Protein 7EWS (pdb70)

Organism: Paramecium tetraurelia (NCBI:txid5888)

InterPro domains:
  IPR000749 ATP:guanido phosphotransferase [PTHR11547] (10-386)
  IPR014746 Glutamine synthetase/guanido kinase, catalytic domain [SSF55931] (115-382)
  IPR022413 ATP:guanido phosphotransferase, N-terminal [PF02807] (39-103)
  IPR022413 ATP:guanido phosphotransferase, N-terminal [PS51509] (24-107)
  IPR022414 ATP:guanido phosphotransferase, catalytic domain [PF00217] (164-381)
  IPR022414 ATP:guanido phosphotransferase, catalytic domain [PS51510] (135-382)
  IPR036802 ATP:guanido phosphotransferase, N-terminal domain superfamily [G3DSA:1.10.135.10] (21-108)
  IPR036802 ATP:guanido phosphotransferase, N-terminal domain superfamily [SSF48034] (18-109)

Structure (mmCIF, N/CA/C/O backbone):
data_7EWS
#
_entry.id   7EWS
#
_cell.length_a   70.109
_cell.length_b   77.727
_cell.length_c   162.197
_cell.angle_alpha   90.00
_cell.angle_beta   90.00
_cell.angle_gamma   90.00
#
_symmetry.space_group_name_H-M   'P 21 21 21'
#
loop_
_entity.id
_entity.type
_entity.pdbx_description
1 polymer 'arginine kinase'
2 water water
#
loop_
_atom_site.group_PDB
_atom_site.id
_atom_site.type_symbol
_atom_site.label_atom_id
_atom_site.label_alt_id
_atom_site.label_comp_id
_atom_site.label_asym_id
_atom_site.label_entity_id
_atom_site.label_seq_id
_atom_site.pdbx_PDB_ins_code
_atom_site.Cartn_x
_atom_site.Cartn_y
_atom_site.Cartn_z
_atom_site.occupancy
_atom_site.B_iso_or_equiv
_atom_site.auth_seq_id
_atom_site.auth_comp_id
_atom_site.auth_asym_id
_atom_site.auth_atom_id
_atom_site.pdbx_PDB_model_num
ATOM 1 N N A LYS A 1 11 ? 38.877 -10.867 32.588 0.50 35.47 5 LYS A N 1
ATOM 2 N N B LYS A 1 11 ? 38.828 -10.873 32.551 0.50 37.78 5 LYS A N 1
ATOM 3 C CA A LYS A 1 11 ? 38.374 -12.211 32.165 0.50 32.44 5 LYS A CA 1
ATOM 4 C CA B LYS A 1 11 ? 38.332 -12.254 32.270 0.50 34.69 5 LYS A CA 1
ATOM 5 C C A LYS A 1 11 ? 36.834 -12.204 32.110 0.50 31.69 5 LYS A C 1
ATOM 6 C C B LYS A 1 11 ? 36.812 -12.240 32.034 0.50 32.92 5 LYS A C 1
ATOM 7 O O A LYS A 1 11 ? 36.233 -13.245 32.453 0.50 32.76 5 LYS A O 1
ATOM 8 O O B LYS A 1 11 ? 36.198 -13.319 32.165 0.50 34.05 5 LYS A O 1
ATOM 19 N N . ILE A 1 12 ? 36.222 -11.083 31.699 1.00 31.35 6 ILE A N 1
ATOM 20 C CA . ILE A 1 12 ? 34.741 -10.918 31.537 1.00 30.06 6 ILE A CA 1
ATOM 21 C C . ILE A 1 12 ? 34.478 -10.590 30.075 1.00 26.13 6 ILE A C 1
ATOM 22 O O . ILE A 1 12 ? 35.010 -9.551 29.596 1.00 26.07 6 ILE A O 1
ATOM 27 N N . PHE A 1 13 ? 33.664 -11.417 29.411 1.00 22.60 7 PHE A N 1
ATOM 28 C CA . PHE A 1 13 ? 33.370 -11.289 27.962 1.00 18.86 7 PHE A CA 1
ATOM 29 C C . PHE A 1 13 ? 31.926 -10.833 27.812 1.00 15.03 7 PHE A C 1
ATOM 30 O O . PHE A 1 13 ? 31.114 -11.633 27.297 1.00 18.24 7 PHE A O 1
ATOM 38 N N . ALA A 1 14 ? 31.595 -9.624 28.254 1.00 12.83 8 ALA A N 1
ATOM 39 C CA . ALA A 1 14 ? 30.213 -9.106 28.226 1.00 10.75 8 ALA A CA 1
ATOM 40 C C . ALA A 1 14 ? 29.778 -8.786 26.785 1.00 9.60 8 ALA A C 1
ATOM 41 O O . ALA A 1 14 ? 30.524 -8.122 26.018 1.00 8.67 8 ALA A O 1
ATOM 43 N N . LYS A 1 15 ? 28.585 -9.234 26.416 1.00 7.79 9 LYS A N 1
ATOM 44 C CA . LYS A 1 15 ? 28.037 -8.979 25.073 1.00 7.75 9 LYS A CA 1
ATOM 45 C C . LYS A 1 15 ? 28.279 -7.526 24.630 1.00 7.38 9 LYS A C 1
ATOM 46 O O . LYS A 1 15 ? 28.714 -7.335 23.490 1.00 6.43 9 LYS A O 1
ATOM 52 N N . GLN A 1 16 ? 27.971 -6.543 25.482 1.00 8.04 10 GLN A N 1
ATOM 53 C CA . GLN A 1 16 ? 27.949 -5.100 25.098 1.00 8.81 10 GLN A CA 1
ATOM 54 C C . GLN A 1 16 ? 29.339 -4.648 24.622 1.00 8.34 10 GLN A C 1
ATOM 55 O O . GLN A 1 16 ? 29.385 -3.755 23.793 1.00 7.39 10 GLN A O 1
ATOM 61 N N . ASP A 1 17 ? 30.401 -5.279 25.130 1.00 8.56 11 ASP A N 1
ATOM 62 C CA . ASP A 1 17 ? 31.827 -4.987 24.820 1.00 9.48 11 ASP A CA 1
ATOM 63 C C . ASP A 1 17 ? 32.284 -5.835 23.618 1.00 7.55 11 ASP A C 1
ATOM 64 O O . ASP A 1 17 ? 32.832 -5.274 22.654 1.00 6.04 11 ASP A O 1
ATOM 69 N N . VAL A 1 18 ? 32.058 -7.150 23.647 1.00 7.42 12 VAL A N 1
ATOM 70 C CA . VAL A 1 18 ? 32.619 -8.057 22.594 1.00 6.82 12 VAL A CA 1
ATOM 71 C C . VAL A 1 18 ? 31.923 -7.802 21.247 1.00 6.20 12 VAL A C 1
ATOM 72 O O . VAL A 1 18 ? 32.609 -7.921 20.199 1.00 5.52 12 VAL A O 1
ATOM 76 N N . ARG A 1 19 ? 30.654 -7.362 21.232 1.00 5.58 13 ARG A N 1
ATOM 77 C CA . ARG A 1 19 ? 29.944 -7.130 19.937 1.00 5.10 13 ARG A CA 1
ATOM 78 C C . ARG A 1 19 ? 30.697 -6.057 19.143 1.00 4.91 13 ARG A C 1
ATOM 79 O O . ARG A 1 19 ? 30.664 -6.071 17.904 1.00 4.63 13 ARG A O 1
ATOM 87 N N A LYS A 1 20 ? 31.348 -5.122 19.836 0.50 4.38 14 LYS A N 1
ATOM 88 N N B LYS A 1 20 ? 31.341 -5.117 19.839 0.50 4.42 14 LYS A N 1
ATOM 89 C CA A LYS A 1 20 ? 32.021 -3.964 19.186 0.50 4.57 14 LYS A CA 1
ATOM 90 C CA B LYS A 1 20 ? 32.026 -3.963 19.193 0.50 4.64 14 LYS A CA 1
ATOM 91 C C A LYS A 1 20 ? 33.229 -4.424 18.363 0.50 4.88 14 LYS A C 1
ATOM 92 C C B LYS A 1 20 ? 33.219 -4.432 18.355 0.50 4.91 14 LYS A C 1
ATOM 93 O O A LYS A 1 20 ? 33.615 -3.684 17.425 0.50 4.95 14 LYS A O 1
ATOM 94 O O B LYS A 1 20 ? 33.598 -3.694 17.412 0.50 4.98 14 LYS A O 1
ATOM 105 N N . LEU A 1 21 ? 33.815 -5.574 18.698 1.00 6.12 15 LEU A N 1
ATOM 106 C CA . LEU A 1 21 ? 34.911 -6.194 17.908 1.00 6.78 15 LEU A CA 1
ATOM 107 C C . LEU A 1 21 ? 34.478 -6.509 16.465 1.00 7.12 15 LEU A C 1
ATOM 108 O O . LEU A 1 21 ? 35.382 -6.722 15.630 1.00 8.57 15 LEU A O 1
ATOM 113 N N . TYR A 1 22 ? 33.174 -6.567 16.158 1.00 6.72 16 TYR A N 1
ATOM 114 C CA . TYR A 1 22 ? 32.646 -6.969 14.827 1.00 6.47 16 TYR A CA 1
ATOM 115 C C . TYR A 1 22 ? 31.921 -5.803 14.129 1.00 6.69 16 TYR A C 1
ATOM 116 O O . TYR A 1 22 ? 31.263 -6.023 13.089 1.00 7.04 16 TYR A O 1
ATOM 125 N N . LEU A 1 23 ? 32.100 -4.584 14.636 1.00 6.64 17 LEU A N 1
ATOM 126 C CA . LEU A 1 23 ? 31.551 -3.338 14.060 1.00 7.01 17 LEU A CA 1
ATOM 127 C C . LEU A 1 23 ? 32.652 -2.575 13.320 1.00 7.54 17 LEU A C 1
ATOM 128 O O . LEU A 1 23 ? 33.819 -2.638 13.735 1.00 7.82 17 LEU A O 1
ATOM 133 N N . ASP A 1 24 ? 32.262 -1.833 12.293 1.00 8.65 18 ASP A N 1
ATOM 134 C CA . ASP A 1 24 ? 33.153 -0.902 11.564 1.00 9.40 18 ASP A CA 1
ATOM 135 C C . ASP A 1 24 ? 33.132 0.470 12.257 1.00 10.59 18 ASP A C 1
ATOM 136 O O . ASP A 1 24 ? 32.450 0.646 13.302 1.00 9.02 18 ASP A O 1
ATOM 141 N N . GLU A 1 25 ? 33.848 1.430 11.673 1.00 13.30 19 GLU A N 1
ATOM 142 C CA . GLU A 1 25 ? 34.018 2.809 12.219 1.00 15.40 19 GLU A CA 1
ATOM 143 C C . GLU A 1 25 ? 32.662 3.540 12.261 1.00 14.24 19 GLU A C 1
ATOM 144 O O . GLU A 1 25 ? 32.496 4.383 13.142 1.00 14.91 19 GLU A O 1
ATOM 150 N N . GLN A 1 26 ? 31.699 3.215 11.401 1.00 13.35 20 GLN A N 1
ATOM 151 C CA . GLN A 1 26 ? 30.359 3.877 11.389 1.00 12.86 20 GLN A CA 1
ATOM 152 C C . GLN A 1 26 ? 29.375 3.154 12.318 1.00 11.16 20 GLN A C 1
ATOM 153 O O . GLN A 1 26 ? 28.195 3.569 12.358 1.00 11.48 20 GLN A O 1
ATOM 159 N N . GLY A 1 27 ? 29.802 2.107 13.016 1.00 9.62 21 GLY A N 1
ATOM 160 C CA . GLY A 1 27 ? 28.943 1.369 13.960 1.00 8.53 21 GLY A CA 1
ATOM 161 C C . GLY A 1 27 ? 28.100 0.306 13.257 1.00 7.91 21 GLY A C 1
ATOM 162 O O . GLY A 1 27 ? 27.230 -0.270 13.925 1.00 7.39 21 GLY A O 1
ATOM 163 N N . ASN A 1 28 ? 28.343 0.046 11.965 1.00 7.20 22 ASN A N 1
ATOM 164 C CA . ASN A 1 28 ? 27.633 -1.022 11.209 1.00 7.11 22 ASN A CA 1
ATOM 165 C C . ASN A 1 28 ? 28.369 -2.360 11.359 1.00 6.44 22 ASN A C 1
ATOM 166 O O . ASN A 1 28 ? 29.594 -2.364 11.656 1.00 6.27 22 ASN A O 1
ATOM 171 N N . VAL A 1 29 ? 27.639 -3.454 11.142 1.00 6.43 23 VAL A N 1
ATOM 172 C CA . VAL A 1 29 ? 28.199 -4.832 11.249 1.00 6.40 23 VAL A CA 1
ATOM 173 C C . VAL A 1 29 ? 29.257 -5.011 10.144 1.00 6.20 23 VAL A C 1
ATOM 174 O O . VAL A 1 29 ? 28.960 -4.708 8.980 1.00 6.09 23 VAL A O 1
ATOM 178 N N . ASP A 1 30 ? 30.460 -5.415 10.543 1.00 6.15 24 ASP A N 1
ATOM 179 C CA . ASP A 1 30 ? 31.592 -5.746 9.649 1.00 6.38 24 ASP A CA 1
ATOM 180 C C . ASP A 1 30 ? 31.692 -7.261 9.445 1.00 5.96 24 ASP A C 1
ATOM 181 O O . ASP A 1 30 ? 32.317 -7.977 10.273 1.00 5.55 24 ASP A O 1
ATOM 186 N N . PHE A 1 31 ? 31.130 -7.715 8.340 1.00 6.09 25 PHE A N 1
ATOM 187 C CA . PHE A 1 31 ? 31.057 -9.137 7.938 1.00 6.80 25 PHE A CA 1
ATOM 188 C C . PHE A 1 31 ? 32.476 -9.652 7.672 1.00 6.76 25 PHE A C 1
ATOM 189 O O . PHE A 1 31 ? 32.714 -10.810 7.890 1.00 6.33 25 PHE A O 1
ATOM 197 N N . ASN A 1 32 ? 33.417 -8.795 7.294 1.00 8.06 26 ASN A N 1
ATOM 198 C CA . ASN A 1 32 ? 34.840 -9.228 7.160 1.00 8.53 26 ASN A CA 1
ATOM 199 C C . ASN A 1 32 ? 35.373 -9.661 8.528 1.00 7.67 26 ASN A C 1
ATOM 200 O O . ASN A 1 32 ? 35.957 -10.740 8.610 1.00 7.77 26 ASN A O 1
ATOM 205 N N . LYS A 1 33 ? 35.196 -8.850 9.575 1.00 6.92 27 LYS A N 1
ATOM 206 C CA . LYS A 1 33 ? 35.651 -9.214 10.944 1.00 6.65 27 LYS A CA 1
ATOM 207 C C . LYS A 1 33 ? 34.945 -10.495 11.428 1.00 5.98 27 LYS A C 1
ATOM 208 O O . LYS A 1 33 ? 35.605 -11.316 12.101 1.00 5.49 27 LYS A O 1
ATOM 214 N N . ILE A 1 34 ? 33.669 -10.694 11.103 1.00 5.41 28 ILE A N 1
ATOM 215 C CA . ILE A 1 34 ? 32.958 -11.937 11.525 1.00 5.40 28 ILE A CA 1
ATOM 216 C C . ILE A 1 34 ? 33.615 -13.140 10.837 1.00 5.54 28 ILE A C 1
ATOM 217 O O . ILE A 1 34 ? 33.933 -14.131 11.558 1.00 5.33 28 ILE A O 1
ATOM 222 N N . GLN A 1 35 ? 33.849 -13.058 9.511 1.00 5.62 29 GLN A N 1
ATOM 223 C CA . GLN A 1 35 ? 34.451 -14.177 8.737 1.00 6.00 29 GLN A CA 1
ATOM 224 C C . GLN A 1 35 ? 35.881 -14.451 9.240 1.00 6.47 29 GLN A C 1
ATOM 225 O O . GLN A 1 35 ? 36.213 -15.646 9.463 1.00 7.10 29 GLN A O 1
ATOM 231 N N . ALA A 1 36 ? 36.689 -13.412 9.480 1.00 6.71 30 ALA A N 1
ATOM 232 C CA . ALA A 1 36 ? 38.065 -13.550 10.012 1.00 6.72 30 ALA A CA 1
ATOM 233 C C . ALA A 1 36 ? 38.056 -14.346 11.314 1.00 6.72 30 ALA A C 1
ATOM 234 O O . ALA A 1 36 ? 38.954 -15.215 11.519 1.00 6.44 30 ALA A O 1
ATOM 236 N N . ARG A 1 37 ? 37.086 -14.071 12.185 1.00 6.32 31 ARG A N 1
ATOM 237 C CA . ARG A 1 37 ? 37.008 -14.773 13.478 1.00 6.36 31 ARG A CA 1
ATOM 238 C C . ARG A 1 37 ? 36.602 -16.242 13.262 1.00 5.95 31 ARG A C 1
ATOM 239 O O . ARG A 1 37 ? 37.196 -17.103 13.910 1.00 5.23 31 ARG A O 1
ATOM 247 N N . TRP A 1 38 ? 35.584 -16.527 12.441 1.00 5.85 32 TRP A N 1
ATOM 248 C CA . TRP A 1 38 ? 35.184 -17.932 12.156 1.00 5.89 32 TRP A CA 1
ATOM 249 C C . TRP A 1 38 ? 36.400 -18.690 11.580 1.00 6.45 32 TRP A C 1
ATOM 250 O O . TRP A 1 38 ? 36.561 -19.874 11.887 1.00 6.47 32 TRP A O 1
ATOM 261 N N . ASP A 1 39 ? 37.175 -18.044 10.711 1.00 6.77 33 ASP A N 1
ATOM 262 C CA . ASP A 1 39 ? 38.361 -18.656 10.062 1.00 7.50 33 ASP A CA 1
ATOM 263 C C . ASP A 1 39 ? 39.428 -18.955 11.115 1.00 8.21 33 ASP A C 1
ATOM 264 O O . ASP A 1 39 ? 40.031 -20.020 11.013 1.00 7.97 33 ASP A O 1
ATOM 269 N N . GLU A 1 40 ? 39.625 -18.087 12.110 1.00 8.34 34 GLU A N 1
ATOM 270 C CA . GLU A 1 40 ? 40.544 -18.386 13.235 1.00 8.37 34 GLU A CA 1
ATOM 271 C C . GLU A 1 40 ? 40.025 -19.622 13.954 1.00 8.44 34 GLU A C 1
ATOM 272 O O . GLU A 1 40 ? 40.817 -20.499 14.314 1.00 8.65 34 GLU A O 1
ATOM 278 N N . LEU A 1 41 ? 38.710 -19.704 14.168 1.00 8.08 35 LEU A N 1
ATOM 279 C CA . LEU A 1 41 ? 38.106 -20.744 15.037 1.00 8.40 35 LEU A CA 1
ATOM 280 C C . LEU A 1 41 ? 38.145 -22.116 14.360 1.00 9.25 35 LEU A C 1
ATOM 281 O O . LEU A 1 41 ? 38.041 -23.125 15.090 1.00 9.47 35 LEU A O 1
ATOM 286 N N . LYS A 1 42 ? 38.268 -22.156 13.029 1.00 11.45 36 LYS A N 1
ATOM 287 C CA . LYS A 1 42 ? 38.369 -23.431 12.261 1.00 12.92 36 LYS A CA 1
ATOM 288 C C . LYS A 1 42 ? 39.571 -24.265 12.713 1.00 13.77 36 LYS A C 1
ATOM 289 O O . LYS A 1 42 ? 39.442 -25.483 12.689 1.00 14.77 36 LYS A O 1
ATOM 295 N N . ASN A 1 43 ? 40.653 -23.641 13.169 1.00 15.95 37 ASN A N 1
ATOM 296 C CA . ASN A 1 43 ? 41.866 -24.371 13.622 1.00 17.44 37 ASN A CA 1
ATOM 297 C C . ASN A 1 43 ? 41.690 -24.739 15.085 1.00 15.82 37 ASN A C 1
ATOM 298 O O . ASN A 1 43 ? 42.629 -25.333 15.657 1.00 15.70 37 ASN A O 1
ATOM 303 N N . ILE A 1 44 ? 40.539 -24.415 15.674 1.00 12.45 38 ILE A N 1
ATOM 304 C CA . ILE A 1 44 ? 40.332 -24.649 17.127 1.00 12.31 38 ILE A CA 1
ATOM 305 C C . ILE A 1 44 ? 39.129 -25.560 17.334 1.00 12.77 38 ILE A C 1
ATOM 306 O O . ILE A 1 44 ? 39.301 -26.644 17.930 1.00 12.56 38 ILE A O 1
ATOM 311 N N . LYS A 1 45 ? 37.942 -25.120 16.904 1.00 13.07 39 LYS A N 1
ATOM 312 C CA . LYS A 1 45 ? 36.685 -25.880 17.080 1.00 12.31 39 LYS A CA 1
ATOM 313 C C . LYS A 1 45 ? 35.597 -25.247 16.210 1.00 12.37 39 LYS A C 1
ATOM 314 O O . LYS A 1 45 ? 35.416 -24.015 16.280 1.00 12.69 39 LYS A O 1
ATOM 320 N N . VAL A 1 46 ? 34.907 -26.063 15.425 1.00 11.66 40 VAL A N 1
ATOM 321 C CA . VAL A 1 46 ? 33.886 -25.566 14.461 1.00 10.14 40 VAL A CA 1
ATOM 322 C C . VAL A 1 46 ? 32.522 -25.758 15.125 1.00 8.58 40 VAL A C 1
ATOM 323 O O . VAL A 1 46 ? 32.108 -26.904 15.295 1.00 8.12 40 VAL A O 1
ATOM 327 N N . SER A 1 47 ? 31.908 -24.678 15.603 1.00 6.53 41 SER A N 1
ATOM 328 C CA . SER A 1 47 ? 30.544 -24.735 16.169 1.00 5.45 41 SER A CA 1
ATOM 329 C C . SER A 1 47 ? 29.561 -24.895 15.007 1.00 4.80 41 SER A C 1
ATOM 330 O O . SER A 1 47 ? 29.948 -24.620 13.884 1.00 4.51 41 SER A O 1
ATOM 333 N N . LEU A 1 48 ? 28.306 -25.224 15.269 1.00 4.52 42 LEU A N 1
ATOM 334 C CA . LEU A 1 48 ? 27.282 -25.270 14.208 1.00 4.40 42 LEU A CA 1
ATOM 335 C C . LEU A 1 48 ? 27.067 -23.869 13.621 1.00 3.76 42 LEU A C 1
ATOM 336 O O . LEU A 1 48 ? 26.779 -23.806 12.433 1.00 3.40 42 LEU A O 1
ATOM 341 N N . ALA A 1 49 ? 27.176 -22.810 14.429 1.00 3.52 43 ALA A N 1
ATOM 342 C CA . ALA A 1 49 ? 27.080 -21.404 13.974 1.00 3.55 43 ALA A CA 1
ATOM 343 C C . ALA A 1 49 ? 28.077 -21.160 12.840 1.00 3.36 43 ALA A C 1
ATOM 344 O O . ALA A 1 49 ? 27.701 -20.570 11.812 1.00 2.86 43 ALA A O 1
ATOM 346 N N . ASN A 1 50 ? 29.320 -21.570 13.063 1.00 3.60 44 ASN A N 1
ATOM 347 C CA . ASN A 1 50 ? 30.451 -21.456 12.095 1.00 3.84 44 ASN A CA 1
ATOM 348 C C . ASN A 1 50 ? 30.153 -22.326 10.846 1.00 4.12 44 ASN A C 1
ATOM 349 O O . ASN A 1 50 ? 30.205 -21.826 9.715 1.00 3.19 44 ASN A O 1
ATOM 354 N N . LYS A 1 51 ? 29.774 -23.580 11.066 1.00 4.93 45 LYS A N 1
ATOM 355 C CA . LYS A 1 51 ? 29.579 -24.566 9.972 1.00 6.12 45 LYS A CA 1
ATOM 356 C C . LYS A 1 51 ? 28.468 -24.107 9.024 1.00 5.69 45 LYS A C 1
ATOM 357 O O . LYS A 1 51 ? 28.690 -24.179 7.829 1.00 5.56 45 LYS A O 1
ATOM 363 N N . HIS A 1 52 ? 27.371 -23.546 9.538 1.00 5.24 46 HIS A N 1
ATOM 364 C CA . HIS A 1 52 ? 26.219 -23.120 8.709 1.00 5.29 46 HIS A CA 1
ATOM 365 C C . HIS A 1 52 ? 26.366 -21.660 8.251 1.00 5.24 46 HIS A C 1
ATOM 366 O O . HIS A 1 52 ? 25.518 -21.214 7.450 1.00 5.13 46 HIS A O 1
ATOM 373 N N . TYR A 1 53 ? 27.411 -20.951 8.692 1.00 4.94 47 TYR A N 1
ATOM 374 C CA . TYR A 1 53 ? 27.720 -19.577 8.241 1.00 4.91 47 TYR A CA 1
ATOM 375 C C . TYR A 1 53 ? 28.463 -19.627 6.900 1.00 4.93 47 TYR A C 1
ATOM 376 O O . TYR A 1 53 ? 29.644 -19.963 6.869 1.00 5.33 47 TYR A O 1
ATOM 385 N N . THR A 1 54 ? 27.755 -19.297 5.828 1.00 5.05 48 THR A N 1
ATOM 386 C CA . THR A 1 54 ? 28.197 -19.434 4.417 1.00 5.05 48 THR A CA 1
ATOM 387 C C . THR A 1 54 ? 28.101 -18.079 3.734 1.00 5.26 48 THR A C 1
ATOM 388 O O . THR A 1 54 ? 27.395 -17.165 4.255 1.00 4.70 48 THR A O 1
ATOM 392 N N A GLN A 1 55 ? 28.750 -17.953 2.578 0.50 4.79 49 GLN A N 1
ATOM 393 N N B GLN A 1 55 ? 28.728 -17.953 2.566 0.50 4.70 49 GLN A N 1
ATOM 394 C CA A GLN A 1 55 ? 28.687 -16.734 1.737 0.50 4.19 49 GLN A CA 1
ATOM 395 C CA B GLN A 1 55 ? 28.664 -16.696 1.787 0.50 4.01 49 GLN A CA 1
ATOM 396 C C A GLN A 1 55 ? 27.223 -16.393 1.399 0.50 4.59 49 GLN A C 1
ATOM 397 C C B GLN A 1 55 ? 27.203 -16.381 1.423 0.50 4.50 49 GLN A C 1
ATOM 398 O O A GLN A 1 55 ? 26.906 -15.199 1.399 0.50 4.28 49 GLN A O 1
ATOM 399 O O B GLN A 1 55 ? 26.865 -15.194 1.439 0.50 4.21 49 GLN A O 1
ATOM 410 N N . ALA A 1 56 ? 26.364 -17.386 1.140 1.00 4.91 50 ALA A N 1
ATOM 411 C CA . ALA A 1 56 ? 24.934 -17.181 0.798 1.00 4.62 50 ALA A CA 1
ATOM 412 C C . ALA A 1 56 ? 24.193 -16.530 1.990 1.00 4.51 50 ALA A C 1
ATOM 413 O O . ALA A 1 56 ? 23.362 -15.631 1.778 1.00 3.93 50 ALA A O 1
ATOM 415 N N . VAL A 1 57 ? 24.463 -17.027 3.199 1.00 4.21 51 VAL A N 1
ATOM 416 C CA . VAL A 1 57 ? 23.896 -16.504 4.476 1.00 4.40 51 VAL A CA 1
ATOM 417 C C . VAL A 1 57 ? 24.335 -15.044 4.598 1.00 4.21 51 VAL A C 1
ATOM 418 O O . VAL A 1 57 ? 23.487 -14.171 4.824 1.00 3.57 51 VAL A O 1
ATOM 422 N N . VAL A 1 58 ? 25.612 -14.785 4.359 1.00 4.19 52 VAL A N 1
ATOM 423 C CA . VAL A 1 58 ? 26.170 -13.410 4.462 1.00 4.40 52 VAL A CA 1
ATOM 424 C C . VAL A 1 58 ? 25.457 -12.490 3.464 1.00 4.63 52 VAL A C 1
ATOM 425 O O . VAL A 1 58 ? 24.987 -11.405 3.898 1.00 4.63 52 VAL A O 1
ATOM 429 N N . GLU A 1 59 ? 25.295 -12.902 2.209 1.00 4.53 53 GLU A N 1
ATOM 430 C CA . GLU A 1 59 ? 24.691 -12.006 1.189 1.00 4.91 53 GLU A CA 1
ATOM 431 C C . GLU A 1 59 ? 23.221 -11.737 1.569 1.00 4.21 53 GLU A C 1
ATOM 432 O O . GLU A 1 59 ? 22.768 -10.597 1.408 1.00 3.46 53 GLU A O 1
ATOM 438 N N . LYS A 1 60 ? 22.531 -12.737 2.113 1.00 3.70 54 LYS A N 1
ATOM 439 C CA . LYS A 1 60 ? 21.160 -12.557 2.630 1.00 3.61 54 LYS A CA 1
ATOM 440 C C . LYS A 1 60 ? 21.186 -11.509 3.752 1.00 3.46 54 LYS A C 1
ATOM 441 O O . LYS A 1 60 ? 20.424 -10.550 3.667 1.00 3.23 54 LYS A O 1
ATOM 447 N N . VAL A 1 61 ? 22.003 -11.695 4.787 1.00 3.43 55 VAL A N 1
ATOM 448 C CA . VAL A 1 61 ? 21.993 -10.773 5.965 1.00 3.76 55 VAL A CA 1
ATOM 449 C C . VAL A 1 61 ? 22.359 -9.346 5.517 1.00 3.91 55 VAL A C 1
ATOM 450 O O . VAL A 1 61 ? 21.768 -8.356 6.032 1.00 3.18 55 VAL A O 1
ATOM 454 N N . LYS A 1 62 ? 23.269 -9.233 4.567 1.00 4.15 56 LYS A N 1
ATOM 455 C CA . LYS A 1 62 ? 23.665 -7.911 4.033 1.00 4.69 56 LYS A CA 1
ATOM 456 C C . LYS A 1 62 ? 22.460 -7.202 3.407 1.00 4.85 56 LYS A C 1
ATOM 457 O O . LYS A 1 62 ? 22.536 -5.980 3.272 1.00 5.25 56 LYS A O 1
ATOM 463 N N . THR A 1 63 ? 21.417 -7.905 2.990 1.00 5.01 57 THR A N 1
ATOM 464 C CA . THR A 1 63 ? 20.273 -7.242 2.336 1.00 5.65 57 THR A CA 1
ATOM 465 C C . THR A 1 63 ? 19.215 -6.894 3.371 1.00 5.75 57 THR A C 1
ATOM 466 O O . THR A 1 63 ? 18.228 -6.264 2.945 1.00 6.07 57 THR A O 1
ATOM 470 N N . MET A 1 64 ? 19.393 -7.283 4.637 1.00 5.20 58 MET A N 1
ATOM 471 C CA . MET A 1 64 ?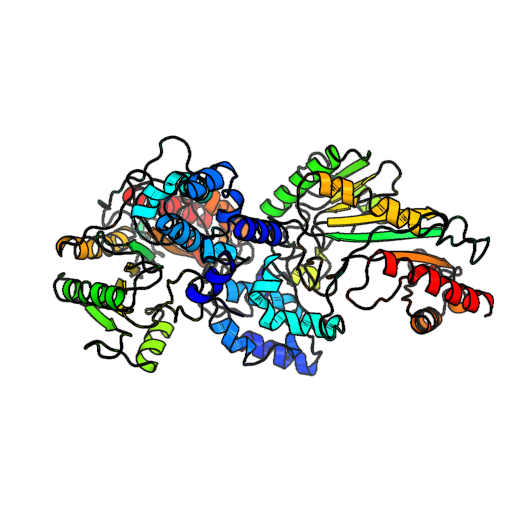 18.361 -7.064 5.681 1.00 5.46 58 MET A CA 1
ATOM 472 C C . MET A 1 64 ? 18.566 -5.674 6.274 1.00 5.37 58 MET A C 1
ATOM 473 O O . MET A 1 64 ? 19.642 -5.088 6.045 1.00 5.15 58 MET A O 1
ATOM 478 N N . SER A 1 65 ? 17.569 -5.182 7.010 1.00 5.13 59 SER A N 1
ATOM 479 C CA . SER A 1 65 ? 17.626 -3.865 7.687 1.00 5.37 59 SER A CA 1
ATOM 480 C C . SER A 1 65 ? 18.884 -3.809 8.566 1.00 5.20 59 SER A C 1
ATOM 481 O O . SER A 1 65 ? 19.331 -4.863 9.037 1.00 4.52 59 SER A O 1
ATOM 484 N N . ALA A 1 66 ? 19.426 -2.618 8.805 1.00 5.07 60 ALA A N 1
ATOM 485 C CA . ALA A 1 66 ? 20.559 -2.420 9.737 1.00 5.30 60 ALA A CA 1
ATOM 486 C C . ALA A 1 66 ? 20.221 -3.084 11.083 1.00 5.38 60 ALA A C 1
ATOM 487 O O . ALA A 1 66 ? 21.128 -3.678 11.711 1.00 4.98 60 ALA A O 1
ATOM 489 N N . GLU A 1 67 ? 18.972 -2.945 11.559 1.00 5.46 61 GLU A N 1
ATOM 490 C CA . GLU A 1 67 ? 18.594 -3.438 12.908 1.00 5.76 61 GLU A CA 1
ATOM 491 C C . GLU A 1 67 ? 18.684 -4.974 12.935 1.00 5.14 61 GLU A C 1
ATOM 492 O O . GLU A 1 67 ? 19.215 -5.515 13.910 1.00 4.89 61 GLU A O 1
ATOM 498 N N . ASP A 1 68 ? 18.191 -5.637 11.896 1.00 4.58 62 ASP A N 1
ATOM 499 C CA . ASP A 1 68 ? 18.282 -7.113 11.737 1.00 4.46 62 ASP A CA 1
ATOM 500 C C . ASP A 1 68 ? 19.753 -7.534 11.615 1.00 4.03 62 ASP A C 1
ATOM 501 O O . ASP A 1 68 ? 20.092 -8.594 12.139 1.00 3.56 62 ASP A O 1
ATOM 506 N N . GLN A 1 69 ? 20.609 -6.745 10.980 1.00 3.45 63 GLN A N 1
ATOM 507 C CA . GLN A 1 69 ? 22.043 -7.116 10.881 1.00 3.63 63 GLN A CA 1
ATOM 508 C C . GLN A 1 69 ? 22.669 -7.127 12.278 1.00 3.16 63 GLN A C 1
ATOM 509 O O . GLN A 1 69 ? 23.406 -8.050 12.585 1.00 2.68 63 GLN A O 1
ATOM 515 N N . GLN A 1 70 ? 22.388 -6.092 13.073 1.00 3.02 64 GLN A N 1
ATOM 516 C CA . GLN A 1 70 ? 22.878 -5.943 14.465 1.00 2.97 64 GLN A CA 1
ATOM 517 C C . GLN A 1 70 ? 22.363 -7.115 15.307 1.00 2.66 64 GLN A C 1
ATOM 518 O O . GLN A 1 70 ? 23.121 -7.666 16.095 1.00 2.06 64 GLN A O 1
ATOM 524 N N . ARG A 1 71 ? 21.092 -7.455 15.133 1.00 2.88 65 ARG A N 1
ATOM 525 C CA . ARG A 1 71 ? 20.446 -8.591 15.833 1.00 3.30 65 ARG A CA 1
ATOM 526 C C . ARG A 1 71 ? 21.164 -9.895 15.437 1.00 3.05 65 ARG A C 1
ATOM 527 O O . ARG A 1 71 ? 21.460 -10.736 16.304 1.00 2.44 65 ARG A O 1
ATOM 535 N N . PHE A 1 72 ? 21.486 -10.040 14.160 1.00 2.84 66 PHE A N 1
ATOM 536 C CA . PHE A 1 72 ? 22.146 -11.262 13.642 1.00 2.93 66 PHE A CA 1
ATOM 537 C C . PHE A 1 72 ? 23.488 -11.432 14.367 1.00 2.68 66 PHE A C 1
ATOM 538 O O . PHE A 1 72 ? 23.804 -12.558 14.831 1.00 2.45 66 PHE A O 1
ATOM 546 N N . LEU A 1 73 ? 24.253 -10.338 14.484 1.00 2.64 67 LEU A N 1
ATOM 547 C CA . LEU A 1 73 ? 25.527 -10.322 15.256 1.00 2.83 67 LEU A CA 1
ATOM 548 C C . LEU A 1 73 ? 25.260 -10.789 16.706 1.00 2.87 67 LEU A C 1
ATOM 549 O O . LEU A 1 73 ? 26.004 -11.677 17.179 1.00 2.52 67 LEU A O 1
ATOM 554 N N . ASP A 1 74 ? 24.195 -10.307 17.356 1.00 2.90 68 ASP A N 1
ATOM 555 C CA . ASP A 1 74 ? 23.856 -10.740 18.732 1.00 3.43 68 ASP A CA 1
ATOM 556 C C . ASP A 1 74 ? 23.492 -12.223 18.762 1.00 3.45 68 ASP A C 1
ATOM 557 O O . ASP A 1 74 ? 23.653 -12.813 19.820 1.00 4.06 68 ASP A O 1
ATOM 562 N N . ILE A 1 75 ? 22.979 -12.788 17.675 1.00 3.25 69 ILE A N 1
ATOM 563 C CA . ILE A 1 75 ? 22.583 -14.224 17.637 1.00 3.53 69 ILE A CA 1
ATOM 564 C C . ILE A 1 75 ? 23.826 -15.119 17.560 1.00 3.19 69 ILE A C 1
ATOM 565 O O . ILE A 1 75 ? 23.780 -16.201 18.125 1.00 2.87 69 ILE A O 1
ATOM 570 N N . VAL A 1 76 ? 24.898 -14.692 16.900 1.00 3.12 70 VAL A N 1
ATOM 571 C CA . VAL A 1 76 ? 26.122 -15.540 16.784 1.00 3.55 70 VAL A CA 1
ATOM 572 C C . VAL A 1 76 ? 27.222 -15.121 17.782 1.00 3.74 70 VAL A C 1
ATOM 573 O O . VAL A 1 76 ? 28.232 -15.821 17.824 1.00 3.82 70 VAL A O 1
ATOM 577 N N . ILE A 1 77 ? 27.048 -14.068 18.586 1.00 4.05 71 ILE A N 1
ATOM 578 C CA . ILE A 1 77 ? 28.174 -13.490 19.390 1.00 4.27 71 ILE A CA 1
ATOM 579 C C . ILE A 1 77 ? 28.765 -14.530 20.361 1.00 4.23 71 ILE A C 1
ATOM 580 O O . ILE A 1 77 ? 29.995 -14.516 20.563 1.00 4.32 71 ILE A O 1
ATOM 585 N N . ALA A 1 78 ? 27.956 -15.430 20.906 1.00 4.53 72 ALA A N 1
ATOM 586 C CA . ALA A 1 78 ? 28.419 -16.474 21.851 1.00 5.29 72 ALA A CA 1
ATOM 587 C C . ALA A 1 78 ? 29.397 -17.392 21.126 1.00 5.61 72 ALA A C 1
ATOM 588 O O . ALA A 1 78 ? 30.476 -17.705 21.692 1.00 6.16 72 ALA A O 1
ATOM 590 N N . GLY A 1 79 ? 29.008 -17.817 19.925 1.00 5.53 73 GLY A N 1
ATOM 591 C CA . GLY A 1 79 ? 29.806 -18.665 19.035 1.00 5.53 73 GLY A CA 1
ATOM 592 C C . GLY A 1 79 ? 31.104 -17.989 18.634 1.00 5.58 73 GLY A C 1
ATOM 593 O O . GLY A 1 79 ? 32.126 -18.706 18.568 1.00 5.32 73 GLY A O 1
ATOM 594 N N . LEU A 1 80 ? 31.080 -16.678 18.371 1.00 5.73 74 LEU A N 1
ATOM 595 C CA . LEU A 1 80 ? 32.298 -15.919 17.975 1.00 6.04 74 LEU A CA 1
ATOM 596 C C . LEU A 1 80 ? 33.238 -15.777 19.177 1.00 6.59 74 LEU A C 1
ATOM 597 O O . LEU A 1 80 ? 34.450 -15.749 18.963 1.00 6.36 74 LEU A O 1
ATOM 602 N N . THR A 1 81 ? 32.701 -15.632 20.375 1.00 6.87 75 THR A N 1
ATOM 603 C CA . THR A 1 81 ? 33.498 -15.292 21.576 1.00 7.38 75 THR A CA 1
ATOM 604 C C . THR A 1 81 ? 34.076 -16.570 22.209 1.00 7.75 75 THR A C 1
ATOM 605 O O . THR A 1 81 ? 35.221 -16.531 22.650 1.00 6.64 75 THR A O 1
ATOM 609 N N . ASN A 1 82 ? 33.299 -17.654 22.283 1.00 8.68 76 ASN A N 1
ATOM 610 C CA . ASN A 1 82 ? 33.624 -18.836 23.127 1.00 9.85 76 ASN A CA 1
ATOM 611 C C . ASN A 1 82 ? 34.191 -19.944 22.227 1.00 12.01 76 ASN A C 1
ATOM 612 O O . ASN A 1 82 ? 33.408 -20.539 21.455 1.00 10.88 76 ASN A O 1
ATOM 617 N N . ASP A 1 83 ? 35.519 -20.164 22.307 1.00 12.71 77 ASP A N 1
ATOM 618 C CA . ASP A 1 83 ? 36.282 -21.204 21.562 1.00 14.74 77 ASP A CA 1
ATOM 619 C C . ASP A 1 83 ? 35.617 -22.584 21.682 1.00 13.65 77 ASP A C 1
ATOM 620 O O . ASP A 1 83 ? 35.723 -23.371 20.738 1.00 14.94 77 ASP A O 1
ATOM 625 N N . ASP A 1 84 ? 35.020 -22.873 22.826 1.00 12.90 78 ASP A N 1
ATOM 626 C CA . ASP A 1 84 ? 34.506 -24.216 23.198 1.00 12.87 78 ASP A CA 1
ATOM 627 C C . ASP A 1 84 ? 33.038 -24.392 22.769 1.00 10.94 78 ASP A C 1
ATOM 628 O O . ASP A 1 84 ? 32.478 -25.437 23.053 1.00 10.38 78 ASP A O 1
ATOM 633 N N . SER A 1 85 ? 32.405 -23.411 22.128 1.00 10.24 79 SER A N 1
ATOM 634 C CA . SER A 1 85 ? 30.988 -23.526 21.679 1.00 9.05 79 SER A CA 1
ATOM 635 C C . SER A 1 85 ? 30.802 -24.739 20.762 1.00 7.80 79 SER A C 1
ATOM 636 O O . SER A 1 85 ? 31.538 -24.849 19.778 1.00 7.32 79 SER A O 1
ATOM 639 N N . GLN A 1 86 ? 29.780 -25.546 21.045 1.00 7.64 80 GLN A N 1
ATOM 640 C CA . GLN A 1 86 ? 29.263 -26.602 20.144 1.00 8.29 80 GLN A CA 1
ATOM 641 C C . GLN A 1 86 ? 28.277 -25.983 19.134 1.00 7.47 80 GLN A C 1
ATOM 642 O O . GLN A 1 86 ? 28.285 -26.394 17.927 1.00 6.23 80 GLN A O 1
ATOM 648 N N . VAL A 1 87 ? 27.426 -25.057 19.598 1.00 6.39 81 VAL A N 1
ATOM 649 C CA . VAL A 1 87 ? 26.331 -24.478 18.761 1.00 6.35 81 VAL A CA 1
ATOM 650 C C . VAL A 1 87 ? 26.610 -22.986 18.577 1.00 5.93 81 VAL A C 1
ATOM 651 O O . VAL A 1 87 ? 26.776 -22.572 17.427 1.00 5.73 81 VAL A O 1
ATOM 655 N N . GLY A 1 88 ? 26.656 -22.230 19.672 1.00 5.25 82 GLY A N 1
ATOM 656 C CA . GLY A 1 88 ? 27.068 -20.815 19.656 1.00 5.46 82 GLY A CA 1
ATOM 657 C C . GLY A 1 88 ? 25.954 -19.879 19.187 1.00 5.03 82 GLY A C 1
ATOM 658 O O . GLY A 1 88 ? 26.276 -18.805 18.666 1.00 4.96 82 GLY A O 1
ATOM 659 N N . ILE A 1 89 ? 24.692 -20.252 19.412 1.00 4.36 83 ILE A N 1
ATOM 660 C CA . ILE A 1 89 ? 23.499 -19.477 18.963 1.00 4.05 83 ILE A CA 1
ATOM 661 C C . ILE A 1 89 ? 22.673 -19.040 20.184 1.00 3.86 83 ILE A C 1
ATOM 662 O O . ILE A 1 89 ? 22.359 -19.875 21.074 1.00 3.28 83 ILE A O 1
ATOM 667 N N A SER A 1 90 ? 22.278 -17.770 20.196 0.50 3.80 84 SER A N 1
ATOM 668 N N B SER A 1 90 ? 22.284 -17.769 20.208 0.50 3.64 84 SER A N 1
ATOM 669 C CA A SER A 1 90 ? 21.348 -17.200 21.204 0.50 4.06 84 SER A CA 1
ATOM 670 C CA B SER A 1 90 ? 21.338 -17.222 21.213 0.50 3.82 84 SER A CA 1
ATOM 671 C C A SER A 1 90 ? 20.309 -16.345 20.479 0.50 4.13 84 SER A C 1
ATOM 672 C C B SER A 1 90 ? 20.311 -16.350 20.490 0.50 3.97 84 SER A C 1
ATOM 673 O O A SER A 1 90 ? 20.675 -15.247 20.002 0.50 4.03 84 SER A O 1
ATOM 674 O O B SER A 1 90 ? 20.688 -15.251 20.019 0.50 3.83 84 SER A O 1
ATOM 679 N N . ALA A 1 91 ? 19.062 -16.814 20.423 1.00 3.92 85 ALA A N 1
ATOM 680 C CA . ALA A 1 91 ? 17.928 -16.020 19.910 1.00 3.93 85 ALA A CA 1
ATOM 681 C C . ALA A 1 91 ? 17.755 -14.801 20.839 1.00 3.41 85 ALA A C 1
ATOM 682 O O . ALA A 1 91 ? 18.070 -14.944 22.024 1.00 3.22 85 ALA A O 1
ATOM 684 N N . THR A 1 92 ? 17.306 -13.653 20.329 1.00 2.91 86 THR A N 1
ATOM 685 C CA . THR A 1 92 ? 17.108 -12.415 21.140 1.00 3.01 86 THR A CA 1
ATOM 686 C C . THR A 1 92 ? 15.620 -12.143 21.404 1.00 2.65 86 THR A C 1
ATOM 687 O O . THR A 1 92 ? 15.301 -11.402 22.360 1.00 2.39 86 THR A O 1
ATOM 691 N N . ARG A 1 93 ? 14.743 -12.703 20.579 1.00 2.50 87 ARG A N 1
ATOM 692 C CA . ARG A 1 93 ? 13.284 -12.502 20.655 1.00 2.49 87 ARG A CA 1
ATOM 693 C C . ARG A 1 93 ? 12.606 -13.771 20.160 1.00 2.24 87 ARG A C 1
ATOM 694 O O . ARG A 1 93 ? 13.177 -14.465 19.316 1.00 1.95 87 ARG A O 1
ATOM 702 N N . PRO A 1 94 ? 11.356 -14.046 20.601 1.00 2.04 88 PRO A N 1
ATOM 703 C CA . PRO A 1 94 ? 10.580 -15.175 20.092 1.00 2.04 88 PRO A CA 1
ATOM 704 C C . PRO A 1 94 ? 10.531 -15.251 18.562 1.00 1.70 88 PRO A C 1
ATOM 705 O O . PRO A 1 94 ? 10.630 -16.332 18.016 1.00 1.48 88 PRO A O 1
ATOM 709 N N . GLU A 1 95 ? 10.423 -14.098 17.914 1.00 1.47 89 GLU A N 1
ATOM 710 C CA . GLU A 1 95 ? 10.217 -14.013 16.457 1.00 1.46 89 GLU A CA 1
ATOM 711 C C . GLU A 1 95 ? 11.530 -14.325 15.720 1.00 1.33 89 GLU A C 1
ATOM 712 O O . GLU A 1 95 ? 11.476 -14.496 14.492 1.00 1.16 89 GLU A O 1
ATOM 718 N N . ASP A 1 96 ? 12.676 -14.313 16.396 1.00 1.34 90 ASP A N 1
ATOM 719 C CA . ASP A 1 96 ? 13.984 -14.502 15.714 1.00 1.58 90 ASP A CA 1
ATOM 720 C C . ASP A 1 96 ? 14.044 -15.849 14.969 1.00 1.65 90 ASP A C 1
ATOM 721 O O . ASP A 1 96 ? 14.765 -15.911 13.949 1.00 1.51 90 ASP A O 1
ATOM 726 N N . TYR A 1 97 ? 13.384 -16.888 15.482 1.00 2.00 91 TYR A N 1
ATOM 727 C CA . TYR A 1 97 ? 13.382 -18.248 14.868 1.00 2.57 91 TYR A CA 1
ATOM 728 C C . TYR A 1 97 ? 12.682 -18.172 13.496 1.00 2.55 91 TYR A C 1
ATOM 729 O O . TYR A 1 97 ? 13.125 -18.870 12.594 0.70 1.86 91 TYR A O 1
ATOM 738 N N . ASP A 1 98 ? 11.764 -17.238 13.292 1.00 2.10 92 ASP A N 1
ATOM 739 C CA . ASP A 1 98 ? 11.168 -16.994 11.951 1.00 2.23 92 ASP A CA 1
ATOM 740 C C . ASP A 1 98 ? 12.022 -15.996 11.155 1.00 1.66 92 ASP A C 1
ATOM 741 O O . ASP A 1 98 ? 12.326 -16.287 9.997 1.00 1.10 92 ASP A O 1
ATOM 746 N N . VAL A 1 99 ? 12.426 -14.876 11.757 1.00 1.07 93 VAL A N 1
ATOM 747 C CA . VAL A 1 99 ? 13.136 -13.803 11.003 1.00 0.92 93 VAL A CA 1
ATOM 748 C C . VAL A 1 99 ? 14.404 -14.411 10.383 1.00 0.99 93 VAL A C 1
ATOM 749 O O . VAL A 1 99 ? 14.754 -14.019 9.248 1.00 0.68 93 VAL A O 1
ATOM 753 N N . PHE A 1 100 ? 15.114 -15.257 11.126 1.00 1.03 94 PHE A N 1
ATOM 754 C CA . PHE A 1 100 ? 16.458 -15.752 10.728 1.00 1.37 94 PHE A CA 1
ATOM 755 C C . PHE A 1 100 ? 16.415 -17.254 10.439 1.00 1.44 94 PHE A C 1
ATOM 756 O O . PHE A 1 100 ? 17.456 -17.932 10.534 1.00 1.17 94 PHE A O 1
ATOM 764 N N . LEU A 1 101 ? 15.237 -17.761 10.095 1.00 1.62 95 LEU A N 1
ATOM 765 C CA . LEU A 1 101 ? 15.013 -19.216 9.914 1.00 1.88 95 LEU A CA 1
ATOM 766 C C . LEU A 1 101 ? 15.965 -19.752 8.830 1.00 1.56 95 LEU A C 1
ATOM 767 O O . LEU A 1 101 ? 16.440 -20.861 8.990 1.00 1.24 95 LEU A O 1
ATOM 772 N N . PHE A 1 102 ? 16.208 -19.006 7.755 1.00 1.51 96 PHE A N 1
ATOM 773 C CA . PHE A 1 102 ? 17.123 -19.457 6.668 1.00 1.62 96 PHE A CA 1
ATOM 774 C C . PHE A 1 102 ? 18.433 -19.992 7.299 1.00 1.40 96 PHE A C 1
ATOM 775 O O . PHE A 1 102 ? 18.892 -21.047 6.913 1.00 1.06 96 PHE A O 1
ATOM 783 N N . TYR A 1 103 ? 18.980 -19.306 8.302 1.00 1.16 97 TYR A N 1
ATOM 784 C CA . TYR A 1 103 ? 20.256 -19.660 8.968 1.00 1.29 97 TYR A CA 1
ATOM 785 C C . TYR A 1 103 ? 20.002 -20.592 10.156 1.00 1.49 97 TYR A C 1
ATOM 786 O O . TYR A 1 103 ? 20.751 -21.585 10.322 1.00 1.17 97 TYR A O 1
ATOM 795 N N . LEU A 1 104 ? 18.986 -20.291 10.984 1.00 1.65 98 LEU A N 1
ATOM 796 C CA . LEU A 1 104 ? 18.759 -21.071 12.224 1.00 2.03 98 LEU A CA 1
ATOM 797 C C . LEU A 1 104 ? 18.231 -22.481 11.917 1.00 2.26 98 LEU A C 1
ATOM 798 O O . LEU A 1 104 ? 18.649 -23.432 12.625 1.00 1.91 98 LEU A O 1
ATOM 803 N N . GLU A 1 105 ? 17.416 -22.658 10.882 1.00 2.69 99 GLU A N 1
ATOM 804 C CA . GLU A 1 105 ? 16.756 -23.982 10.665 1.00 3.21 99 GLU A CA 1
ATOM 805 C C . GLU A 1 105 ? 17.789 -25.104 10.486 1.00 3.33 99 GLU A C 1
ATOM 806 O O . GLU A 1 105 ? 17.718 -26.133 11.158 1.00 2.86 99 GLU A O 1
ATOM 812 N N . PRO A 1 106 ? 18.799 -24.960 9.603 1.00 3.63 100 PRO A N 1
ATOM 813 C CA . PRO A 1 106 ? 19.808 -26.007 9.435 1.00 3.63 100 PRO A CA 1
ATOM 814 C C . PRO A 1 106 ? 20.547 -26.335 10.745 1.00 3.60 100 PRO A C 1
ATOM 815 O O . PRO A 1 106 ? 20.915 -27.499 10.943 1.00 2.92 100 PRO A O 1
ATOM 819 N N . ILE A 1 107 ? 20.762 -25.321 11.599 1.00 2.95 101 ILE A N 1
ATOM 820 C CA . ILE A 1 107 ? 21.456 -25.496 12.901 1.00 2.96 101 ILE A CA 1
ATOM 821 C C . ILE A 1 107 ? 20.555 -26.345 13.806 1.00 2.84 101 ILE A C 1
ATOM 822 O O . ILE A 1 107 ? 21.033 -27.319 14.358 1.00 2.87 101 ILE A O 1
ATOM 827 N N . ILE A 1 108 ? 19.292 -25.970 13.923 1.00 2.98 102 ILE A N 1
ATOM 828 C CA . ILE A 1 108 ? 18.283 -26.672 14.765 1.00 3.27 102 ILE A CA 1
ATOM 829 C C . ILE A 1 108 ? 18.198 -28.129 14.316 1.00 3.45 102 ILE A C 1
ATOM 830 O O . ILE A 1 108 ? 18.275 -29.005 15.174 1.00 2.88 102 ILE A O 1
ATOM 835 N N . ARG A 1 109 ? 18.020 -28.330 13.013 1.00 3.88 103 ARG A N 1
ATOM 836 C CA . ARG A 1 109 ? 17.809 -29.662 12.383 1.00 4.61 103 ARG A CA 1
ATOM 837 C C . ARG A 1 109 ? 19.065 -30.520 12.554 1.00 4.59 103 ARG A C 1
ATOM 838 O O . ARG A 1 109 ? 18.916 -31.722 12.828 1.00 3.94 103 ARG A O 1
ATOM 846 N N . GLU A 1 110 ? 20.254 -29.936 12.432 1.00 4.69 104 GLU A N 1
ATOM 847 C CA . GLU A 1 110 ? 21.493 -30.717 12.626 1.00 5.52 104 GLU A CA 1
ATOM 848 C C . GLU A 1 110 ? 21.634 -31.094 14.106 1.00 5.37 104 GLU A C 1
ATOM 849 O O . GLU A 1 110 ? 21.830 -32.287 14.394 1.00 4.57 104 GLU A O 1
ATOM 855 N N . TYR A 1 111 ? 21.529 -30.131 15.029 1.00 5.24 105 TYR A N 1
ATOM 856 C CA . TYR A 1 111 ? 21.731 -30.401 16.471 1.00 5.40 105 TYR A CA 1
ATOM 857 C C . TYR A 1 111 ? 20.754 -31.492 16.950 1.00 5.48 105 TYR A C 1
ATOM 858 O O . TYR A 1 111 ? 21.174 -32.443 17.642 1.00 5.16 105 TYR A O 1
ATOM 867 N N . HIS A 1 112 ? 19.480 -31.358 16.584 1.00 5.19 106 HIS A N 1
ATOM 868 C CA . HIS A 1 112 ? 18.370 -32.215 17.070 1.00 5.88 106 HIS A CA 1
ATOM 869 C C . HIS A 1 112 ? 18.215 -33.459 16.189 1.00 6.41 106 HIS A C 1
ATOM 870 O O . HIS A 1 112 ? 17.301 -34.250 16.466 1.00 6.56 106 HIS A O 1
ATOM 877 N N . LYS A 1 113 ? 19.050 -33.596 15.158 1.00 7.31 107 LYS A N 1
ATOM 878 C CA . LYS A 1 113 ? 18.994 -34.706 14.167 1.00 7.70 107 LYS A CA 1
ATOM 879 C C . LYS A 1 113 ? 17.549 -34.890 13.696 1.00 7.74 107 LYS A C 1
ATOM 880 O O . LYS A 1 113 ? 17.057 -36.026 13.694 1.00 7.78 107 LYS A O 1
ATOM 886 N N . ILE A 1 114 ? 16.912 -33.822 13.251 1.00 7.79 108 ILE A N 1
ATOM 887 C CA . ILE A 1 114 ? 15.509 -33.835 12.749 1.00 7.97 108 ILE A CA 1
ATOM 888 C C . ILE A 1 114 ? 15.500 -34.267 11.269 1.00 9.27 108 ILE A C 1
ATOM 889 O O . ILE A 1 114 ? 16.332 -33.776 10.475 1.00 9.89 108 ILE A O 1
ATOM 894 N N . GLU A 1 115 ? 14.546 -35.112 10.896 1.00 11.26 109 GLU A N 1
ATOM 895 C CA . GLU A 1 115 ? 14.426 -35.703 9.536 1.00 13.06 109 GLU A CA 1
ATOM 896 C C . GLU A 1 115 ? 12.996 -35.503 9.037 1.00 13.46 109 GLU A C 1
ATOM 897 O O . GLU A 1 115 ? 12.079 -35.529 9.855 1.00 13.58 109 GLU A O 1
ATOM 903 N N . GLY A 1 116 ? 12.825 -35.243 7.747 1.00 12.93 110 GLY A N 1
ATOM 904 C CA . GLY A 1 116 ? 11.512 -35.195 7.085 1.00 13.92 110 GLY A CA 1
ATOM 905 C C . GLY A 1 116 ? 10.591 -34.159 7.698 1.00 15.04 110 GLY A C 1
ATOM 906 O O . GLY A 1 116 ? 11.079 -33.054 8.059 1.00 14.61 110 GLY A O 1
ATOM 907 N N . GLU A 1 117 ? 9.308 -34.503 7.823 1.00 14.91 111 GLU A N 1
ATOM 908 C CA . GLU A 1 117 ? 8.204 -33.574 8.185 1.00 16.53 111 GLU A CA 1
ATOM 909 C C . GLU A 1 117 ? 8.000 -33.538 9.709 1.00 15.13 111 GLU A C 1
ATOM 910 O O . GLU A 1 117 ? 7.002 -32.970 10.139 1.00 14.85 111 GLU A O 1
ATOM 916 N N . THR A 1 118 ? 8.902 -34.104 10.507 1.00 14.59 112 THR A N 1
ATOM 917 C CA . THR A 1 118 ? 8.840 -34.080 11.997 1.00 13.02 112 THR A CA 1
ATOM 918 C C . THR A 1 118 ? 8.542 -32.669 12.524 1.00 12.73 112 THR A C 1
ATOM 919 O O . THR A 1 118 ? 9.210 -31.711 12.116 1.00 12.64 112 THR A O 1
ATOM 923 N N . LYS A 1 119 ? 7.576 -32.552 13.431 1.00 11.45 113 LYS A N 1
ATOM 924 C CA . LYS A 1 119 ? 7.397 -31.336 14.253 1.00 11.85 113 LYS A CA 1
ATOM 925 C C . LYS A 1 119 ? 7.167 -31.741 15.715 1.00 10.10 113 LYS A C 1
ATOM 926 O O . LYS A 1 119 ? 6.941 -32.928 16.011 1.00 10.19 113 LYS A O 1
ATOM 932 N N . GLN A 1 120 ? 7.252 -30.773 16.614 1.00 8.71 114 GLN A N 1
ATOM 933 C CA . GLN A 1 120 ? 7.010 -30.995 18.052 1.00 8.25 114 GLN A CA 1
ATOM 934 C C . GLN A 1 120 ? 5.532 -31.320 18.269 1.00 8.44 114 GLN A C 1
ATOM 935 O O . GLN A 1 120 ? 4.689 -30.564 17.813 1.00 7.84 114 GLN A O 1
ATOM 941 N N . GLU A 1 121 ? 5.236 -32.437 18.925 1.00 8.94 115 GLU A N 1
ATOM 942 C CA . GLU A 1 121 ? 3.882 -32.731 19.445 1.00 9.67 115 GLU A CA 1
ATOM 943 C C . GLU A 1 121 ? 3.938 -32.651 20.968 1.00 8.56 115 GLU A C 1
ATOM 944 O O . GLU A 1 121 ? 5.051 -32.774 21.527 1.00 7.97 115 GLU A O 1
ATOM 950 N N . HIS A 1 122 ? 2.794 -32.459 21.612 1.00 7.08 116 HIS A N 1
ATOM 951 C CA . HIS A 1 122 ? 2.690 -32.341 23.088 1.00 6.70 116 HIS A CA 1
ATOM 952 C C . HIS A 1 122 ? 1.628 -33.305 23.629 1.00 6.32 116 HIS A C 1
ATOM 953 O O . HIS A 1 122 ? 0.606 -33.551 22.955 1.00 5.73 116 HIS A O 1
ATOM 960 N N . ASP A 1 123 ? 1.871 -33.842 24.814 1.00 6.33 117 ASP A N 1
ATOM 961 C CA . ASP A 1 123 ? 0.917 -34.762 25.465 1.00 6.58 117 ASP A CA 1
ATOM 962 C C . ASP A 1 123 ? 1.285 -34.815 26.944 1.00 6.47 117 ASP A C 1
ATOM 963 O O . ASP A 1 123 ? 2.372 -35.308 27.267 1.00 6.14 117 ASP A O 1
ATOM 968 N N . TRP A 1 124 ? 0.430 -34.243 27.782 1.00 6.44 118 TRP A N 1
ATOM 969 C CA . TRP A 1 124 ? 0.589 -34.210 29.254 1.00 6.76 118 TRP A CA 1
ATOM 970 C C . TRP A 1 124 ? -0.385 -35.218 29.885 1.00 7.07 118 TRP A C 1
ATOM 971 O O . TRP A 1 124 ? -0.515 -35.236 31.113 1.00 7.05 118 TRP A O 1
ATOM 982 N N . ASN A 1 125 ? -1.029 -36.067 29.091 1.00 7.39 119 ASN A N 1
ATOM 983 C CA . ASN A 1 125 ? -1.943 -37.104 29.640 1.00 7.46 119 ASN A CA 1
ATOM 984 C C . ASN A 1 125 ? -1.079 -38.272 30.103 1.00 7.26 119 ASN A C 1
ATOM 985 O O . ASN A 1 125 ? -0.964 -39.249 29.368 1.00 8.13 119 ASN A O 1
ATOM 990 N N . ILE A 1 126 ? -0.417 -38.118 31.241 1.00 6.90 120 ILE A N 1
ATOM 991 C CA . ILE A 1 126 ? 0.632 -39.059 31.721 1.00 7.20 120 ILE A CA 1
ATOM 992 C C . ILE A 1 126 ? 0.013 -39.813 32.878 1.00 7.67 120 ILE A C 1
ATOM 993 O O . ILE A 1 126 ? -0.493 -39.192 33.803 1.00 7.73 120 ILE A O 1
ATOM 998 N N . PRO A 1 127 ? -0.033 -41.150 32.817 1.00 8.52 121 PRO A N 1
ATOM 999 C CA . PRO A 1 127 ? -0.720 -41.915 33.863 1.00 9.65 121 PRO A CA 1
ATOM 1000 C C . PRO A 1 127 ? 0.004 -41.836 35.223 1.00 11.19 121 PRO A C 1
ATOM 1001 O O . PRO A 1 127 ? 1.223 -41.656 35.286 1.00 11.37 121 PRO A O 1
ATOM 1005 N N . VAL A 1 128 ? -0.799 -41.873 36.283 1.00 13.04 122 VAL A N 1
ATOM 1006 C CA . VAL A 1 128 ? -0.393 -42.004 37.709 1.00 13.90 122 VAL A CA 1
ATOM 1007 C C . VAL A 1 128 ? -0.670 -43.458 38.077 1.00 14.31 122 VAL A C 1
ATOM 1008 O O . VAL A 1 128 ? -1.638 -44.024 37.506 1.00 12.89 122 VAL A O 1
ATOM 1012 N N . GLY A 1 129 ? 0.211 -44.082 38.861 1.00 13.90 123 GLY A N 1
ATOM 1013 C CA . GLY A 1 129 ? 0.071 -45.489 39.282 1.00 14.24 123 GLY A CA 1
ATOM 1014 C C . GLY A 1 129 ? 0.551 -46.474 38.249 1.00 15.15 123 GLY A C 1
ATOM 1015 O O . GLY A 1 129 ? 0.161 -47.640 38.353 1.00 17.49 123 GLY A O 1
ATOM 1016 N N . GLU A 1 130 ? 1.418 -46.071 37.316 1.00 14.65 124 GLU A N 1
ATOM 1017 C CA . GLU A 1 130 ? 1.916 -46.968 36.254 1.00 14.67 124 GLU A CA 1
ATOM 1018 C C . GLU A 1 130 ? 3.453 -46.995 36.214 1.00 13.25 124 GLU A C 1
ATOM 1019 O O . GLU A 1 130 ? 4.023 -48.089 36.104 1.00 13.81 124 GLU A O 1
ATOM 1025 N N . TYR A 1 131 ? 4.104 -45.835 36.222 1.00 10.25 125 TYR A N 1
ATOM 1026 C CA . TYR A 1 131 ? 5.585 -45.736 36.174 1.00 9.62 125 TYR A CA 1
ATOM 1027 C C . TYR A 1 131 ? 6.110 -45.778 37.604 1.00 9.73 125 TYR A C 1
ATOM 1028 O O . TYR A 1 131 ? 6.764 -44.823 38.067 1.00 10.35 125 TYR A O 1
ATOM 1037 N N . VAL A 1 132 ? 5.792 -46.870 38.297 1.00 9.97 126 VAL A N 1
ATOM 1038 C CA . VAL A 1 132 ? 6.033 -47.012 39.755 1.00 9.21 126 VAL A CA 1
ATOM 1039 C C . VAL A 1 132 ? 7.349 -47.767 39.932 1.00 8.34 126 VAL A C 1
ATOM 1040 O O . VAL A 1 132 ? 7.467 -48.902 39.475 1.00 7.06 126 VAL A O 1
ATOM 1044 N N . LEU A 1 133 ? 8.331 -47.090 40.520 1.00 8.30 127 LEU A N 1
ATOM 1045 C CA . LEU A 1 133 ? 9.727 -47.593 40.618 1.00 9.31 127 LEU A CA 1
ATOM 1046 C C . LEU A 1 133 ? 9.790 -48.859 41.495 1.00 10.18 127 LEU A C 1
ATOM 1047 O O . LEU A 1 133 ? 10.733 -49.618 41.317 1.00 10.00 127 LEU A O 1
ATOM 1052 N N . THR A 1 134 ? 8.836 -49.090 42.402 1.00 12.13 128 THR A N 1
ATOM 1053 C CA . THR A 1 134 ? 8.833 -50.313 43.272 1.00 13.09 128 THR A CA 1
ATOM 1054 C C . THR A 1 134 ? 8.665 -51.612 42.447 1.00 15.74 128 THR A C 1
ATOM 1055 O O . THR A 1 134 ? 9.123 -52.676 42.913 1.00 16.52 128 THR A O 1
ATOM 1059 N N A LYS A 1 135 ? 8.035 -51.538 41.267 0.50 15.35 129 LYS A N 1
ATOM 1060 N N B LYS A 1 135 ? 8.043 -51.522 41.266 0.50 15.83 129 LYS A N 1
ATOM 1061 C CA A LYS A 1 135 ? 7.933 -52.649 40.283 0.50 15.81 129 LYS A CA 1
ATOM 1062 C CA B LYS A 1 135 ? 7.933 -52.624 40.276 0.50 16.61 129 LYS A CA 1
ATOM 1063 C C A LYS A 1 135 ? 9.338 -53.067 39.836 0.50 17.12 129 LYS A C 1
ATOM 1064 C C B LYS A 1 135 ? 9.333 -53.060 39.837 0.50 17.61 129 LYS A C 1
ATOM 1065 O O A LYS A 1 135 ? 9.508 -54.226 39.394 0.50 17.98 129 LYS A O 1
ATOM 1066 O O B LYS A 1 135 ? 9.493 -54.220 39.399 0.50 18.46 129 LYS A O 1
ATOM 1077 N N . ILE A 1 136 ? 10.310 -52.154 39.918 1.00 16.44 130 ILE A N 1
ATOM 1078 C CA . ILE A 1 136 ? 11.715 -52.472 39.528 1.00 16.92 130 ILE A CA 1
ATOM 1079 C C . ILE A 1 136 ? 12.412 -53.069 40.756 1.00 17.65 130 ILE A C 1
ATOM 1080 O O . ILE A 1 136 ? 13.058 -54.124 40.642 1.00 20.45 130 ILE A O 1
ATOM 1085 N N . ASP A 1 137 ? 12.279 -52.417 41.901 1.00 18.27 131 ASP A N 1
ATOM 1086 C CA . ASP A 1 137 ? 12.930 -52.866 43.154 1.00 20.58 131 ASP A CA 1
ATOM 1087 C C . ASP A 1 137 ? 12.145 -52.303 44.329 1.00 21.22 131 ASP A C 1
ATOM 1088 O O . ASP A 1 137 ? 11.787 -51.127 44.318 1.00 20.46 131 ASP A O 1
ATOM 1093 N N . PRO A 1 138 ? 11.913 -53.113 45.388 1.00 21.06 132 PRO A N 1
ATOM 1094 C CA . PRO A 1 138 ? 11.158 -52.667 46.560 1.00 19.59 132 PRO A CA 1
ATOM 1095 C C . PRO A 1 138 ? 11.873 -51.542 47.326 1.00 19.25 132 PRO A C 1
ATOM 1096 O O . PRO A 1 138 ? 11.200 -50.761 47.976 1.00 20.44 132 PRO A O 1
ATOM 1100 N N . ALA A 1 139 ? 13.200 -51.445 47.206 1.00 18.25 133 ALA A N 1
ATOM 1101 C CA . ALA A 1 139 ? 14.014 -50.385 47.843 1.00 19.12 133 ALA A CA 1
ATOM 1102 C C . ALA A 1 139 ? 13.689 -49.012 47.238 1.00 19.00 133 ALA A C 1
ATOM 1103 O O . ALA A 1 139 ? 13.944 -48.010 47.924 1.00 23.08 133 ALA A O 1
ATOM 1105 N N . LEU A 1 140 ? 13.107 -48.944 46.028 1.00 17.79 134 LEU A N 1
ATOM 1106 C CA . LEU A 1 140 ? 12.868 -47.667 45.302 1.00 15.88 134 LEU A CA 1
ATOM 1107 C C . LEU A 1 140 ? 11.542 -47.042 45.739 1.00 16.29 134 LEU A C 1
ATOM 1108 O O . LEU A 1 140 ? 10.823 -46.532 44.865 1.00 14.50 134 LEU A O 1
ATOM 1113 N N . GLU A 1 141 ? 11.315 -46.952 47.048 1.00 16.69 135 GLU A N 1
ATOM 1114 C CA . GLU A 1 141 ? 10.082 -46.403 47.668 1.00 19.51 135 GLU A CA 1
ATOM 1115 C C . GLU A 1 141 ? 10.118 -44.873 47.739 1.00 17.60 135 GLU A C 1
ATOM 1116 O O . GLU A 1 141 ? 9.056 -44.261 47.609 1.00 16.75 135 GLU A O 1
ATOM 1122 N N . LYS A 1 142 ? 11.269 -44.300 48.075 1.00 17.58 136 LYS A N 1
ATOM 1123 C CA . LYS A 1 142 ? 11.463 -42.852 48.284 1.00 18.60 136 LYS A CA 1
ATOM 1124 C C . LYS A 1 142 ? 12.693 -42.424 47.483 1.00 16.15 136 LYS A C 1
ATOM 1125 O O . LYS A 1 142 ? 13.806 -42.464 48.014 1.00 17.90 136 LYS A O 1
ATOM 1131 N N . VAL A 1 143 ? 12.496 -42.117 46.212 1.00 13.13 137 VAL A N 1
ATOM 1132 C CA . VAL A 1 143 ? 13.570 -41.686 45.284 1.00 12.15 137 VAL A CA 1
ATOM 1133 C C . VAL A 1 143 ? 13.275 -40.220 44.932 1.00 10.11 137 VAL A C 1
ATOM 1134 O O . VAL A 1 143 ? 12.069 -39.839 44.845 1.00 8.96 137 VAL A O 1
ATOM 1138 N N . SER A 1 144 ? 14.314 -39.408 44.772 1.00 8.54 138 SER A N 1
ATOM 1139 C CA . SER A 1 144 ? 14.160 -38.018 44.288 1.00 7.87 138 SER A CA 1
ATOM 1140 C C . SER A 1 144 ? 13.837 -38.053 42.791 1.00 7.10 138 SER A C 1
ATOM 1141 O O . SER A 1 144 ? 14.713 -38.407 42.011 1.00 6.50 138 SER A O 1
ATOM 1144 N N . MET A 1 145 ? 12.588 -37.739 42.450 1.00 7.08 139 MET A N 1
ATOM 1145 C CA . MET A 1 145 ? 12.068 -37.651 41.057 1.00 7.09 139 MET A CA 1
ATOM 1146 C C . MET A 1 145 ? 11.952 -36.167 40.676 1.00 7.30 139 MET A C 1
ATOM 1147 O O . MET A 1 145 ? 11.363 -35.371 41.472 1.00 7.06 139 MET A O 1
ATOM 1152 N N . ARG A 1 146 ? 12.547 -35.795 39.543 1.00 7.24 140 ARG A N 1
ATOM 1153 C CA . ARG A 1 146 ? 12.710 -34.376 39.149 1.00 8.30 140 ARG A CA 1
ATOM 1154 C C . ARG A 1 146 ? 12.202 -34.175 37.722 1.00 7.55 140 ARG A C 1
ATOM 1155 O O . ARG A 1 146 ? 12.467 -34.988 36.843 1.00 6.48 140 ARG A O 1
ATOM 1163 N N . ALA A 1 147 ? 11.442 -33.114 37.500 1.00 7.34 141 ALA A N 1
A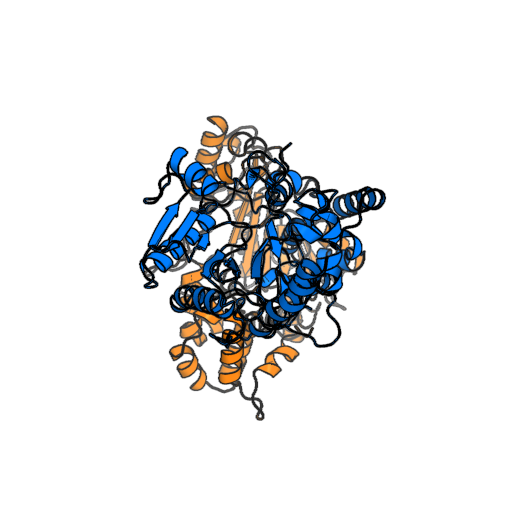TOM 1164 C CA . ALA A 1 147 ? 11.049 -32.730 36.128 1.00 6.84 141 ALA A CA 1
ATOM 1165 C C . ALA A 1 147 ? 11.014 -31.214 36.067 1.00 7.46 141 ALA A C 1
ATOM 1166 O O . ALA A 1 147 ? 10.539 -30.589 37.044 1.00 7.36 141 ALA A O 1
ATOM 1168 N N . ARG A 1 148 ? 11.518 -30.639 34.986 1.00 7.17 142 ARG A N 1
ATOM 1169 C CA . ARG A 1 148 ? 11.372 -29.186 34.766 1.00 7.56 142 ARG A CA 1
ATOM 1170 C C . ARG A 1 148 ? 11.063 -28.891 33.300 1.00 6.35 142 ARG A C 1
ATOM 1171 O O . ARG A 1 148 ? 11.324 -29.759 32.423 1.00 5.13 142 ARG A O 1
ATOM 1179 N N . VAL A 1 149 ? 10.496 -27.712 33.064 1.00 5.11 143 VAL A N 1
ATOM 1180 C CA . VAL A 1 149 ? 10.318 -27.180 31.687 1.00 4.75 143 VAL A CA 1
ATOM 1181 C C . VAL A 1 149 ? 10.856 -25.753 31.680 1.00 3.83 143 VAL A C 1
ATOM 1182 O O . VAL A 1 149 ? 10.624 -25.013 32.650 1.00 3.71 143 VAL A O 1
ATOM 1186 N N . ALA A 1 150 ? 11.519 -25.378 30.606 1.00 3.17 144 ALA A N 1
ATOM 1187 C CA . ALA A 1 150 ? 11.938 -23.990 30.350 1.00 2.69 144 ALA A CA 1
ATOM 1188 C C . ALA A 1 150 ? 10.806 -23.309 29.575 1.00 2.26 144 ALA A C 1
ATOM 1189 O O . ALA A 1 150 ? 10.211 -23.970 28.710 1.00 1.75 144 ALA A O 1
ATOM 1191 N N . ARG A 1 151 ? 10.540 -22.034 29.855 1.00 1.94 145 ARG A N 1
ATOM 1192 C CA . ARG A 1 151 ? 9.474 -21.261 29.154 1.00 1.79 145 ARG A CA 1
ATOM 1193 C C . ARG A 1 151 ? 9.934 -19.815 28.993 1.00 1.54 145 ARG A C 1
ATOM 1194 O O . ARG A 1 151 ? 10.681 -19.320 29.849 1.00 1.27 145 ARG A O 1
ATOM 1202 N N . ASN A 1 152 ? 9.519 -19.209 27.892 1.00 1.45 146 ASN A N 1
ATOM 1203 C CA . ASN A 1 152 ? 9.575 -17.746 27.647 1.00 1.44 146 ASN A CA 1
ATOM 1204 C C . ASN A 1 152 ? 8.144 -17.275 27.337 1.00 1.45 146 ASN A C 1
ATOM 1205 O O . ASN A 1 152 ? 7.289 -18.118 26.935 1.00 1.39 146 ASN A O 1
ATOM 1210 N N . VAL A 1 153 ? 7.901 -15.994 27.581 1.00 1.32 147 VAL A N 1
ATOM 1211 C CA . VAL A 1 153 ? 6.560 -15.373 27.607 1.00 1.58 147 VAL A CA 1
ATOM 1212 C C . VAL A 1 153 ? 6.439 -14.400 26.426 1.00 1.57 147 VAL A C 1
ATOM 1213 O O . VAL A 1 153 ? 7.302 -13.554 26.252 1.00 1.36 147 VAL A O 1
ATOM 1217 N N . VAL A 1 154 ? 5.380 -14.564 25.647 1.00 1.92 148 VAL A N 1
ATOM 1218 C CA . VAL A 1 154 ? 5.024 -13.679 24.503 1.00 2.21 148 VAL A CA 1
ATOM 1219 C C . VAL A 1 154 ? 4.847 -12.258 25.067 1.00 2.76 148 VAL A C 1
ATOM 1220 O O . VAL A 1 154 ? 4.181 -12.116 26.120 1.00 2.70 148 VAL A O 1
ATOM 1224 N N . GLY A 1 155 ? 5.528 -11.286 24.453 1.00 3.44 149 GLY A N 1
ATOM 1225 C CA . GLY A 1 155 ? 5.515 -9.854 24.809 1.00 3.98 149 GLY A CA 1
ATOM 1226 C C . GLY A 1 155 ? 6.848 -9.396 25.376 1.00 4.45 149 GLY A C 1
ATOM 1227 O O . GLY A 1 155 ? 7.012 -8.177 25.600 1.00 4.63 149 GLY A O 1
ATOM 1228 N N . TYR A 1 156 ? 7.782 -10.318 25.613 1.00 4.33 150 TYR A N 1
ATOM 1229 C CA . TYR A 1 156 ? 9.126 -9.987 26.129 1.00 4.27 150 TYR A CA 1
ATOM 1230 C C . TYR A 1 156 ? 10.203 -10.402 25.113 1.00 4.35 150 TYR A C 1
ATOM 1231 O O . TYR A 1 156 ? 10.000 -11.344 24.334 1.00 3.92 150 TYR A O 1
ATOM 1240 N N . ASN A 1 157 ? 11.310 -9.664 25.120 1.00 4.01 151 ASN A N 1
ATOM 1241 C CA . ASN A 1 157 ? 12.612 -10.104 24.573 1.00 4.34 151 ASN A CA 1
ATOM 1242 C C . ASN A 1 157 ? 13.014 -11.360 25.350 1.00 4.17 151 ASN A C 1
ATOM 1243 O O . ASN A 1 157 ? 12.609 -11.494 26.510 1.00 3.46 151 ASN A O 1
ATOM 1248 N N . LEU A 1 158 ? 13.772 -12.247 24.721 1.00 3.95 152 LEU A N 1
ATOM 1249 C CA . LEU A 1 158 ? 14.401 -13.374 25.451 1.00 3.93 152 LEU A CA 1
ATOM 1250 C C . LEU A 1 158 ? 15.471 -12.815 26.380 1.00 4.10 152 LEU A C 1
ATOM 1251 O O . LEU A 1 158 ? 15.907 -11.683 26.194 1.00 3.49 152 LEU A O 1
ATOM 1256 N N . PRO A 1 159 ? 15.851 -13.557 27.443 1.00 4.50 153 PRO A N 1
ATOM 1257 C CA . PRO A 1 159 ? 16.800 -13.064 28.447 1.00 4.87 153 PRO A CA 1
ATOM 1258 C C . PRO A 1 159 ? 18.162 -12.645 27.890 1.00 5.45 153 PRO A C 1
ATOM 1259 O O . PRO A 1 159 ? 18.844 -11.858 28.533 1.00 6.26 153 PRO A O 1
ATOM 1263 N N . SER A 1 160 ? 18.503 -13.102 26.691 1.00 5.15 154 SER A N 1
ATOM 1264 C CA . SER A 1 160 ? 19.729 -12.655 25.990 1.00 5.66 154 SER A CA 1
ATOM 1265 C C . SER A 1 160 ? 19.676 -11.151 25.696 1.00 5.67 154 SER A C 1
ATOM 1266 O O . SER A 1 160 ? 20.730 -10.567 25.513 1.00 5.47 154 SER A O 1
ATOM 1269 N N A SER A 1 161 ? 18.478 -10.565 25.620 0.50 5.81 155 SER A N 1
ATOM 1270 N N B SER A 1 161 ? 18.489 -10.553 25.594 0.50 5.82 155 SER A N 1
ATOM 1271 C CA A SER A 1 161 ? 18.271 -9.185 25.116 0.50 4.65 155 SER A CA 1
ATOM 1272 C CA B SER A 1 161 ? 18.348 -9.144 25.149 0.50 4.65 155 SER A CA 1
ATOM 1273 C C A SER A 1 161 ? 17.274 -8.400 25.974 0.50 4.85 155 SER A C 1
ATOM 1274 C C B SER A 1 161 ? 17.293 -8.398 25.973 0.50 4.84 155 SER A C 1
ATOM 1275 O O A SER A 1 161 ? 16.513 -7.610 25.387 0.50 5.24 155 SER A O 1
ATOM 1276 O O B SER A 1 161 ? 16.520 -7.635 25.365 0.50 5.24 155 SER A O 1
ATOM 1281 N N . MET A 1 162 ? 17.239 -8.605 27.290 1.00 6.67 156 MET A N 1
ATOM 1282 C CA . MET A 1 162 ? 16.304 -7.852 28.169 1.00 6.93 156 MET A CA 1
ATOM 1283 C C . MET A 1 162 ? 17.140 -6.802 28.894 1.00 7.29 156 MET A C 1
ATOM 1284 O O . MET A 1 162 ? 18.139 -7.203 29.467 1.00 7.71 156 MET A O 1
ATOM 1289 N N . ASP A 1 163 ? 16.760 -5.526 28.862 1.00 8.83 157 ASP A N 1
ATOM 1290 C CA . ASP A 1 163 ? 17.460 -4.489 29.677 1.00 9.52 157 ASP A CA 1
ATOM 1291 C C . ASP A 1 163 ? 16.964 -4.562 31.119 1.00 9.51 157 ASP A C 1
ATOM 1292 O O . ASP A 1 163 ? 16.070 -5.378 31.419 1.00 7.64 157 ASP A O 1
ATOM 1297 N N . LYS A 1 164 ? 17.566 -3.760 31.994 1.00 10.96 158 LYS A N 1
ATOM 1298 C CA . LYS A 1 164 ? 17.237 -3.789 33.446 1.00 12.32 158 LYS A CA 1
ATOM 1299 C C . LYS A 1 164 ? 15.730 -3.572 33.661 1.00 10.98 158 LYS A C 1
ATOM 1300 O O . LYS A 1 164 ? 15.113 -4.338 34.441 1.00 10.01 158 LYS A O 1
ATOM 1306 N N . ASP A 1 165 ? 15.149 -2.572 33.005 1.00 10.15 159 ASP A N 1
ATOM 1307 C CA . ASP A 1 165 ? 13.730 -2.209 33.204 1.00 10.14 159 ASP A CA 1
ATOM 1308 C C . ASP A 1 165 ? 12.837 -3.370 32.751 1.00 9.09 159 ASP A C 1
ATOM 1309 O O . ASP A 1 165 ? 11.772 -3.627 33.430 1.00 7.97 159 ASP A O 1
ATOM 1314 N N . GLU A 1 166 ? 13.193 -4.025 31.633 1.00 7.63 160 GLU A N 1
ATOM 1315 C CA . GLU A 1 166 ? 12.341 -5.135 31.116 1.00 7.20 160 GLU A CA 1
ATOM 1316 C C . GLU A 1 166 ? 12.388 -6.315 32.113 1.00 6.39 160 GLU A C 1
ATOM 1317 O O . GLU A 1 166 ? 11.349 -6.915 32.325 1.00 5.65 160 GLU A O 1
ATOM 1323 N N . ARG A 1 167 ? 13.555 -6.593 32.699 1.00 6.20 161 ARG A N 1
ATOM 1324 C CA . ARG A 1 167 ? 13.749 -7.693 33.676 1.00 6.67 161 ARG A CA 1
ATOM 1325 C C . ARG A 1 167 ? 12.905 -7.417 34.929 1.00 6.86 161 ARG A C 1
ATOM 1326 O O . ARG A 1 167 ? 12.224 -8.347 35.425 1.00 7.29 161 ARG A O 1
ATOM 1334 N N . ILE A 1 168 ? 12.913 -6.164 35.402 1.00 7.21 162 ILE A N 1
ATOM 1335 C CA . ILE A 1 168 ? 12.087 -5.723 36.564 1.00 6.68 162 ILE A CA 1
ATOM 1336 C C . ILE A 1 168 ? 10.600 -5.866 36.217 1.00 6.73 162 ILE A C 1
ATOM 1337 O O . ILE A 1 168 ? 9.816 -6.406 37.035 1.00 6.66 162 ILE A O 1
ATOM 1342 N N . LYS A 1 169 ? 10.208 -5.413 35.040 1.00 7.01 163 LYS A N 1
ATOM 1343 C CA . LYS A 1 169 ? 8.804 -5.509 34.586 1.00 7.57 163 LYS A CA 1
ATOM 1344 C C . LYS A 1 169 ? 8.404 -6.985 34.562 1.00 6.66 163 LYS A C 1
ATOM 1345 O O . LYS A 1 169 ? 7.288 -7.316 35.014 1.00 6.50 163 LYS A O 1
ATOM 1351 N N . PHE A 1 170 ? 9.269 -7.845 34.012 1.00 6.08 164 PHE A N 1
ATOM 1352 C CA . PHE A 1 170 ? 8.979 -9.295 33.878 1.00 5.70 164 PHE A CA 1
ATOM 1353 C C . PHE A 1 170 ? 8.864 -9.932 35.263 1.00 5.16 164 PHE A C 1
ATOM 1354 O O . PHE A 1 170 ? 7.934 -10.657 35.492 1.00 4.76 164 PHE A O 1
ATOM 1362 N N . GLU A 1 171 ? 9.810 -9.664 36.164 1.00 5.81 165 GLU A N 1
ATOM 1363 C CA . GLU A 1 171 ? 9.732 -10.176 37.566 1.00 6.08 165 GLU A CA 1
ATOM 1364 C C . GLU A 1 171 ? 8.413 -9.713 38.195 1.00 6.34 165 GLU A C 1
ATOM 1365 O O . GLU A 1 171 ? 7.688 -10.551 38.756 1.00 6.40 165 GLU A O 1
ATOM 1371 N N . ASN A 1 172 ? 8.080 -8.430 38.083 1.00 6.75 166 ASN A N 1
ATOM 1372 C CA . ASN A 1 172 ? 6.843 -7.867 38.694 1.00 7.01 166 ASN A CA 1
ATOM 1373 C C . ASN A 1 172 ? 5.614 -8.608 38.163 1.00 6.79 166 ASN A C 1
ATOM 1374 O O . ASN A 1 172 ? 4.717 -8.914 38.955 1.00 6.25 166 ASN A O 1
ATOM 1379 N N . GLN A 1 173 ? 5.575 -8.943 36.872 1.00 6.63 167 GLN A N 1
ATOM 1380 C CA . GLN A 1 173 ? 4.398 -9.645 36.310 1.00 6.44 167 GLN A CA 1
ATOM 1381 C C . GLN A 1 173 ? 4.342 -11.056 36.907 1.00 6.57 167 GLN A C 1
ATOM 1382 O O . GLN A 1 173 ? 3.243 -11.539 37.169 1.00 6.78 167 GLN A O 1
ATOM 1388 N N . MET A 1 174 ? 5.493 -11.700 37.083 1.00 6.79 168 MET A N 1
ATOM 1389 C CA . MET A 1 174 ? 5.564 -13.114 37.517 1.00 6.74 168 MET A CA 1
ATOM 1390 C C . MET A 1 174 ? 5.251 -13.189 39.025 1.00 7.09 168 MET A C 1
ATOM 1391 O O . MET A 1 174 ? 4.607 -14.145 39.432 1.00 6.31 168 MET A O 1
ATOM 1396 N N . VAL A 1 175 ? 5.700 -12.208 39.819 1.00 7.29 169 VAL A N 1
ATOM 1397 C CA . VAL A 1 175 ? 5.358 -12.140 41.271 1.00 8.34 169 VAL A CA 1
ATOM 1398 C C . VAL A 1 175 ? 3.832 -12.072 41.397 1.00 8.57 169 VAL A C 1
ATOM 1399 O O . VAL A 1 175 ? 3.257 -12.860 42.184 1.00 9.76 169 VAL A O 1
ATOM 1403 N N . THR A 1 176 ? 3.176 -11.257 40.568 1.00 8.00 170 THR A N 1
ATOM 1404 C CA . THR A 1 176 ? 1.692 -11.184 40.542 1.00 8.02 170 THR A CA 1
ATOM 1405 C C . THR A 1 176 ? 1.104 -12.542 40.189 1.00 7.57 170 THR A C 1
ATOM 1406 O O . THR A 1 176 ? 0.098 -12.934 40.779 1.00 7.19 170 THR A O 1
ATOM 1410 N N . VAL A 1 177 ? 1.697 -13.250 39.229 1.00 7.53 171 VAL A N 1
ATOM 1411 C CA . VAL A 1 177 ? 1.194 -14.603 38.864 1.00 7.79 171 VAL A CA 1
ATOM 1412 C C . VAL A 1 177 ? 1.333 -15.520 40.095 1.00 8.03 171 VAL A C 1
ATOM 1413 O O . VAL A 1 177 ? 0.366 -16.191 40.443 1.00 7.86 171 VAL A O 1
ATOM 1417 N N . PHE A 1 178 ? 2.484 -15.563 40.755 1.00 8.18 172 PHE A N 1
ATOM 1418 C CA . PHE A 1 178 ? 2.708 -16.503 41.886 1.00 9.12 172 PHE A CA 1
ATOM 1419 C C . PHE A 1 178 ? 1.774 -16.144 43.056 1.00 11.05 172 PHE A C 1
ATOM 1420 O O . PHE A 1 178 ? 1.246 -17.049 43.690 1.00 11.37 172 PHE A O 1
ATOM 1428 N N . GLU A 1 179 ? 1.610 -14.850 43.334 1.00 12.93 173 GLU A N 1
ATOM 1429 C CA . GLU A 1 179 ? 0.716 -14.311 44.399 1.00 15.98 173 GLU A CA 1
ATOM 1430 C C . GLU A 1 179 ? -0.694 -14.851 44.167 1.00 16.29 173 GLU A C 1
ATOM 1431 O O . GLU A 1 179 ? -1.353 -15.244 45.132 1.00 20.02 173 GLU A O 1
ATOM 1437 N N . ASN A 1 180 ? -1.116 -14.925 42.909 1.00 17.24 174 ASN A N 1
ATOM 1438 C CA . ASN A 1 180 ? -2.538 -15.068 42.527 1.00 18.54 174 ASN A CA 1
ATOM 1439 C C . ASN A 1 180 ? -2.829 -16.429 41.887 1.00 17.94 174 ASN A C 1
ATOM 1440 O O . ASN A 1 180 ? -4.035 -16.691 41.667 1.00 17.86 174 ASN A O 1
ATOM 1445 N N . PHE A 1 181 ? -1.827 -17.280 41.601 1.00 16.31 175 PHE A N 1
ATOM 1446 C CA . PHE A 1 181 ? -2.074 -18.528 40.811 1.00 16.06 175 PHE A CA 1
ATOM 1447 C C . PHE A 1 181 ? -2.566 -19.660 41.726 1.00 15.26 175 PHE A C 1
ATOM 1448 O O . PHE A 1 181 ? -2.747 -20.781 41.201 1.00 16.65 175 PHE A O 1
ATOM 1456 N N . GLY A 1 182 ? -2.8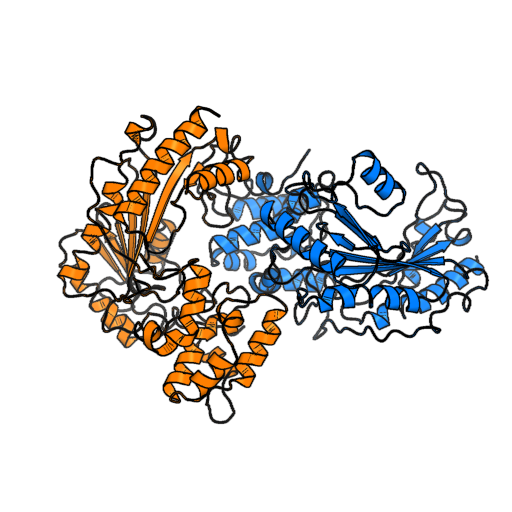06 -19.394 43.016 1.00 15.48 176 GLY A N 1
ATOM 1457 C CA . GLY A 1 182 ? -3.552 -20.313 43.906 1.00 14.65 176 GLY A CA 1
ATOM 1458 C C . GLY A 1 182 ? -2.726 -21.479 44.441 1.00 15.21 176 GLY A C 1
ATOM 1459 O O . GLY A 1 182 ? -3.321 -22.408 44.994 1.00 17.80 176 GLY A O 1
ATOM 1460 N N . ILE A 1 183 ? -1.397 -21.477 44.325 1.00 14.39 177 ILE A N 1
ATOM 1461 C CA . ILE A 1 183 ? -0.559 -22.529 44.985 1.00 13.45 177 ILE A CA 1
ATOM 1462 C C . ILE A 1 183 ? 0.209 -21.814 46.093 1.00 13.10 177 ILE A C 1
ATOM 1463 O O . ILE A 1 183 ? 0.912 -20.846 45.813 1.00 11.35 177 ILE A O 1
ATOM 1468 N N . PRO A 1 184 ? 0.079 -22.234 47.370 1.00 12.58 178 PRO A N 1
ATOM 1469 C CA . PRO A 1 184 ? 0.756 -21.543 48.462 1.00 12.58 178 PRO A CA 1
ATOM 1470 C C . PRO A 1 184 ? 2.280 -21.692 48.348 1.00 11.65 178 PRO A C 1
ATOM 1471 O O . PRO A 1 184 ? 2.775 -22.770 47.998 1.00 12.88 178 PRO A O 1
ATOM 1475 N N . GLY A 1 185 ? 2.989 -20.636 48.701 1.00 11.12 179 GLY A N 1
ATOM 1476 C CA . GLY A 1 185 ? 4.452 -20.609 48.638 1.00 10.95 179 GLY A CA 1
ATOM 1477 C C . GLY A 1 185 ? 4.954 -19.205 48.792 1.00 10.37 179 GLY A C 1
ATOM 1478 O O . GLY A 1 185 ? 4.146 -18.314 49.119 1.00 10.47 179 GLY A O 1
ATOM 1479 N N . ASN A 1 186 ? 6.242 -19.018 48.549 1.00 9.00 180 ASN A N 1
ATOM 1480 C CA . ASN A 1 186 ? 6.932 -17.748 48.831 1.00 9.03 180 ASN A CA 1
ATOM 1481 C C . ASN A 1 186 ? 7.861 -17.424 47.669 1.00 8.02 180 ASN A C 1
ATOM 1482 O O . ASN A 1 186 ? 8.509 -18.366 47.127 1.00 7.27 180 ASN A O 1
ATOM 1487 N N . TYR A 1 187 ? 7.949 -16.126 47.376 1.00 7.78 181 TYR A N 1
ATOM 1488 C CA . TYR A 1 187 ? 8.869 -15.568 46.370 1.00 7.65 181 TYR A CA 1
ATOM 1489 C C . TYR A 1 187 ? 10.045 -14.942 47.098 1.00 8.08 181 TYR A C 1
ATOM 1490 O O . TYR A 1 187 ? 9.820 -14.244 48.123 1.00 8.12 181 TYR A O 1
ATOM 1499 N N . TYR A 1 188 ? 11.250 -15.213 46.585 1.00 8.00 182 TYR A N 1
ATOM 1500 C CA . TYR A 1 188 ? 12.529 -14.645 47.069 1.00 8.08 182 TYR A CA 1
ATOM 1501 C C . TYR A 1 188 ? 13.229 -13.933 45.900 1.00 8.08 182 TYR A C 1
ATOM 1502 O O . TYR A 1 188 ? 13.572 -14.629 44.921 1.00 6.63 182 TYR A O 1
ATOM 1511 N N . SER A 1 189 ? 13.407 -12.604 45.983 1.00 7.43 183 SER A N 1
ATOM 1512 C CA . SER A 1 189 ? 14.009 -11.769 44.911 1.00 7.69 183 SER A CA 1
ATOM 1513 C C . SER A 1 189 ? 15.479 -11.501 45.219 1.00 8.24 183 SER A C 1
ATOM 1514 O O . SER A 1 189 ? 15.831 -11.373 46.415 1.00 7.92 183 SER A O 1
ATOM 1517 N N . LEU A 1 190 ? 16.307 -11.437 44.174 1.00 8.14 184 LEU A N 1
ATOM 1518 C CA . LEU A 1 190 ? 17.709 -10.971 44.256 1.00 8.60 184 LEU A CA 1
ATOM 1519 C C . LEU A 1 190 ? 17.745 -9.498 43.859 1.00 8.05 184 LEU A C 1
ATOM 1520 O O . LEU A 1 190 ? 18.822 -8.931 43.942 1.00 8.45 184 LEU A O 1
ATOM 1525 N N . THR A 1 191 ? 16.604 -8.907 43.480 1.00 8.51 185 THR A N 1
ATOM 1526 C CA . THR A 1 191 ? 16.491 -7.518 42.962 1.00 9.75 185 THR A CA 1
ATOM 1527 C C . THR A 1 191 ? 16.575 -6.516 44.124 1.00 11.45 185 THR A C 1
ATOM 1528 O O . THR A 1 191 ? 15.626 -6.411 44.912 1.00 11.87 185 THR A O 1
ATOM 1532 N N . PRO A 1 192 ? 17.667 -5.710 44.224 1.00 13.12 186 PRO A N 1
ATOM 1533 C CA . PRO A 1 192 ? 17.780 -4.656 45.245 1.00 13.19 186 PRO A CA 1
ATOM 1534 C C . PRO A 1 192 ? 16.563 -3.730 45.235 1.00 13.67 186 PRO A C 1
ATOM 1535 O O . PRO A 1 192 ? 16.223 -3.211 44.163 1.00 15.15 186 PRO A O 1
ATOM 1539 N N . GLY A 1 193 ? 15.897 -3.604 46.383 1.00 14.26 187 GLY A N 1
ATOM 1540 C CA . GLY A 1 193 ? 14.728 -2.729 46.589 1.00 13.42 187 GLY A CA 1
ATOM 1541 C C . GLY A 1 193 ? 13.423 -3.469 46.384 1.00 15.02 187 GLY A C 1
ATOM 1542 O O . GLY A 1 193 ? 12.364 -2.860 46.578 1.00 14.48 187 GLY A O 1
ATOM 1543 N N . HIS A 1 194 ? 13.450 -4.753 46.023 1.00 15.46 188 HIS A N 1
ATOM 1544 C CA . HIS A 1 194 ? 12.190 -5.532 45.865 1.00 14.25 188 HIS A CA 1
ATOM 1545 C C . HIS A 1 194 ? 11.658 -5.857 47.264 1.00 15.14 188 HIS A C 1
ATOM 1546 O O . HIS A 1 194 ? 12.473 -6.082 48.166 1.00 15.00 188 HIS A O 1
ATOM 1553 N N . LYS A 1 195 ? 10.341 -5.949 47.439 1.00 16.44 189 LYS A N 1
ATOM 1554 C CA . LYS A 1 195 ? 9.728 -6.267 48.753 1.00 17.57 189 LYS A CA 1
ATOM 1555 C C . LYS A 1 195 ? 10.220 -7.638 49.235 1.00 16.96 189 LYS A C 1
ATOM 1556 O O . LYS A 1 195 ? 10.306 -7.846 50.473 1.00 15.21 189 LYS A O 1
ATOM 1562 N N . ASN A 1 196 ? 10.515 -8.554 48.303 1.00 14.84 190 ASN A N 1
ATOM 1563 C CA . ASN A 1 196 ? 10.862 -9.966 48.581 1.00 14.36 190 ASN A CA 1
ATOM 1564 C C . ASN A 1 196 ? 12.374 -10.127 48.540 1.00 13.69 190 ASN A C 1
ATOM 1565 O O . ASN A 1 196 ? 12.851 -11.285 48.521 1.00 12.51 190 ASN A O 1
ATOM 1570 N N . PHE A 1 197 ? 13.104 -9.018 48.524 1.00 13.55 191 PHE A N 1
ATOM 1571 C CA . PHE A 1 197 ? 14.577 -9.041 48.488 1.00 15.24 191 PHE A CA 1
ATOM 1572 C C . PHE A 1 197 ? 15.097 -10.003 49.567 1.00 16.71 191 PHE A C 1
ATOM 1573 O O . PHE A 1 197 ? 14.678 -9.961 50.730 1.00 15.15 191 PHE A O 1
ATOM 1581 N N . ILE A 1 198 ? 16.016 -10.854 49.155 1.00 19.34 192 ILE A N 1
ATOM 1582 C CA . ILE A 1 198 ? 16.654 -11.926 49.969 1.00 27.12 192 ILE A CA 1
ATOM 1583 C C . ILE A 1 198 ? 17.958 -11.337 50.521 1.00 31.37 192 ILE A C 1
ATOM 1584 O O . ILE A 1 198 ? 18.623 -10.585 49.777 1.00 37.45 192 ILE A O 1
ATOM 1589 N N . SER A 1 199 ? 18.338 -11.637 51.757 1.00 37.23 193 SER A N 1
ATOM 1590 C CA . SER A 1 199 ? 19.680 -11.268 52.282 1.00 45.38 193 SER A CA 1
ATOM 1591 C C . SER A 1 199 ? 20.749 -12.115 51.573 1.00 54.42 193 SER A C 1
ATOM 1592 O O . SER A 1 199 ? 20.375 -13.181 51.032 1.00 52.94 193 SER A O 1
ATOM 1595 N N . ASP A 1 200 ? 22.015 -11.667 51.579 1.00 61.81 194 ASP A N 1
ATOM 1596 C CA . ASP A 1 200 ? 23.179 -12.413 51.014 1.00 66.23 194 ASP A CA 1
ATOM 1597 C C . ASP A 1 200 ? 23.377 -13.736 51.771 1.00 70.07 194 ASP A C 1
ATOM 1598 O O . ASP A 1 200 ? 23.926 -14.680 51.156 1.00 71.63 194 ASP A O 1
ATOM 1603 N N . GLN A 1 201 ? 22.977 -13.805 53.051 1.00 69.15 195 GLN A N 1
ATOM 1604 C CA . GLN A 1 201 ? 23.026 -15.059 53.858 1.00 69.02 195 GLN A CA 1
ATOM 1605 C C . GLN A 1 201 ? 21.930 -16.025 53.379 1.00 66.16 195 GLN A C 1
ATOM 1606 O O . GLN A 1 201 ? 22.215 -17.247 53.292 1.00 66.12 195 GLN A O 1
ATOM 1612 N N . LYS A 1 202 ? 20.741 -15.503 53.053 1.00 57.55 196 LYS A N 1
ATOM 1613 C CA . LYS A 1 202 ? 19.545 -16.308 52.671 1.00 52.05 196 LYS A CA 1
ATOM 1614 C C . LYS A 1 202 ? 19.764 -16.963 51.298 1.00 48.97 196 LYS A C 1
ATOM 1615 O O . LYS A 1 202 ? 19.372 -18.138 51.165 1.00 42.40 196 LYS A O 1
ATOM 1621 N N . ALA A 1 203 ? 20.345 -16.218 50.337 1.00 48.10 197 ALA A N 1
ATOM 1622 C CA . ALA A 1 203 ? 20.558 -16.603 48.915 1.00 57.63 197 ALA A CA 1
ATOM 1623 C C . ALA A 1 203 ? 21.546 -17.773 48.818 1.00 66.28 197 ALA A C 1
ATOM 1624 O O . ALA A 1 203 ? 21.260 -18.735 48.060 1.00 65.74 197 ALA A O 1
ATOM 1626 N N . ASP A 1 204 ? 22.677 -17.670 49.528 1.00 74.85 198 ASP A N 1
ATOM 1627 C CA . ASP A 1 204 ? 23.696 -18.748 49.637 1.00 71.57 198 ASP A CA 1
ATOM 1628 C C . ASP A 1 204 ? 23.023 -19.941 50.317 1.00 65.06 198 ASP A C 1
ATOM 1629 O O . ASP A 1 204 ? 23.162 -21.070 49.806 1.00 68.32 198 ASP A O 1
ATOM 1634 N N . GLU A 1 205 ? 22.287 -19.673 51.399 1.00 52.83 199 GLU A N 1
ATOM 1635 C CA . GLU A 1 205 ? 21.577 -20.703 52.197 1.00 48.13 199 GLU A CA 1
ATOM 1636 C C . GLU A 1 205 ? 20.630 -21.489 51.269 1.00 47.78 199 GLU A C 1
ATOM 1637 O O . GLU A 1 205 ? 20.738 -22.729 51.242 1.00 45.97 199 GLU A O 1
ATOM 1643 N N . LEU A 1 206 ? 19.766 -20.808 50.502 1.00 45.43 200 LEU A N 1
ATOM 1644 C CA . LEU A 1 206 ? 18.877 -21.454 49.490 1.00 41.18 200 LEU A CA 1
ATOM 1645 C C . LEU A 1 206 ? 19.725 -22.178 48.432 1.00 40.19 200 LEU A C 1
ATOM 1646 O O . LEU A 1 206 ? 19.321 -23.276 47.999 1.00 34.70 200 LEU A O 1
ATOM 1651 N N . ARG A 1 207 ? 20.839 -21.572 48.005 1.00 45.49 201 ARG A N 1
ATOM 1652 C CA . ARG A 1 207 ? 21.768 -22.160 46.997 1.00 45.16 201 ARG A CA 1
ATOM 1653 C C . ARG A 1 207 ? 22.368 -23.447 47.575 1.00 44.75 201 ARG A C 1
ATOM 1654 O O . ARG A 1 207 ? 22.540 -24.406 46.794 1.00 41.77 201 ARG A O 1
ATOM 1662 N N . LYS A 1 208 ? 22.639 -23.486 48.888 1.00 44.22 202 LYS A N 1
ATOM 1663 C CA . LYS A 1 208 ? 23.253 -24.667 49.565 1.00 44.73 202 LYS A CA 1
ATOM 1664 C C . LYS A 1 208 ? 22.192 -25.749 49.805 1.00 44.75 202 LYS A C 1
ATOM 1665 O O . LYS A 1 208 ? 22.540 -26.941 49.703 1.00 48.88 202 LYS A O 1
ATOM 1671 N N . ARG A 1 209 ? 20.935 -25.364 50.021 1.00 43.71 203 ARG A N 1
ATOM 1672 C CA . ARG A 1 209 ? 19.797 -26.318 50.053 1.00 43.62 203 ARG A CA 1
ATOM 1673 C C . ARG A 1 209 ? 19.500 -26.859 48.640 1.00 42.56 203 ARG A C 1
ATOM 1674 O O . ARG A 1 209 ? 18.645 -27.760 48.538 1.00 42.37 203 ARG A O 1
ATOM 1682 N N . HIS A 1 210 ? 20.170 -26.331 47.601 1.00 39.38 204 HIS A N 1
ATOM 1683 C CA . HIS A 1 210 ? 20.088 -26.738 46.168 1.00 39.06 204 HIS A CA 1
ATOM 1684 C C . HIS A 1 210 ? 18.770 -26.261 45.550 1.00 36.04 204 HIS A C 1
ATOM 1685 O O . HIS A 1 210 ? 18.301 -26.911 44.597 1.00 38.60 204 HIS A O 1
ATOM 1692 N N . PHE A 1 211 ? 18.212 -25.152 46.043 1.00 31.78 205 PHE A N 1
ATOM 1693 C CA . PHE A 1 211 ? 17.040 -24.477 45.430 1.00 29.36 205 PHE A CA 1
ATOM 1694 C C . PHE A 1 211 ? 17.484 -23.468 44.365 1.00 30.26 205 PHE A C 1
ATOM 1695 O O . PHE A 1 211 ? 16.954 -23.514 43.216 1.00 25.75 205 PHE A O 1
ATOM 1703 N N . LEU A 1 212 ? 18.368 -22.539 44.752 1.00 29.80 206 LEU A N 1
ATOM 1704 C CA . LEU A 1 212 ? 18.604 -21.273 44.001 1.00 31.31 206 LEU A CA 1
ATOM 1705 C C . LEU A 1 212 ? 19.756 -21.455 43.014 1.00 29.93 206 LEU A C 1
ATOM 1706 O O . LEU A 1 212 ? 20.787 -22.022 43.400 1.00 34.69 206 LEU A O 1
ATOM 1711 N N . PHE A 1 213 ? 19.581 -20.929 41.804 1.00 27.78 207 PHE A N 1
ATOM 1712 C CA . PHE A 1 213 ? 20.587 -20.949 40.718 1.00 27.12 207 PHE A CA 1
ATOM 1713 C C . PHE A 1 213 ? 21.784 -20.111 41.168 1.00 27.86 207 PHE A C 1
ATOM 1714 O O . PHE A 1 213 ? 21.691 -19.337 42.142 1.00 27.84 207 PHE A O 1
ATOM 1722 N N . ILE A 1 214 ? 22.898 -20.261 40.469 1.00 29.52 208 ILE A N 1
ATOM 1723 C CA . ILE A 1 214 ? 24.170 -19.594 40.875 1.00 30.83 208 ILE A CA 1
ATOM 1724 C C . ILE A 1 214 ? 24.267 -18.271 40.112 1.00 28.02 208 ILE A C 1
ATOM 1725 O O . ILE A 1 214 ? 23.491 -18.091 39.130 1.00 23.36 208 ILE A O 1
ATOM 1730 N N . ASP A 1 215 ? 25.115 -17.370 40.619 1.00 25.80 209 ASP A N 1
ATOM 1731 C CA . ASP A 1 215 ? 25.505 -16.084 39.983 1.00 27.19 209 ASP A CA 1
ATOM 1732 C C . ASP A 1 215 ? 25.895 -16.370 38.528 1.00 24.45 209 ASP A C 1
ATOM 1733 O O . ASP A 1 215 ? 26.890 -17.055 38.326 1.00 26.00 209 ASP A O 1
ATOM 1738 N N . MET A 1 216 ? 25.133 -15.858 37.557 1.00 22.63 210 MET A N 1
ATOM 1739 C CA . MET A 1 216 ? 25.310 -16.198 36.116 1.00 22.35 210 MET A CA 1
ATOM 1740 C C . MET A 1 216 ? 26.503 -15.430 35.531 1.00 18.65 210 MET A C 1
ATOM 1741 O O . MET A 1 216 ? 26.972 -15.805 34.454 1.00 20.47 210 MET A O 1
ATOM 1746 N N . THR A 1 217 ? 26.984 -14.392 36.208 1.00 17.83 211 THR A N 1
ATOM 1747 C CA . THR A 1 217 ? 28.078 -13.521 35.700 1.00 17.54 211 THR A CA 1
ATOM 1748 C C . THR A 1 217 ? 29.428 -14.257 35.738 1.00 18.43 211 THR A C 1
ATOM 1749 O O . THR A 1 217 ? 30.427 -13.714 35.217 1.00 22.27 211 THR A O 1
ATOM 1753 N N . SER A 1 218 ? 29.481 -15.447 36.324 1.00 19.89 212 SER A N 1
ATOM 1754 C CA . SER A 1 218 ? 30.705 -16.277 36.395 1.00 21.03 212 SER A CA 1
ATOM 1755 C C . SER A 1 218 ? 30.815 -17.161 35.153 1.00 20.85 212 SER A C 1
ATOM 1756 O O . SER A 1 218 ? 31.811 -17.871 35.047 1.00 22.28 212 SER A O 1
ATOM 1759 N N . ASP A 1 219 ? 29.829 -17.129 34.258 1.00 17.39 213 ASP A N 1
ATOM 1760 C CA . ASP A 1 219 ? 29.816 -17.943 33.019 1.00 16.40 213 ASP A CA 1
ATOM 1761 C C . ASP A 1 219 ? 30.028 -17.010 31.819 1.00 15.08 213 ASP A C 1
ATOM 1762 O O . ASP A 1 219 ? 29.164 -16.127 31.579 1.00 13.84 213 ASP A O 1
ATOM 1767 N N . ASN A 1 220 ? 31.142 -17.194 31.109 1.00 14.42 214 ASN A N 1
ATOM 1768 C CA . ASN A 1 220 ? 31.547 -16.413 29.915 1.00 14.30 214 ASN A CA 1
ATOM 1769 C C . ASN A 1 220 ? 30.513 -16.587 28.811 1.00 12.79 214 ASN A C 1
ATOM 1770 O O . ASN A 1 220 ? 30.336 -15.647 28.057 1.00 11.54 214 ASN A O 1
ATOM 1775 N N . HIS A 1 221 ? 29.914 -17.773 28.683 1.00 12.22 215 HIS A N 1
ATOM 1776 C CA . HIS A 1 221 ? 28.876 -18.026 27.648 1.00 12.18 215 HIS A CA 1
ATOM 1777 C C . HIS A 1 221 ? 27.691 -17.105 27.939 1.00 10.35 215 HIS A C 1
ATOM 1778 O O . HIS A 1 221 ? 27.239 -16.428 27.014 1.00 9.19 215 HIS A O 1
ATOM 1785 N N . LEU A 1 222 ? 27.254 -17.027 29.203 1.00 9.83 216 LEU A N 1
ATOM 1786 C CA . LEU A 1 222 ? 26.059 -16.212 29.571 1.00 9.57 216 LEU A CA 1
ATOM 1787 C C . LEU A 1 222 ? 26.399 -14.723 29.625 1.00 9.13 216 LEU A C 1
ATOM 1788 O O . LEU A 1 222 ? 25.487 -13.866 29.394 1.00 8.67 216 LEU A O 1
ATOM 1793 N N . MET A 1 223 ? 27.668 -14.392 29.886 1.00 9.90 217 MET A N 1
ATOM 1794 C CA . MET A 1 223 ? 28.104 -12.972 29.816 1.00 10.15 217 MET A CA 1
ATOM 1795 C C . MET A 1 223 ? 28.096 -12.558 28.341 1.00 9.25 217 MET A C 1
ATOM 1796 O O . MET A 1 223 ? 27.532 -11.465 28.040 1.00 9.78 217 MET A O 1
ATOM 1801 N N . SER A 1 224 ? 28.610 -13.415 27.456 1.00 8.13 218 SER A N 1
ATOM 1802 C CA . SER A 1 224 ? 28.828 -13.061 26.021 1.00 7.83 218 SER A CA 1
ATOM 1803 C C . SER A 1 224 ? 27.505 -12.966 25.247 1.00 7.03 218 SER A C 1
ATOM 1804 O O . SER A 1 224 ? 27.509 -12.286 24.227 1.00 7.27 218 SER A O 1
ATOM 1807 N N . ASN A 1 225 ? 26.458 -13.684 25.655 1.00 6.92 219 ASN A N 1
ATOM 1808 C CA . ASN A 1 225 ? 25.189 -13.710 24.891 1.00 6.80 219 ASN A CA 1
ATOM 1809 C C . ASN A 1 225 ? 24.142 -12.836 25.581 1.00 7.14 219 ASN A C 1
ATOM 1810 O O . ASN A 1 225 ? 23.013 -12.825 25.067 1.00 6.68 219 ASN A O 1
ATOM 1815 N N . GLY A 1 226 ? 24.481 -12.155 26.692 1.00 6.68 220 GLY A N 1
ATOM 1816 C CA . GLY A 1 226 ? 23.620 -11.122 27.306 1.00 7.19 220 GLY A CA 1
ATOM 1817 C C . GLY A 1 226 ? 22.688 -11.692 28.355 1.00 7.76 220 GLY A C 1
ATOM 1818 O O . GLY A 1 226 ? 21.969 -10.899 28.991 1.00 8.04 220 GLY A O 1
ATOM 1819 N N . VAL A 1 227 ? 22.679 -13.014 28.533 1.00 8.00 221 VAL A N 1
ATOM 1820 C CA . VAL A 1 227 ? 21.791 -13.689 29.517 1.00 8.25 221 VAL A CA 1
ATOM 1821 C C . VAL A 1 227 ? 22.156 -13.215 30.943 1.00 8.72 221 VAL A C 1
ATOM 1822 O O . VAL A 1 227 ? 21.231 -12.958 31.715 1.00 8.60 221 VAL A O 1
ATOM 1826 N N . ALA A 1 228 ? 23.437 -12.993 31.241 1.00 8.47 222 ALA A N 1
ATOM 1827 C CA . ALA A 1 228 ? 23.932 -12.564 32.573 1.00 8.55 222 ALA A CA 1
ATOM 1828 C C . ALA A 1 228 ? 23.883 -11.036 32.745 1.00 8.69 222 ALA A C 1
ATOM 1829 O O . ALA A 1 228 ? 24.306 -10.541 33.816 1.00 8.67 222 ALA A O 1
ATOM 1831 N N . SER A 1 229 ? 23.364 -10.278 31.778 1.00 8.58 223 SER A N 1
ATOM 1832 C CA . SER A 1 229 ? 23.341 -8.794 31.873 1.00 8.78 223 SER A CA 1
ATOM 1833 C C . SER A 1 229 ? 22.490 -8.296 33.065 1.00 9.38 223 SER A C 1
ATOM 1834 O O . SER A 1 229 ? 21.524 -9.003 33.518 1.00 8.61 223 SER A O 1
ATOM 1837 N N . ASP A 1 230 ? 22.861 -7.115 33.583 1.00 10.14 224 ASP A N 1
ATOM 1838 C CA . ASP A 1 230 ? 22.111 -6.336 34.605 1.00 10.36 224 ASP A CA 1
ATOM 1839 C C . ASP A 1 230 ? 21.903 -7.172 35.881 1.00 10.03 224 ASP A C 1
ATOM 1840 O O . ASP A 1 230 ? 20.910 -6.965 36.574 1.00 9.93 224 ASP A O 1
ATOM 1845 N N . TRP A 1 231 ? 22.783 -8.120 36.155 1.00 10.97 225 TRP A N 1
ATOM 1846 C CA . TRP A 1 231 ? 22.762 -8.994 37.349 1.00 13.44 225 TRP A CA 1
ATOM 1847 C C . TRP A 1 231 ? 22.742 -8.116 38.607 1.00 14.63 225 TRP A C 1
ATOM 1848 O O . TRP A 1 231 ? 23.410 -7.084 38.649 1.00 15.97 225 TRP A O 1
ATOM 1859 N N . PRO A 1 232 ? 21.923 -8.411 39.642 1.00 12.38 226 PRO A N 1
ATOM 1860 C CA . PRO A 1 232 ? 20.990 -9.536 39.668 1.00 12.00 226 PRO A CA 1
ATOM 1861 C C . PRO A 1 232 ? 19.548 -9.079 39.439 1.00 11.14 226 PRO A C 1
ATOM 1862 O O . PRO A 1 232 ? 18.647 -9.758 39.910 1.00 10.72 226 PRO A O 1
ATOM 1866 N N . PHE A 1 233 ? 19.368 -7.942 38.765 1.00 9.64 227 PHE A N 1
ATOM 1867 C CA . PHE A 1 233 ? 18.044 -7.328 38.523 1.00 9.00 227 PHE A CA 1
ATOM 1868 C C . PHE A 1 233 ? 17.130 -8.322 37.785 1.00 8.21 227 PHE A C 1
ATOM 1869 O O . PHE A 1 233 ? 17.465 -8.793 36.681 1.00 7.20 227 PHE A O 1
ATOM 1877 N N . GLY A 1 234 ? 15.994 -8.593 38.406 1.00 6.92 228 GLY A N 1
ATOM 1878 C CA . GLY A 1 234 ? 14.852 -9.328 37.850 1.00 6.85 228 GLY A CA 1
ATOM 1879 C C . GLY A 1 234 ? 14.979 -10.822 38.072 1.00 6.54 228 GLY A C 1
ATOM 1880 O O . GLY A 1 234 ? 14.187 -11.539 37.483 1.00 6.84 228 GLY A O 1
ATOM 1881 N N . ARG A 1 235 ? 15.948 -11.275 38.875 1.00 6.43 229 ARG A N 1
ATOM 1882 C CA . ARG A 1 235 ? 16.135 -12.710 39.208 1.00 6.76 229 ARG A CA 1
ATOM 1883 C C . ARG A 1 235 ? 15.547 -13.023 40.584 1.00 7.12 229 ARG A C 1
ATOM 1884 O O . ARG A 1 235 ? 15.656 -12.169 41.523 1.00 7.36 229 ARG A O 1
ATOM 1892 N N . GLY A 1 236 ? 14.976 -14.224 40.716 1.00 6.75 230 GLY A N 1
ATOM 1893 C CA . GLY A 1 236 ? 14.461 -14.743 41.986 1.00 6.59 230 GLY A CA 1
ATOM 1894 C C . GLY A 1 236 ? 13.917 -16.146 41.834 1.00 6.48 230 GLY A C 1
ATOM 1895 O O . GLY A 1 236 ? 14.048 -16.751 40.753 1.00 5.64 230 GLY A O 1
ATOM 1896 N N . ILE A 1 237 ? 13.263 -16.636 42.876 1.00 6.43 231 ILE A N 1
ATOM 1897 C CA . ILE A 1 237 ? 12.790 -18.036 42.918 1.00 6.90 231 ILE A CA 1
ATOM 1898 C C . ILE A 1 237 ? 11.501 -18.041 43.709 1.00 6.78 231 ILE A C 1
ATOM 1899 O O . ILE A 1 237 ? 11.412 -17.391 44.776 1.00 6.62 231 ILE A O 1
ATOM 1904 N N . TRP A 1 238 ? 10.497 -18.674 43.146 1.00 6.22 232 TRP A N 1
ATOM 1905 C CA . TRP A 1 238 ? 9.284 -18.983 43.919 1.00 6.35 232 TRP A CA 1
ATOM 1906 C C . TRP A 1 238 ? 9.423 -20.432 44.377 1.00 6.62 232 TRP A C 1
ATOM 1907 O O . TRP A 1 238 ? 9.846 -21.273 43.560 1.00 5.86 232 TRP A O 1
ATOM 1918 N N . ILE A 1 239 ? 9.132 -20.695 45.647 1.00 6.72 233 ILE A N 1
ATOM 1919 C CA . ILE A 1 239 ? 9.201 -22.059 46.239 1.00 7.02 233 ILE A CA 1
ATOM 1920 C C . ILE A 1 239 ? 7.847 -22.345 46.887 1.00 7.08 233 ILE A C 1
ATOM 1921 O O . ILE A 1 239 ? 7.454 -21.532 47.751 1.00 7.10 233 ILE A O 1
ATOM 1926 N N . SER A 1 240 ? 7.192 -23.448 46.503 1.00 6.58 234 SER A N 1
ATOM 1927 C CA . SER A 1 240 ? 5.913 -23.900 47.101 1.00 7.15 234 SER A CA 1
ATOM 1928 C C . SER A 1 240 ? 6.100 -24.189 48.605 1.00 7.71 234 SER A C 1
ATOM 1929 O O . SER A 1 240 ? 7.230 -24.472 49.051 1.00 6.60 234 SER A O 1
ATOM 1932 N N . GLN A 1 241 ? 5.007 -24.127 49.356 1.00 8.59 235 GLN A N 1
ATOM 1933 C CA . GLN A 1 241 ? 4.997 -24.376 50.822 1.00 10.32 235 GLN A CA 1
ATOM 1934 C C . GLN A 1 241 ? 5.696 -25.716 51.117 1.00 10.32 235 GLN A C 1
ATOM 1935 O O . GLN A 1 241 ? 6.583 -25.760 52.024 1.00 9.87 235 GLN A O 1
ATOM 1941 N N . ASP A 1 242 ? 5.357 -26.773 50.369 1.00 9.86 236 ASP A N 1
ATOM 1942 C CA . ASP A 1 242 ? 5.896 -28.137 50.623 1.00 10.07 236 ASP A CA 1
ATOM 1943 C C . ASP A 1 242 ? 7.256 -28.365 49.935 1.00 9.29 236 ASP A C 1
ATOM 1944 O O . ASP A 1 242 ? 7.777 -29.475 50.080 1.00 7.84 236 ASP A O 1
ATOM 1949 N N . GLU A 1 243 ? 7.821 -27.359 49.258 1.00 8.34 237 GLU A N 1
ATOM 1950 C CA . GLU A 1 243 ? 9.125 -27.412 48.541 1.00 9.06 237 GLU A CA 1
ATOM 1951 C C . GLU A 1 243 ? 9.156 -28.441 47.400 1.00 7.90 237 GLU A C 1
ATOM 1952 O O . GLU A 1 243 ? 10.259 -28.714 46.893 1.00 9.99 237 GLU A O 1
ATOM 1958 N N . SER A 1 244 ? 8.016 -28.911 46.925 1.00 6.97 238 SER A N 1
ATOM 1959 C CA . SER A 1 244 ? 7.927 -29.858 45.793 1.00 7.07 238 SER A CA 1
ATOM 1960 C C . SER A 1 244 ? 7.897 -29.101 44.455 1.00 6.45 238 SER A C 1
ATOM 1961 O O . SER A 1 244 ? 8.185 -29.712 43.413 1.00 6.61 238 SER A O 1
ATOM 1964 N N . LYS A 1 245 ? 7.521 -27.829 44.479 1.00 6.42 239 LYS A N 1
ATOM 1965 C CA . LYS A 1 245 ? 7.348 -27.014 43.254 1.00 6.49 239 LYS A CA 1
ATOM 1966 C C . LYS A 1 245 ? 8.164 -25.734 43.390 1.00 6.13 239 LYS A C 1
ATOM 1967 O O . LYS A 1 245 ? 8.166 -25.119 44.457 1.00 6.23 239 LYS A O 1
ATOM 1973 N N A MET A 1 246 ? 8.850 -25.346 42.318 0.50 6.45 240 MET A N 1
ATOM 1974 N N B MET A 1 246 ? 8.857 -25.342 42.326 0.50 6.37 240 MET A N 1
ATOM 1975 C CA A MET A 1 246 ? 9.593 -24.065 42.294 0.50 6.55 240 MET A CA 1
ATOM 1976 C CA B MET A 1 246 ? 9.568 -24.042 42.320 0.50 6.42 240 MET A CA 1
ATOM 1977 C C A MET A 1 246 ? 9.655 -23.493 40.880 0.50 6.31 240 MET A C 1
ATOM 1978 C C B MET A 1 246 ? 9.675 -23.492 40.899 0.50 6.25 240 MET A C 1
ATOM 1979 O O A MET A 1 246 ? 9.607 -24.267 39.881 0.50 5.61 240 MET A O 1
ATOM 1980 O O B MET A 1 246 ? 9.640 -24.276 39.913 0.50 5.63 240 MET A O 1
ATOM 1989 N N . VAL A 1 247 ? 9.762 -22.173 40.830 1.00 5.86 241 VAL A N 1
ATOM 1990 C CA . VAL A 1 247 ? 9.915 -21.421 39.562 1.00 5.83 241 VAL A CA 1
ATOM 1991 C C . VAL A 1 247 ? 11.118 -20.497 39.728 1.00 5.67 241 VAL A C 1
ATOM 1992 O O . VAL A 1 247 ? 11.101 -19.641 40.619 1.00 5.43 241 VAL A O 1
ATOM 1996 N N . TRP A 1 248 ? 12.151 -20.723 38.930 1.00 5.73 242 TRP A N 1
ATOM 1997 C CA . TRP A 1 248 ? 13.285 -19.787 38.738 1.00 6.68 242 TRP A CA 1
ATOM 1998 C C . TRP A 1 248 ? 12.861 -18.682 37.777 1.00 6.37 242 TRP A C 1
ATOM 1999 O O . TRP A 1 248 ? 12.374 -19.008 36.677 1.00 6.14 242 TRP A O 1
ATOM 2010 N N . VAL A 1 249 ? 13.081 -17.438 38.156 1.00 6.23 243 VAL A N 1
ATOM 2011 C CA . VAL A 1 249 ? 12.742 -16.258 37.322 1.00 6.94 243 VAL A CA 1
ATOM 2012 C C . VAL A 1 249 ? 14.051 -15.592 36.884 1.00 7.17 243 VAL A C 1
ATOM 2013 O O . VAL A 1 249 ? 14.866 -15.288 37.751 1.00 6.16 243 VAL A O 1
ATOM 2017 N N . GLY A 1 250 ? 14.220 -15.369 35.572 1.00 7.87 244 GLY A N 1
ATOM 2018 C CA . GLY A 1 250 ? 15.284 -14.504 35.022 1.00 8.80 244 GLY A CA 1
ATOM 2019 C C . GLY A 1 250 ? 16.601 -15.238 34.869 1.00 9.60 244 GLY A C 1
ATOM 2020 O O . GLY A 1 250 ? 17.659 -14.597 34.945 1.00 10.46 244 GLY A O 1
ATOM 2021 N N . GLU A 1 251 ? 16.557 -16.541 34.622 1.00 11.03 245 GLU A N 1
ATOM 2022 C CA . GLU A 1 251 ? 17.773 -17.338 34.330 1.00 14.80 245 GLU A CA 1
ATOM 2023 C C . GLU A 1 251 ? 17.959 -17.336 32.800 1.00 13.80 245 GLU A C 1
ATOM 2024 O O . GLU A 1 251 ? 17.545 -16.329 32.142 1.00 13.88 245 GLU A O 1
ATOM 2030 N N . GLU A 1 252 ? 18.543 -18.390 32.236 1.00 12.46 246 GLU A N 1
ATOM 2031 C CA . GLU A 1 252 ? 18.844 -18.499 30.777 1.00 12.93 246 GLU A CA 1
ATOM 2032 C C . GLU A 1 252 ? 17.534 -18.456 29.962 1.00 10.53 246 GLU A C 1
ATOM 2033 O O . GLU A 1 252 ? 17.519 -17.877 28.845 1.00 10.78 246 GLU A O 1
ATOM 2039 N N . ASP A 1 253 ? 16.482 -19.096 30.451 1.00 8.24 247 ASP A N 1
ATOM 2040 C CA . ASP A 1 253 ? 15.113 -18.800 29.9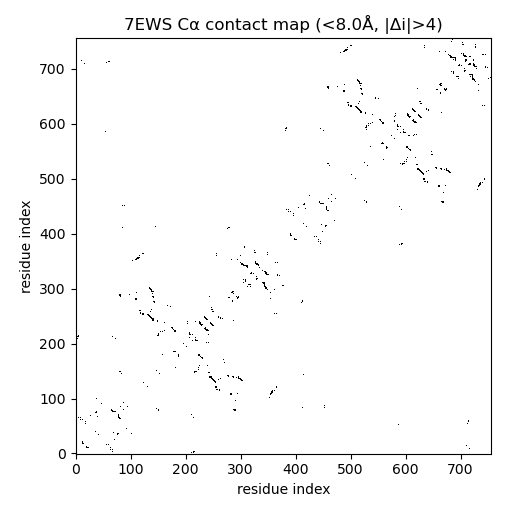75 1.00 7.27 247 ASP A CA 1
ATOM 2041 C C . ASP A 1 253 ? 14.400 -18.020 31.085 1.00 6.07 247 ASP A C 1
ATOM 2042 O O . ASP A 1 253 ? 14.839 -18.058 32.234 1.00 5.49 247 ASP A O 1
ATOM 2047 N N . GLN A 1 254 ? 13.397 -17.250 30.723 1.00 5.26 248 GLN A N 1
ATOM 2048 C CA . GLN A 1 254 ? 12.678 -16.377 31.679 1.00 4.92 248 GLN A CA 1
ATOM 2049 C C . GLN A 1 254 ? 12.176 -17.213 32.865 1.00 4.87 248 GLN A C 1
ATOM 2050 O O . GLN A 1 254 ? 12.245 -16.724 33.990 1.00 4.96 248 GLN A O 1
ATOM 2056 N N . LEU A 1 255 ? 11.650 -18.406 32.586 1.00 4.52 249 LEU A N 1
ATOM 2057 C CA . LEU A 1 255 ? 11.057 -19.328 33.577 1.00 4.78 249 LEU A CA 1
ATOM 2058 C C . LEU A 1 255 ? 11.727 -20.704 33.485 1.00 4.66 249 LEU A C 1
ATOM 2059 O O . LEU A 1 255 ? 11.813 -21.267 32.383 1.00 3.61 249 LEU A O 1
ATOM 2064 N N . ARG A 1 256 ? 12.198 -21.203 34.621 1.00 4.82 250 ARG A N 1
ATOM 2065 C CA . ARG A 1 256 ? 12.535 -22.632 34.783 1.00 6.15 250 ARG A CA 1
ATOM 2066 C C . ARG A 1 256 ? 11.570 -23.162 35.851 1.00 5.37 250 ARG A C 1
ATOM 2067 O O . ARG A 1 256 ? 11.678 -22.752 37.023 1.00 4.47 250 ARG A O 1
ATOM 2075 N N . ILE A 1 257 ? 10.615 -23.955 35.380 1.00 4.97 251 ILE A N 1
ATOM 2076 C CA . ILE A 1 257 ? 9.432 -24.465 36.120 1.00 5.06 251 ILE A CA 1
ATOM 2077 C C . ILE A 1 257 ? 9.719 -25.911 36.537 1.00 4.95 251 ILE A C 1
ATOM 2078 O O . ILE A 1 257 ? 9.805 -26.776 35.671 1.00 3.84 251 ILE A O 1
ATOM 2083 N N . ILE A 1 258 ? 9.839 -26.141 37.851 1.00 5.25 252 ILE A N 1
ATOM 2084 C CA . ILE A 1 258 ? 10.498 -27.361 38.413 1.00 5.49 252 ILE A CA 1
ATOM 2085 C C . ILE A 1 258 ? 9.553 -28.044 39.416 1.00 6.06 252 ILE A C 1
ATOM 2086 O O . ILE A 1 258 ? 8.888 -27.351 40.240 1.00 5.56 252 ILE A O 1
ATOM 2091 N N . SER A 1 259 ? 9.472 -29.371 39.364 1.00 6.37 253 SER A N 1
ATOM 2092 C CA . SER A 1 259 ? 8.859 -30.184 40.437 1.00 6.31 253 SER A CA 1
ATOM 2093 C C . SER A 1 259 ? 9.852 -31.251 40.862 1.00 6.51 253 SER A C 1
ATOM 2094 O O . SER A 1 259 ? 10.435 -31.876 39.978 1.00 5.74 253 SER A O 1
ATOM 2097 N N . ILE A 1 260 ? 10.049 -31.377 42.172 1.00 6.96 254 ILE A N 1
ATOM 2098 C CA . ILE A 1 260 ? 10.912 -32.412 42.804 1.00 7.61 254 ILE A CA 1
ATOM 2099 C C . ILE A 1 260 ? 10.031 -33.145 43.811 1.00 8.35 254 ILE A C 1
ATOM 2100 O O . ILE A 1 260 ? 9.554 -32.499 44.738 1.00 8.63 254 ILE A O 1
ATOM 2105 N N . VAL A 1 261 ? 9.797 -34.435 43.598 1.00 8.92 255 VAL A N 1
ATOM 2106 C CA . VAL A 1 261 ? 8.950 -35.279 44.477 1.00 9.71 255 VAL A CA 1
ATOM 2107 C C . VAL A 1 261 ? 9.810 -36.443 44.978 1.00 10.93 255 VAL A C 1
ATOM 2108 O O . VAL A 1 261 ? 10.454 -37.116 44.139 1.00 10.93 255 VAL A O 1
ATOM 2112 N N . GLN A 1 262 ? 9.856 -36.642 46.296 1.00 12.19 256 GLN A N 1
ATOM 2113 C CA . GLN A 1 262 ? 10.391 -37.881 46.925 1.00 14.92 256 GLN A CA 1
ATOM 2114 C C . GLN A 1 262 ? 9.294 -38.939 46.862 1.00 13.37 256 GLN A C 1
ATOM 2115 O O . GLN A 1 262 ? 8.250 -38.721 47.483 1.00 13.14 256 GLN A O 1
ATOM 2121 N N . GLY A 1 263 ? 9.496 -40.030 46.137 1.00 11.92 257 GLY A N 1
ATOM 2122 C CA . GLY A 1 263 ? 8.452 -41.057 45.952 1.00 11.51 257 GLY A CA 1
ATOM 2123 C C . GLY A 1 263 ? 8.891 -42.107 44.964 1.00 11.41 257 GLY A C 1
ATOM 2124 O O . GLY A 1 263 ? 10.127 -42.238 44.774 1.00 12.36 257 GLY A O 1
ATOM 2125 N N . ASN A 1 264 ? 7.938 -42.818 44.348 1.00 11.34 258 ASN A N 1
ATOM 2126 C CA . ASN A 1 264 ? 8.233 -43.921 43.396 1.00 11.60 258 ASN A CA 1
ATOM 2127 C C . ASN A 1 264 ? 7.434 -43.815 42.090 1.00 10.68 258 ASN A C 1
ATOM 2128 O O . ASN A 1 264 ? 7.713 -44.594 41.180 1.00 10.91 258 ASN A O 1
ATOM 2133 N N . ASP A 1 265 ? 6.472 -42.912 41.963 1.00 11.03 259 ASP A N 1
ATOM 2134 C CA . ASP A 1 265 ? 5.663 -42.849 40.711 1.00 10.84 259 ASP A CA 1
ATOM 2135 C C . ASP A 1 265 ? 6.121 -41.633 39.874 1.00 8.97 259 ASP A C 1
ATOM 2136 O O . ASP A 1 265 ? 5.820 -40.501 40.288 1.00 8.75 259 ASP A O 1
ATOM 2141 N N . LEU A 1 266 ? 6.821 -41.858 38.759 1.00 7.47 260 LEU A N 1
ATOM 2142 C CA . LEU A 1 266 ? 7.279 -40.792 37.820 1.00 7.31 260 LEU A CA 1
ATOM 2143 C C . LEU A 1 266 ? 6.084 -39.915 37.401 1.00 7.16 260 LEU A C 1
ATOM 2144 O O . LEU A 1 266 ? 6.272 -38.695 37.236 1.00 6.38 260 LEU A O 1
ATOM 2149 N N . GLY A 1 267 ? 4.904 -40.525 37.204 1.00 7.41 261 GLY A N 1
ATOM 2150 C CA . GLY A 1 267 ? 3.661 -39.824 36.814 1.00 7.45 261 GLY A CA 1
ATOM 2151 C C . GLY A 1 267 ? 3.271 -38.722 37.788 1.00 8.01 261 GLY A C 1
ATOM 2152 O O . GLY A 1 267 ? 2.675 -37.719 37.344 1.00 7.47 261 GLY A O 1
ATOM 2153 N N . LYS A 1 268 ? 3.586 -38.886 39.079 1.00 8.29 262 LYS A N 1
ATOM 2154 C CA . LYS A 1 268 ? 3.320 -37.863 40.131 1.00 9.63 262 LYS A CA 1
ATOM 2155 C C . LYS A 1 268 ? 4.186 -36.622 39.938 1.00 8.10 262 LYS A C 1
ATOM 2156 O O . LYS A 1 268 ? 3.726 -35.520 40.287 1.00 7.95 262 LYS A O 1
ATOM 2162 N N . VAL A 1 269 ? 5.421 -36.765 39.479 1.00 7.75 263 VAL A N 1
ATOM 2163 C CA . VAL A 1 269 ? 6.279 -35.548 39.340 1.00 7.00 263 VAL A CA 1
ATOM 2164 C C . VAL A 1 269 ? 5.779 -34.765 38.120 1.00 6.92 263 VAL A C 1
ATOM 2165 O O . VAL A 1 269 ? 5.708 -33.527 38.193 1.00 6.46 263 VAL A O 1
ATOM 2169 N N . ASP A 1 270 ? 5.344 -35.477 37.078 1.00 6.84 264 ASP A N 1
ATOM 2170 C CA . ASP A 1 270 ? 4.683 -34.894 35.879 1.00 7.35 264 ASP A CA 1
ATOM 2171 C C . ASP A 1 270 ? 3.370 -34.222 36.291 1.00 7.35 264 ASP A C 1
ATOM 2172 O O . ASP A 1 270 ? 3.088 -33.128 35.808 1.00 7.44 264 ASP A O 1
ATOM 2177 N N . GLN A 1 271 ? 2.562 -34.895 37.117 1.00 7.93 265 GLN A N 1
ATOM 2178 C CA . GLN A 1 271 ? 1.298 -34.301 37.606 1.00 8.49 265 GLN A CA 1
ATOM 2179 C C . GLN A 1 271 ? 1.639 -33.007 38.340 1.00 7.82 265 GLN A C 1
ATOM 2180 O O . GLN A 1 271 ? 1.022 -31.994 38.039 1.00 7.17 265 GLN A O 1
ATOM 2186 N N . SER A 1 272 ? 2.614 -33.041 39.250 1.00 7.33 266 SER A N 1
ATOM 2187 C CA . SER A 1 272 ? 2.974 -31.850 40.049 1.00 7.38 266 SER A CA 1
ATOM 2188 C C . SER A 1 272 ? 3.428 -30.741 39.093 1.00 7.17 266 SER A C 1
ATOM 2189 O O . SER A 1 272 ? 2.972 -29.559 39.207 1.00 7.39 266 SER A O 1
ATOM 2192 N N . LEU A 1 273 ? 4.240 -31.095 38.109 1.00 6.71 267 LEU A N 1
ATOM 2193 C CA . LEU A 1 273 ? 4.763 -30.114 37.138 1.00 6.81 267 LEU A CA 1
ATOM 2194 C C . LEU A 1 273 ? 3.606 -29.508 36.330 1.00 7.14 267 LEU A C 1
ATOM 2195 O O . LEU A 1 273 ? 3.622 -28.265 36.064 1.00 6.94 267 LEU A O 1
ATOM 2200 N N . HIS A 1 274 ? 2.644 -30.329 35.894 1.00 7.53 268 HIS A N 1
ATOM 2201 C CA . HIS A 1 274 ? 1.539 -29.864 35.031 1.00 8.50 268 HIS A CA 1
ATOM 2202 C C . HIS A 1 274 ? 0.645 -28.873 35.791 1.00 8.28 268 HIS A C 1
ATOM 2203 O O . HIS A 1 274 ? 0.179 -27.909 35.190 1.00 8.57 268 HIS A O 1
ATOM 2210 N N A GLU A 1 275 ? 0.381 -29.141 37.075 0.50 7.25 269 GLU A N 1
ATOM 2211 N N B GLU A 1 275 ? 0.389 -29.133 37.072 0.50 7.31 269 GLU A N 1
ATOM 2212 C CA A GLU A 1 275 ? -0.417 -28.240 37.960 0.50 8.55 269 GLU A CA 1
ATOM 2213 C CA B GLU A 1 275 ? -0.420 -28.229 37.936 0.50 8.65 269 GLU A CA 1
ATOM 2214 C C A GLU A 1 275 ? 0.261 -26.864 38.001 0.50 8.49 269 GLU A C 1
ATOM 2215 C C B GLU A 1 275 ? 0.263 -26.857 37.999 0.50 8.55 269 GLU A C 1
ATOM 2216 O O A GLU A 1 275 ? -0.406 -25.834 37.758 0.50 8.21 269 GLU A O 1
ATOM 2217 O O B GLU A 1 275 ? -0.399 -25.822 37.760 0.50 8.23 269 GLU A O 1
ATOM 2228 N N . LEU A 1 276 ? 1.562 -26.848 38.243 1.00 9.33 270 LEU A N 1
ATOM 2229 C CA . LEU A 1 276 ? 2.335 -25.592 38.321 1.00 9.70 270 LEU A CA 1
ATOM 2230 C C . LEU A 1 276 ? 2.275 -24.883 36.969 1.00 9.41 270 LEU A C 1
ATOM 2231 O O . LEU A 1 276 ? 1.974 -23.675 36.899 1.00 10.52 270 LEU A O 1
ATOM 2236 N N . LEU A 1 277 ? 2.493 -25.617 35.895 1.00 9.90 271 LEU A N 1
ATOM 2237 C CA . LEU A 1 277 ? 2.471 -25.061 34.525 1.00 9.77 271 LEU A CA 1
ATOM 2238 C C . LEU A 1 277 ? 1.096 -24.446 34.251 1.00 10.61 271 LEU A C 1
ATOM 2239 O O . LEU A 1 277 ? 0.991 -23.299 33.732 1.00 10.69 271 LEU A O 1
ATOM 2244 N N . ASN A 1 278 ? 0.062 -25.202 34.580 1.00 11.85 272 ASN A N 1
ATOM 2245 C CA . ASN A 1 278 ? -1.355 -24.798 34.384 1.00 13.08 272 ASN A CA 1
ATOM 2246 C C . ASN A 1 278 ? -1.684 -23.542 35.215 1.00 11.58 272 ASN A C 1
ATOM 2247 O O . ASN A 1 278 ? -2.371 -22.661 34.698 1.00 10.29 272 ASN A O 1
ATOM 2252 N N . GLY A 1 279 ? -1.199 -23.459 36.460 1.00 11.07 273 GLY A N 1
ATOM 2253 C CA . GLY A 1 279 ? -1.343 -22.269 37.321 1.00 9.99 273 GLY A CA 1
ATOM 2254 C C . GLY A 1 279 ? -0.760 -21.022 36.671 1.00 9.75 273 GLY A C 1
ATOM 2255 O O . GLY A 1 279 ? -1.389 -19.931 36.760 1.00 9.86 273 GLY A O 1
ATOM 2256 N N . ILE A 1 280 ? 0.403 -21.145 36.026 1.00 8.40 274 ILE A N 1
ATOM 2257 C CA . ILE A 1 280 ? 1.040 -19.995 35.330 1.00 7.94 274 ILE A CA 1
ATOM 2258 C C . ILE A 1 280 ? 0.205 -19.693 34.077 1.00 8.44 274 ILE A C 1
ATOM 2259 O O . ILE A 1 280 ? -0.115 -18.519 33.842 1.00 9.05 274 ILE A O 1
ATOM 2264 N N . GLU A 1 281 ? -0.213 -20.719 33.338 1.00 9.27 275 GLU A N 1
ATOM 2265 C CA . GLU A 1 281 ? -0.973 -20.540 32.069 1.00 11.50 275 GLU A CA 1
ATOM 2266 C C . GLU A 1 281 ? -2.321 -19.843 32.344 1.00 12.13 275 GLU A C 1
ATOM 2267 O O . GLU A 1 281 ? -2.746 -19.017 31.520 1.00 11.43 275 GLU A O 1
ATOM 2273 N N . LYS A 1 282 ? -2.973 -20.146 33.461 1.00 13.36 276 LYS A N 1
ATOM 2274 C CA . LYS A 1 282 ? -4.315 -19.593 33.776 1.00 14.32 276 LYS A CA 1
ATOM 2275 C C . LYS A 1 282 ? -4.244 -18.078 33.973 1.00 14.21 276 LYS A C 1
ATOM 2276 O O . LYS A 1 282 ? -5.281 -17.455 33.808 1.00 14.40 276 LYS A O 1
ATOM 2282 N N . SER A 1 283 ? -3.085 -17.487 34.265 1.00 14.29 277 SER A N 1
ATOM 2283 C CA . SER A 1 283 ? -2.942 -16.014 34.359 1.00 14.88 277 SER A CA 1
ATOM 2284 C C . SER A 1 283 ? -3.217 -15.332 33.008 1.00 15.57 277 SER A C 1
ATOM 2285 O O . SER A 1 283 ? -3.174 -14.097 33.007 1.00 17.30 277 SER A O 1
ATOM 2288 N N . GLY A 1 284 ? -3.437 -16.090 31.915 1.00 14.64 278 GLY A N 1
ATOM 2289 C CA . GLY A 1 284 ? -3.728 -15.588 30.551 1.00 13.91 278 GLY A CA 1
ATOM 2290 C C . GLY A 1 284 ? -2.483 -15.185 29.753 1.00 13.57 278 GLY A C 1
ATOM 2291 O O . GLY A 1 284 ? -2.653 -14.742 28.580 1.00 13.69 278 GLY A O 1
ATOM 2292 N N . LEU A 1 285 ? -1.272 -15.264 30.325 1.00 12.08 279 LEU A N 1
ATOM 2293 C CA . LEU A 1 285 ? -0.030 -15.057 29.526 1.00 10.07 279 LEU A CA 1
ATOM 2294 C C . LEU A 1 285 ? 0.131 -16.251 28.589 1.00 8.15 279 LEU A C 1
ATOM 2295 O O . LEU A 1 285 ? -0.494 -17.317 28.828 1.00 7.92 279 LEU A O 1
ATOM 2300 N N . LYS A 1 286 ? 0.912 -16.071 27.538 1.00 7.03 280 LYS A N 1
ATOM 2301 C CA . LYS A 1 286 ? 1.156 -17.151 26.566 1.00 6.38 280 LYS A CA 1
ATOM 2302 C C . LYS A 1 286 ? 2.650 -17.420 26.536 1.00 4.80 280 LYS A C 1
ATOM 2303 O O . LYS A 1 286 ? 3.406 -16.451 26.515 1.00 3.76 280 LYS A O 1
ATOM 2309 N N . PHE A 1 287 ? 3.003 -18.692 26.382 1.00 3.91 281 PHE A N 1
ATOM 2310 C CA . PHE A 1 287 ? 4.394 -19.128 26.181 1.00 3.84 281 PHE A CA 1
ATOM 2311 C C . PHE A 1 287 ? 4.716 -19.032 24.690 1.00 3.25 281 PHE A C 1
ATOM 2312 O O . PHE A 1 287 ? 3.864 -19.299 23.827 1.00 2.85 281 PHE A O 1
ATOM 2320 N N . ALA A 1 288 ? 5.954 -18.638 24.422 1.00 3.30 282 ALA A N 1
ATOM 2321 C CA . ALA A 1 288 ? 6.526 -18.529 23.072 1.00 3.21 282 ALA A CA 1
ATOM 2322 C C . ALA A 1 288 ? 6.677 -19.953 22.533 1.00 3.41 282 ALA A C 1
ATOM 2323 O O . ALA A 1 288 ? 7.414 -20.763 23.158 1.00 2.65 282 ALA A O 1
ATOM 2325 N N . GLU A 1 289 ? 6.026 -20.239 21.402 1.00 3.45 283 GLU A N 1
ATOM 2326 C CA . GLU A 1 289 ? 6.095 -21.570 20.773 1.00 3.75 283 GLU A CA 1
ATOM 2327 C C . GLU A 1 289 ? 6.077 -21.431 19.256 1.00 3.76 283 GLU A C 1
ATOM 2328 O O . GLU A 1 289 ? 5.150 -20.764 18.714 1.00 3.50 283 GLU A O 1
ATOM 2334 N N . HIS A 1 290 ? 7.044 -22.088 18.620 1.00 3.62 284 HIS A N 1
ATOM 2335 C CA . HIS A 1 290 ? 7.184 -22.193 17.147 1.00 3.80 284 HIS A CA 1
ATOM 2336 C C . HIS A 1 290 ? 6.312 -23.344 16.648 1.00 3.96 284 HIS A C 1
ATOM 2337 O O . HIS A 1 290 ? 6.330 -24.422 17.241 1.00 3.67 284 HIS A O 1
ATOM 2344 N N . PRO A 1 291 ? 5.542 -23.177 15.543 1.00 4.45 285 PRO A N 1
ATOM 2345 C CA . PRO A 1 291 ? 4.616 -24.223 15.094 1.00 4.46 285 PRO A CA 1
ATOM 2346 C C . PRO A 1 291 ? 5.311 -25.508 14.620 1.00 4.13 285 PRO A C 1
ATOM 2347 O O . PRO A 1 291 ? 4.667 -26.508 14.575 1.00 4.02 285 PRO A O 1
ATOM 2351 N N . VAL A 1 292 ? 6.592 -25.452 14.272 1.00 3.79 286 VAL A N 1
ATOM 2352 C CA . VAL A 1 292 ? 7.359 -26.651 13.828 1.00 4.07 286 VAL A CA 1
ATOM 2353 C C . VAL A 1 292 ? 8.305 -27.108 14.949 1.00 3.59 286 VAL A C 1
ATOM 2354 O O . VAL A 1 292 ? 8.259 -28.303 15.314 1.00 3.37 286 VAL A O 1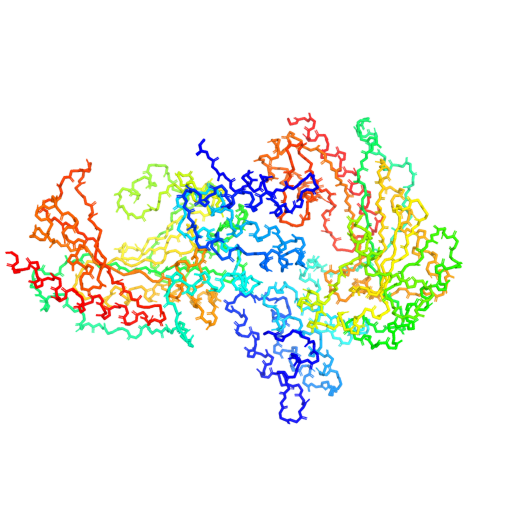
ATOM 2358 N N . TYR A 1 293 ? 9.087 -26.193 15.516 1.00 3.23 287 TYR A N 1
ATOM 2359 C CA . TYR A 1 293 ? 10.205 -26.535 16.421 1.00 3.21 287 TYR A CA 1
ATOM 2360 C C . TYR A 1 293 ? 9.785 -26.422 17.888 1.00 2.94 287 TYR A C 1
ATOM 2361 O O . TYR A 1 293 ? 10.652 -26.666 18.704 1.00 3.06 287 TYR A O 1
ATOM 2370 N N . GLY A 1 294 ? 8.516 -26.128 18.195 1.00 2.69 288 GLY A N 1
ATOM 2371 C CA . GLY A 1 294 ? 7.972 -26.161 19.556 1.00 2.49 288 GLY A CA 1
ATOM 2372 C C . GLY A 1 294 ? 8.457 -25.012 20.443 1.00 2.40 288 GLY A C 1
ATOM 2373 O O . GLY A 1 294 ? 8.668 -23.870 19.972 1.00 1.50 288 GLY A O 1
ATOM 2374 N N . ILE A 1 295 ? 8.622 -25.321 21.727 1.00 2.47 289 ILE A N 1
ATOM 2375 C CA . ILE A 1 295 ? 8.845 -24.309 22.795 1.00 2.42 289 ILE A CA 1
ATOM 2376 C C . ILE A 1 295 ? 10.087 -23.491 22.434 1.00 2.41 289 ILE A C 1
ATOM 2377 O O . ILE A 1 295 ? 11.155 -24.082 22.151 1.00 2.19 289 ILE A O 1
ATOM 2382 N N . ILE A 1 296 ? 9.941 -22.169 22.459 1.00 2.32 290 ILE A N 1
ATOM 2383 C CA . ILE A 1 296 ? 11.043 -21.224 22.134 1.00 2.65 290 ILE A CA 1
ATOM 2384 C C . ILE A 1 296 ? 11.898 -20.970 23.379 1.00 2.61 290 ILE A C 1
ATOM 2385 O O . ILE A 1 296 ? 11.349 -20.486 24.392 1.00 2.65 290 ILE A O 1
ATOM 2390 N N . THR A 1 297 ? 13.199 -21.241 23.245 1.00 2.44 291 THR A N 1
ATOM 2391 C CA . THR A 1 297 ? 14.258 -21.034 24.265 1.00 2.44 291 THR A CA 1
ATOM 2392 C C . THR A 1 297 ? 15.388 -20.170 23.681 1.00 2.50 291 THR A C 1
ATOM 2393 O O . THR A 1 297 ? 15.563 -20.123 22.450 1.00 2.26 291 THR A O 1
ATOM 2397 N N . THR A 1 298 ? 16.147 -19.513 24.549 1.00 2.82 292 THR A N 1
ATOM 2398 C CA . THR A 1 298 ? 17.295 -18.658 24.171 1.00 3.10 292 THR A CA 1
ATOM 2399 C C . THR A 1 298 ? 18.292 -19.468 23.347 1.00 3.07 292 THR A C 1
ATOM 2400 O O . THR A 1 298 ? 18.719 -19.015 22.249 1.00 2.83 292 THR A O 1
ATOM 2404 N N A CYS A 1 299 ? 18.688 -20.641 23.844 0.50 2.45 293 CYS A N 1
ATOM 2405 N N B CYS A 1 299 ? 18.575 -20.682 23.799 0.50 2.68 293 CYS A N 1
ATOM 2406 C CA A CYS A 1 299 ? 19.575 -21.567 23.091 0.50 2.45 293 CYS A CA 1
ATOM 2407 C CA B CYS A 1 299 ? 19.546 -21.577 23.130 0.50 2.85 293 CYS A CA 1
ATOM 2408 C C A CYS A 1 299 ? 18.688 -22.564 22.361 0.50 2.72 293 CYS A C 1
ATOM 2409 C C B CYS A 1 299 ? 18.737 -22.634 22.384 0.50 2.94 293 CYS A C 1
ATOM 2410 O O A CYS A 1 299 ? 17.747 -23.092 22.941 0.50 2.66 293 CYS A O 1
ATOM 2411 O O B CYS A 1 299 ? 17.861 -23.259 22.970 0.50 2.82 293 CYS A O 1
ATOM 2416 N N . PRO A 1 300 ? 18.914 -22.786 21.051 1.00 3.57 294 PRO A N 1
ATOM 2417 C CA . PRO A 1 300 ? 18.084 -23.719 20.279 1.00 3.91 294 PRO A CA 1
ATOM 2418 C C . PRO A 1 300 ? 18.207 -25.196 20.693 1.00 4.10 294 PRO A C 1
ATOM 2419 O O . PRO A 1 300 ? 17.316 -25.988 20.404 1.00 3.67 294 PRO A O 1
ATOM 2423 N N . THR A 1 301 ? 19.272 -25.523 21.431 1.00 4.29 295 THR A N 1
ATOM 2424 C CA . THR A 1 301 ? 19.500 -26.860 22.039 1.00 4.36 295 THR A CA 1
ATOM 2425 C C . THR A 1 301 ? 18.372 -27.191 23.020 1.00 3.87 295 THR A C 1
ATOM 2426 O O . THR A 1 301 ? 18.164 -28.371 23.252 1.00 3.51 295 THR A O 1
ATOM 2430 N N . ASN A 1 302 ? 17.638 -26.206 23.553 1.00 3.45 296 ASN A N 1
ATOM 2431 C CA . ASN A 1 302 ? 16.590 -26.482 24.566 1.00 3.17 296 ASN A CA 1
ATOM 2432 C C . ASN A 1 302 ? 15.192 -26.495 23.963 1.00 2.47 296 ASN A C 1
ATOM 2433 O O . ASN A 1 302 ? 14.230 -26.704 24.707 1.00 2.75 296 ASN A O 1
ATOM 2438 N N A MET A 1 303 ? 15.058 -26.280 22.662 0.50 1.71 297 MET A N 1
ATOM 2439 N N B MET A 1 303 ? 15.074 -26.251 22.664 0.50 1.63 297 MET A N 1
ATOM 2440 C CA A MET A 1 303 ? 13.716 -26.043 22.080 0.50 1.35 297 MET A CA 1
ATOM 2441 C CA B MET A 1 303 ? 13.756 -26.076 22.007 0.50 1.23 297 MET A CA 1
ATOM 2442 C C A MET A 1 303 ? 13.072 -27.385 21.729 0.50 1.49 297 MET A C 1
ATOM 2443 C C B MET A 1 303 ? 13.036 -27.416 21.955 0.50 1.40 297 MET A C 1
ATOM 2444 O O A MET A 1 303 ? 13.827 -28.398 21.546 0.50 1.60 297 MET A O 1
ATOM 2445 O O B MET A 1 303 ? 13.711 -28.456 22.153 0.50 1.57 297 MET A O 1
ATOM 2454 N N . GLY A 1 304 ? 11.734 -27.379 21.659 1.00 1.94 298 GLY A N 1
ATOM 2455 C CA . GLY A 1 304 ? 10.896 -28.572 21.453 1.00 2.04 298 GLY A CA 1
ATOM 2456 C C . GLY A 1 304 ? 9.856 -28.675 22.556 1.00 2.25 298 GLY A C 1
ATOM 2457 O O . GLY A 1 304 ? 8.762 -28.100 22.415 1.00 2.10 298 GLY A O 1
ATOM 2458 N N . THR A 1 305 ? 10.180 -29.383 23.631 1.00 2.58 299 THR A N 1
ATOM 2459 C CA . THR A 1 305 ? 9.365 -29.447 24.878 1.00 2.86 299 THR A CA 1
ATOM 2460 C C . THR A 1 305 ? 9.936 -28.485 25.929 1.00 3.04 299 THR A C 1
ATOM 2461 O O . THR A 1 305 ? 9.177 -28.116 26.800 1.00 3.13 299 THR A O 1
ATOM 2465 N N . GLY A 1 306 ? 11.240 -28.193 25.894 1.00 3.20 300 GLY A N 1
ATOM 2466 C CA . GLY A 1 306 ? 11.967 -27.527 26.991 1.00 3.61 300 GLY A CA 1
ATOM 2467 C C . GLY A 1 306 ? 11.986 -28.380 28.250 1.00 3.91 300 GLY A C 1
ATOM 2468 O O . GLY A 1 306 ? 12.322 -27.836 29.323 1.00 4.05 300 GLY A O 1
ATOM 2469 N N . LYS A 1 307 ? 11.630 -29.662 28.130 1.00 4.19 301 LYS A N 1
ATOM 2470 C CA . LYS A 1 307 ? 11.455 -30.568 29.294 1.00 4.65 301 LYS A CA 1
ATOM 2471 C C . LYS A 1 307 ? 12.745 -31.364 29.553 1.00 4.26 301 LYS A C 1
ATOM 2472 O O . LYS A 1 307 ? 13.416 -31.811 28.603 1.00 4.11 301 LYS A O 1
ATOM 2478 N N A ARG A 1 308 ? 13.106 -31.444 30.830 0.60 0.77 302 ARG A N 1
ATOM 2479 N N B ARG A 1 308 ? 13.093 -31.528 30.837 0.40 1.57 302 ARG A N 1
ATOM 2480 C CA A ARG A 1 308 ? 14.105 -32.408 31.330 0.60 0.50 302 ARG A CA 1
ATOM 2481 C CA B ARG A 1 308 ? 14.226 -32.363 31.329 0.40 1.54 302 ARG A CA 1
ATOM 2482 C C A ARG A 1 308 ? 13.415 -33.195 32.437 0.60 0.50 302 ARG A C 1
ATOM 2483 C C B ARG A 1 308 ? 13.727 -33.130 32.559 0.40 1.60 302 ARG A C 1
ATOM 2484 O O A ARG A 1 308 ? 12.535 -32.634 33.157 0.60 0.50 302 ARG A O 1
ATOM 2485 O O B ARG A 1 308 ? 13.340 -32.448 33.533 0.40 1.78 302 ARG A O 1
ATOM 2500 N N . GLN A 1 309 ? 13.740 -34.470 32.514 1.00 4.48 303 GLN A N 1
ATOM 2501 C CA . GLN A 1 309 ? 13.208 -35.345 33.589 1.00 5.39 303 GLN A CA 1
ATOM 2502 C C . GLN A 1 309 ? 14.329 -36.295 34.039 1.00 5.62 303 GLN A C 1
ATOM 2503 O O . GLN A 1 309 ? 15.144 -36.735 33.192 1.00 5.26 303 GLN A O 1
ATOM 2509 N N . SER A 1 310 ? 14.355 -36.629 35.324 1.00 5.14 304 SER A N 1
ATOM 2510 C CA . SER A 1 310 ? 15.414 -37.498 35.874 1.00 4.89 304 SER A CA 1
ATOM 2511 C C . SER A 1 310 ? 14.983 -38.037 37.238 1.00 4.85 304 SER A C 1
ATOM 2512 O O . SER A 1 310 ? 13.962 -37.554 37.822 1.00 4.58 304 SER A O 1
ATOM 2515 N N . ILE A 1 311 ? 15.722 -39.031 37.696 1.00 4.69 305 ILE A N 1
ATOM 2516 C CA . ILE A 1 311 ? 15.732 -39.453 39.109 1.00 5.29 305 ILE A CA 1
ATOM 2517 C C . ILE A 1 311 ? 17.186 -39.375 39.581 1.00 5.70 305 ILE A C 1
ATOM 2518 O O . ILE A 1 311 ? 18.099 -39.478 38.754 1.00 5.40 305 ILE A O 1
ATOM 2523 N N . LEU A 1 312 ? 17.343 -39.301 40.895 1.00 6.57 306 LEU A N 1
ATOM 2524 C CA . LEU A 1 312 ? 18.614 -39.611 41.569 1.00 7.16 306 LEU A CA 1
ATOM 2525 C C . LEU A 1 312 ? 18.565 -41.081 41.981 1.00 6.62 306 LEU A C 1
ATOM 2526 O O . LEU A 1 312 ? 17.812 -41.434 42.900 1.00 6.33 306 LEU A O 1
ATOM 2531 N N . GLY A 1 313 ? 19.331 -41.898 41.295 1.00 6.55 307 GLY A N 1
ATOM 2532 C CA . GLY A 1 313 ? 19.441 -43.328 41.597 1.00 6.61 307 GLY A CA 1
ATOM 2533 C C . GLY A 1 313 ? 20.771 -43.616 42.259 1.00 6.71 307 GLY A C 1
ATOM 2534 O O . GLY A 1 313 ? 21.712 -42.753 42.119 1.00 6.05 307 GLY A O 1
ATOM 2535 N N . LYS A 1 314 ? 20.878 -44.788 42.903 1.00 6.56 308 LYS A N 1
ATOM 2536 C CA . LYS A 1 314 ? 22.162 -45.276 43.485 1.00 7.60 308 LYS A CA 1
ATOM 2537 C C . LYS A 1 314 ? 22.667 -46.514 42.729 1.00 6.58 308 LYS A C 1
ATOM 2538 O O . LYS A 1 314 ? 21.934 -47.543 42.673 1.00 6.01 308 LYS A O 1
ATOM 2544 N N . PHE A 1 315 ? 23.882 -46.405 42.181 1.00 5.75 309 PHE A N 1
ATOM 2545 C CA . PHE A 1 315 ? 24.500 -47.415 41.292 1.00 5.83 309 PHE A CA 1
ATOM 2546 C C . PHE A 1 315 ? 25.887 -47.736 41.819 1.00 5.55 309 PHE A C 1
ATOM 2547 O O . PHE A 1 315 ? 26.876 -47.530 41.127 1.00 5.44 309 PHE A O 1
ATOM 2555 N N . PRO A 1 316 ? 25.993 -48.224 43.067 1.00 5.93 310 PRO A N 1
ATOM 2556 C CA . PRO A 1 316 ? 27.294 -48.593 43.632 1.00 6.28 310 PRO A CA 1
ATOM 2557 C C . PRO A 1 316 ? 28.011 -49.657 42.783 1.00 6.50 310 PRO A C 1
ATOM 2558 O O . PRO A 1 316 ? 29.214 -49.563 42.613 1.00 6.39 310 PRO A O 1
ATOM 2562 N N . ASN A 1 317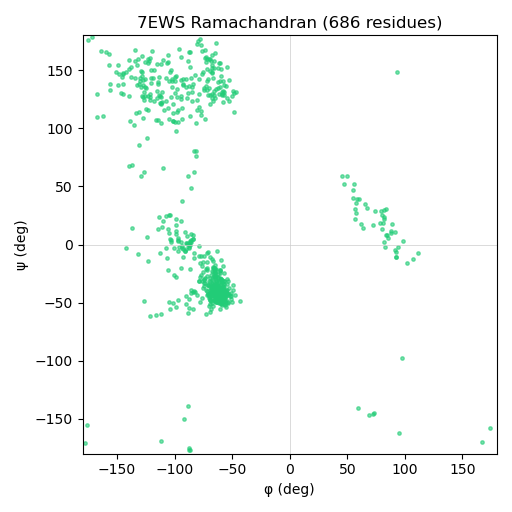 ? 27.267 -50.609 42.204 1.00 6.97 311 ASN A N 1
ATOM 2563 C CA . ASN A 1 317 ? 27.871 -51.699 41.406 1.00 7.50 311 ASN A CA 1
ATOM 2564 C C . ASN A 1 317 ? 28.429 -51.117 40.121 1.00 7.28 311 ASN A C 1
ATOM 2565 O O . ASN A 1 317 ? 29.636 -51.293 39.895 1.00 7.47 311 ASN A O 1
ATOM 2570 N N . LEU A 1 318 ? 27.613 -50.455 39.289 1.00 6.98 312 LEU A N 1
ATOM 2571 C CA . LEU A 1 318 ? 28.097 -49.952 37.973 1.00 7.57 312 LEU A CA 1
ATOM 2572 C C . LEU A 1 318 ? 29.174 -48.877 38.181 1.00 7.47 312 LEU A C 1
ATOM 2573 O O . LEU A 1 318 ? 30.133 -48.853 37.380 1.00 7.69 312 LEU A O 1
ATOM 2578 N N . SER A 1 319 ? 29.058 -48.034 39.203 1.00 7.14 313 SER A N 1
ATOM 2579 C CA . SER A 1 319 ? 30.037 -46.934 39.435 1.00 7.55 313 SER A CA 1
ATOM 2580 C C . SER A 1 319 ? 31.231 -47.422 40.272 1.00 8.69 313 SER A C 1
ATOM 2581 O O . SER A 1 319 ? 32.045 -46.559 40.660 1.00 8.58 313 SER A O 1
ATOM 2584 N N . LYS A 1 320 ? 31.288 -48.712 40.631 1.00 10.26 314 LYS A N 1
ATOM 2585 C CA . LYS A 1 320 ? 32.354 -49.270 41.506 1.00 11.66 314 LYS A CA 1
ATOM 2586 C C . LYS A 1 320 ? 32.489 -48.385 42.744 1.00 11.32 314 LYS A C 1
ATOM 2587 O O . LYS A 1 320 ? 33.571 -47.854 42.971 1.00 10.84 314 LYS A O 1
ATOM 2593 N N . ALA A 1 321 ? 31.399 -48.254 43.497 1.00 10.65 315 ALA A N 1
ATOM 2594 C CA . ALA A 1 321 ? 31.306 -47.448 44.731 1.00 11.84 315 ALA A CA 1
ATOM 2595 C C . ALA A 1 321 ? 31.743 -46.001 44.456 1.00 11.50 315 ALA A C 1
ATOM 2596 O O . ALA A 1 321 ? 32.444 -45.396 45.319 1.00 11.32 315 ALA A O 1
ATOM 2598 N N . GLY A 1 322 ? 31.346 -45.460 43.307 1.00 12.27 316 GLY A N 1
ATOM 2599 C CA . GLY A 1 322 ? 31.535 -44.042 42.951 1.00 12.62 316 GLY A CA 1
ATOM 2600 C C . GLY A 1 322 ? 32.930 -43.743 42.429 1.00 12.65 316 GLY A C 1
ATOM 2601 O O . GLY A 1 322 ? 33.270 -42.562 42.412 1.00 13.29 316 GLY A O 1
ATOM 2602 N N . THR A 1 323 ? 33.695 -44.749 41.990 1.00 12.22 317 THR A N 1
ATOM 2603 C CA . THR A 1 323 ? 35.094 -44.599 41.522 1.00 12.48 317 THR A CA 1
ATOM 2604 C C . THR A 1 323 ? 35.153 -44.739 39.997 1.00 13.04 317 THR A C 1
ATOM 2605 O O . THR A 1 323 ? 36.202 -44.382 39.407 1.00 12.68 317 THR A O 1
ATOM 2609 N N . ASP A 1 324 ? 34.080 -45.196 39.341 1.00 13.57 318 ASP A N 1
ATOM 2610 C CA . ASP A 1 324 ? 34.114 -45.416 37.868 1.00 12.49 318 ASP A CA 1
ATOM 2611 C C . ASP A 1 324 ? 32.811 -44.888 37.259 1.00 12.77 318 ASP A C 1
ATOM 2612 O O . ASP A 1 324 ? 31.973 -45.699 36.841 1.00 13.03 318 ASP A O 1
ATOM 2617 N N . GLU A 1 325 ? 32.639 -43.566 37.289 1.00 12.67 319 GLU A N 1
ATOM 2618 C CA . GLU A 1 325 ? 31.482 -42.851 36.711 1.00 13.04 319 GLU A CA 1
ATOM 2619 C C . GLU A 1 325 ? 31.365 -43.193 35.227 1.00 11.83 319 GLU A C 1
ATOM 2620 O O . GLU A 1 325 ? 30.222 -43.294 34.747 1.00 10.36 319 GLU A O 1
ATOM 2626 N N . ALA A 1 326 ? 32.496 -43.278 34.523 1.00 10.53 320 ALA A N 1
ATOM 2627 C CA . ALA A 1 326 ? 32.563 -43.552 33.072 1.00 10.60 320 ALA A CA 1
ATOM 2628 C C . ALA A 1 326 ? 31.856 -44.875 32.747 1.00 9.34 320 ALA A C 1
ATOM 2629 O O . ALA A 1 326 ? 31.197 -44.964 31.711 1.00 9.56 320 ALA A O 1
ATOM 2631 N N . ASN A 1 327 ? 31.967 -45.864 33.621 1.00 8.58 321 ASN A N 1
ATOM 2632 C CA . ASN A 1 327 ? 31.346 -47.182 33.397 1.00 7.58 321 ASN A CA 1
ATOM 2633 C C . ASN A 1 327 ? 29.823 -47.005 33.499 1.00 7.16 321 ASN A C 1
ATOM 2634 O O . ASN A 1 327 ? 29.087 -47.572 32.635 1.00 6.43 321 ASN A O 1
ATOM 2639 N N . LEU A 1 328 ? 29.357 -46.282 34.518 1.00 6.36 322 LEU A N 1
ATOM 2640 C CA . LEU A 1 328 ? 27.913 -46.011 34.700 1.00 6.12 322 LEU A CA 1
ATOM 2641 C C . LEU A 1 328 ? 27.409 -45.236 33.473 1.00 5.79 322 LEU A C 1
ATOM 2642 O O . LEU A 1 328 ? 26.339 -45.589 32.926 1.00 5.36 322 LEU A O 1
ATOM 2647 N N A LYS A 1 329 ? 28.166 -44.235 33.021 0.50 5.09 323 LYS A N 1
ATOM 2648 N N B LYS A 1 329 ? 28.169 -44.239 33.018 0.50 5.00 323 LYS A N 1
ATOM 2649 C CA A LYS A 1 329 ? 27.758 -43.402 31.859 0.50 4.32 323 LYS A CA 1
ATOM 2650 C CA B LYS A 1 329 ? 27.768 -43.401 31.857 0.50 4.16 323 LYS A CA 1
ATOM 2651 C C A LYS A 1 329 ? 27.633 -44.288 30.617 0.50 4.48 323 LYS A C 1
ATOM 2652 C C B LYS A 1 329 ? 27.637 -44.285 30.614 0.50 4.40 323 LYS A C 1
ATOM 2653 O O A LYS A 1 329 ? 26.618 -44.142 29.905 0.50 4.94 323 LYS A O 1
ATOM 2654 O O B LYS A 1 329 ? 26.621 -44.138 29.904 0.50 4.87 323 LYS A O 1
ATOM 2665 N N . ASP A 1 330 ? 28.619 -45.161 30.378 1.00 6.40 324 ASP A N 1
ATOM 2666 C CA . ASP A 1 330 ? 28.655 -46.051 29.185 1.00 7.27 324 ASP A CA 1
ATOM 2667 C C . ASP A 1 330 ? 27.477 -47.022 29.215 1.00 6.86 324 ASP A C 1
ATOM 2668 O O . ASP A 1 330 ? 26.875 -47.229 28.150 1.00 6.91 324 ASP A O 1
ATOM 2673 N N . LYS A 1 331 ? 27.140 -47.558 30.381 1.00 6.73 325 LYS A N 1
ATOM 2674 C CA . LYS A 1 331 ? 25.980 -48.477 30.559 1.00 6.96 325 LYS A CA 1
ATOM 2675 C C . LYS A 1 331 ? 24.652 -47.725 30.343 1.00 6.59 325 LYS A C 1
ATOM 2676 O O . LYS A 1 331 ? 23.740 -48.263 29.669 1.00 6.21 325 LYS A O 1
ATOM 2682 N N . ALA A 1 332 ? 24.528 -46.526 30.904 1.00 6.50 326 ALA A N 1
ATOM 2683 C CA . ALA A 1 332 ? 23.318 -45.679 30.767 1.00 6.31 326 ALA A CA 1
ATOM 2684 C C . ALA A 1 332 ? 23.116 -45.377 29.272 1.00 5.91 326 ALA A C 1
ATOM 2685 O O . ALA A 1 332 ? 21.977 -45.569 28.758 1.00 4.74 326 ALA A O 1
ATOM 2687 N N . LYS A 1 333 ? 24.207 -45.037 28.583 1.00 6.42 327 LYS A N 1
ATOM 2688 C CA . LYS A 1 333 ? 24.207 -44.705 27.138 1.00 6.64 327 LYS A CA 1
ATOM 2689 C C . LYS A 1 333 ? 23.723 -45.924 26.336 1.00 6.44 327 LYS A C 1
ATOM 2690 O O . LYS A 1 333 ? 22.883 -45.737 25.445 1.00 5.43 327 LYS A O 1
ATOM 2696 N N . SER A 1 334 ? 24.223 -47.131 26.659 1.00 6.00 328 SER A N 1
ATOM 2697 C CA . SER A 1 334 ? 23.861 -48.381 25.944 1.00 5.86 328 SER A CA 1
ATOM 2698 C C . SER A 1 334 ? 22.334 -48.508 25.949 1.00 5.65 328 SER A C 1
ATOM 2699 O O . SER A 1 334 ? 21.774 -49.026 24.993 1.00 5.59 328 SER A O 1
ATOM 2702 N N . ILE A 1 335 ? 21.676 -47.974 26.967 1.00 5.84 329 ILE A N 1
ATOM 2703 C CA . ILE A 1 335 ? 20.214 -48.117 27.176 1.00 6.16 329 ILE A CA 1
ATOM 2704 C C . ILE A 1 335 ? 19.443 -46.896 26.648 1.00 6.12 329 ILE A C 1
ATOM 2705 O O . ILE A 1 335 ? 18.227 -46.953 26.683 1.00 7.22 329 ILE A O 1
ATOM 2710 N N . GLY A 1 336 ? 20.092 -45.836 26.192 1.00 5.72 330 GLY A N 1
ATOM 2711 C CA . GLY A 1 336 ? 19.405 -44.615 25.726 1.00 5.65 330 GLY A CA 1
ATOM 2712 C C . GLY A 1 336 ? 19.168 -43.628 26.862 1.00 5.56 330 GLY A C 1
ATOM 2713 O O . GLY A 1 336 ? 18.279 -42.798 26.727 1.00 4.92 330 GLY A O 1
ATOM 2714 N N . LEU A 1 337 ? 19.894 -43.795 27.975 1.00 5.55 331 LEU A N 1
ATOM 2715 C CA . LEU A 1 337 ? 19.823 -42.890 29.151 1.00 5.69 331 LEU A CA 1
ATOM 2716 C C . LEU A 1 337 ? 21.120 -42.070 29.247 1.00 5.94 331 LEU A C 1
ATOM 2717 O O . LEU A 1 337 ? 22.136 -42.443 28.642 1.00 5.83 331 LEU A O 1
ATOM 2722 N N A GLN A 1 338 ? 21.059 -40.960 29.983 0.50 5.57 332 GLN A N 1
ATOM 2723 N N B GLN A 1 338 ? 21.057 -40.968 29.995 0.50 5.64 332 GLN A N 1
ATOM 2724 C CA A GLN A 1 338 ? 22.232 -40.129 30.350 0.50 5.92 332 GLN A CA 1
ATOM 2725 C CA B GLN A 1 338 ? 22.212 -40.105 30.352 0.50 6.04 332 GLN A CA 1
ATOM 2726 C C A GLN A 1 338 ? 22.385 -40.185 31.869 0.50 5.62 332 GLN A C 1
ATOM 2727 C C B GLN A 1 338 ? 22.383 -40.180 31.871 0.50 5.69 332 GLN A C 1
ATOM 2728 O O A GLN A 1 338 ? 21.364 -40.015 32.573 0.50 5.39 332 GLN A O 1
ATOM 2729 O O B GLN A 1 338 ? 21.366 -40.020 32.582 0.50 5.45 332 GLN A O 1
ATOM 2740 N N . ALA A 1 339 ? 23.607 -40.437 32.337 1.00 6.38 333 ALA A N 1
ATOM 2741 C CA . ALA A 1 339 ? 23.951 -40.496 33.779 1.00 6.75 333 ALA A CA 1
ATOM 2742 C C . ALA A 1 339 ? 24.933 -39.357 34.095 1.00 7.45 333 ALA A C 1
ATOM 2743 O O . ALA A 1 339 ? 25.895 -39.155 33.347 1.00 6.72 333 ALA A O 1
ATOM 2745 N N A ARG A 1 340 ? 24.677 -38.633 35.181 0.50 7.16 334 ARG A N 1
ATOM 2746 N N B ARG A 1 340 ? 24.669 -38.605 35.161 0.50 7.35 334 ARG A N 1
ATOM 2747 C CA A ARG A 1 340 ? 25.627 -37.630 35.741 0.50 8.33 334 ARG A CA 1
ATOM 2748 C CA B ARG A 1 340 ? 25.648 -37.631 35.726 0.50 8.67 334 ARG A CA 1
ATOM 2749 C C A ARG A 1 340 ? 25.813 -37.914 37.231 0.50 5.84 334 ARG A C 1
ATOM 2750 C C B ARG A 1 340 ? 25.818 -37.912 37.221 0.50 6.03 334 ARG A C 1
ATOM 2751 O O A ARG A 1 340 ? 24.819 -37.837 37.983 0.50 7.09 334 ARG A O 1
ATOM 2752 O O B ARG A 1 340 ? 24.820 -37.816 37.965 0.50 7.25 334 ARG A O 1
ATOM 2767 N N . GLY A 1 341 ? 27.031 -38.286 37.627 1.00 8.07 335 GLY A N 1
ATOM 2768 C CA . GLY A 1 341 ? 27.368 -38.560 39.035 1.00 8.70 335 GLY A CA 1
ATOM 2769 C C . GLY A 1 341 ? 27.212 -37.291 39.852 1.00 9.09 335 GLY A C 1
ATOM 2770 O O . GLY A 1 341 ? 27.567 -36.201 39.336 1.00 8.60 335 GLY A O 1
ATOM 2771 N N . ILE A 1 342 ? 26.645 -37.392 41.049 1.00 9.90 336 ILE A N 1
ATOM 2772 C CA . ILE A 1 342 ? 26.403 -36.201 41.908 1.00 11.61 336 ILE A CA 1
ATOM 2773 C C . ILE A 1 342 ? 27.685 -35.846 42.690 1.00 12.99 336 ILE A C 1
ATOM 2774 O O . ILE A 1 342 ? 27.972 -34.650 42.838 1.00 15.88 336 ILE A O 1
ATOM 2779 N N . GLY A 1 343 ? 28.432 -36.816 43.203 1.00 12.66 337 GLY A N 1
ATOM 2780 C CA . GLY A 1 343 ? 29.646 -36.514 43.991 1.00 13.27 337 GLY A CA 1
ATOM 2781 C C . GLY A 1 343 ? 29.321 -36.458 45.467 1.00 13.49 337 GLY A C 1
ATOM 2782 O O . GLY A 1 343 ? 28.197 -36.106 45.819 1.00 16.82 337 GLY A O 1
ATOM 2783 N N . GLY A 1 344 ? 30.263 -36.829 46.332 1.00 14.30 338 GLY A N 1
ATOM 2784 C CA . GLY A 1 344 ? 30.123 -36.589 47.777 1.00 13.90 338 GLY A CA 1
ATOM 2785 C C . GLY A 1 344 ? 30.417 -35.136 48.155 1.00 13.99 338 GLY A C 1
ATOM 2786 O O . GLY A 1 344 ? 30.830 -34.336 47.284 1.00 12.79 338 GLY A O 1
ATOM 2787 N N . GLU A 1 345 ? 30.253 -34.808 49.443 1.00 16.16 339 GLU A N 1
ATOM 2788 C CA . GLU A 1 345 ? 30.515 -33.453 50.001 1.00 18.06 339 GLU A CA 1
ATOM 2789 C C . GLU A 1 345 ? 31.994 -33.110 49.770 1.00 14.97 339 GLU A C 1
ATOM 2790 O O . GLU A 1 345 ? 32.836 -33.980 49.965 1.00 13.39 339 GLU A O 1
ATOM 2796 N N . HIS A 1 346 ? 32.283 -31.887 49.324 1.00 13.33 340 HIS A N 1
ATOM 2797 C CA . HIS A 1 346 ? 33.654 -31.354 49.137 1.00 12.08 340 HIS A CA 1
ATOM 2798 C C . HIS A 1 346 ? 34.404 -32.216 48.132 1.00 13.27 340 HIS A C 1
ATOM 2799 O O . HIS A 1 346 ? 35.621 -32.431 48.333 1.00 13.60 340 HIS A O 1
ATOM 2806 N N . SER A 1 347 ? 33.692 -32.646 47.076 1.00 14.89 341 SER A N 1
ATOM 2807 C CA . SER A 1 347 ? 34.184 -33.430 45.909 1.00 14.67 341 SER A CA 1
ATOM 2808 C C . SER A 1 347 ? 34.835 -34.732 46.380 1.00 13.45 341 SER A C 1
ATOM 2809 O O . SER A 1 347 ? 35.753 -35.226 45.697 1.00 13.87 341 SER A O 1
ATOM 2812 N N . SER A 1 348 ? 34.360 -35.278 47.501 1.00 13.32 342 SER A N 1
ATOM 2813 C CA . SER A 1 348 ? 34.707 -36.638 47.976 1.00 13.05 342 SER A CA 1
ATOM 2814 C C . SER A 1 348 ? 34.016 -37.673 47.077 1.00 13.71 342 SER A C 1
ATOM 2815 O O . SER A 1 348 ? 33.026 -37.329 46.399 1.00 13.80 342 SER A O 1
ATOM 2818 N N . VAL A 1 349 ? 34.527 -38.899 47.092 1.00 13.28 343 VAL A N 1
ATOM 2819 C CA . VAL A 1 349 ? 33.897 -40.097 46.460 1.00 13.74 343 VAL A CA 1
ATOM 2820 C C . VAL A 1 349 ? 32.588 -40.416 47.196 1.00 13.90 343 VAL A C 1
ATOM 2821 O O . VAL A 1 349 ? 32.598 -40.475 48.445 1.00 12.65 343 VAL A O 1
ATOM 2825 N N . ASP A 1 350 ? 31.482 -40.571 46.450 1.00 14.58 344 ASP A N 1
ATOM 2826 C CA . ASP A 1 350 ? 30.161 -40.995 46.983 1.00 14.33 344 ASP A CA 1
ATOM 2827 C C . ASP A 1 350 ? 30.039 -42.496 46.743 1.00 14.40 344 ASP A C 1
ATOM 2828 O O . ASP A 1 350 ? 29.823 -42.878 45.582 1.00 14.05 344 ASP A O 1
ATOM 2833 N N . GLN A 1 351 ? 30.180 -43.310 47.789 1.00 13.73 345 GLN A N 1
ATOM 2834 C CA . GLN A 1 351 ? 30.265 -44.785 47.631 1.00 15.52 345 GLN A CA 1
ATOM 2835 C C . GLN A 1 351 ? 28.899 -45.348 47.248 1.00 12.93 345 GLN A C 1
ATOM 2836 O O . GLN A 1 351 ? 28.845 -46.523 46.855 1.00 11.73 345 GLN A O 1
ATOM 2842 N N . GLU A 1 352 ? 27.840 -44.563 47.423 1.00 12.51 346 GLU A N 1
ATOM 2843 C CA . GLU A 1 352 ? 26.492 -44.973 46.987 1.00 12.15 346 GLU A CA 1
ATOM 2844 C C . GLU A 1 352 ? 26.355 -44.813 45.468 1.00 10.35 346 GLU A C 1
ATOM 2845 O O . GLU A 1 352 ? 25.350 -45.323 44.949 1.00 11.46 346 GLU A O 1
ATOM 2851 N N . GLY A 1 353 ? 27.304 -44.173 44.775 1.00 8.37 347 GLY A N 1
ATOM 2852 C CA . GLY A 1 353 ? 27.245 -43.993 43.315 1.00 7.69 347 GLY A CA 1
ATOM 2853 C C . GLY A 1 353 ? 25.938 -43.316 42.930 1.00 7.05 347 GLY A C 1
ATOM 2854 O O . GLY A 1 353 ? 25.245 -43.792 42.015 1.00 6.58 347 GLY A O 1
ATOM 2855 N N . THR A 1 354 ? 25.589 -42.262 43.644 1.00 6.46 348 THR A N 1
ATOM 2856 C CA . THR A 1 354 ? 24.386 -41.445 43.358 1.00 6.09 348 THR A CA 1
ATOM 2857 C C . THR A 1 354 ? 24.601 -40.760 42.017 1.00 5.94 348 THR A C 1
ATOM 2858 O O . THR A 1 354 ? 25.688 -40.192 41.780 1.00 6.15 348 THR A O 1
ATOM 2862 N N . ALA A 1 355 ? 23.601 -40.841 41.153 1.00 5.46 349 ALA A N 1
ATOM 2863 C CA . ALA A 1 355 ? 23.659 -40.223 39.823 1.00 5.43 349 ALA A CA 1
ATOM 2864 C C . ALA A 1 355 ? 22.274 -39.779 39.379 1.00 5.31 349 ALA A C 1
ATOM 2865 O O . ALA A 1 355 ? 21.257 -40.440 39.695 1.00 4.85 349 ALA A O 1
ATOM 2867 N N . ASP A 1 356 ? 22.288 -38.678 38.637 1.00 5.52 350 ASP A N 1
ATOM 2868 C CA . ASP A 1 356 ? 21.114 -38.141 37.916 1.00 5.44 350 ASP A CA 1
ATOM 2869 C C . ASP A 1 356 ? 20.966 -38.974 36.645 1.00 4.79 350 ASP A C 1
ATOM 2870 O O . ASP A 1 356 ? 21.910 -38.977 35.829 1.00 4.59 350 ASP A O 1
ATOM 2875 N N . ILE A 1 357 ? 19.836 -39.664 36.521 1.00 4.01 351 ILE A N 1
ATOM 2876 C CA . ILE A 1 357 ? 19.517 -40.515 35.341 1.00 3.86 351 ILE A CA 1
ATOM 2877 C C . ILE A 1 357 ? 18.368 -39.861 34.574 1.00 3.68 351 ILE A C 1
ATOM 2878 O O . ILE A 1 357 ? 17.271 -39.737 35.162 1.00 2.94 351 ILE A O 1
ATOM 2883 N N . SER A 1 358 ? 18.600 -39.545 33.300 1.00 3.89 352 SER A N 1
ATOM 2884 C CA . SER A 1 358 ? 17.601 -38.890 32.414 1.00 4.22 352 SER A CA 1
ATOM 2885 C C . SER A 1 358 ? 17.542 -39.612 31.082 1.00 4.50 352 SER A C 1
ATOM 2886 O O . SER A 1 358 ? 18.514 -40.248 30.660 1.00 3.97 352 SER A O 1
ATOM 2889 N N . PRO A 1 359 ? 16.393 -39.518 30.379 1.00 5.44 353 PRO A N 1
ATOM 2890 C CA . PRO A 1 359 ? 16.226 -40.185 29.094 1.00 6.37 353 PRO A CA 1
ATOM 2891 C C . PRO A 1 359 ? 16.852 -39.321 28.011 1.00 7.78 353 PRO A C 1
ATOM 2892 O O . PRO A 1 359 ? 16.785 -38.142 28.093 1.00 7.00 353 PRO A O 1
ATOM 2896 N N . SER A 1 360 ? 17.424 -39.948 27.010 1.00 10.76 354 SER A N 1
ATOM 2897 C CA . SER A 1 360 ? 17.659 -39.305 25.702 1.00 13.99 354 SER A CA 1
ATOM 2898 C C . SER A 1 360 ? 16.408 -39.593 24.871 1.00 16.48 354 SER A C 1
ATOM 2899 O O . SER A 1 360 ? 15.911 -40.738 24.901 1.00 21.65 354 SER A O 1
ATOM 2902 N N . ALA A 1 361 ? 15.855 -38.639 24.155 1.00 19.36 355 ALA A N 1
ATOM 2903 C CA . ALA A 1 361 ? 14.694 -38.933 23.278 1.00 18.69 355 ALA A CA 1
ATOM 2904 C C . ALA A 1 361 ? 14.845 -38.217 21.940 1.00 17.21 355 ALA A C 1
ATOM 2905 O O . ALA A 1 361 ? 15.557 -37.206 21.873 1.00 15.45 355 ALA A O 1
ATOM 2907 N N . ARG A 1 362 ? 14.252 -38.775 20.887 1.00 15.53 356 ARG A N 1
ATOM 2908 C CA . ARG A 1 362 ? 14.342 -38.112 19.570 1.00 15.49 356 ARG A CA 1
ATOM 2909 C C . ARG A 1 362 ? 13.548 -36.798 19.666 1.00 13.52 356 ARG A C 1
ATOM 2910 O O . ARG A 1 362 ? 12.623 -36.644 20.509 1.00 10.27 356 ARG A O 1
ATOM 2918 N N . PHE A 1 363 ? 13.958 -35.828 18.874 1.00 10.85 357 PHE A N 1
ATOM 2919 C CA . PHE A 1 363 ? 13.274 -34.522 18.852 1.00 8.99 357 PHE A CA 1
ATOM 2920 C C . PHE A 1 363 ? 11.835 -34.776 18.419 1.00 7.54 357 PHE A C 1
ATOM 2921 O O . PHE A 1 363 ? 11.646 -35.569 17.528 1.00 8.02 357 PHE A O 1
ATOM 2929 N N . GLY A 1 364 ? 10.876 -34.090 19.014 1.00 6.64 358 GLY A N 1
ATOM 2930 C CA . GLY A 1 364 ? 9.490 -34.097 18.520 1.00 6.61 358 GLY A CA 1
ATOM 2931 C C . GLY A 1 364 ? 8.596 -35.015 19.343 1.00 5.93 358 GLY A C 1
ATOM 2932 O O . GLY A 1 364 ? 7.373 -34.853 19.242 1.00 6.24 358 GLY A O 1
ATOM 2933 N N . VAL A 1 365 ? 9.175 -35.913 20.140 1.00 5.27 359 VAL A N 1
ATOM 2934 C CA . VAL A 1 365 ? 8.386 -36.860 20.982 1.00 5.34 359 VAL A CA 1
ATOM 2935 C C . VAL A 1 365 ? 7.653 -36.079 22.083 1.00 4.66 359 VAL A C 1
ATOM 2936 O O . VAL A 1 365 ? 8.183 -35.069 22.593 1.00 4.41 359 VAL A O 1
ATOM 2940 N N . THR A 1 366 ? 6.489 -36.552 22.489 1.00 4.16 360 THR A N 1
ATOM 2941 C CA . THR A 1 366 ? 5.667 -35.847 23.516 1.00 4.15 360 THR A CA 1
ATOM 2942 C C . THR A 1 366 ? 6.294 -35.991 24.915 1.00 4.09 360 THR A C 1
ATOM 2943 O O . THR A 1 366 ? 7.108 -36.914 25.147 1.00 4.14 360 THR A O 1
ATOM 2947 N N . GLU A 1 367 ? 5.886 -35.115 25.825 1.00 3.97 361 GLU A N 1
ATOM 2948 C CA . GLU A 1 367 ? 6.203 -35.167 27.272 1.00 3.99 361 GLU A CA 1
ATOM 2949 C C . GLU A 1 367 ? 5.835 -36.539 27.843 1.00 4.12 361 GLU A C 1
ATOM 2950 O O . GLU A 1 367 ? 6.630 -37.067 28.640 1.00 3.77 361 GLU A O 1
ATOM 2956 N N . ALA A 1 368 ? 4.679 -37.095 27.457 1.00 4.14 362 ALA A N 1
ATOM 2957 C CA . ALA A 1 368 ? 4.189 -38.406 27.942 1.00 4.56 362 ALA A CA 1
ATOM 2958 C C . ALA A 1 368 ? 5.149 -39.524 27.511 1.00 4.39 362 ALA A C 1
ATOM 2959 O O . ALA A 1 368 ? 5.445 -40.417 28.318 1.00 3.73 362 ALA A O 1
ATOM 2961 N N . ILE A 1 369 ? 5.667 -39.437 26.293 1.00 4.46 363 ILE A N 1
ATOM 2962 C CA . ILE A 1 369 ? 6.659 -40.412 25.776 1.00 4.86 363 ILE A CA 1
ATOM 2963 C C . ILE A 1 369 ? 8.013 -40.246 26.501 1.00 4.92 363 ILE A C 1
ATOM 2964 O O . ILE A 1 369 ? 8.639 -41.271 26.786 1.00 5.03 363 ILE A O 1
ATOM 2969 N N . VAL A 1 370 ? 8.439 -39.039 26.858 1.00 4.70 364 VAL A N 1
ATOM 2970 C CA . VAL A 1 370 ? 9.707 -38.887 27.615 1.00 4.73 364 VAL A CA 1
ATOM 2971 C C . VAL A 1 370 ? 9.607 -39.646 28.948 1.00 4.47 364 VAL A C 1
ATOM 2972 O O . VAL A 1 370 ? 10.527 -40.400 29.277 1.00 3.49 364 VAL A O 1
ATOM 2976 N N . THR A 1 371 ? 8.514 -39.457 29.680 1.00 4.77 365 THR A N 1
ATOM 2977 C CA . THR A 1 371 ? 8.290 -40.157 30.960 1.00 5.32 365 THR A CA 1
ATOM 2978 C C . THR A 1 371 ? 8.381 -41.672 30.758 1.00 5.20 365 THR A C 1
ATOM 2979 O O . THR A 1 371 ? 9.095 -42.339 31.518 1.00 4.62 365 THR A O 1
ATOM 2983 N N A LYS A 1 372 ? 7.704 -42.194 29.734 0.50 4.78 366 LYS A N 1
ATOM 2984 N N B LYS A 1 372 ? 7.710 -42.190 29.734 0.50 4.82 366 LYS A N 1
ATOM 2985 C CA A LYS A 1 372 ? 7.652 -43.653 29.443 0.50 4.83 366 LYS A CA 1
ATOM 2986 C CA B LYS A 1 372 ? 7.667 -43.647 29.452 0.50 4.90 366 LYS A CA 1
ATOM 2987 C C A LYS A 1 372 ? 9.068 -44.183 29.173 0.50 4.60 366 LYS A C 1
ATOM 2988 C C B LYS A 1 372 ? 9.079 -44.178 29.182 0.50 4.65 366 LYS A C 1
ATOM 2989 O O A LYS A 1 372 ? 9.412 -45.241 29.738 0.50 4.24 366 LYS A O 1
ATOM 2990 O O B LYS A 1 372 ? 9.423 -45.239 29.736 0.50 4.31 366 LYS A O 1
ATOM 3001 N N . ARG A 1 373 ? 9.854 -43.456 28.379 1.00 5.86 367 ARG A N 1
ATOM 3002 C CA . ARG A 1 373 ? 11.213 -43.869 27.988 1.00 6.96 367 ARG A CA 1
ATOM 3003 C C . ARG A 1 373 ? 12.117 -43.858 29.215 1.00 6.21 367 ARG A C 1
ATOM 3004 O O . ARG A 1 373 ? 12.935 -44.762 29.316 1.00 6.55 367 ARG A O 1
ATOM 3012 N N . LEU A 1 374 ? 11.944 -42.910 30.124 1.00 5.21 368 LEU A N 1
ATOM 3013 C CA . LEU A 1 374 ? 12.743 -42.913 31.376 1.00 5.11 368 LEU A CA 1
ATOM 3014 C C . LEU A 1 374 ? 12.426 -44.202 32.147 1.00 4.85 368 LEU A C 1
ATOM 3015 O O . LEU A 1 374 ? 13.335 -44.894 32.519 1.00 4.01 368 LEU A O 1
ATOM 3020 N N . PHE A 1 375 ? 11.149 -44.512 32.342 1.00 5.54 369 PHE A N 1
ATOM 3021 C CA . PHE A 1 375 ? 10.714 -45.685 33.139 1.00 6.12 369 PHE A CA 1
ATOM 3022 C C . PHE A 1 375 ? 11.277 -46.963 32.509 1.00 6.00 369 PHE A C 1
ATOM 3023 O O . PHE A 1 375 ? 11.936 -47.735 33.213 1.00 5.77 369 PHE A O 1
ATOM 3031 N N . GLU A 1 376 ? 11.091 -47.134 31.209 1.00 6.29 370 GLU A N 1
ATOM 3032 C CA . GLU A 1 376 ? 11.531 -48.340 30.465 1.00 6.55 370 GLU A CA 1
ATOM 3033 C C . GLU A 1 376 ? 13.050 -48.458 30.514 1.00 6.32 370 GLU A C 1
ATOM 3034 O O . GLU A 1 376 ? 13.586 -49.617 30.593 1.00 6.37 370 GLU A O 1
ATOM 3040 N N . GLY A 1 377 ? 13.746 -47.331 30.414 1.00 5.91 371 GLY A N 1
ATOM 3041 C CA . GLY A 1 377 ? 15.211 -47.361 30.485 1.00 5.31 371 GLY A CA 1
ATOM 3042 C C . GLY A 1 377 ? 15.642 -47.760 31.893 1.00 4.94 371 GLY A C 1
ATOM 3043 O O . GLY A 1 377 ? 16.639 -48.505 32.021 1.00 4.40 371 GLY A O 1
ATOM 3044 N N . LEU A 1 378 ? 14.922 -47.289 32.916 1.00 4.36 372 LEU A N 1
ATOM 3045 C CA . LEU A 1 378 ? 15.330 -47.557 34.308 1.00 4.45 372 LEU A CA 1
ATOM 3046 C C . LEU A 1 378 ? 15.170 -49.063 34.583 1.00 4.65 372 LEU A C 1
ATOM 3047 O O . LEU A 1 378 ? 15.946 -49.579 35.361 1.00 3.88 372 LEU A O 1
ATOM 3052 N N . ILE A 1 379 ? 14.160 -49.717 33.986 1.00 4.88 373 ILE A N 1
ATOM 3053 C CA . ILE A 1 379 ? 13.916 -51.170 34.185 1.00 5.30 373 ILE A CA 1
ATOM 3054 C C . ILE A 1 379 ? 15.223 -51.887 33.851 1.00 5.43 373 ILE A C 1
ATOM 3055 O O . ILE A 1 379 ? 15.705 -52.687 34.675 1.00 5.54 373 ILE A O 1
ATOM 3060 N N . VAL A 1 380 ? 15.793 -51.582 32.690 1.00 5.49 374 VAL A N 1
ATOM 3061 C CA . VAL A 1 380 ? 17.028 -52.239 32.194 1.00 5.54 374 VAL A CA 1
ATOM 3062 C C . VAL A 1 380 ? 18.250 -51.805 33.008 1.00 5.81 374 VAL A C 1
ATOM 3063 O O . VAL A 1 380 ? 19.090 -52.693 33.288 1.00 4.73 374 VAL A O 1
ATOM 3067 N N . LEU A 1 381 ? 18.391 -50.507 33.344 1.00 5.75 375 LEU A N 1
ATOM 3068 C CA . LEU A 1 381 ? 19.612 -50.022 34.057 1.00 5.68 375 LEU A CA 1
ATOM 3069 C C . LEU A 1 381 ? 19.679 -50.702 35.427 1.00 5.28 375 LEU A C 1
ATOM 3070 O O . LEU A 1 381 ? 20.776 -51.120 35.842 1.00 5.06 375 LEU A O 1
ATOM 3075 N N . TYR A 1 382 ? 18.559 -50.785 36.132 1.00 5.38 376 TYR A N 1
ATOM 3076 C CA . TYR A 1 382 ? 18.516 -51.432 37.467 1.00 5.84 376 TYR A CA 1
ATOM 3077 C C . TYR A 1 382 ? 18.787 -52.939 37.310 1.00 6.25 376 TYR A C 1
ATOM 3078 O O . TYR A 1 382 ? 19.431 -53.484 38.177 1.00 6.21 376 TYR A O 1
ATOM 3087 N N . GLN A 1 383 ? 18.417 -53.563 36.190 1.00 6.71 377 GLN A N 1
ATOM 3088 C CA . GLN A 1 383 ? 18.725 -54.993 35.931 1.00 7.36 377 GLN A CA 1
ATOM 3089 C C . GLN A 1 383 ? 20.248 -55.160 35.886 1.00 7.44 377 GLN A C 1
ATOM 3090 O O . GLN A 1 383 ? 20.785 -56.101 36.491 1.00 6.84 377 GLN A O 1
ATOM 3096 N N . ILE A 1 384 ? 20.951 -54.306 35.163 1.00 7.12 378 ILE A N 1
ATOM 3097 C CA . ILE A 1 384 ? 22.411 -54.527 35.017 1.00 7.72 378 ILE A CA 1
ATOM 3098 C C . ILE A 1 384 ? 23.149 -54.068 36.283 1.00 7.73 378 ILE A C 1
ATOM 3099 O O . ILE A 1 384 ? 24.171 -54.699 36.605 1.00 7.28 378 ILE A O 1
ATOM 3104 N N . GLU A 1 385 ? 22.596 -53.093 37.008 1.00 8.01 379 GLU A N 1
ATOM 3105 C CA . GLU A 1 385 ? 23.097 -52.672 38.338 1.00 8.96 379 GLU A CA 1
ATOM 3106 C C . GLU A 1 385 ? 22.979 -53.879 39.280 1.00 10.84 379 GLU A C 1
ATOM 3107 O O . GLU A 1 385 ? 23.954 -54.118 40.029 1.00 10.69 379 GLU A O 1
ATOM 3113 N N . LYS A 1 386 ? 21.834 -54.574 39.252 1.00 12.66 380 LYS A N 1
ATOM 3114 C CA . LYS A 1 386 ? 21.513 -55.703 40.167 1.00 16.22 380 LYS A CA 1
ATOM 3115 C C . LYS A 1 386 ? 22.335 -56.931 39.765 1.00 18.31 380 LYS A C 1
ATOM 3116 O O . LYS A 1 386 ? 22.588 -57.777 40.618 1.00 18.53 380 LYS A O 1
ATOM 3122 N N . THR A 1 387 ? 22.681 -57.066 38.491 1.00 19.15 381 THR A N 1
ATOM 3123 C CA . THR A 1 387 ? 23.445 -58.227 37.971 1.00 21.60 381 THR A CA 1
ATOM 3124 C C . THR A 1 387 ? 24.888 -58.114 38.442 1.00 24.52 381 THR A C 1
ATOM 3125 O O . THR A 1 387 ? 25.371 -59.036 39.110 1.00 31.76 381 THR A O 1
ATOM 3129 N N . THR A 1 388 ? 25.543 -57.027 38.057 1.00 27.74 382 THR A N 1
ATOM 3130 C CA . THR A 1 388 ? 26.982 -56.753 38.296 1.00 29.23 382 THR A CA 1
ATOM 3131 C C . THR A 1 388 ? 27.362 -57.232 39.710 1.00 33.92 382 THR A C 1
ATOM 3132 O O . THR A 1 388 ? 27.769 -58.391 39.895 1.00 36.59 382 THR A O 1
ATOM 3136 N N . LYS B 1 11 ? 7.348 -19.007 2.283 1.00 34.37 5 LYS B N 1
ATOM 3137 C CA . LYS B 1 11 ? 8.322 -18.526 1.271 1.00 28.23 5 LYS B CA 1
ATOM 3138 C C . LYS B 1 11 ? 7.641 -17.531 0.333 1.00 25.58 5 LYS B C 1
ATOM 3139 O O . LYS B 1 11 ? 8.368 -16.951 -0.490 1.00 29.23 5 LYS B O 1
ATOM 3141 N N . ILE B 1 12 ? 6.315 -17.348 0.408 1.00 20.01 6 ILE B N 1
ATOM 3142 C CA . ILE B 1 12 ? 5.622 -16.281 -0.376 1.00 17.51 6 ILE B CA 1
ATOM 3143 C C . ILE B 1 12 ? 5.417 -15.067 0.547 1.00 14.07 6 ILE B C 1
ATOM 3144 O O . ILE B 1 12 ? 4.895 -15.235 1.680 1.00 13.46 6 ILE B O 1
ATOM 3149 N N . PHE B 1 13 ? 5.855 -13.886 0.112 1.00 11.14 7 PHE B N 1
ATOM 3150 C CA . PHE B 1 13 ? 5.635 -12.630 0.857 1.00 9.12 7 PHE B CA 1
ATOM 3151 C C . PHE B 1 13 ? 4.911 -11.594 0.007 1.00 7.80 7 PHE B C 1
ATOM 3152 O O . PHE B 1 13 ? 4.419 -10.674 0.622 1.00 7.25 7 PHE B O 1
ATOM 3160 N N . ALA B 1 14 ? 4.794 -11.749 -1.313 1.00 6.54 8 ALA B N 1
ATOM 3161 C CA . ALA B 1 14 ? 4.168 -10.712 -2.163 1.00 5.89 8 ALA B CA 1
ATOM 3162 C C . ALA B 1 14 ? 2.692 -10.548 -1.782 1.00 4.97 8 ALA B C 1
ATOM 3163 O O . ALA B 1 14 ? 2.003 -11.562 -1.643 1.00 4.06 8 ALA B O 1
ATOM 3165 N N . LYS B 1 15 ? 2.255 -9.297 -1.642 1.00 4.85 9 LYS B N 1
ATOM 3166 C CA . LYS B 1 15 ? 0.892 -8.895 -1.207 1.00 5.28 9 LYS B CA 1
ATOM 3167 C C . LYS B 1 15 ? -0.168 -9.650 -2.026 1.00 5.26 9 LYS B C 1
ATOM 3168 O O . LYS B 1 15 ? -1.110 -10.200 -1.424 1.00 4.91 9 LYS B O 1
ATOM 3174 N N . GLN B 1 16 ? -0.042 -9.659 -3.351 1.00 5.44 10 GLN B N 1
ATOM 3175 C CA . GLN B 1 16 ? -1.092 -10.238 -4.246 1.00 6.10 10 GLN B CA 1
ATOM 3176 C C . GLN B 1 16 ? -1.167 -11.767 -4.068 1.00 5.88 10 GLN B C 1
ATOM 3177 O O . GLN B 1 16 ? -2.264 -12.315 -4.295 1.00 6.46 10 GLN B O 1
ATOM 3183 N N . ASP B 1 17 ? -0.097 -12.424 -3.587 1.00 5.94 11 ASP B N 1
ATOM 3184 C CA . ASP B 1 17 ? -0.114 -13.865 -3.247 1.00 5.75 11 ASP B CA 1
ATOM 3185 C C . ASP B 1 17 ? -0.663 -14.103 -1.839 1.00 4.87 11 ASP B C 1
ATOM 3186 O O . ASP B 1 17 ? -1.628 -14.921 -1.700 1.00 4.28 11 ASP B O 1
ATOM 3191 N N . VAL B 1 18 ? -0.086 -13.464 -0.819 1.00 3.85 12 VAL B N 1
ATOM 3192 C CA . VAL B 1 18 ? -0.453 -13.770 0.598 1.00 3.64 12 VAL B CA 1
ATOM 3193 C C . VAL B 1 18 ? -1.915 -13.364 0.892 1.00 3.12 12 VAL B C 1
ATOM 3194 O O . VAL B 1 18 ? -2.539 -14.035 1.721 1.00 2.28 12 VAL B O 1
ATOM 3198 N N . ARG B 1 19 ? -2.419 -12.267 0.310 1.00 2.91 13 ARG B N 1
ATOM 3199 C CA . ARG B 1 19 ? -3.810 -11.813 0.594 1.00 3.03 13 ARG B CA 1
ATOM 3200 C C . ARG B 1 19 ? -4.792 -12.941 0.250 1.00 3.25 13 ARG B C 1
ATOM 3201 O O . ARG B 1 19 ? -5.811 -13.061 0.917 1.00 2.79 13 ARG B O 1
ATOM 3209 N N . LYS B 1 20 ? -4.473 -13.773 -0.750 1.00 3.76 14 LYS B N 1
ATOM 3210 C CA . LYS B 1 20 ? -5.380 -14.864 -1.197 1.00 4.44 14 LYS B CA 1
ATOM 3211 C C . LYS B 1 20 ? -5.639 -15.888 -0.090 1.00 4.38 14 LYS B C 1
ATOM 3212 O O . LYS B 1 20 ? -6.692 -16.515 -0.144 1.00 4.74 14 LYS B O 1
ATOM 3218 N N . LEU B 1 21 ? -4.735 -16.037 0.879 1.00 4.31 15 LEU B N 1
ATOM 3219 C CA . LEU B 1 21 ? -4.889 -16.991 1.995 1.00 4.59 15 LEU B CA 1
ATOM 3220 C C . LEU B 1 21 ? -6.046 -16.582 2.910 1.00 4.10 15 LEU B C 1
ATOM 3221 O O . LEU B 1 21 ? -6.416 -17.417 3.704 1.00 3.90 15 LEU B O 1
ATOM 3226 N N . TYR B 1 22 ? -6.580 -15.359 2.818 1.00 3.71 16 TYR B N 1
ATOM 3227 C CA . TYR B 1 22 ? -7.620 -14.843 3.758 1.00 3.68 16 TYR B CA 1
ATOM 3228 C C . TYR B 1 22 ? -8.964 -14.690 3.040 1.00 3.67 16 TYR B C 1
ATOM 3229 O O . TYR B 1 22 ? -9.868 -14.112 3.610 1.00 3.88 16 TYR B O 1
ATOM 3238 N N . LEU B 1 23 ? -9.103 -15.289 1.868 1.00 3.76 17 LEU B N 1
ATOM 3239 C CA . LEU B 1 23 ? -10.347 -15.217 1.058 1.00 4.26 17 LEU B CA 1
ATOM 3240 C C . LEU B 1 23 ? -11.104 -16.548 1.173 1.00 4.14 17 LEU B C 1
ATOM 3241 O O . LEU B 1 23 ? -10.467 -17.585 1.396 1.00 4.00 17 LEU B O 1
ATOM 3246 N N . ASP B 1 24 ? -12.429 -16.511 1.094 1.00 4.35 18 ASP B N 1
ATOM 3247 C CA . ASP B 1 24 ? -13.267 -17.740 1.095 1.00 4.74 18 ASP B CA 1
ATOM 3248 C C . ASP B 1 24 ? -13.401 -18.233 -0.355 1.00 5.29 18 ASP B C 1
ATOM 3249 O O . ASP B 1 24 ? -12.768 -17.641 -1.276 1.00 4.09 18 ASP B O 1
ATOM 3254 N N . GLU B 1 25 ? -14.212 -19.277 -0.561 1.00 6.83 19 GLU B N 1
ATOM 3255 C CA . GLU B 1 25 ? -14.309 -19.972 -1.874 1.00 8.11 19 GLU B CA 1
ATOM 3256 C C . GLU B 1 25 ? -14.915 -19.032 -2.927 1.00 8.03 19 GLU B C 1
ATOM 3257 O O . GLU B 1 25 ? -14.744 -19.327 -4.100 1.00 8.15 19 GLU B O 1
ATOM 3263 N N . GLN B 1 26 ? -15.616 -17.970 -2.516 1.00 8.13 20 GLN B N 1
ATOM 3264 C CA . GLN B 1 26 ? -16.245 -16.971 -3.424 1.00 8.21 20 GLN B CA 1
ATOM 3265 C C . GLN B 1 26 ? -15.332 -15.763 -3.668 1.00 6.62 20 GLN B C 1
ATOM 3266 O O . GLN B 1 26 ? -15.728 -14.888 -4.444 1.00 5.77 20 GLN B O 1
ATOM 3272 N N . GLY B 1 27 ? -14.146 -15.712 -3.061 1.00 5.29 21 GLY B N 1
ATOM 3273 C CA . GLY B 1 27 ? -13.226 -14.577 -3.219 1.00 4.66 21 GLY B CA 1
ATOM 3274 C C . GLY B 1 27 ? -13.509 -13.429 -2.248 1.00 4.64 21 GLY B C 1
ATOM 3275 O O . GLY B 1 27 ? -12.859 -12.386 -2.395 1.00 4.07 21 GLY B O 1
ATOM 3276 N N . ASN B 1 28 ? -14.441 -13.593 -1.297 1.00 4.64 22 ASN B N 1
ATOM 3277 C CA . ASN B 1 28 ? -14.730 -12.560 -0.269 1.00 4.74 22 ASN B CA 1
ATOM 3278 C C . ASN B 1 28 ? -13.783 -12.720 0.931 1.00 4.62 22 ASN B C 1
ATOM 3279 O O . ASN B 1 28 ? -13.298 -13.821 1.190 1.00 3.69 22 ASN B O 1
ATOM 3284 N N . VAL B 1 29 ? -13.518 -11.621 1.628 1.00 4.93 23 VAL B N 1
ATOM 3285 C CA . VAL B 1 29 ? -12.635 -11.664 2.824 1.00 5.40 23 VAL B CA 1
ATOM 3286 C C . VAL B 1 29 ? -13.239 -12.632 3.838 1.00 5.45 23 VAL B C 1
ATOM 3287 O O . VAL B 1 29 ? -14.424 -12.516 4.125 1.00 5.34 23 VAL B O 1
ATOM 3291 N N . ASP B 1 30 ? -12.440 -13.564 4.348 1.00 6.20 24 ASP B N 1
ATOM 3292 C CA . ASP B 1 30 ? -12.900 -14.541 5.364 1.00 7.15 24 ASP B CA 1
ATOM 3293 C C . ASP B 1 30 ? -12.399 -14.083 6.739 1.00 7.42 24 ASP B C 1
ATOM 3294 O O . ASP B 1 30 ? -11.175 -14.254 7.023 1.00 7.13 24 ASP B O 1
ATOM 3299 N N . PHE B 1 31 ? -13.307 -13.558 7.568 1.00 7.91 25 PHE B N 1
ATOM 3300 C CA . PHE B 1 31 ? -12.950 -13.007 8.896 1.00 8.11 25 PHE B CA 1
ATOM 3301 C C . PHE B 1 31 ? -12.583 -14.134 9.880 1.00 8.08 25 PHE B C 1
ATOM 3302 O O . PHE B 1 31 ? -11.807 -13.852 10.834 1.00 7.99 25 PHE B O 1
ATOM 3310 N N . ASN B 1 32 ? -12.990 -15.371 9.622 1.00 7.97 26 ASN B N 1
ATOM 3311 C CA . ASN B 1 32 ? -12.560 -16.544 10.432 1.00 8.89 26 ASN B CA 1
ATOM 3312 C C . ASN B 1 32 ? -11.088 -16.851 10.145 1.00 7.95 26 ASN B C 1
ATOM 3313 O O . ASN B 1 32 ? -10.360 -17.198 11.095 1.00 7.08 26 ASN B O 1
ATOM 3318 N N . LYS B 1 33 ? -10.674 -16.751 8.882 1.00 7.53 27 LYS B N 1
ATOM 3319 C CA . LYS B 1 33 ? -9.269 -16.990 8.475 1.00 6.97 27 LYS B CA 1
ATOM 3320 C C . LYS B 1 33 ? -8.377 -15.892 9.069 1.00 5.91 27 LYS B C 1
ATOM 3321 O O . LYS B 1 33 ? -7.313 -16.233 9.559 1.00 4.97 27 LYS B O 1
ATOM 3327 N N . ILE B 1 34 ? -8.811 -14.635 9.063 1.00 5.06 28 ILE B N 1
ATOM 3328 C CA . ILE B 1 34 ? -7.997 -13.542 9.669 1.00 4.79 28 ILE B CA 1
ATOM 3329 C C . ILE B 1 34 ? -7.814 -13.880 11.150 1.00 4.55 28 ILE B C 1
ATOM 3330 O O . ILE B 1 34 ? -6.669 -13.906 11.607 1.00 4.16 28 ILE B O 1
ATOM 3335 N N . GLN B 1 35 ? -8.900 -14.206 11.858 1.00 4.26 29 GLN B N 1
ATOM 3336 C CA . GLN B 1 35 ? -8.861 -14.439 13.325 1.00 4.06 29 GLN B CA 1
ATOM 3337 C C . GLN B 1 35 ? -7.985 -15.654 13.662 1.00 3.90 29 GLN B C 1
ATOM 3338 O O . GLN B 1 35 ? -7.188 -15.559 14.604 1.00 3.35 29 GLN B O 1
ATOM 3344 N N . ALA B 1 36 ? -8.115 -16.743 12.898 1.00 3.81 30 ALA B N 1
ATOM 3345 C CA . ALA B 1 36 ? -7.313 -17.977 13.047 1.00 3.92 30 ALA B CA 1
ATOM 3346 C C . ALA B 1 36 ? -5.821 -17.628 12.945 1.00 3.57 30 ALA B C 1
ATOM 3347 O O . ALA B 1 36 ? -5.022 -18.149 13.751 1.00 3.16 30 ALA B O 1
ATOM 3349 N N . ARG B 1 37 ? -5.457 -16.736 12.030 1.00 3.20 31 ARG B N 1
ATOM 3350 C CA . ARG B 1 37 ? -4.059 -16.316 11.854 1.00 3.34 31 ARG B CA 1
ATOM 3351 C C . ARG B 1 37 ? -3.592 -15.483 13.060 1.00 3.09 31 ARG B C 1
ATOM 3352 O O . ARG B 1 37 ? -2.482 -15.752 13.593 1.00 2.84 31 ARG B O 1
ATOM 3360 N N . TRP B 1 38 ? -4.379 -14.499 13.489 1.00 2.89 32 TRP B N 1
ATOM 3361 C CA . TRP B 1 38 ? -4.043 -13.716 14.712 1.00 2.84 32 TRP B CA 1
ATOM 3362 C C . TRP B 1 38 ? -3.862 -14.669 15.914 1.00 3.06 32 TRP B C 1
ATOM 3363 O O . TRP B 1 38 ? -2.929 -14.452 16.717 1.00 2.44 32 TRP B O 1
ATOM 3374 N N . ASP B 1 39 ? -4.733 -15.675 16.047 1.00 3.67 33 ASP B N 1
ATOM 3375 C CA . ASP B 1 39 ? -4.652 -16.662 17.161 1.00 4.61 33 ASP B CA 1
ATOM 3376 C C . ASP B 1 39 ? -3.344 -17.457 17.093 1.00 4.85 33 ASP B C 1
ATOM 3377 O O . ASP B 1 39 ? -2.775 -17.686 18.158 1.00 5.14 33 ASP B O 1
ATOM 3382 N N . GLU B 1 40 ? -2.888 -17.889 15.911 1.00 5.45 34 GLU B N 1
ATOM 3383 C CA . GLU B 1 40 ? -1.566 -18.564 15.756 1.00 6.54 34 GLU B CA 1
ATOM 3384 C C . GLU B 1 40 ? -0.446 -17.626 16.236 1.00 5.42 34 GLU B C 1
ATOM 3385 O O . GLU B 1 40 ? 0.504 -18.087 16.913 1.00 4.21 34 GLU B O 1
ATOM 3391 N N . LEU B 1 41 ? -0.520 -16.363 15.816 1.00 4.62 35 LEU B N 1
ATOM 3392 C CA . LEU B 1 41 ? 0.545 -15.364 16.081 1.00 4.89 35 LEU B CA 1
ATOM 3393 C C . LEU B 1 41 ? 0.649 -15.110 17.584 1.00 4.24 35 LEU B C 1
ATOM 3394 O O . LEU B 1 41 ? 1.699 -14.706 18.005 1.00 3.34 35 LEU B O 1
ATOM 3399 N N . LYS B 1 42 ? -0.396 -15.397 18.360 1.00 4.55 36 LYS B N 1
ATOM 3400 C CA . LYS B 1 42 ? -0.379 -15.127 19.820 1.00 5.09 36 LYS B CA 1
ATOM 3401 C C . LYS B 1 42 ? 0.635 -16.048 20.487 1.00 4.73 36 LYS B C 1
ATOM 3402 O O . LYS B 1 42 ? 0.955 -15.775 21.634 1.00 3.94 36 LYS B O 1
ATOM 3408 N N . ASN B 1 43 ? 1.124 -17.065 19.769 1.00 4.47 37 ASN B N 1
ATOM 3409 C CA . ASN B 1 43 ? 2.180 -17.987 20.273 1.00 4.27 37 ASN B CA 1
ATOM 3410 C C . ASN B 1 43 ? 3.568 -17.382 20.076 1.00 3.44 37 ASN B C 1
ATOM 3411 O O . ASN B 1 43 ? 4.525 -17.987 20.554 1.00 2.95 37 ASN B O 1
ATOM 3416 N N . ILE B 1 44 ? 3.694 -16.246 19.388 1.00 2.72 38 ILE B N 1
ATOM 3417 C CA . ILE B 1 44 ? 5.037 -15.681 19.066 1.00 2.51 38 ILE B CA 1
ATOM 3418 C C . ILE B 1 44 ? 5.102 -14.192 19.409 1.00 2.13 38 ILE B C 1
ATOM 3419 O O . ILE B 1 44 ? 5.987 -13.814 20.172 1.00 1.74 38 ILE B O 1
ATOM 3424 N N A LYS B 1 45 ? 4.238 -13.381 18.800 0.50 1.76 39 LYS B N 1
ATOM 3425 N N B LYS B 1 45 ? 4.244 -13.372 18.798 0.50 1.86 39 LYS B N 1
ATOM 3426 C CA A LYS B 1 45 ? 4.233 -11.912 19.006 0.50 1.86 39 LYS B CA 1
ATOM 3427 C CA B LYS B 1 45 ? 4.243 -11.900 18.998 0.50 2.02 39 LYS B CA 1
ATOM 3428 C C A LYS B 1 45 ? 2.859 -11.359 18.635 0.50 1.92 39 LYS B C 1
ATOM 3429 C C B LYS B 1 45 ? 2.865 -11.353 18.631 0.50 2.02 39 LYS B C 1
ATOM 3430 O O A LYS B 1 45 ? 2.313 -11.780 17.599 0.50 1.77 39 LYS B O 1
ATOM 3431 O O B LYS B 1 45 ? 2.318 -11.777 17.597 0.50 1.85 39 LYS B O 1
ATOM 3442 N N . VAL B 1 46 ? 2.349 -10.454 19.469 1.00 2.01 40 VAL B N 1
ATOM 3443 C CA . VAL B 1 46 ? 1.042 -9.788 19.251 1.00 2.01 40 VAL B CA 1
ATOM 3444 C C . VAL B 1 46 ? 1.345 -8.370 18.760 1.00 1.66 40 VAL B C 1
ATOM 3445 O O . VAL B 1 46 ? 1.748 -7.522 19.586 1.00 1.22 40 VAL B O 1
ATOM 3449 N N . SER B 1 47 ? 1.154 -8.133 17.467 1.00 1.28 41 SER B N 1
ATOM 3450 C CA . SER B 1 47 ? 1.244 -6.786 16.854 1.00 1.21 41 SER B CA 1
ATOM 3451 C C . SER B 1 47 ? 0.081 -5.909 17.362 1.00 1.10 41 SER B C 1
ATOM 3452 O O . SER B 1 47 ? -0.936 -6.455 17.853 1.00 0.91 41 SER B O 1
ATOM 3455 N N . LEU B 1 48 ? 0.190 -4.599 17.191 1.00 1.07 42 LEU B N 1
ATOM 3456 C CA . LEU B 1 48 ? -0.927 -3.677 17.543 1.00 1.14 42 LEU B CA 1
ATOM 3457 C C . LEU B 1 48 ? -2.122 -3.986 16.637 1.00 1.06 42 LEU B C 1
ATOM 3458 O O . LEU B 1 48 ? -3.249 -3.896 17.126 1.00 0.74 42 LEU B O 1
ATOM 3463 N N . ALA B 1 49 ? -1.882 -4.444 15.401 1.00 1.10 43 ALA B N 1
ATOM 3464 C CA . ALA B 1 49 ? -2.961 -4.809 14.457 1.00 1.31 43 ALA B CA 1
ATOM 3465 C C . ALA B 1 49 ? -3.782 -5.941 15.072 1.00 1.36 43 ALA B C 1
ATOM 3466 O O . ALA B 1 49 ? -5.017 -5.901 15.015 1.00 1.45 43 ALA B O 1
ATOM 3468 N N . ASN B 1 50 ? -3.096 -6.917 15.651 1.00 1.53 44 ASN B N 1
ATOM 3469 C CA . ASN B 1 50 ? -3.701 -8.104 16.294 1.00 1.74 44 ASN B CA 1
ATOM 3470 C C . ASN B 1 50 ? -4.444 -7.634 17.557 1.00 2.10 44 ASN B C 1
ATOM 3471 O O . ASN B 1 50 ? -5.611 -7.956 17.710 1.00 1.84 44 ASN B O 1
ATOM 3476 N N . LYS B 1 51 ? -3.750 -6.949 18.460 1.00 2.72 45 LYS B N 1
ATOM 3477 C CA . LYS B 1 51 ? -4.296 -6.526 19.774 1.00 3.46 45 LYS B CA 1
ATOM 3478 C C . LYS B 1 51 ? -5.599 -5.736 19.598 1.00 3.76 45 LYS B C 1
ATOM 3479 O O . LYS B 1 51 ? -6.499 -5.910 20.418 1.00 3.51 45 LYS B O 1
ATOM 3485 N N . HIS B 1 52 ? -5.688 -4.885 18.576 1.00 3.87 46 HIS B N 1
ATOM 3486 C CA . HIS B 1 52 ? -6.841 -3.966 18.400 1.00 4.32 46 HIS B CA 1
ATOM 3487 C C . HIS B 1 52 ? -7.868 -4.548 17.433 1.00 4.41 46 HIS B C 1
ATOM 3488 O O . HIS B 1 52 ? -8.859 -3.843 17.116 1.00 4.24 46 HIS B O 1
ATOM 3495 N N . TYR B 1 53 ? -7.662 -5.783 16.992 1.00 4.69 47 TYR B N 1
ATOM 3496 C CA . TYR B 1 53 ? -8.630 -6.482 16.103 1.00 5.34 47 TYR B CA 1
ATOM 3497 C C . TYR B 1 53 ? -9.727 -7.092 16.978 1.00 5.79 47 TYR B C 1
ATOM 3498 O O . TYR B 1 53 ? -9.654 -8.257 17.307 1.00 6.18 47 TYR B O 1
ATOM 3507 N N . THR B 1 54 ? -10.694 -6.290 17.400 1.00 6.49 48 THR B N 1
ATOM 3508 C CA . THR B 1 54 ? -11.707 -6.692 18.394 1.00 7.23 48 THR B CA 1
ATOM 3509 C C . THR B 1 54 ? -12.971 -7.166 17.675 1.00 8.39 48 THR B C 1
ATOM 3510 O O . THR B 1 54 ? -13.123 -6.925 16.471 1.00 7.48 48 THR B O 1
ATOM 3514 N N . GLN B 1 55 ? -13.865 -7.772 18.440 1.00 10.22 49 GLN B N 1
ATOM 3515 C CA . GLN B 1 55 ? -15.167 -8.278 17.956 1.00 12.84 49 GLN B CA 1
ATOM 3516 C C . GLN B 1 55 ? -15.965 -7.097 17.374 1.00 10.51 49 GLN B C 1
ATOM 3517 O O . GLN B 1 55 ? -16.494 -7.251 16.255 1.00 10.39 49 GLN B O 1
ATOM 3523 N N . ALA B 1 56 ? -15.926 -5.931 18.017 1.00 9.37 50 ALA B N 1
ATOM 3524 C CA . ALA B 1 56 ? -16.619 -4.696 17.567 1.00 8.53 50 ALA B CA 1
ATOM 3525 C C . ALA B 1 56 ? -16.054 -4.230 16.215 1.00 7.73 50 ALA B C 1
ATOM 3526 O O . ALA B 1 56 ? -16.811 -3.815 15.317 1.00 6.56 50 ALA B O 1
ATOM 3528 N N . VAL B 1 57 ? -14.737 -4.319 16.055 1.00 7.60 51 VAL B N 1
ATOM 3529 C CA . VAL B 1 57 ? -14.056 -3.994 14.778 1.00 7.77 51 VAL B CA 1
ATOM 3530 C C . VAL B 1 57 ? -14.568 -4.953 13.686 1.00 7.40 51 VAL B C 1
ATOM 3531 O O . VAL B 1 57 ? -14.955 -4.486 12.610 1.00 6.82 51 VAL B O 1
ATOM 3535 N N . VAL B 1 58 ? -14.584 -6.240 13.968 1.00 7.86 52 VAL B N 1
ATOM 3536 C CA . VAL B 1 58 ? -14.993 -7.265 12.970 1.00 8.29 52 VAL B CA 1
ATOM 3537 C C . VAL B 1 58 ? -16.454 -6.986 12.583 1.00 9.59 52 VAL B C 1
ATOM 3538 O O . VAL B 1 58 ? -16.751 -6.981 11.373 1.00 9.37 52 VAL B O 1
ATOM 3542 N N . GLU B 1 59 ? -17.317 -6.714 13.562 1.00 10.58 53 GLU B N 1
ATOM 3543 C CA . GLU B 1 59 ? -18.769 -6.514 13.302 1.00 12.23 53 GLU B CA 1
ATOM 3544 C C . GLU B 1 59 ? -18.951 -5.314 12.385 1.00 10.26 53 GLU B C 1
ATOM 3545 O O . GLU B 1 59 ? -19.735 -5.422 11.458 1.00 10.25 53 GLU B O 1
ATOM 3551 N N . LYS B 1 60 ? -18.177 -4.249 12.587 1.00 9.62 54 LYS B N 1
ATOM 3552 C CA . LYS B 1 60 ? -18.229 -3.027 11.754 1.00 9.23 54 LYS B CA 1
ATOM 3553 C C . LYS B 1 60 ? -17.723 -3.362 10.344 1.00 9.40 54 LYS B C 1
ATOM 3554 O O . LYS B 1 60 ? -18.371 -2.966 9.370 1.00 8.01 54 LYS B O 1
ATOM 3560 N N . VAL B 1 61 ? -16.604 -4.080 10.209 1.00 8.74 55 VAL B N 1
ATOM 3561 C CA . VAL B 1 61 ? -16.039 -4.342 8.853 1.00 8.76 55 VAL B CA 1
ATOM 3562 C C . VAL B 1 61 ? -16.994 -5.256 8.079 1.00 8.58 55 VAL B C 1
ATOM 3563 O O . VAL B 1 61 ? -17.153 -5.053 6.877 1.00 8.13 55 VAL B O 1
ATOM 3567 N N . LYS B 1 62 ? -17.648 -6.194 8.743 1.00 10.27 56 LYS B N 1
ATOM 3568 C CA . LYS B 1 62 ? -18.625 -7.121 8.085 1.00 11.40 56 LYS B CA 1
ATOM 3569 C C . LYS B 1 62 ? -19.787 -6.328 7.470 1.00 12.44 56 LYS B C 1
ATOM 3570 O O . LYS B 1 62 ? -20.382 -6.836 6.488 1.00 13.75 56 LYS B O 1
ATOM 3576 N N . THR B 1 63 ? -20.079 -5.123 7.957 1.00 12.86 57 THR B N 1
ATOM 3577 C CA . THR B 1 63 ? -21.200 -4.283 7.451 1.00 12.79 57 THR B CA 1
ATOM 3578 C C . THR B 1 63 ? -20.736 -3.354 6.334 1.00 13.09 57 THR B C 1
ATOM 3579 O O . THR B 1 63 ? -21.621 -2.671 5.754 1.00 13.70 57 THR B O 1
ATOM 3583 N N . MET B 1 64 ? -19.435 -3.317 6.026 1.00 10.82 58 MET B N 1
ATOM 3584 C CA . MET B 1 64 ? -18.906 -2.406 4.985 1.00 10.60 58 MET B CA 1
ATOM 3585 C C . MET B 1 64 ? -18.992 -3.101 3.613 1.00 10.12 58 MET B C 1
ATOM 3586 O O . MET B 1 64 ? -19.246 -4.287 3.576 1.00 10.55 58 MET B O 1
ATOM 3591 N N . SER B 1 65 ? -18.835 -2.353 2.524 1.00 10.79 59 SER B N 1
ATOM 3592 C CA . SER B 1 65 ? -18.875 -2.840 1.116 1.00 10.80 59 SER B CA 1
ATOM 3593 C C . SER B 1 65 ? -17.774 -3.887 0.873 1.00 11.34 59 SER B C 1
ATOM 3594 O O . SER B 1 65 ? -16.746 -3.855 1.584 1.00 12.65 59 SER B O 1
ATOM 3597 N N . ALA B 1 66 ? -17.943 -4.765 -0.115 1.00 9.41 60 ALA B N 1
ATOM 3598 C CA . ALA B 1 66 ? -16.917 -5.774 -0.477 1.00 9.23 60 ALA B CA 1
ATOM 3599 C C . ALA B 1 66 ? -15.566 -5.072 -0.687 1.00 9.09 60 ALA B C 1
ATOM 3600 O O . ALA B 1 66 ? -14.561 -5.600 -0.180 1.00 9.02 60 ALA B O 1
ATOM 3602 N N . GLU B 1 67 ? -15.549 -3.934 -1.384 1.00 9.44 61 GLU B N 1
ATOM 3603 C CA . GLU B 1 67 ? -14.314 -3.194 -1.747 1.00 10.77 61 GLU B CA 1
ATOM 3604 C C . GLU B 1 67 ? -13.642 -2.697 -0.464 1.00 9.43 61 GLU B C 1
ATOM 3605 O O . GLU B 1 67 ? -12.413 -2.756 -0.382 1.00 8.19 61 GLU B O 1
ATOM 3611 N N . ASP B 1 68 ? -14.422 -2.277 0.522 1.00 9.06 62 ASP B N 1
ATOM 3612 C CA . ASP B 1 68 ? -13.854 -1.750 1.792 1.00 8.62 62 ASP B CA 1
ATOM 3613 C C . ASP B 1 68 ? -13.299 -2.922 2.617 1.00 7.75 62 ASP B C 1
ATOM 3614 O O . ASP B 1 68 ? -12.274 -2.724 3.304 1.00 7.53 62 ASP B O 1
ATOM 3619 N N . GLN B 1 69 ? -13.914 -4.105 2.532 1.00 7.15 63 GLN B N 1
ATOM 3620 C CA . GLN B 1 69 ? -13.439 -5.322 3.249 1.00 6.67 63 GLN B CA 1
ATOM 3621 C C . GLN B 1 69 ? -12.106 -5.785 2.629 1.00 5.69 63 GLN B C 1
ATOM 3622 O O . GLN B 1 69 ? -11.199 -6.111 3.418 1.00 5.05 63 GLN B O 1
ATOM 3628 N N . GLN B 1 70 ? -11.988 -5.767 1.293 1.00 5.19 64 GLN B N 1
ATOM 3629 C CA . GLN B 1 70 ? -10.730 -6.100 0.561 1.00 4.73 64 GLN B CA 1
ATOM 3630 C C . GLN B 1 70 ? -9.642 -5.074 0.945 1.00 4.62 64 GLN B C 1
ATOM 3631 O O . GLN B 1 70 ? -8.482 -5.456 1.142 1.00 3.91 64 GLN B O 1
ATOM 3637 N N . ARG B 1 71 ? -10.031 -3.804 1.072 1.00 4.40 65 ARG B N 1
ATOM 3638 C CA . ARG B 1 71 ? -9.071 -2.741 1.470 1.00 4.90 65 ARG B CA 1
ATOM 3639 C C . ARG B 1 71 ? -8.615 -3.019 2.910 1.00 4.16 65 ARG B C 1
ATOM 3640 O O . ARG B 1 71 ? -7.410 -2.906 3.178 1.00 3.83 65 ARG B O 1
ATOM 3648 N N . PHE B 1 72 ? -9.558 -3.386 3.784 1.00 3.69 66 PHE B N 1
ATOM 3649 C CA . PHE B 1 72 ? -9.270 -3.720 5.205 1.00 3.80 66 PHE B CA 1
ATOM 3650 C C . PHE B 1 72 ? -8.212 -4.840 5.260 1.00 3.54 66 PHE B C 1
ATOM 3651 O O . PHE B 1 72 ? -7.185 -4.685 6.008 1.00 2.93 66 PHE B O 1
ATOM 3659 N N . LEU B 1 73 ? -8.387 -5.876 4.429 1.00 3.10 67 LEU B N 1
ATOM 3660 C CA . LEU B 1 73 ? -7.412 -6.996 4.355 1.00 3.15 67 LEU B CA 1
ATOM 3661 C C . LEU B 1 73 ? -6.060 -6.429 3.921 1.00 2.98 67 LEU B C 1
ATOM 3662 O O . LEU B 1 73 ? -5.002 -6.811 4.520 1.00 2.61 67 LEU B O 1
ATOM 3667 N N . ASP B 1 74 ? -6.084 -5.485 2.993 1.00 2.92 68 ASP B N 1
ATOM 3668 C CA . ASP B 1 74 ? -4.813 -4.887 2.495 1.00 3.25 68 ASP B CA 1
ATOM 3669 C C . ASP B 1 74 ? -4.132 -4.038 3.584 1.00 2.89 68 ASP B C 1
ATOM 3670 O O . ASP B 1 74 ? -2.913 -3.885 3.519 1.00 2.63 68 ASP B O 1
ATOM 3675 N N . ILE B 1 75 ? -4.885 -3.500 4.529 1.00 2.58 69 ILE B N 1
ATOM 3676 C CA . ILE B 1 75 ? -4.339 -2.641 5.626 1.00 2.54 69 ILE B CA 1
ATOM 3677 C C . ILE B 1 75 ? -3.598 -3.512 6.662 1.00 2.30 69 ILE B C 1
ATOM 3678 O O . ILE B 1 75 ? -2.581 -3.039 7.182 1.00 1.87 69 ILE B O 1
ATOM 3683 N N . VAL B 1 76 ? -4.015 -4.775 6.866 1.00 2.28 70 VAL B N 1
ATOM 3684 C CA . VAL B 1 76 ? -3.466 -5.654 7.947 1.00 2.11 70 VAL B CA 1
ATOM 3685 C C . VAL B 1 76 ? -2.557 -6.755 7.377 1.00 2.21 70 VAL B C 1
ATOM 3686 O O . VAL B 1 76 ? -1.999 -7.521 8.212 1.00 2.12 70 VAL B O 1
ATOM 3690 N N . ILE B 1 77 ? -2.409 -6.858 6.053 1.00 2.22 71 ILE B N 1
ATOM 3691 C CA . ILE B 1 77 ? -1.804 -8.066 5.420 1.00 2.36 71 ILE B CA 1
ATOM 3692 C C . ILE B 1 77 ? -0.345 -8.233 5.873 1.00 2.47 71 ILE B C 1
ATOM 3693 O O . ILE B 1 77 ? 0.065 -9.389 6.082 1.00 2.23 71 ILE B O 1
ATOM 3698 N N . ALA B 1 78 ? 0.404 -7.143 6.070 1.00 2.82 72 ALA B N 1
ATOM 3699 C CA . ALA B 1 78 ? 1.833 -7.225 6.469 1.00 2.92 72 ALA B CA 1
ATOM 3700 C C . ALA B 1 78 ? 1.903 -7.811 7.889 1.00 2.61 72 ALA B C 1
ATOM 3701 O O . ALA B 1 78 ? 2.786 -8.661 8.159 1.00 2.49 72 ALA B O 1
ATOM 3703 N N . GLY B 1 79 ? 0.977 -7.372 8.745 1.00 2.22 73 GLY B N 1
ATOM 3704 C CA . GLY B 1 79 ? 0.776 -7.856 10.127 1.00 2.02 73 GLY B CA 1
ATOM 3705 C C . GLY B 1 79 ? 0.457 -9.343 10.155 1.00 1.66 73 GLY B C 1
ATOM 3706 O O . GLY B 1 79 ? 1.049 -10.082 10.989 1.00 1.38 73 GLY B O 1
ATOM 3707 N N . LEU B 1 80 ? -0.445 -9.778 9.273 1.00 1.43 74 LEU B N 1
ATOM 3708 C CA . LEU B 1 80 ? -0.844 -11.211 9.195 1.00 1.56 74 LEU B CA 1
ATOM 3709 C C . LEU B 1 80 ? 0.363 -12.030 8.739 1.00 1.54 74 LEU B C 1
ATOM 3710 O O . LEU B 1 80 ? 0.499 -13.163 9.209 1.00 1.01 74 LEU B O 1
ATOM 3715 N N . THR B 1 81 ? 1.184 -11.469 7.849 1.00 1.60 75 THR B N 1
ATOM 3716 C CA . THR B 1 81 ? 2.214 -12.218 7.097 1.00 2.14 75 THR B CA 1
ATOM 3717 C C . THR B 1 81 ? 3.513 -12.314 7.912 1.00 2.75 75 THR B C 1
ATOM 3718 O O . THR B 1 81 ? 4.177 -13.340 7.834 1.00 3.29 75 THR B O 1
ATOM 3722 N N . ASN B 1 82 ? 3.902 -11.262 8.613 1.00 3.21 76 ASN B N 1
ATOM 3723 C CA . ASN B 1 82 ? 5.261 -11.110 9.206 1.00 3.61 76 ASN B CA 1
ATOM 3724 C C . ASN B 1 82 ? 5.130 -11.102 10.725 1.00 3.55 76 ASN B C 1
ATOM 3725 O O . ASN B 1 82 ? 4.619 -10.103 11.287 1.00 2.76 76 ASN B O 1
ATOM 3730 N N . ASP B 1 83 ? 5.537 -12.184 11.372 1.00 3.50 77 ASP B N 1
ATOM 3731 C CA . ASP B 1 83 ? 5.282 -12.311 12.822 1.00 3.83 77 ASP B CA 1
ATOM 3732 C C . ASP B 1 83 ? 6.290 -11.479 13.618 1.00 3.07 77 ASP B C 1
ATOM 3733 O O . ASP B 1 83 ? 6.169 -11.484 14.815 1.00 3.14 77 ASP B O 1
ATOM 3738 N N . ASP B 1 84 ? 7.242 -10.793 12.989 1.00 2.63 78 ASP B N 1
ATOM 3739 C CA . ASP B 1 84 ? 8.094 -9.814 13.715 1.00 2.63 78 ASP B CA 1
ATOM 3740 C C . ASP B 1 84 ? 7.404 -8.443 13.746 1.00 2.53 78 ASP B C 1
ATOM 3741 O O . ASP B 1 84 ? 7.998 -7.542 14.386 1.00 2.42 78 ASP B O 1
ATOM 3746 N N . SER B 1 85 ? 6.204 -8.278 13.163 1.00 2.22 79 SER B N 1
ATOM 3747 C CA . SER B 1 85 ? 5.545 -6.939 13.076 1.00 2.80 79 SER B CA 1
ATOM 3748 C C . SER B 1 85 ? 5.284 -6.391 14.478 1.00 2.64 79 SER B C 1
ATOM 3749 O O . SER B 1 85 ? 4.670 -7.106 15.289 1.00 2.11 79 SER B O 1
ATOM 3752 N N . GLN B 1 86 ? 5.687 -5.147 14.726 1.00 3.23 80 GLN B N 1
ATOM 3753 C CA . GLN B 1 86 ? 5.313 -4.422 15.969 1.00 3.81 80 GLN B CA 1
ATOM 3754 C C . GLN B 1 86 ? 3.900 -3.848 15.825 1.00 3.04 80 GLN B C 1
ATOM 3755 O O . GLN B 1 86 ? 3.115 -3.926 16.766 1.00 2.62 80 GLN B O 1
ATOM 3761 N N . VAL B 1 87 ? 3.611 -3.276 14.661 1.00 2.67 81 VAL B N 1
ATOM 3762 C CA . VAL B 1 87 ? 2.354 -2.544 14.379 1.00 2.61 81 VAL B CA 1
ATOM 3763 C C . VAL B 1 87 ? 1.542 -3.343 13.365 1.00 2.17 81 VAL B C 1
ATOM 3764 O O . VAL B 1 87 ? 0.428 -3.737 13.712 1.00 1.89 81 VAL B O 1
ATOM 3768 N N . GLY B 1 88 ? 2.104 -3.578 12.179 1.00 1.89 82 GLY B N 1
ATOM 3769 C CA . GLY B 1 88 ? 1.513 -4.471 11.173 1.00 2.26 82 GLY B CA 1
ATOM 3770 C C . GLY B 1 88 ? 0.404 -3.794 10.384 1.00 2.29 82 GLY B C 1
ATOM 3771 O O . GLY B 1 88 ? -0.490 -4.507 9.885 1.00 2.74 82 GLY B O 1
ATOM 3772 N N . ILE B 1 89 ? 0.447 -2.467 10.290 1.00 2.13 83 ILE B N 1
ATOM 3773 C CA . ILE B 1 89 ? -0.545 -1.671 9.525 1.00 2.26 83 ILE B CA 1
ATOM 3774 C C . ILE B 1 89 ? 0.155 -1.016 8.348 1.00 2.46 83 ILE B C 1
ATOM 3775 O O . ILE B 1 89 ? 1.228 -0.431 8.522 1.00 2.27 83 ILE B O 1
ATOM 3780 N N . SER B 1 90 ? -0.511 -1.031 7.201 1.00 2.86 84 SER B N 1
ATOM 3781 C CA . SER B 1 90 ? -0.106 -0.246 6.018 1.00 3.28 84 SER B CA 1
ATOM 3782 C C . SER B 1 90 ? -1.362 0.419 5.446 1.00 3.36 84 SER B C 1
ATOM 3783 O O . SER B 1 90 ? -2.165 -0.263 4.792 1.00 2.90 84 SER B O 1
ATOM 3786 N N . ALA B 1 91 ? -1.562 1.709 5.694 1.00 3.58 85 ALA B N 1
ATOM 3787 C CA . ALA B 1 91 ? -2.677 2.443 5.040 1.00 3.62 85 ALA B CA 1
ATOM 3788 C C . ALA B 1 91 ? -2.471 2.368 3.505 1.00 3.56 85 ALA B C 1
ATOM 3789 O O . ALA B 1 91 ? -1.332 2.320 3.053 1.00 3.11 85 ALA B O 1
ATOM 3791 N N . THR B 1 92 ? -3.546 2.288 2.738 1.00 3.78 86 THR B N 1
ATOM 3792 C CA . THR B 1 92 ? -3.533 2.142 1.255 1.00 4.21 86 THR B CA 1
ATOM 3793 C C . THR B 1 92 ? -3.798 3.487 0.592 1.00 4.85 86 THR B C 1
ATOM 3794 O O . THR B 1 92 ? -3.331 3.683 -0.554 1.00 5.26 86 THR B O 1
ATOM 3798 N N . ARG B 1 93 ? -4.489 4.383 1.289 1.00 5.32 87 ARG B N 1
ATOM 3799 C CA . ARG B 1 93 ? -4.618 5.787 0.864 1.00 5.92 87 ARG B CA 1
ATOM 3800 C C . ARG B 1 93 ? -4.941 6.689 2.047 1.00 5.88 87 ARG B C 1
ATOM 3801 O O . ARG B 1 93 ? -5.395 6.218 3.095 1.00 5.19 87 ARG B O 1
ATOM 3809 N N . PRO B 1 94 ? -4.767 8.023 1.875 1.00 6.23 88 PRO B N 1
ATOM 3810 C CA . PRO B 1 94 ? -4.961 8.984 2.971 1.00 6.68 88 PRO B CA 1
ATOM 3811 C C . PRO B 1 94 ? -6.335 8.882 3.646 1.00 6.85 88 PRO B C 1
ATOM 3812 O O . PRO B 1 94 ? -6.362 8.974 4.869 1.00 6.49 88 PRO B O 1
ATOM 3816 N N . GLU B 1 95 ? -7.395 8.558 2.885 1.00 7.10 89 GLU B N 1
ATOM 3817 C CA . GLU B 1 95 ? -8.792 8.420 3.399 1.00 7.51 89 GLU B CA 1
ATOM 3818 C C . GLU B 1 95 ? -8.942 7.237 4.350 1.00 6.11 89 GLU B C 1
ATOM 3819 O O . GLU B 1 95 ? -9.958 7.191 5.086 1.00 5.75 89 GLU B O 1
ATOM 3825 N N . ASP B 1 96 ? -8.022 6.277 4.304 1.00 5.29 90 ASP B N 1
ATOM 3826 C CA . ASP B 1 96 ? -8.102 5.110 5.214 1.00 4.94 90 ASP B CA 1
ATOM 3827 C C . ASP B 1 96 ? -8.114 5.596 6.658 1.00 4.33 90 ASP B C 1
ATOM 3828 O O . ASP B 1 96 ? -8.767 4.953 7.470 1.00 4.13 90 ASP B O 1
ATOM 3833 N N . TYR B 1 97 ? -7.418 6.685 6.945 1.00 4.33 91 TYR B N 1
ATOM 3834 C CA . TYR B 1 97 ? -7.316 7.230 8.324 1.00 4.80 91 TYR B CA 1
ATOM 3835 C C . TYR B 1 97 ? -8.621 7.910 8.732 1.00 5.76 91 TYR B C 1
ATOM 3836 O O . TYR B 1 97 ? -8.746 8.180 9.903 1.00 6.53 91 TYR B O 1
ATOM 3845 N N . ASP B 1 98 ? -9.573 8.128 7.828 1.00 6.47 92 ASP B N 1
ATOM 3846 C CA . ASP B 1 98 ? -10.963 8.482 8.235 1.00 6.68 92 ASP B CA 1
ATOM 3847 C C . ASP B 1 98 ? -11.851 7.254 8.189 1.00 6.01 92 ASP B C 1
ATOM 3848 O O . ASP B 1 98 ? -12.549 6.962 9.158 1.00 5.37 92 ASP B O 1
ATOM 3853 N N . VAL B 1 99 ? -11.856 6.593 7.043 1.00 6.42 93 VAL B N 1
ATOM 3854 C CA . VAL B 1 99 ? -12.796 5.468 6.781 1.00 6.20 93 VAL B CA 1
ATOM 3855 C C . VAL B 1 99 ? -12.586 4.339 7.808 1.00 5.82 93 VAL B C 1
ATOM 3856 O O . VAL B 1 99 ? -13.595 3.736 8.286 1.00 5.86 93 VAL B O 1
ATOM 3860 N N . PHE B 1 100 ? -11.337 4.005 8.136 1.00 5.21 94 PHE B N 1
ATOM 3861 C CA . PHE B 1 100 ? -11.044 2.873 9.067 1.00 5.10 94 PHE B CA 1
ATOM 3862 C C . PHE B 1 100 ? -10.553 3.378 10.440 1.00 4.94 94 PHE B C 1
ATOM 3863 O O . PHE B 1 100 ? -9.911 2.635 11.195 1.00 4.30 94 PHE B O 1
ATOM 3871 N N . LEU B 1 101 ? -10.914 4.600 10.792 1.00 4.87 95 LEU B N 1
ATOM 3872 C CA . LEU B 1 101 ? -10.457 5.228 12.055 1.00 5.19 95 LEU B CA 1
ATOM 3873 C C . LEU B 1 101 ? -10.965 4.415 13.243 1.00 4.53 95 LEU B C 1
ATOM 3874 O O . LEU B 1 101 ? -10.197 4.292 14.215 1.00 3.97 95 LEU B O 1
ATOM 3879 N N . PHE B 1 102 ? -12.149 3.810 13.142 1.00 4.30 96 PHE B N 1
ATOM 3880 C CA . PHE B 1 102 ? -12.740 2.987 14.238 1.00 4.39 96 PHE B CA 1
ATOM 3881 C C . PHE B 1 102 ? -11.738 1.897 14.684 1.00 4.04 96 PHE B C 1
ATOM 3882 O O . PHE B 1 102 ? -11.748 1.470 15.828 1.00 4.19 96 PHE B O 1
ATOM 3890 N N . TYR B 1 103 ? -10.918 1.409 13.757 1.00 3.64 97 TYR B N 1
ATOM 3891 C CA . TYR B 1 103 ? -9.896 0.361 13.995 1.00 3.36 97 TYR B CA 1
ATOM 3892 C C . TYR B 1 103 ? -8.529 1.004 14.234 1.00 3.22 97 TYR B C 1
ATOM 3893 O O . TYR B 1 103 ? -7.830 0.570 15.165 1.00 3.32 97 TYR B O 1
ATOM 3902 N N . LEU B 1 104 ? -8.126 1.955 13.394 1.00 3.05 98 LEU B N 1
ATOM 3903 C CA . LEU B 1 104 ? -6.741 2.463 13.397 1.00 3.26 98 LEU B CA 1
ATOM 3904 C C . LEU B 1 104 ? -6.486 3.411 14.584 1.00 3.45 98 LEU B C 1
ATOM 3905 O O . LEU B 1 104 ? -5.352 3.486 15.004 1.00 2.60 98 LEU B O 1
ATOM 3910 N N . GLU B 1 105 ? -7.493 4.155 15.049 1.00 3.85 99 GLU B N 1
ATOM 3911 C CA . GLU B 1 105 ? -7.311 5.172 16.108 1.00 4.13 99 GLU B CA 1
ATOM 3912 C C . GLU B 1 105 ? -6.668 4.558 17.353 1.00 3.84 99 GLU B C 1
ATOM 3913 O O . GLU B 1 105 ? -5.672 5.104 17.830 1.00 3.75 99 GLU B O 1
ATOM 3919 N N . PRO B 1 106 ? -7.190 3.468 17.956 1.00 3.94 100 PRO B N 1
ATOM 3920 C CA . PRO B 1 106 ? -6.541 2.886 19.139 1.00 3.88 100 PRO B CA 1
ATOM 3921 C C . PRO B 1 106 ? -5.093 2.451 18.875 1.00 3.27 100 PRO B C 1
ATOM 3922 O O . PRO B 1 106 ? -4.298 2.473 19.785 1.00 3.08 100 PRO B O 1
ATOM 3926 N N . ILE B 1 107 ? -4.804 2.035 17.646 1.00 2.60 101 ILE B N 1
ATOM 3927 C CA . ILE B 1 107 ? -3.441 1.600 17.261 1.00 2.21 101 ILE B CA 1
ATOM 3928 C C . ILE B 1 107 ? -2.535 2.835 17.275 1.00 1.87 101 ILE B C 1
ATOM 3929 O O . ILE B 1 107 ? -1.458 2.773 17.875 1.00 1.40 101 ILE B O 1
ATOM 3934 N N . ILE B 1 108 ? -2.973 3.916 16.638 1.00 1.51 102 ILE B N 1
ATOM 3935 C CA . ILE B 1 108 ? -2.235 5.206 16.596 1.00 1.77 102 ILE B CA 1
ATOM 3936 C C . ILE B 1 108 ? -2.012 5.721 18.028 1.00 1.64 102 ILE B C 1
ATOM 3937 O O . ILE B 1 108 ? -0.889 6.098 18.359 1.00 1.18 102 ILE B O 1
ATOM 3942 N N . ARG B 1 109 ? -3.070 5.717 18.828 1.00 1.77 103 ARG B N 1
ATOM 3943 C CA . ARG B 1 109 ? -3.049 6.295 20.185 1.00 2.16 103 ARG B CA 1
ATOM 3944 C C . ARG B 1 109 ? -2.128 5.449 21.088 1.00 2.27 103 ARG B C 1
ATOM 3945 O O . ARG B 1 109 ? -1.359 6.052 21.897 1.00 2.23 103 ARG B O 1
ATOM 3953 N N . GLU B 1 110 ? -2.173 4.128 20.965 1.00 2.35 104 GLU B N 1
ATOM 3954 C CA . GLU B 1 110 ? -1.299 3.261 21.772 1.00 2.70 104 GLU B CA 1
ATOM 3955 C C . GLU B 1 110 ? 0.162 3.480 21.357 1.00 2.58 104 GLU B C 1
ATOM 3956 O O . GLU B 1 110 ? 0.956 3.789 22.212 1.00 2.03 104 GLU B O 1
ATOM 3962 N N . TYR B 1 111 ? 0.511 3.374 20.078 1.00 2.73 105 TYR B N 1
ATOM 3963 C CA . TYR B 1 111 ? 1.910 3.531 19.618 1.00 2.60 105 TYR B CA 1
ATOM 3964 C C . TYR B 1 111 ? 2.491 4.888 20.033 1.00 2.72 105 TYR B C 1
ATOM 3965 O O . TYR B 1 111 ? 3.634 4.926 20.525 1.00 2.24 105 TYR B O 1
ATOM 3974 N N . HIS B 1 112 ? 1.768 5.989 19.806 1.00 2.71 106 HIS B N 1
ATOM 3975 C CA . HIS B 1 112 ? 2.278 7.363 20.065 1.00 2.91 106 HIS B CA 1
ATOM 3976 C C . HIS B 1 112 ? 1.996 7.840 21.501 1.00 3.34 106 HIS B C 1
ATOM 3977 O O . HIS B 1 112 ? 2.325 9.002 21.767 1.00 3.20 106 HIS B O 1
ATOM 3984 N N . LYS B 1 113 ? 1.355 7.012 22.325 1.00 4.19 107 LYS B N 1
ATOM 3985 C CA . LYS B 1 113 ? 1.004 7.276 23.749 1.00 5.59 107 LYS B CA 1
ATOM 3986 C C . LYS B 1 113 ? 0.196 8.569 23.808 1.00 5.46 107 LYS B C 1
ATOM 3987 O O . LYS B 1 113 ? 0.568 9.491 24.559 1.00 4.96 107 LYS B O 1
ATOM 3993 N N . ILE B 1 114 ? -0.848 8.639 22.992 1.00 5.75 108 ILE B N 1
ATOM 3994 C CA . ILE B 1 114 ? -1.725 9.836 22.903 1.00 6.08 108 ILE B CA 1
ATOM 3995 C C . ILE B 1 114 ? -2.797 9.743 23.999 1.00 6.91 108 ILE B C 1
ATOM 3996 O O . ILE B 1 114 ? -3.455 8.693 24.137 1.00 6.01 108 ILE B O 1
ATOM 4001 N N . GLU B 1 115 ? -2.972 10.837 24.744 1.00 7.77 109 GLU B N 1
ATOM 4002 C CA . GLU B 1 115 ? -3.990 10.934 25.814 1.00 8.86 109 GLU B CA 1
ATOM 4003 C C . GLU B 1 115 ? -4.858 12.164 25.564 1.00 8.57 109 GLU B C 1
ATOM 4004 O O . GLU B 1 115 ? -4.319 13.160 25.078 1.00 8.06 109 GLU B O 1
ATOM 4010 N N . GLY B 1 116 ? -6.165 12.069 25.834 1.00 8.67 110 GLY B N 1
ATOM 4011 C CA . GLY B 1 116 ? -7.063 13.241 25.851 1.00 9.66 110 GLY B CA 1
ATOM 4012 C C . GLY B 1 116 ? -7.255 13.820 24.463 1.00 10.49 110 GLY B C 1
ATOM 4013 O O . GLY B 1 116 ? -7.174 13.059 23.500 1.00 8.29 110 GLY B O 1
ATOM 4014 N N . GLU B 1 117 ? -7.413 15.134 24.370 1.00 11.88 111 GLU B N 1
ATOM 4015 C CA . GLU B 1 117 ? -7.804 15.813 23.114 1.00 13.53 111 GLU B CA 1
ATOM 4016 C C . GLU B 1 117 ? -6.562 16.291 22.356 1.00 11.76 111 GLU B C 1
ATOM 4017 O O . GLU B 1 117 ? -6.718 17.132 21.479 1.00 12.61 111 GLU B O 1
ATOM 4023 N N . THR B 1 118 ? -5.380 15.745 22.619 1.00 10.51 112 THR B N 1
ATOM 4024 C CA . THR B 1 118 ? -4.162 16.054 21.825 1.00 9.97 112 THR B CA 1
ATOM 4025 C C . THR B 1 118 ? -4.441 15.954 20.322 1.00 9.61 112 THR B C 1
ATOM 4026 O O . THR B 1 118 ? -5.005 14.939 19.902 1.00 9.74 112 THR B O 1
ATOM 4030 N N . LYS B 1 119 ? -4.044 16.997 19.582 1.00 9.96 113 LYS B N 1
ATOM 4031 C CA . LYS B 1 119 ? -3.996 17.079 18.097 1.00 10.48 113 LYS B CA 1
ATOM 4032 C C . LYS B 1 119 ? -2.606 17.579 17.685 1.00 9.11 113 LYS B C 1
ATOM 4033 O O . LYS B 1 119 ? -1.973 18.382 18.461 1.00 8.70 113 LYS B O 1
ATOM 4039 N N . GLN B 1 120 ? -2.132 17.145 16.515 1.00 7.13 114 GLN B N 1
ATOM 4040 C CA . GLN B 1 120 ? -0.826 17.585 15.992 1.00 6.62 114 GLN B CA 1
ATOM 4041 C C . GLN B 1 120 ? -0.897 19.071 15.641 1.00 7.00 114 GLN B C 1
ATOM 4042 O O . GLN B 1 120 ? -1.764 19.437 14.841 1.00 6.94 114 GLN B O 1
ATOM 4048 N N . GLU B 1 121 ? 0.041 19.877 16.118 1.00 7.80 115 GLU B N 1
ATOM 4049 C CA . GLU B 1 121 ? 0.191 21.270 15.645 1.00 9.12 115 GLU B CA 1
ATOM 4050 C C . GLU B 1 121 ? 1.510 21.355 14.875 1.00 7.91 115 GLU B C 1
ATOM 4051 O O . GLU B 1 121 ? 2.417 20.568 15.195 1.00 7.22 115 GLU B O 1
ATOM 4057 N N . HIS B 1 122 ? 1.636 22.310 13.955 1.00 6.71 116 HIS B N 1
ATOM 4058 C CA . HIS B 1 122 ? 2.874 22.550 13.171 1.00 6.56 116 HIS B CA 1
ATOM 4059 C C . HIS B 1 122 ? 3.416 23.966 13.386 1.00 6.47 116 HIS B C 1
ATOM 4060 O O . HIS B 1 122 ? 2.625 24.892 13.608 1.00 6.07 116 HIS B O 1
ATOM 4067 N N . ASP B 1 123 ? 4.729 24.115 13.270 1.00 5.98 117 ASP B N 1
ATOM 4068 C CA . ASP B 1 123 ? 5.426 25.419 13.346 1.00 6.10 117 ASP B CA 1
ATOM 4069 C C . ASP B 1 123 ? 6.850 25.218 12.860 1.00 5.37 117 ASP B C 1
ATOM 4070 O O . ASP B 1 123 ? 7.599 24.546 13.553 1.00 5.02 117 ASP B O 1
ATOM 4075 N N . TRP B 1 124 ? 7.155 25.763 11.689 1.00 5.21 118 TRP B N 1
ATOM 4076 C CA . TRP B 1 124 ? 8.483 25.741 11.038 1.00 6.22 118 TRP B CA 1
ATOM 4077 C C . TRP B 1 124 ? 9.152 27.114 11.126 1.00 6.29 118 TRP B C 1
ATOM 4078 O O . TRP B 1 124 ? 10.174 27.293 10.491 1.00 6.03 118 TRP B O 1
ATOM 4089 N N . ASN B 1 125 ? 8.631 28.005 11.962 1.00 7.47 119 ASN B N 1
ATOM 4090 C CA . ASN B 1 125 ? 9.233 29.332 12.247 1.00 8.82 119 ASN B CA 1
ATOM 4091 C C . ASN B 1 125 ? 10.332 29.099 13.285 1.00 7.85 119 ASN B C 1
ATOM 4092 O O . ASN B 1 125 ? 10.087 29.247 14.478 1.00 7.12 119 ASN B O 1
ATOM 4097 N N . ILE B 1 126 ? 11.471 28.647 12.801 1.00 7.73 120 ILE B N 1
ATOM 4098 C CA . ILE B 1 126 ? 12.567 28.114 13.628 1.00 7.23 120 ILE B CA 1
ATOM 4099 C C . ILE B 1 126 ? 13.762 28.973 13.314 1.00 6.94 120 ILE B C 1
ATOM 4100 O O . ILE B 1 126 ? 14.131 29.119 12.155 1.00 6.79 120 ILE B O 1
ATOM 4105 N N . PRO B 1 127 ? 14.367 29.576 14.349 1.00 7.06 121 PRO B N 1
ATOM 4106 C CA . PRO B 1 127 ? 15.399 30.567 14.114 1.00 7.48 121 PRO B CA 1
ATOM 4107 C C . PRO B 1 127 ? 16.686 29.932 13.612 1.00 8.13 121 PRO B C 1
ATOM 4108 O O . PRO B 1 127 ? 17.015 28.794 13.981 1.00 8.43 121 PRO B O 1
ATOM 4112 N N . VAL B 1 128 ? 17.410 30.721 12.831 1.00 7.80 122 VAL B N 1
ATOM 4113 C CA . VAL B 1 128 ? 18.812 30.427 12.464 1.00 8.85 122 VAL B CA 1
ATOM 4114 C C . VAL B 1 128 ? 19.686 31.330 13.335 1.00 9.21 122 VAL B C 1
ATOM 4115 O O . VAL B 1 128 ? 19.238 32.448 13.660 1.00 9.47 122 VAL B O 1
ATOM 4119 N N . GLY B 1 129 ? 20.823 30.819 13.786 1.00 10.26 123 GLY B N 1
ATOM 4120 C CA . GLY B 1 129 ? 21.783 31.553 14.638 1.00 10.49 123 GLY B CA 1
ATOM 4121 C C . GLY B 1 129 ? 21.455 31.543 16.119 1.00 11.08 123 GLY B C 1
ATOM 4122 O O . GLY B 1 129 ? 22.156 32.261 16.846 1.00 10.89 123 GLY B O 1
ATOM 4123 N N . GLU B 1 130 ? 20.460 30.778 16.588 1.00 12.20 124 GLU B N 1
ATOM 4124 C CA . GLU B 1 130 ? 20.123 30.652 18.031 1.00 12.31 124 GLU B CA 1
ATOM 4125 C C . GLU B 1 130 ? 20.606 29.320 18.604 1.00 11.01 124 GLU B C 1
ATOM 4126 O O . GLU B 1 130 ? 21.373 29.354 19.593 1.00 8.68 124 GLU B O 1
ATOM 4132 N N . TYR B 1 131 ? 20.186 28.204 17.996 1.00 9.16 125 TYR B N 1
ATOM 4133 C CA . TYR B 1 131 ? 20.474 26.826 18.486 1.00 8.49 125 TYR B CA 1
ATOM 4134 C C . TYR B 1 131 ? 21.862 26.396 18.005 1.00 7.88 125 TYR B C 1
ATOM 4135 O O . TYR B 1 131 ? 21.982 25.415 17.240 1.00 7.36 125 TYR B O 1
ATOM 4144 N N . VAL B 1 132 ? 22.888 27.118 18.449 1.00 7.01 126 VAL B N 1
ATOM 4145 C CA . VAL B 1 132 ? 24.270 26.954 17.946 1.00 7.21 126 VAL B CA 1
ATOM 4146 C C . VAL B 1 132 ? 25.074 26.236 19.024 1.00 7.38 126 VAL B C 1
ATOM 4147 O O . VAL B 1 132 ? 25.239 26.816 20.140 1.00 7.23 126 VAL B O 1
ATOM 4151 N N . LEU B 1 133 ? 25.564 25.035 18.693 1.00 7.19 127 LEU B N 1
ATOM 4152 C CA . LEU B 1 133 ? 26.165 24.071 19.661 1.00 7.33 127 LEU B CA 1
ATOM 4153 C C . LEU B 1 133 ? 27.462 24.639 20.260 1.00 6.79 127 LEU B C 1
ATOM 4154 O O . LEU B 1 133 ? 27.778 24.330 21.431 1.00 6.91 127 LEU B O 1
ATOM 4159 N N . THR B 1 134 ? 28.155 25.518 19.539 1.00 7.10 128 THR B N 1
ATOM 4160 C CA . THR B 1 134 ? 29.380 26.192 20.056 1.00 7.19 128 THR B CA 1
ATOM 4161 C C . THR B 1 134 ? 29.028 27.106 21.246 1.00 6.89 128 THR B C 1
ATOM 4162 O O . THR B 1 134 ? 29.930 27.369 21.994 1.00 6.67 128 THR B O 1
ATOM 4166 N N . LYS B 1 135 ? 27.776 27.508 21.495 1.00 7.47 129 LYS B N 1
ATOM 4167 C CA . LYS B 1 135 ? 27.415 28.223 22.755 1.00 7.91 129 LYS B CA 1
ATOM 4168 C C . LYS B 1 135 ? 27.546 27.288 23.976 1.00 8.09 129 LYS B C 1
ATOM 4169 O O . LYS B 1 135 ? 27.816 27.781 25.094 1.00 7.38 129 LYS B O 1
ATOM 4175 N N . ILE B 1 136 ? 27.347 25.985 23.781 1.00 8.02 130 ILE B N 1
ATOM 4176 C CA . ILE B 1 136 ? 27.495 24.955 24.849 1.00 8.75 130 ILE B CA 1
ATOM 4177 C C . ILE B 1 136 ? 28.979 24.682 25.059 1.00 8.94 130 ILE B C 1
ATOM 4178 O O . ILE B 1 136 ? 29.421 24.699 26.218 1.00 9.00 130 ILE B O 1
ATOM 4183 N N . ASP B 1 137 ? 29.712 24.447 23.975 1.00 9.84 131 ASP B N 1
ATOM 4184 C CA . ASP B 1 137 ? 31.142 24.070 24.019 1.00 11.20 131 ASP B CA 1
ATOM 4185 C C . ASP B 1 137 ? 31.802 24.450 22.701 1.00 11.47 131 ASP B C 1
ATOM 4186 O O . ASP B 1 137 ? 31.268 24.172 21.626 1.00 12.43 131 ASP B O 1
ATOM 4191 N N . PRO B 1 138 ? 32.979 25.102 22.720 1.00 11.56 132 PRO B N 1
ATOM 4192 C CA . PRO B 1 138 ? 33.633 25.512 21.474 1.00 11.97 132 PRO B CA 1
ATOM 4193 C C . PRO B 1 138 ? 34.076 24.329 20.601 1.00 13.10 132 PRO B C 1
ATOM 4194 O O . PRO B 1 138 ? 34.192 24.512 19.409 1.00 16.41 132 PRO B O 1
ATOM 4198 N N . ALA B 1 139 ? 34.282 23.147 21.189 1.00 13.11 133 ALA B N 1
ATOM 4199 C CA . ALA B 1 139 ? 34.649 21.899 20.477 1.00 12.63 133 ALA B CA 1
ATOM 4200 C C . ALA B 1 139 ? 33.481 21.372 19.614 1.00 12.09 133 ALA B C 1
ATOM 4201 O O . ALA B 1 139 ? 33.743 20.451 18.777 1.00 10.65 133 ALA B O 1
ATOM 4203 N N . LEU B 1 140 ? 32.254 21.918 19.744 1.00 11.52 134 LEU B N 1
ATOM 4204 C CA . LEU B 1 140 ? 31.053 21.423 18.999 1.00 10.61 134 LEU B CA 1
ATOM 4205 C C . LEU B 1 140 ? 30.888 22.222 17.709 1.00 11.27 134 LEU B C 1
ATOM 4206 O O . LEU B 1 140 ? 29.739 22.528 17.319 1.00 9.97 134 LEU B O 1
ATOM 4211 N N . GLU B 1 141 ? 32.007 22.564 17.072 1.00 11.90 135 GLU B N 1
ATOM 4212 C CA . GLU B 1 141 ? 32.024 23.365 15.832 1.00 12.56 135 GLU B CA 1
ATOM 4213 C C . GLU B 1 141 ? 31.495 22.518 14.669 1.00 12.34 135 GLU B C 1
ATOM 4214 O O . GLU B 1 141 ? 30.718 23.041 13.868 1.00 11.91 135 GLU B O 1
ATOM 4220 N N . LYS B 1 142 ? 31.910 21.254 14.590 1.00 12.59 136 LYS B N 1
ATOM 4221 C CA . LYS B 1 142 ? 31.589 20.355 13.455 1.00 12.68 136 LYS B CA 1
ATOM 4222 C C . LYS B 1 142 ? 30.912 19.102 14.019 1.00 11.80 136 LYS B C 1
ATOM 4223 O O . LYS B 1 142 ? 31.615 18.190 14.478 1.00 13.48 136 LYS B O 1
ATOM 4229 N N . VAL B 1 143 ? 29.591 19.123 14.085 1.00 9.74 137 VAL B N 1
ATOM 4230 C CA . VAL B 1 143 ? 28.769 18.022 14.645 1.00 8.14 137 VAL B CA 1
ATOM 4231 C C . VAL B 1 143 ? 27.939 17.444 13.500 1.00 6.85 137 VAL B C 1
ATOM 4232 O O . VAL B 1 143 ? 27.416 18.222 12.692 1.00 6.57 137 VAL B O 1
ATOM 4236 N N A SER B 1 144 ? 27.792 16.123 13.446 0.50 3.48 138 SER B N 1
ATOM 4237 N N B SER B 1 144 ? 27.800 16.119 13.435 0.50 3.70 138 SER B N 1
ATOM 4238 C CA A SER B 1 144 ? 26.882 15.460 12.484 0.50 4.55 138 SER B CA 1
ATOM 4239 C CA B SER B 1 144 ? 26.878 15.475 12.469 0.50 4.88 138 SER B CA 1
ATOM 4240 C C A SER B 1 144 ? 25.433 15.738 12.902 0.50 5.22 138 SER B C 1
ATOM 4241 C C B SER B 1 144 ? 25.438 15.753 12.908 0.50 5.40 138 SER B C 1
ATOM 4242 O O A SER B 1 144 ? 25.013 15.211 13.966 0.50 6.58 138 SER B O 1
ATOM 4243 O O B SER B 1 144 ? 25.027 15.230 13.977 0.50 6.76 138 SER B O 1
ATOM 4248 N N . MET B 1 145 ? 24.721 16.561 12.120 1.00 6.59 139 MET B N 1
ATOM 4249 C CA . MET B 1 145 ? 23.307 16.934 12.380 1.00 7.62 139 MET B CA 1
ATOM 4250 C C . MET B 1 145 ? 22.444 16.330 11.272 1.00 8.79 139 MET B C 1
ATOM 4251 O O . MET B 1 145 ? 22.794 16.531 10.080 1.00 8.52 139 MET B O 1
ATOM 4256 N N . ARG B 1 146 ? 21.399 15.584 11.652 1.00 9.57 140 ARG B N 1
ATOM 4257 C CA . ARG B 1 146 ? 20.573 14.760 10.732 1.00 11.07 140 ARG B CA 1
ATOM 4258 C C . ARG B 1 146 ? 19.099 15.026 11.017 1.00 9.66 140 ARG B C 1
ATOM 4259 O O . ARG B 1 146 ? 18.696 15.099 12.199 1.00 8.90 140 ARG B O 1
ATOM 4267 N N . ALA B 1 147 ? 18.308 15.157 9.958 1.00 8.58 141 ALA B N 1
ATOM 4268 C CA . ALA B 1 147 ? 16.846 15.299 10.084 1.00 7.75 141 ALA B CA 1
ATOM 4269 C C . ALA B 1 147 ? 16.183 14.711 8.832 1.00 7.17 141 ALA B C 1
ATOM 4270 O O . ALA B 1 147 ? 16.809 14.731 7.726 1.00 6.49 141 ALA B O 1
ATOM 4272 N N . ARG B 1 148 ? 14.988 14.155 8.993 1.00 7.45 142 ARG B N 1
ATOM 4273 C CA . ARG B 1 148 ? 14.203 13.655 7.839 1.00 7.81 142 ARG B CA 1
ATOM 4274 C C . ARG B 1 148 ? 12.720 13.879 8.106 1.00 7.33 142 ARG B C 1
ATOM 4275 O O . ARG B 1 148 ? 12.302 13.856 9.288 1.00 5.61 142 ARG B O 1
ATOM 4283 N N . VAL B 1 149 ? 11.986 14.208 7.040 1.00 6.44 143 VAL B N 1
ATOM 4284 C CA . VAL B 1 149 ? 10.509 14.313 7.062 1.00 6.43 143 VAL B CA 1
ATOM 4285 C C . VAL B 1 149 ? 9.949 13.412 5.959 1.00 5.96 143 VAL B C 1
ATOM 4286 O O . VAL B 1 149 ? 10.493 13.426 4.828 1.00 6.50 143 VAL B O 1
ATOM 4290 N N . ALA B 1 150 ? 8.904 12.662 6.295 1.00 4.88 144 ALA B N 1
ATOM 4291 C CA . ALA B 1 150 ? 8.152 11.824 5.343 1.00 4.64 144 ALA B CA 1
ATOM 4292 C C . ALA B 1 150 ? 6.903 12.610 4.958 1.00 4.32 144 ALA B C 1
ATOM 4293 O O . ALA B 1 150 ? 6.320 13.239 5.851 1.00 3.79 144 ALA B O 1
ATOM 4295 N N . ARG B 1 151 ? 6.508 12.562 3.682 1.00 4.26 145 ARG B N 1
ATOM 4296 C CA . ARG B 1 151 ? 5.271 13.196 3.187 1.00 4.63 145 ARG B CA 1
ATOM 4297 C C . ARG B 1 151 ? 4.594 12.324 2.116 1.00 4.72 145 ARG B C 1
ATOM 4298 O O . ARG B 1 151 ? 5.296 11.607 1.363 1.00 4.42 145 ARG B O 1
ATOM 4306 N N . ASN B 1 152 ? 3.272 12.398 2.081 1.00 4.78 146 ASN B N 1
ATOM 4307 C CA . ASN B 1 152 ? 2.431 11.938 0.952 1.00 5.22 146 ASN B CA 1
ATOM 4308 C C . ASN B 1 152 ? 1.613 13.124 0.440 1.00 5.71 146 ASN B C 1
ATOM 4309 O O . ASN B 1 152 ? 1.467 14.143 1.164 1.00 5.39 146 ASN B O 1
ATOM 4314 N N . VAL B 1 153 ? 1.121 12.998 -0.790 1.00 6.43 147 VAL B N 1
ATOM 4315 C CA . VAL B 1 153 ? 0.513 14.119 -1.555 1.00 6.83 147 VAL B CA 1
ATOM 4316 C C . VAL B 1 153 ? -0.962 13.838 -1.792 1.00 7.04 147 VAL B C 1
ATOM 4317 O O . VAL B 1 153 ? -1.298 12.708 -2.230 1.00 6.68 147 VAL B O 1
ATOM 4321 N N . VAL B 1 154 ? -1.807 14.826 -1.518 1.00 7.16 148 VAL B N 1
ATOM 4322 C CA . VAL B 1 154 ? -3.277 14.745 -1.754 1.00 7.93 148 VAL B CA 1
ATOM 4323 C C . VAL B 1 154 ? -3.486 14.433 -3.242 1.00 7.55 148 VAL B C 1
ATOM 4324 O O . VAL B 1 154 ? -2.758 15.029 -4.059 1.00 6.42 148 VAL B O 1
ATOM 4328 N N . GLY B 1 155 ? -4.415 13.519 -3.549 1.00 8.55 149 GLY B N 1
ATOM 4329 C CA . GLY B 1 155 ? -4.783 13.138 -4.929 1.00 8.59 149 GLY B CA 1
ATOM 4330 C C . GLY B 1 155 ? -4.088 11.863 -5.373 1.00 9.18 149 GLY B C 1
ATOM 4331 O O . GLY B 1 155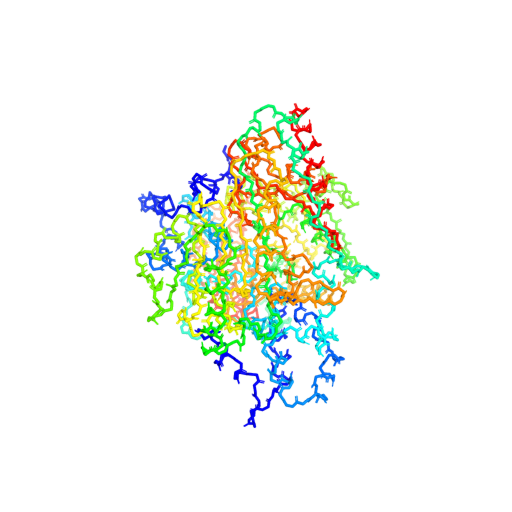 ? -4.263 11.497 -6.532 1.00 8.44 149 GLY B O 1
ATOM 4332 N N . TYR B 1 156 ? -3.307 11.215 -4.493 1.00 8.24 150 TYR B N 1
ATOM 4333 C CA . TYR B 1 156 ? -2.583 9.956 -4.796 1.00 7.99 150 TYR B CA 1
ATOM 4334 C C . TYR B 1 156 ? -2.894 8.915 -3.717 1.00 7.33 150 TYR B C 1
ATOM 4335 O O . TYR B 1 156 ? -3.195 9.260 -2.537 1.00 7.41 150 TYR B O 1
ATOM 4344 N N . ASN B 1 157 ? -2.897 7.664 -4.152 1.00 6.30 151 ASN B N 1
ATOM 4345 C CA . ASN B 1 157 ? -2.868 6.484 -3.263 1.00 6.09 151 ASN B CA 1
ATOM 4346 C C . ASN B 1 157 ? -1.502 6.472 -2.582 1.00 5.09 151 ASN B C 1
ATOM 4347 O O . ASN B 1 157 ? -0.535 7.013 -3.138 1.00 4.61 151 ASN B O 1
ATOM 4352 N N . LEU B 1 158 ? -1.427 5.865 -1.408 1.00 4.78 152 LEU B N 1
ATOM 4353 C CA . LEU B 1 158 ? -0.129 5.660 -0.737 1.00 4.66 152 LEU B CA 1
ATOM 4354 C C . LEU B 1 158 ? 0.647 4.568 -1.473 1.00 4.74 152 LEU B C 1
ATOM 4355 O O . LEU B 1 158 ? 0.087 3.766 -2.203 1.00 3.93 152 LEU B O 1
ATOM 4360 N N . PRO B 1 159 ? 1.991 4.537 -1.342 1.00 5.41 153 PRO B N 1
ATOM 4361 C CA . PRO B 1 159 ? 2.827 3.609 -2.107 1.00 5.56 153 PRO B CA 1
ATOM 4362 C C . PRO B 1 159 ? 2.545 2.110 -1.908 1.00 6.23 153 PRO B C 1
ATOM 4363 O O . PRO B 1 159 ? 3.051 1.311 -2.693 1.00 6.55 153 PRO B O 1
ATOM 4367 N N . SER B 1 160 ? 1.772 1.743 -0.874 1.00 6.38 154 SER B N 1
ATOM 4368 C CA . SER B 1 160 ? 1.276 0.368 -0.621 1.00 6.51 154 SER B CA 1
ATOM 4369 C C . SER B 1 160 ? 0.283 -0.053 -1.727 1.00 6.90 154 SER B C 1
ATOM 4370 O O . SER B 1 160 ? 0.022 -1.251 -1.872 1.00 5.42 154 SER B O 1
ATOM 4373 N N . SER B 1 161 ? -0.360 0.896 -2.408 1.00 7.60 155 SER B N 1
ATOM 4374 C CA . SER B 1 161 ? -1.458 0.536 -3.339 1.00 9.16 155 SER B CA 1
ATOM 4375 C C . SER B 1 161 ? -1.393 1.304 -4.654 1.00 9.50 155 SER B C 1
ATOM 4376 O O . SER B 1 161 ? -2.331 1.168 -5.398 1.00 10.47 155 SER B O 1
ATOM 4379 N N . MET B 1 162 ? -0.295 1.966 -4.975 1.00 9.57 156 MET B N 1
ATOM 4380 C CA . MET B 1 162 ? -0.104 2.611 -6.301 1.00 10.40 156 MET B CA 1
ATOM 4381 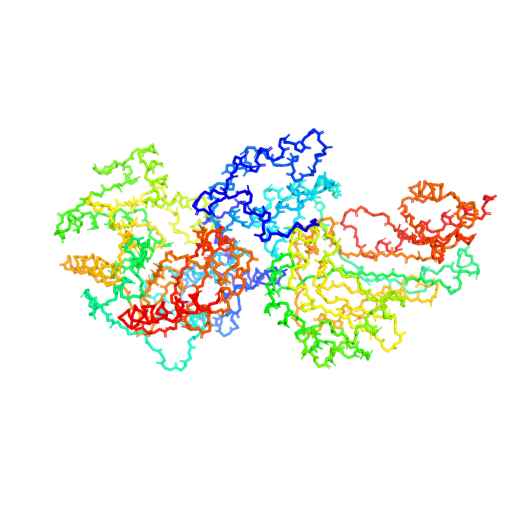C C . MET B 1 162 ? 0.170 1.499 -7.313 1.00 11.03 156 MET B C 1
ATOM 4382 O O . MET B 1 162 ? 1.028 0.629 -7.018 1.00 10.90 156 MET B O 1
ATOM 4387 N N . ASP B 1 163 ? -0.503 1.525 -8.462 1.00 10.08 157 ASP B N 1
ATOM 4388 C CA . ASP B 1 163 ? -0.122 0.642 -9.591 1.00 10.31 157 ASP B CA 1
ATOM 4389 C C . ASP B 1 163 ? 1.067 1.273 -10.324 1.00 9.35 157 ASP B C 1
ATOM 4390 O O . ASP B 1 163 ? 1.473 2.409 -9.994 1.00 8.53 157 ASP B O 1
ATOM 4395 N N . LYS B 1 164 ? 1.640 0.531 -11.275 1.00 8.76 158 LYS B N 1
ATOM 4396 C CA . LYS B 1 164 ? 2.859 0.938 -12.006 1.00 8.79 158 LYS B CA 1
ATOM 4397 C C . LYS B 1 164 ? 2.639 2.306 -12.667 1.00 8.72 158 LYS B C 1
ATOM 4398 O O . LYS B 1 164 ? 3.527 3.166 -12.563 1.00 7.93 158 LYS B O 1
ATOM 4404 N N . ASP B 1 165 ? 1.477 2.505 -13.298 1.00 9.24 159 ASP B N 1
ATOM 4405 C CA . ASP B 1 165 ? 1.106 3.769 -13.984 1.00 10.17 159 ASP B CA 1
ATOM 4406 C C . ASP B 1 165 ? 1.071 4.919 -12.968 1.00 8.81 159 ASP B C 1
ATOM 4407 O O . ASP B 1 165 ? 1.554 6.015 -13.292 1.00 8.32 159 ASP B O 1
ATOM 4412 N N . GLU B 1 166 ? 0.510 4.701 -11.779 1.00 8.49 160 GLU B N 1
ATOM 4413 C CA . GLU B 1 166 ? 0.416 5.781 -10.754 1.00 7.73 160 GLU B CA 1
ATOM 4414 C C . GLU B 1 166 ? 1.822 6.123 -10.245 1.00 7.76 160 GLU B C 1
ATOM 4415 O O . GLU B 1 166 ? 2.073 7.300 -9.994 1.00 7.01 160 GLU B O 1
ATOM 4421 N N . ARG B 1 167 ? 2.711 5.144 -10.091 1.00 7.77 161 ARG B N 1
ATOM 4422 C CA . ARG B 1 167 ? 4.099 5.390 -9.617 1.00 7.52 161 ARG B CA 1
ATOM 4423 C C . ARG B 1 167 ? 4.793 6.281 -10.638 1.00 8.29 161 ARG B C 1
ATOM 4424 O O . ARG B 1 167 ? 5.435 7.262 -10.246 1.00 8.15 161 ARG B O 1
ATOM 4432 N N . ILE B 1 168 ? 4.647 5.945 -11.928 1.00 9.26 162 ILE B N 1
ATOM 4433 C CA . ILE B 1 168 ? 5.286 6.726 -13.033 1.00 9.10 162 ILE B CA 1
ATOM 4434 C C . ILE B 1 168 ? 4.704 8.140 -13.064 1.00 9.09 162 ILE B C 1
ATOM 4435 O O . ILE B 1 168 ? 5.482 9.093 -13.239 1.00 9.45 162 ILE B O 1
ATOM 4440 N N . LYS B 1 169 ? 3.393 8.275 -12.943 1.00 9.89 163 LYS B N 1
ATOM 4441 C CA . LYS B 1 169 ? 2.730 9.610 -12.928 1.00 11.11 163 LYS B CA 1
ATOM 4442 C C . LYS B 1 169 ? 3.263 10.435 -11.744 1.00 10.69 163 LYS B C 1
ATOM 4443 O O . LYS B 1 169 ? 3.660 11.637 -11.929 1.00 9.97 163 LYS B O 1
ATOM 4449 N N . PHE B 1 170 ? 3.302 9.828 -10.554 1.00 8.97 164 PHE B N 1
ATOM 4450 C CA . PHE B 1 170 ? 3.802 10.529 -9.344 1.00 8.19 164 PHE B CA 1
ATOM 4451 C C . PHE B 1 170 ? 5.239 10.989 -9.576 1.00 7.61 164 PHE B C 1
ATOM 4452 O O . PHE B 1 170 ? 5.587 12.153 -9.312 1.00 7.72 164 PHE B O 1
ATOM 4460 N N . GLU B 1 171 ? 6.090 10.103 -10.073 1.00 7.56 165 GLU B N 1
ATOM 4461 C CA . GLU B 1 171 ? 7.506 10.441 -10.301 1.00 7.52 165 GLU B CA 1
ATOM 4462 C C . GLU B 1 171 ? 7.603 11.572 -11.330 1.00 8.10 165 GLU B C 1
ATOM 4463 O O . GLU B 1 171 ? 8.447 12.491 -11.168 1.00 8.50 165 GLU B O 1
ATOM 4469 N N . ASN B 1 172 ? 6.782 11.516 -12.365 1.00 9.04 166 ASN B N 1
ATOM 4470 C CA . ASN B 1 172 ? 6.780 12.574 -13.406 1.00 10.02 166 ASN B CA 1
ATOM 4471 C C . ASN B 1 172 ? 6.436 13.905 -12.736 1.00 9.91 166 ASN B C 1
ATOM 4472 O O . ASN B 1 172 ? 7.136 14.912 -13.031 1.00 10.96 166 ASN B O 1
ATOM 4477 N N . GLN B 1 173 ? 5.438 13.913 -11.846 1.00 10.74 167 GLN B N 1
ATOM 4478 C CA . GLN B 1 173 ? 5.039 15.149 -11.125 1.00 11.41 167 GLN B CA 1
ATOM 4479 C C . GLN B 1 173 ? 6.246 15.690 -10.355 1.00 11.01 167 GLN B C 1
ATOM 4480 O O . GLN B 1 173 ? 6.485 16.921 -10.420 1.00 11.37 167 GLN B O 1
ATOM 4486 N N A MET B 1 174 ? 6.985 14.821 -9.653 0.50 8.93 168 MET B N 1
ATOM 4487 N N B MET B 1 174 ? 7.000 14.824 -9.656 0.50 9.06 168 MET B N 1
ATOM 4488 C CA A MET B 1 174 ? 8.074 15.279 -8.756 0.50 7.98 168 MET B CA 1
ATOM 4489 C CA B MET B 1 174 ? 8.107 15.269 -8.766 0.50 8.23 168 MET B CA 1
ATOM 4490 C C A MET B 1 174 ? 9.254 15.774 -9.598 0.50 9.29 168 MET B C 1
ATOM 4491 C C B MET B 1 174 ? 9.267 15.786 -9.610 0.50 9.46 168 MET B C 1
ATOM 4492 O O A MET B 1 174 ? 9.881 16.740 -9.183 0.50 9.02 168 MET B O 1
ATOM 4493 O O B MET B 1 174 ? 9.922 16.729 -9.185 0.50 9.26 168 MET B O 1
ATOM 4502 N N . VAL B 1 175 ? 9.524 15.151 -10.748 1.00 10.67 169 VAL B N 1
ATOM 4503 C CA . VAL B 1 175 ? 10.638 15.566 -11.642 1.00 12.48 169 VAL B CA 1
ATOM 4504 C C . VAL B 1 175 ? 10.397 17.023 -12.082 1.00 13.82 169 VAL B C 1
ATOM 4505 O O . VAL B 1 175 ? 11.361 17.784 -12.102 1.00 14.68 169 VAL B O 1
ATOM 4509 N N . THR B 1 176 ? 9.163 17.393 -12.415 1.00 15.63 170 THR B N 1
ATOM 4510 C CA . THR B 1 176 ? 8.842 18.760 -12.887 1.00 18.52 170 THR B CA 1
ATOM 4511 C C . THR B 1 176 ? 9.006 19.706 -11.687 1.00 17.42 170 THR B C 1
ATOM 4512 O O . THR B 1 176 ? 9.630 20.795 -11.844 1.00 14.40 170 THR B O 1
ATOM 4516 N N . VAL B 1 177 ? 8.530 19.285 -10.508 1.00 14.53 171 VAL B N 1
ATOM 4517 C CA . VAL B 1 177 ? 8.682 20.090 -9.258 1.00 13.66 171 VAL B CA 1
ATOM 4518 C C . VAL B 1 177 ? 10.175 20.370 -9.095 1.00 12.62 171 VAL B C 1
ATOM 4519 O O . VAL B 1 177 ? 10.537 21.560 -8.965 1.00 14.34 171 VAL B O 1
ATOM 4523 N N . PHE B 1 178 ? 11.021 19.342 -9.187 1.00 11.65 172 PHE B N 1
ATOM 4524 C CA . PHE B 1 178 ? 12.481 19.477 -8.960 1.00 11.68 172 PHE B CA 1
ATOM 4525 C C . PHE B 1 178 ? 13.139 20.398 -9.991 1.00 13.75 172 PHE B C 1
ATOM 4526 O O . PHE B 1 178 ? 14.175 21.034 -9.672 1.00 13.30 172 PHE B O 1
ATOM 4534 N N . GLU B 1 179 ? 12.653 20.389 -11.231 1.00 15.28 173 GLU B N 1
ATOM 4535 C CA . GLU B 1 179 ? 13.324 21.160 -12.317 1.00 16.39 173 GLU B CA 1
ATOM 4536 C C . GLU B 1 179 ? 12.988 22.641 -12.132 1.00 17.40 173 GLU B C 1
ATOM 4537 O O . GLU B 1 179 ? 13.687 23.472 -12.718 1.00 18.62 173 GLU B O 1
ATOM 4543 N N . ASN B 1 180 ? 11.934 22.937 -11.371 1.00 17.20 174 ASN B N 1
ATOM 4544 C CA . ASN B 1 180 ? 11.314 24.280 -11.338 1.00 19.74 174 ASN B CA 1
ATOM 4545 C C . ASN B 1 180 ? 11.243 24.879 -9.927 1.00 20.42 174 ASN B C 1
ATOM 4546 O O . ASN B 1 180 ? 10.592 25.939 -9.828 1.00 19.38 174 ASN B O 1
ATOM 4551 N N . PHE B 1 181 ? 11.826 24.280 -8.871 1.00 19.01 175 PHE B N 1
ATOM 4552 C CA . PHE B 1 181 ? 11.498 24.737 -7.485 1.00 19.61 175 PHE B CA 1
ATOM 4553 C C . PHE B 1 181 ? 12.638 25.579 -6.895 1.00 21.76 175 PHE B C 1
ATOM 4554 O O . PHE B 1 181 ? 12.489 26.002 -5.738 1.00 22.14 175 PHE B O 1
ATOM 4562 N N . GLY B 1 182 ? 13.687 25.878 -7.664 1.00 23.40 176 GLY B N 1
ATOM 4563 C CA . GLY B 1 182 ? 14.643 26.946 -7.325 1.00 24.08 176 GLY B CA 1
ATOM 4564 C C . GLY B 1 182 ? 15.829 26.434 -6.532 1.00 27.92 176 GLY B C 1
ATOM 4565 O O . GLY B 1 182 ? 16.805 27.203 -6.405 1.00 31.04 176 GLY B O 1
ATOM 4566 N N . ILE B 1 183 ? 15.816 25.190 -6.034 1.00 26.02 177 ILE B N 1
ATOM 4567 C CA . ILE B 1 183 ? 17.010 24.633 -5.316 1.00 24.05 177 ILE B CA 1
ATOM 4568 C C . ILE B 1 183 ? 17.848 23.847 -6.323 1.00 21.75 177 ILE B C 1
ATOM 4569 O O . ILE B 1 183 ? 17.356 22.894 -6.922 1.00 25.69 177 ILE B O 1
ATOM 4574 N N . PRO B 1 184 ? 19.154 24.148 -6.490 1.00 21.32 178 PRO B N 1
ATOM 4575 C CA . PRO B 1 184 ? 19.984 23.426 -7.446 1.00 20.13 178 PRO B CA 1
ATOM 4576 C C . PRO B 1 184 ? 20.266 21.991 -6.981 1.00 22.77 178 PRO B C 1
ATOM 4577 O O . PRO B 1 184 ? 20.732 21.780 -5.876 1.00 22.75 178 PRO B O 1
ATOM 4581 N N . GLY B 1 185 ? 20.012 21.031 -7.866 1.00 23.43 179 GLY B N 1
ATOM 4582 C CA . GLY B 1 185 ? 20.255 19.606 -7.607 1.00 20.61 179 GLY B CA 1
ATOM 4583 C C . GLY B 1 185 ? 19.971 18.773 -8.838 1.00 19.85 179 GLY B C 1
ATOM 4584 O O . GLY B 1 185 ? 19.511 19.350 -9.834 1.00 18.90 179 GLY B O 1
ATOM 4585 N N . ASN B 1 186 ? 20.247 17.472 -8.738 1.00 17.26 180 ASN B N 1
ATOM 4586 C CA . ASN B 1 186 ? 20.082 16.455 -9.809 1.00 16.15 180 ASN B CA 1
ATOM 4587 C C . ASN B 1 186 ? 19.110 15.380 -9.338 1.00 14.86 180 ASN B C 1
ATOM 4588 O O . ASN B 1 186 ? 19.231 14.922 -8.164 1.00 12.61 180 ASN B O 1
ATOM 4593 N N . TYR B 1 187 ? 18.232 14.949 -10.248 1.00 14.03 181 TYR B N 1
ATOM 4594 C CA . TYR B 1 187 ? 17.348 13.780 -10.068 1.00 12.86 181 TYR B CA 1
ATOM 4595 C C . TYR B 1 187 ? 17.913 12.548 -10.776 1.00 12.93 181 TYR B C 1
ATOM 4596 O O . TYR B 1 187 ? 18.289 12.645 -11.983 1.00 12.03 181 TYR B O 1
ATOM 4605 N N . TYR B 1 188 ? 17.973 11.427 -10.042 1.00 12.82 182 TYR B N 1
ATOM 4606 C CA . TYR B 1 188 ? 18.377 10.081 -10.529 1.00 13.23 182 TYR B CA 1
ATOM 4607 C C . TYR B 1 188 ? 17.203 9.096 -10.369 1.00 12.98 182 TYR B C 1
ATOM 4608 O O . TYR B 1 188 ? 16.607 8.961 -9.248 1.00 11.40 182 TYR B O 1
ATOM 4617 N N . SER B 1 189 ? 16.820 8.476 -11.488 1.00 12.85 183 SER B N 1
ATOM 4618 C CA . SER B 1 189 ? 15.655 7.572 -11.596 1.00 12.14 183 SER B CA 1
ATOM 4619 C C . SER B 1 189 ? 16.167 6.155 -11.739 1.00 12.73 183 SER B C 1
ATOM 4620 O O . SER B 1 189 ? 17.187 5.976 -12.418 1.00 13.81 183 SER B O 1
ATOM 4623 N N . LEU B 1 190 ? 15.459 5.207 -11.125 1.00 12.67 184 LEU B N 1
ATOM 4624 C CA . LEU B 1 190 ? 15.617 3.744 -11.328 1.00 12.28 184 LEU B CA 1
ATOM 4625 C C . LEU B 1 190 ? 14.632 3.264 -12.394 1.00 11.34 184 LEU B C 1
ATOM 4626 O O . LEU B 1 190 ? 14.642 2.063 -12.662 1.00 11.95 184 LEU B O 1
ATOM 4631 N N . THR B 1 191 ? 13.779 4.149 -12.918 1.00 10.74 185 THR B N 1
ATOM 4632 C CA . THR B 1 191 ? 12.670 3.803 -13.839 1.00 11.12 185 THR B CA 1
ATOM 4633 C C . THR B 1 191 ? 13.240 3.548 -15.231 1.00 11.68 185 THR B C 1
ATOM 4634 O O . THR B 1 191 ? 13.777 4.469 -15.850 1.00 12.02 185 THR B O 1
ATOM 4638 N N . PRO B 1 192 ? 13.159 2.308 -15.775 1.00 12.51 186 PRO B N 1
ATOM 4639 C CA . PRO B 1 192 ? 13.706 2.043 -17.115 1.00 12.55 186 PRO B CA 1
ATOM 4640 C C . PRO B 1 192 ? 13.030 2.971 -18.132 1.00 13.86 186 PRO B C 1
ATOM 4641 O O . PRO B 1 192 ? 11.814 3.105 -18.084 1.00 13.84 186 PRO B O 1
ATOM 4645 N N . GLY B 1 193 ? 13.816 3.633 -18.983 1.00 15.69 187 GLY B N 1
ATOM 4646 C CA . GLY B 1 193 ? 13.301 4.512 -20.051 1.00 17.22 187 GLY B CA 1
ATOM 4647 C C . GLY B 1 193 ? 13.176 5.965 -19.618 1.00 19.30 187 GLY B C 1
ATOM 4648 O O . GLY B 1 193 ? 12.833 6.801 -20.477 1.00 19.61 187 GLY B O 1
ATOM 4649 N N . HIS B 1 194 ? 13.401 6.286 -18.337 1.00 17.40 188 HIS B N 1
ATOM 4650 C CA . HIS B 1 194 ? 13.343 7.690 -17.850 1.00 14.62 188 HIS B CA 1
ATOM 4651 C C . HIS B 1 194 ? 14.616 8.400 -18.303 1.00 14.49 188 HIS B C 1
ATOM 4652 O O . HIS B 1 194 ? 15.648 7.711 -18.314 1.00 14.11 188 HIS B O 1
ATOM 4659 N N . LYS B 1 195 ? 14.545 9.710 -18.612 1.00 14.76 189 LYS B N 1
ATOM 4660 C CA . LYS B 1 195 ? 15.705 10.525 -19.094 1.00 15.61 189 LYS B CA 1
ATOM 4661 C C . LYS B 1 195 ? 16.794 10.569 -18.024 1.00 17.47 189 LYS B C 1
ATOM 4662 O O . LYS B 1 195 ? 17.984 10.715 -18.381 1.00 16.14 189 LYS B O 1
ATOM 4668 N N . ASN B 1 196 ? 16.414 10.472 -16.749 1.00 16.99 190 ASN B N 1
ATOM 4669 C CA . ASN B 1 196 ? 17.379 10.539 -15.625 1.00 16.64 190 ASN B CA 1
ATOM 4670 C C . ASN B 1 196 ? 17.713 9.139 -15.146 1.00 17.23 190 ASN B C 1
ATOM 4671 O O . ASN B 1 196 ? 18.270 9.035 -14.045 1.00 17.23 190 ASN B O 1
ATOM 4676 N N . PHE B 1 197 ? 17.417 8.114 -15.946 1.00 18.20 191 PHE B N 1
ATOM 4677 C CA . PHE B 1 197 ? 17.668 6.700 -15.562 1.00 20.98 191 PHE B CA 1
ATOM 4678 C C . PHE B 1 197 ? 19.134 6.553 -15.139 1.00 23.08 191 PHE B C 1
ATOM 4679 O O . PHE B 1 197 ? 20.019 7.191 -15.730 1.00 24.73 191 PHE B O 1
ATOM 4687 N N . ILE B 1 198 ? 19.380 5.751 -14.108 1.00 23.41 192 ILE B N 1
ATOM 4688 C CA . ILE B 1 198 ? 20.755 5.391 -13.667 1.00 26.40 192 ILE B CA 1
ATOM 4689 C C . ILE B 1 198 ? 20.938 3.893 -13.886 1.00 31.18 192 ILE B C 1
ATOM 4690 O O . ILE B 1 198 ? 19.919 3.164 -13.940 1.00 36.96 192 ILE B O 1
ATOM 4695 N N . SER B 1 199 ? 22.192 3.474 -14.050 1.00 33.49 193 SER B N 1
ATOM 4696 C CA . SER B 1 199 ? 22.603 2.051 -14.166 1.00 37.28 193 SER B CA 1
ATOM 4697 C C . SER B 1 199 ? 22.561 1.414 -12.774 1.00 43.66 193 SER B C 1
ATOM 4698 O O . SER B 1 199 ? 22.468 2.187 -11.804 1.00 43.59 193 SER B O 1
ATOM 4701 N N . ASP B 1 200 ? 22.633 0.075 -12.687 1.00 50.63 194 ASP B N 1
ATOM 4702 C CA . ASP B 1 200 ? 22.713 -0.700 -11.413 1.00 53.58 194 ASP B CA 1
ATOM 4703 C C . ASP B 1 200 ? 24.021 -0.363 -10.673 1.00 56.00 194 ASP B C 1
ATOM 4704 O O . ASP B 1 200 ? 24.022 -0.439 -9.424 1.00 54.76 194 ASP B O 1
ATOM 4709 N N . GLN B 1 201 ? 25.100 -0.040 -11.406 1.00 53.82 195 GLN B N 1
ATOM 4710 C CA . GLN B 1 201 ? 26.424 0.316 -10.820 1.00 57.67 195 GLN B CA 1
ATOM 4711 C C . GLN B 1 201 ? 26.382 1.750 -10.266 1.00 54.62 195 GLN B C 1
ATOM 4712 O O . GLN B 1 201 ? 26.872 1.973 -9.135 1.00 55.22 195 GLN B O 1
ATOM 4718 N N . LYS B 1 202 ? 25.830 2.695 -11.031 1.00 48.74 196 LYS B N 1
ATOM 4719 C CA . LYS B 1 202 ? 25.646 4.093 -10.570 1.00 46.56 196 LYS B CA 1
ATOM 4720 C C . LYS B 1 202 ? 24.708 4.118 -9.351 1.00 45.17 196 LYS B C 1
ATOM 4721 O O . LYS B 1 202 ? 24.961 4.947 -8.451 1.00 39.64 196 LYS B O 1
ATOM 4727 N N . ALA B 1 203 ? 23.685 3.243 -9.337 1.00 43.79 197 ALA B N 1
ATOM 4728 C CA . ALA B 1 203 ? 22.700 3.042 -8.242 1.00 42.71 197 ALA B CA 1
ATOM 4729 C C . ALA B 1 203 ? 23.378 2.452 -6.999 1.00 42.67 197 ALA B C 1
ATOM 4730 O O . ALA B 1 203 ? 23.050 2.886 -5.878 1.00 36.46 197 ALA B O 1
ATOM 4732 N N . ASP B 1 204 ? 24.254 1.463 -7.178 1.00 45.94 198 ASP B N 1
ATOM 4733 C CA . ASP B 1 204 ? 24.959 0.799 -6.047 1.00 49.85 198 ASP B CA 1
ATOM 4734 C C . ASP B 1 204 ? 25.982 1.778 -5.446 1.00 48.20 198 ASP B C 1
ATOM 4735 O O . ASP B 1 204 ? 26.209 1.709 -4.226 1.00 49.78 198 ASP B O 1
ATOM 4740 N N . GLU B 1 205 ? 26.567 2.670 -6.252 1.00 45.66 199 GLU B N 1
ATOM 4741 C CA . GLU B 1 205 ? 27.522 3.690 -5.744 1.00 43.89 199 GLU B CA 1
ATOM 4742 C C . GLU B 1 205 ? 26.780 4.701 -4.862 1.00 38.67 199 GLU B C 1
ATOM 4743 O O . GLU B 1 205 ? 27.368 5.133 -3.850 1.00 35.79 199 GLU B O 1
ATOM 4749 N N . LEU B 1 206 ? 25.547 5.058 -5.248 1.00 32.90 200 LEU B N 1
ATOM 4750 C CA . LEU B 1 206 ? 24.644 5.962 -4.479 1.00 33.23 200 LEU B CA 1
ATOM 4751 C C . LEU B 1 206 ? 24.220 5.295 -3.164 1.00 34.93 200 LEU B C 1
ATOM 4752 O O . LEU B 1 206 ? 24.172 6.026 -2.149 1.00 37.20 200 LEU B O 1
ATOM 4757 N N . ARG B 1 207 ? 23.917 3.982 -3.164 1.00 35.27 201 ARG B N 1
ATOM 4758 C CA . ARG B 1 207 ? 23.516 3.241 -1.926 1.00 34.72 201 ARG B CA 1
ATOM 4759 C C . ARG B 1 207 ? 24.748 3.133 -1.014 1.00 36.78 201 ARG B C 1
ATOM 4760 O O . ARG B 1 207 ? 24.576 3.186 0.221 1.00 37.40 201 ARG B O 1
ATOM 4768 N N . LYS B 1 208 ? 25.951 3.042 -1.596 1.00 39.58 202 LYS B N 1
ATOM 4769 C CA . LYS B 1 208 ? 27.221 2.808 -0.849 1.00 39.87 202 LYS B CA 1
ATOM 4770 C C . LYS B 1 208 ? 27.720 4.100 -0.187 1.00 38.31 202 LYS B C 1
ATOM 4771 O O . LYS B 1 208 ? 28.317 4.011 0.902 1.00 39.75 202 LYS B O 1
ATOM 4777 N N . ARG B 1 209 ? 27.459 5.253 -0.799 1.00 35.36 203 ARG B N 1
ATOM 4778 C CA . ARG B 1 209 ? 27.695 6.590 -0.200 1.00 34.52 203 ARG B CA 1
ATOM 4779 C C . ARG B 1 209 ? 26.509 7.012 0.683 1.00 33.75 203 ARG B C 1
ATOM 4780 O O . ARG B 1 209 ? 26.536 8.163 1.136 1.00 38.23 203 ARG B O 1
ATOM 4788 N N . HIS B 1 210 ? 25.506 6.139 0.883 1.00 27.68 204 HIS B N 1
ATOM 4789 C CA . HIS B 1 210 ? 24.348 6.296 1.808 1.00 27.20 204 HIS B CA 1
ATOM 4790 C C . HIS B 1 210 ? 23.432 7.459 1.387 1.00 25.12 204 HIS B C 1
ATOM 4791 O O . HIS B 1 210 ? 22.813 8.068 2.281 1.00 22.68 204 HIS B O 1
ATOM 4798 N N . PHE B 1 211 ? 23.284 7.698 0.078 1.00 23.02 205 PHE B N 1
ATOM 4799 C CA . PHE B 1 211 ? 22.228 8.572 -0.511 1.00 22.16 205 PHE B CA 1
ATOM 4800 C C . PHE B 1 211 ? 20.957 7.743 -0.796 1.00 21.54 205 PHE B C 1
ATOM 4801 O O . PHE B 1 211 ? 19.851 8.062 -0.277 1.00 20.76 205 PHE B O 1
ATOM 4809 N N . LEU B 1 212 ? 21.095 6.707 -1.633 1.00 18.29 206 LEU B N 1
ATOM 4810 C CA . LEU B 1 212 ? 19.954 6.019 -2.294 1.00 19.78 206 LEU B CA 1
ATOM 4811 C C . LEU B 1 212 ? 19.441 4.907 -1.367 1.00 20.07 206 LEU B C 1
ATOM 4812 O O . LEU B 1 212 ? 20.263 4.119 -0.859 1.00 19.92 206 LEU B O 1
ATOM 4817 N N . PHE B 1 213 ? 18.116 4.834 -1.270 1.00 21.44 207 PHE B N 1
ATOM 4818 C CA . PHE B 1 213 ? 17.411 3.811 -0.466 1.00 22.36 207 PHE B CA 1
ATOM 4819 C C . PHE B 1 213 ? 17.665 2.408 -1.029 1.00 21.46 207 PHE B C 1
ATOM 4820 O O . PHE B 1 213 ? 18.110 2.153 -2.168 1.00 23.16 207 PHE B O 1
ATOM 4828 N N . ILE B 1 214 ? 17.175 1.455 -0.262 1.00 22.87 208 ILE B N 1
ATOM 4829 C CA . ILE B 1 214 ? 17.441 0.011 -0.503 1.00 22.48 208 ILE B CA 1
ATOM 4830 C C . ILE B 1 214 ? 16.628 -0.445 -1.718 1.00 19.48 208 ILE B C 1
ATOM 4831 O O . ILE B 1 214 ? 15.608 0.209 -2.044 1.00 17.49 208 ILE B O 1
ATOM 4836 N N . ASP B 1 215 ? 17.025 -1.562 -2.320 1.00 17.40 209 ASP B N 1
ATOM 4837 C CA . ASP B 1 215 ? 16.123 -2.392 -3.157 1.00 16.70 209 ASP B CA 1
ATOM 4838 C C . ASP B 1 215 ? 15.029 -2.967 -2.238 1.00 15.94 209 ASP B C 1
ATOM 4839 O O . ASP B 1 215 ? 15.299 -3.931 -1.498 1.00 17.12 209 ASP B O 1
ATOM 4844 N N A MET B 1 216 ? 13.830 -2.382 -2.277 0.50 15.29 210 MET B N 1
ATOM 4845 N N B MET B 1 216 ? 13.830 -2.384 -2.278 0.50 15.56 210 MET B N 1
ATOM 4846 C CA A MET B 1 216 ? 12.717 -2.697 -1.341 0.50 14.61 210 MET B CA 1
ATOM 4847 C CA B MET B 1 216 ? 12.714 -2.705 -1.349 0.50 15.06 210 MET B CA 1
ATOM 4848 C C A MET B 1 216 ? 12.229 -4.144 -1.510 0.50 12.74 210 MET B C 1
ATOM 4849 C C B MET B 1 216 ? 12.242 -4.155 -1.503 0.50 12.95 210 MET B C 1
ATOM 4850 O O A MET B 1 216 ? 11.567 -4.623 -0.563 0.50 12.03 210 MET B O 1
ATOM 4851 O O B MET B 1 216 ? 11.589 -4.636 -0.552 0.50 12.20 210 MET B O 1
ATOM 4860 N N . THR B 1 217 ? 12.539 -4.833 -2.617 1.00 12.87 211 THR B N 1
ATOM 4861 C CA . THR B 1 217 ? 12.083 -6.244 -2.829 1.00 12.72 211 THR B CA 1
ATOM 4862 C C . THR B 1 217 ? 12.872 -7.190 -1.929 1.00 13.80 211 THR B C 1
ATOM 4863 O O . THR B 1 217 ? 12.509 -8.385 -1.866 1.00 14.56 211 THR B O 1
ATOM 4867 N N . SER B 1 218 ? 13.908 -6.706 -1.243 1.00 13.05 212 SER B N 1
ATOM 4868 C CA . SER B 1 218 ? 14.622 -7.538 -0.240 1.00 12.64 212 SER B CA 1
ATOM 4869 C C . SER B 1 218 ? 13.887 -7.503 1.115 1.00 10.40 212 SER B C 1
ATOM 4870 O O . SER B 1 218 ? 14.243 -8.277 1.989 1.00 10.63 212 SER B O 1
ATOM 4873 N N . ASP B 1 219 ? 12.913 -6.613 1.297 1.00 9.64 213 ASP B N 1
ATOM 4874 C CA . ASP B 1 219 ? 12.176 -6.455 2.575 1.00 8.80 213 ASP B CA 1
ATOM 4875 C C . ASP B 1 219 ? 10.832 -7.213 2.512 1.00 7.83 213 ASP B C 1
ATOM 4876 O O . ASP B 1 219 ? 9.946 -6.821 1.751 1.00 7.01 213 ASP B O 1
ATOM 4881 N N . ASN B 1 220 ? 10.677 -8.260 3.313 1.00 6.90 214 ASN B N 1
ATOM 4882 C CA . ASN B 1 220 ? 9.420 -9.066 3.411 1.00 7.16 214 ASN B CA 1
ATOM 4883 C C . ASN B 1 220 ? 8.209 -8.183 3.748 1.00 5.98 214 ASN B C 1
ATOM 4884 O O . ASN B 1 220 ? 7.153 -8.457 3.208 1.00 5.16 214 ASN B O 1
ATOM 4889 N N . HIS B 1 221 ? 8.369 -7.189 4.625 1.00 5.54 215 HIS B N 1
ATOM 4890 C CA . HIS B 1 221 ? 7.289 -6.272 5.064 1.00 6.26 215 HIS B CA 1
ATOM 4891 C C . HIS B 1 221 ? 6.799 -5.508 3.828 1.00 5.91 215 HIS B C 1
ATOM 4892 O O . HIS B 1 221 ? 5.583 -5.455 3.631 1.00 5.13 215 HIS B O 1
ATOM 4899 N N . LEU B 1 222 ? 7.725 -4.967 3.037 1.00 5.71 216 LEU B N 1
ATOM 4900 C CA . LEU B 1 222 ? 7.388 -4.076 1.894 1.00 5.80 216 LEU B CA 1
ATOM 4901 C C . LEU B 1 222 ? 6.830 -4.909 0.730 1.00 5.76 216 LEU B C 1
ATOM 4902 O O . LEU B 1 222 ? 5.951 -4.399 -0.011 1.00 5.91 216 LEU B O 1
ATOM 4907 N N . MET B 1 223 ? 7.263 -6.160 0.616 1.00 5.31 217 MET B N 1
ATOM 4908 C CA . MET B 1 223 ? 6.689 -7.129 -0.340 1.00 5.32 217 MET B CA 1
ATOM 4909 C C . MET B 1 223 ? 5.240 -7.441 0.058 1.00 4.21 217 MET B C 1
ATOM 4910 O O . MET B 1 223 ? 4.342 -7.417 -0.820 1.00 3.82 217 MET B O 1
ATOM 4915 N N A SER B 1 224 ? 5.003 -7.699 1.341 0.50 3.52 218 SER B N 1
ATOM 4916 N N B SER B 1 224 ? 5.005 -7.701 1.342 0.50 3.32 218 SER B N 1
ATOM 4917 C CA A SER B 1 224 ? 3.680 -8.125 1.861 0.50 3.33 218 SER B CA 1
ATOM 4918 C CA B SER B 1 224 ? 3.683 -8.133 1.862 0.50 3.07 218 SER B CA 1
ATOM 4919 C C A SER B 1 224 ? 2.668 -6.975 1.805 0.50 3.23 218 SER B C 1
ATOM 4920 C C B SER B 1 224 ? 2.671 -6.980 1.815 0.50 3.07 218 SER B C 1
ATOM 4921 O O A SER B 1 224 ? 1.468 -7.275 1.596 0.50 3.11 218 SER B O 1
ATOM 4922 O O B SER B 1 224 ? 1.471 -7.282 1.609 0.50 2.96 218 SER B O 1
ATOM 4927 N N . ASN B 1 225 ? 3.114 -5.723 1.973 1.00 3.02 219 ASN B N 1
ATOM 4928 C CA . ASN B 1 225 ? 2.186 -4.556 2.086 1.00 2.97 219 ASN B CA 1
ATOM 4929 C C . ASN B 1 225 ? 2.055 -3.799 0.755 1.00 2.83 219 ASN B C 1
ATOM 4930 O O . ASN B 1 225 ? 1.278 -2.827 0.716 1.00 2.40 219 ASN B O 1
ATOM 4935 N N . GLY B 1 226 ? 2.758 -4.228 -0.291 1.00 2.90 220 GLY B N 1
ATOM 4936 C CA . GLY B 1 226 ? 2.612 -3.666 -1.648 1.00 3.23 220 GLY B CA 1
ATOM 4937 C C . GLY B 1 226 ? 3.570 -2.527 -1.962 1.00 3.30 220 GLY B C 1
ATOM 4938 O O . GLY B 1 226 ? 3.655 -2.115 -3.144 1.00 3.03 220 GLY B O 1
ATOM 4939 N N . VAL B 1 227 ? 4.265 -2.003 -0.953 1.00 3.60 221 VAL B N 1
ATOM 4940 C CA . VAL B 1 227 ? 5.208 -0.866 -1.138 1.00 4.01 221 VAL B CA 1
ATOM 4941 C C . VAL B 1 227 ? 6.272 -1.251 -2.172 1.00 4.11 221 VAL B C 1
ATOM 4942 O O . VAL B 1 227 ? 6.639 -0.385 -2.960 1.00 3.75 221 VAL B O 1
ATOM 4946 N N . ALA B 1 228 ? 6.719 -2.501 -2.184 1.00 4.42 222 ALA B N 1
ATOM 4947 C CA . ALA B 1 228 ? 7.777 -2.985 -3.101 1.00 5.09 222 ALA B CA 1
ATOM 4948 C C . ALA B 1 228 ? 7.207 -3.429 -4.465 1.00 5.54 222 ALA B C 1
ATOM 4949 O O . ALA B 1 228 ? 7.967 -3.977 -5.260 1.00 6.03 222 ALA B O 1
ATOM 4951 N N . SER B 1 229 ? 5.935 -3.195 -4.771 1.00 6.05 223 SER B N 1
ATOM 4952 C CA . SER B 1 229 ? 5.322 -3.692 -6.029 1.00 6.63 223 SER B CA 1
ATOM 4953 C C . SER B 1 229 ? 5.909 -2.945 -7.231 1.00 6.78 223 SER B C 1
ATOM 4954 O O . SER B 1 229 ? 6.281 -1.773 -7.104 1.00 6.72 223 SER B O 1
ATOM 4957 N N . ASP B 1 230 ? 5.984 -3.609 -8.379 1.00 7.16 224 ASP B N 1
ATOM 4958 C CA . ASP B 1 230 ? 6.342 -2.969 -9.672 1.00 7.61 224 ASP B CA 1
ATOM 4959 C C . ASP B 1 230 ? 7.707 -2.323 -9.512 1.00 7.88 224 ASP B C 1
ATOM 4960 O O . ASP B 1 230 ? 7.957 -1.271 -10.117 1.00 7.65 224 ASP B O 1
ATOM 4965 N N . TRP B 1 231 ? 8.575 -2.971 -8.745 1.00 8.13 225 TRP B N 1
ATOM 4966 C CA . TRP B 1 231 ? 9.968 -2.515 -8.558 1.00 9.09 225 TRP B CA 1
ATOM 4967 C C . TRP B 1 231 ? 10.657 -2.558 -9.909 1.00 10.18 225 TRP B C 1
ATOM 4968 O O . TRP B 1 231 ? 10.443 -3.532 -10.635 1.00 10.56 225 TRP B O 1
ATOM 4979 N N . PRO B 1 232 ? 11.507 -1.573 -10.296 1.00 9.84 226 PRO B N 1
ATOM 4980 C CA . PRO B 1 232 ? 11.726 -0.308 -9.589 1.00 8.81 226 PRO B CA 1
ATOM 4981 C C . PRO B 1 232 ? 10.960 0.906 -10.142 1.00 9.02 226 PRO B C 1
ATOM 4982 O O . PRO B 1 232 ? 11.351 2.033 -9.914 1.00 8.73 226 PRO B O 1
ATOM 4986 N N . PHE B 1 233 ? 9.877 0.678 -10.876 1.00 8.32 227 PHE B N 1
ATOM 4987 C CA . PHE B 1 233 ? 9.151 1.774 -11.550 1.00 8.36 227 PHE B CA 1
ATOM 4988 C C . PHE B 1 233 ? 8.765 2.869 -10.542 1.00 8.02 227 PHE B C 1
ATOM 4989 O O . PHE B 1 233 ? 8.068 2.605 -9.529 1.00 6.98 227 PHE B O 1
ATOM 4997 N N . GLY B 1 234 ? 9.164 4.102 -10.866 1.00 7.88 228 GLY B N 1
ATOM 4998 C CA . GLY B 1 234 ? 8.669 5.312 -10.195 1.00 7.83 228 GLY B CA 1
ATOM 4999 C C . GLY B 1 234 ? 9.488 5.650 -8.966 1.00 7.42 228 GLY B C 1
ATOM 5000 O O . GLY B 1 234 ? 9.010 6.504 -8.188 1.00 8.20 228 GLY B O 1
ATOM 5001 N N . ARG B 1 235 ? 10.634 5.003 -8.783 1.00 7.16 229 ARG B N 1
ATOM 5002 C CA . ARG B 1 235 ? 11.538 5.234 -7.627 1.00 7.14 229 ARG B CA 1
ATOM 5003 C C . ARG B 1 235 ? 12.739 6.027 -8.102 1.00 7.58 229 ARG B C 1
ATOM 5004 O O . ARG B 1 235 ? 13.251 5.722 -9.192 1.00 8.88 229 ARG B O 1
ATOM 5012 N N . GLY B 1 236 ? 13.204 6.967 -7.290 1.00 7.50 230 GLY B N 1
ATOM 5013 C CA . GLY B 1 236 ? 14.371 7.790 -7.623 1.00 7.96 230 GLY B CA 1
ATOM 5014 C C . GLY B 1 236 ? 14.784 8.631 -6.434 1.00 8.26 230 GLY B C 1
ATOM 5015 O O . GLY B 1 236 ? 14.110 8.540 -5.364 1.00 7.70 230 GLY B O 1
ATOM 5016 N N . ILE B 1 237 ? 15.859 9.405 -6.621 1.00 9.01 231 ILE B N 1
ATOM 5017 C CA . ILE B 1 237 ? 16.417 10.339 -5.614 1.00 9.31 231 ILE B CA 1
ATOM 5018 C C . ILE B 1 237 ? 16.860 11.655 -6.282 1.00 9.96 231 ILE B C 1
ATOM 5019 O O . ILE B 1 237 ? 17.593 11.617 -7.301 1.00 10.12 231 ILE B O 1
ATOM 5024 N N . TRP B 1 238 ? 16.382 12.784 -5.751 1.00 9.56 232 TRP B N 1
ATOM 5025 C CA . TRP B 1 238 ? 16.937 14.130 -6.001 1.00 9.10 232 TRP B CA 1
ATOM 5026 C C . TRP B 1 238 ? 18.040 14.370 -4.969 1.00 9.65 232 TRP B C 1
ATOM 5027 O O . TRP B 1 238 ? 17.803 14.066 -3.771 1.00 7.74 232 TRP B O 1
ATOM 5038 N N . ILE B 1 239 ? 19.224 14.808 -5.417 1.00 9.07 233 ILE B N 1
ATOM 5039 C CA . ILE B 1 239 ? 20.365 15.183 -4.538 1.00 10.03 233 ILE B CA 1
ATOM 5040 C C . ILE B 1 239 ? 20.750 16.643 -4.814 1.00 11.20 233 ILE B C 1
ATOM 5041 O O . ILE B 1 239 ? 20.870 16.994 -5.989 1.00 12.32 233 ILE B O 1
ATOM 5046 N N . SER B 1 240 ? 20.877 17.483 -3.778 1.00 10.84 234 SER B N 1
ATOM 5047 C CA . SER B 1 240 ? 21.290 18.912 -3.903 1.00 10.40 234 SER B CA 1
ATOM 5048 C C . SER B 1 240 ? 22.732 18.985 -4.399 1.00 10.10 234 SER B C 1
ATOM 5049 O O . SER B 1 240 ? 23.497 18.028 -4.165 1.00 8.50 234 SER B O 1
ATOM 5052 N N . GLN B 1 241 ? 23.140 20.110 -4.993 1.00 11.77 235 GLN B N 1
ATOM 5053 C CA . GLN B 1 241 ? 24.502 20.237 -5.578 1.00 12.54 235 GLN B CA 1
ATOM 5054 C C . GLN B 1 241 ? 25.539 20.036 -4.477 1.00 12.95 235 GLN B C 1
ATOM 5055 O O . GLN B 1 241 ? 26.562 19.384 -4.744 1.00 12.48 235 GLN B O 1
ATOM 5061 N N . ASP B 1 242 ? 25.298 20.559 -3.274 1.00 13.71 236 ASP B N 1
ATOM 5062 C CA . ASP B 1 242 ? 26.295 20.483 -2.177 1.00 13.51 236 ASP B CA 1
ATOM 5063 C C . ASP B 1 242 ? 26.110 19.179 -1.399 1.00 13.50 236 ASP B C 1
ATOM 5064 O O . ASP B 1 242 ? 26.892 18.951 -0.480 1.00 14.36 236 ASP B O 1
ATOM 5069 N N . GLU B 1 243 ? 25.112 18.361 -1.753 1.00 13.77 237 GLU B N 1
ATOM 5070 C CA . GLU B 1 243 ? 24.924 16.959 -1.287 1.00 14.01 237 GLU B CA 1
ATOM 5071 C C . GLU B 1 243 ? 24.483 16.908 0.178 1.00 14.11 237 GLU B C 1
ATOM 5072 O O . GLU B 1 243 ? 24.618 15.826 0.782 1.00 14.19 237 GLU B O 1
ATOM 5078 N N . SER B 1 244 ? 24.006 18.019 0.739 1.00 12.90 238 SER B N 1
ATOM 5079 C CA . SER B 1 244 ? 23.572 18.111 2.156 1.00 13.16 238 SER B CA 1
ATOM 5080 C C . SER B 1 244 ? 22.069 17.823 2.264 1.00 13.57 238 SER B C 1
ATOM 5081 O O . SER B 1 244 ? 21.589 17.620 3.393 1.00 14.38 238 SER B O 1
ATOM 5084 N N . LYS B 1 245 ? 21.371 17.760 1.127 1.00 13.27 239 LYS B N 1
ATOM 5085 C CA . LYS B 1 245 ? 19.894 17.660 1.050 1.00 13.01 239 LYS B CA 1
ATOM 5086 C C . LYS B 1 245 ? 19.509 16.596 0.032 1.00 11.64 239 LYS B C 1
ATOM 5087 O O . LYS B 1 245 ? 20.110 16.583 -1.041 1.00 11.47 239 LYS B O 1
ATOM 5093 N N . MET B 1 246 ? 18.448 15.843 0.280 1.00 11.02 240 MET B N 1
ATOM 5094 C CA . MET B 1 246 ? 17.974 14.883 -0.737 1.00 10.57 240 MET B CA 1
ATOM 5095 C C . MET B 1 246 ? 16.501 14.564 -0.522 1.00 9.55 240 MET B C 1
ATOM 5096 O O . MET B 1 246 ? 15.977 14.764 0.621 1.00 7.20 240 MET B O 1
ATOM 5101 N N . VAL B 1 247 ? 15.844 14.168 -1.622 1.00 7.83 241 VAL B N 1
ATOM 5102 C CA . VAL B 1 247 ? 14.418 13.760 -1.629 1.00 7.40 241 VAL B CA 1
ATOM 5103 C C . VAL B 1 247 ? 14.351 12.390 -2.287 1.00 7.57 241 VAL B C 1
ATOM 5104 O O . VAL B 1 247 ? 14.648 12.313 -3.493 1.00 7.51 241 VAL B O 1
ATOM 5108 N N . TRP B 1 248 ? 14.078 11.359 -1.483 1.00 7.95 242 TRP B N 1
ATOM 5109 C CA . TRP B 1 248 ? 13.673 9.998 -1.926 1.00 7.85 242 TRP B CA 1
ATOM 5110 C C . TRP B 1 248 ? 12.282 10.047 -2.512 1.00 7.49 242 TRP B C 1
ATOM 5111 O O . TRP B 1 248 ? 11.375 10.525 -1.835 1.00 6.57 242 TRP B O 1
ATOM 5122 N N . VAL B 1 249 ? 12.129 9.497 -3.702 1.00 7.71 243 VAL B N 1
ATOM 5123 C CA . VAL B 1 249 ? 10.806 9.449 -4.369 1.00 7.50 243 VAL B CA 1
ATOM 5124 C C . VAL B 1 249 ? 10.384 7.986 -4.465 1.00 7.48 243 VAL B C 1
ATOM 5125 O O . VAL B 1 249 ? 11.145 7.188 -5.055 1.00 7.29 243 VAL B O 1
ATOM 5129 N N . GLY B 1 250 ? 9.172 7.692 -4.011 1.00 7.44 244 GLY B N 1
ATOM 5130 C CA . GLY B 1 250 ? 8.491 6.420 -4.313 1.00 8.16 244 GLY B CA 1
ATOM 5131 C C . GLY B 1 250 ? 8.934 5.273 -3.418 1.00 8.68 244 GLY B C 1
ATOM 5132 O O . GLY B 1 250 ? 8.771 4.110 -3.800 1.00 11.62 244 GLY B O 1
ATOM 5133 N N . GLU B 1 251 ? 9.455 5.562 -2.241 1.00 8.55 245 GLU B N 1
ATOM 5134 C CA . GLU B 1 251 ? 9.875 4.533 -1.269 1.00 8.83 245 GLU B CA 1
ATOM 5135 C C . GLU B 1 251 ? 8.644 4.205 -0.422 1.00 7.77 245 GLU B C 1
ATOM 5136 O O . GLU B 1 251 ? 7.528 4.147 -0.979 1.00 7.41 245 GLU B O 1
ATOM 5142 N N . GLU B 1 252 ? 8.787 4.041 0.884 1.00 7.71 246 GLU B N 1
ATOM 5143 C CA . GLU B 1 252 ? 7.663 3.590 1.733 1.00 7.71 246 GLU B CA 1
ATOM 5144 C C . GLU B 1 252 ? 6.609 4.695 1.823 1.00 6.62 246 GLU B C 1
ATOM 5145 O O . GLU B 1 252 ? 5.421 4.379 1.874 1.00 5.77 246 GLU B O 1
ATOM 5151 N N . ASP B 1 253 ? 7.059 5.945 1.915 1.00 5.84 247 ASP B N 1
ATOM 5152 C CA . ASP B 1 253 ? 6.220 7.131 1.636 1.00 5.32 247 ASP B CA 1
ATOM 5153 C C . ASP B 1 253 ? 6.629 7.722 0.284 1.00 5.09 247 ASP B C 1
ATOM 5154 O O . ASP B 1 253 ? 7.772 7.472 -0.169 1.00 4.43 247 ASP B O 1
ATOM 5159 N N . GLN B 1 254 ? 5.706 8.466 -0.332 1.00 4.99 248 GLN B N 1
ATOM 5160 C CA . GLN B 1 254 ? 5.905 9.112 -1.658 1.00 5.20 248 GLN B CA 1
ATOM 5161 C C . GLN B 1 254 ? 7.183 9.938 -1.591 1.00 5.12 248 GLN B C 1
ATOM 5162 O O . GLN B 1 254 ? 8.025 9.802 -2.482 1.00 5.28 248 GLN B O 1
ATOM 5168 N N . LEU B 1 255 ? 7.375 10.674 -0.500 1.00 5.54 249 LEU B N 1
ATOM 5169 C CA . LEU B 1 255 ? 8.548 11.553 -0.334 1.00 6.40 249 LEU B CA 1
ATOM 5170 C C . LEU B 1 255 ? 9.217 11.327 1.037 1.00 7.50 249 LEU B C 1
ATOM 5171 O O . LEU B 1 255 ? 8.524 11.215 2.051 1.00 6.97 249 LEU B O 1
ATOM 5176 N N . ARG B 1 256 ? 10.535 11.303 1.032 1.00 8.56 250 ARG B N 1
ATOM 5177 C CA . ARG B 1 256 ? 11.374 11.393 2.248 1.00 9.67 250 ARG B CA 1
ATOM 5178 C C . ARG B 1 256 ? 12.434 12.469 1.985 1.00 8.80 250 ARG B C 1
ATOM 5179 O O . ARG B 1 256 ? 13.324 12.264 1.112 1.00 7.20 250 ARG B O 1
ATOM 5187 N N . ILE B 1 257 ? 12.338 13.561 2.739 1.00 8.49 251 ILE B N 1
ATOM 5188 C CA . ILE B 1 257 ? 13.222 14.751 2.624 1.00 8.59 251 ILE B CA 1
ATOM 5189 C C . ILE B 1 257 ? 14.257 14.683 3.744 1.00 8.88 251 ILE B C 1
ATOM 5190 O O . ILE B 1 257 ? 13.870 14.581 4.913 1.00 7.85 251 ILE B O 1
ATOM 5195 N N . ILE B 1 258 ? 15.532 14.647 3.372 1.00 8.90 252 ILE B N 1
ATOM 5196 C CA . ILE B 1 258 ? 16.643 14.357 4.314 1.00 9.99 252 ILE B CA 1
ATOM 5197 C C . ILE B 1 258 ? 17.649 15.504 4.243 1.00 10.38 252 ILE B C 1
ATOM 5198 O O . ILE B 1 258 ? 17.984 15.969 3.134 1.00 10.04 252 ILE B O 1
ATOM 5203 N N . SER B 1 259 ? 18.095 15.963 5.397 1.00 10.84 253 SER B N 1
ATOM 5204 C CA . SER B 1 259 ? 19.172 16.968 5.516 1.00 12.40 253 SER B CA 1
ATOM 5205 C C . SER B 1 259 ? 20.198 16.379 6.464 1.00 12.87 253 SER B C 1
ATOM 5206 O O . SER B 1 259 ? 19.786 15.876 7.523 1.00 11.87 253 SER B O 1
ATOM 5209 N N . ILE B 1 260 ? 21.456 16.338 6.025 1.00 14.33 254 ILE B N 1
ATOM 5210 C CA . ILE B 1 260 ? 22.608 15.853 6.823 1.00 15.10 254 ILE B CA 1
ATOM 5211 C C . ILE B 1 260 ? 23.711 16.890 6.625 1.00 17.15 254 ILE B C 1
ATOM 5212 O O . ILE B 1 260 ? 24.096 17.131 5.455 1.00 17.73 254 ILE B O 1
ATOM 5217 N N . VAL B 1 261 ? 24.036 17.595 7.710 1.00 15.93 255 VAL B N 1
ATOM 5218 C CA . VAL B 1 261 ? 24.929 18.792 7.770 1.00 16.42 255 VAL B CA 1
ATOM 5219 C C . VAL B 1 261 ? 25.955 18.514 8.862 1.00 16.09 255 VAL B C 1
ATOM 5220 O O . VAL B 1 261 ? 25.514 18.155 9.987 1.00 16.13 255 VAL B O 1
ATOM 5224 N N . GLN B 1 262 ? 27.243 18.656 8.555 1.00 14.10 256 GLN B N 1
ATOM 5225 C CA . GLN B 1 262 ? 28.333 18.752 9.558 1.00 14.17 256 GLN B CA 1
ATOM 5226 C C . GLN B 1 262 ? 28.431 20.227 9.929 1.00 13.27 256 GLN B C 1
ATOM 5227 O O . GLN B 1 262 ? 28.825 21.027 9.061 1.00 12.83 256 GLN B O 1
ATOM 5233 N N . GLY B 1 263 ? 28.045 20.601 11.142 1.00 11.69 257 GLY B N 1
ATOM 5234 C CA . GLY B 1 263 ? 27.928 22.021 11.499 1.00 10.71 257 GLY B CA 1
ATOM 5235 C C . GLY B 1 263 ? 27.561 22.150 12.942 1.00 10.33 257 GLY B C 1
ATOM 5236 O O . GLY B 1 263 ? 27.849 21.212 13.696 1.00 11.60 257 GLY B O 1
ATOM 5237 N N . ASN B 1 264 ? 26.935 23.256 13.325 1.00 10.50 258 ASN B N 1
ATOM 5238 C CA . ASN B 1 264 ? 26.707 23.526 14.763 1.00 10.48 258 ASN B CA 1
ATOM 5239 C C . ASN B 1 264 ? 25.357 24.176 14.995 1.00 8.71 258 ASN B C 1
ATOM 5240 O O . ASN B 1 264 ? 25.069 24.384 16.164 1.00 8.61 258 ASN B O 1
ATOM 5245 N N . ASP B 1 265 ? 24.587 24.487 13.944 1.00 8.05 259 ASP B N 1
ATOM 5246 C CA . ASP B 1 265 ? 23.321 25.240 14.076 1.00 7.30 259 ASP B CA 1
ATOM 5247 C C . ASP B 1 265 ? 22.151 24.311 13.729 1.00 7.64 259 ASP B C 1
ATOM 5248 O O . ASP B 1 265 ? 21.929 24.087 12.538 1.00 6.53 259 ASP B O 1
ATOM 5253 N N . LEU B 1 266 ? 21.406 23.847 14.742 1.00 7.61 260 LEU B N 1
ATOM 5254 C CA . LEU B 1 266 ? 20.252 22.923 14.553 1.00 7.54 260 LEU B CA 1
ATOM 5255 C C . LEU B 1 266 ? 19.246 23.594 13.611 1.00 7.07 260 LEU B C 1
ATOM 5256 O O . LEU B 1 266 ? 18.680 22.894 12.783 1.00 6.07 260 LEU B O 1
ATOM 5261 N N . GLY B 1 267 ? 19.060 24.913 13.742 1.00 6.93 261 GLY B N 1
ATOM 5262 C CA . GLY B 1 267 ? 18.064 25.705 12.986 1.00 7.03 261 GLY B CA 1
ATOM 5263 C C . GLY B 1 267 ? 18.330 25.707 11.492 1.00 7.29 261 GLY B C 1
ATOM 5264 O O . GLY B 1 267 ? 17.353 25.802 10.736 1.00 7.01 261 GLY B O 1
ATOM 5265 N N . LYS B 1 268 ? 19.589 25.618 11.082 1.00 7.45 262 LYS B N 1
ATOM 5266 C CA . LYS B 1 268 ? 19.996 25.569 9.654 1.00 8.93 262 LYS B CA 1
ATOM 5267 C C . LYS B 1 268 ? 19.531 24.245 9.029 1.00 9.04 262 LYS B C 1
ATOM 5268 O O . LYS B 1 268 ? 19.090 24.265 7.869 1.00 7.73 262 LYS B O 1
ATOM 5274 N N . VAL B 1 269 ? 19.625 23.131 9.769 1.00 8.20 263 VAL B N 1
ATOM 5275 C CA . VAL B 1 269 ? 19.071 21.829 9.303 1.00 7.50 263 VAL B CA 1
ATOM 5276 C C . VAL B 1 269 ? 17.561 22.000 9.081 1.00 7.56 263 VAL B C 1
ATOM 5277 O O . VAL B 1 269 ? 17.094 21.630 7.999 1.00 7.78 263 VAL B O 1
ATOM 5281 N N . ASP B 1 270 ? 16.816 22.529 10.052 1.00 7.21 264 ASP B N 1
ATOM 5282 C CA . ASP B 1 270 ? 15.343 22.731 9.909 1.00 7.51 264 ASP B CA 1
ATOM 5283 C C . ASP B 1 270 ? 15.050 23.669 8.710 1.00 7.93 264 ASP B C 1
ATOM 5284 O O . ASP B 1 270 ? 14.050 23.434 7.987 1.00 7.62 264 ASP B O 1
ATOM 5289 N N . GLN B 1 271 ? 15.880 24.697 8.495 1.00 9.06 265 GLN B N 1
ATOM 5290 C CA . GLN B 1 271 ? 15.711 25.664 7.372 1.00 9.42 265 GLN B CA 1
ATOM 5291 C C . GLN B 1 271 ? 15.785 24.916 6.031 1.00 8.51 265 GLN B C 1
ATOM 5292 O O . GLN B 1 271 ? 14.971 25.179 5.145 1.00 7.97 265 GLN B O 1
ATOM 5298 N N A SER B 1 272 ? 16.756 24.011 5.899 0.50 7.52 266 SER B N 1
ATOM 5299 N N B SER B 1 272 ? 16.757 24.010 5.901 0.50 7.64 266 SER B N 1
ATOM 5300 C CA A SER B 1 272 ? 16.934 23.133 4.714 0.50 7.84 266 SER B CA 1
ATOM 5301 C CA B SER B 1 272 ? 16.940 23.139 4.711 0.50 8.04 266 SER B CA 1
ATOM 5302 C C A SER B 1 272 ? 15.645 22.370 4.417 0.50 7.37 266 SER B C 1
ATOM 5303 C C B SER B 1 272 ? 15.651 22.368 4.415 0.50 7.48 266 SER B C 1
ATOM 5304 O O A SER B 1 272 ? 15.135 22.490 3.283 0.50 6.65 266 SER B O 1
ATOM 5305 O O B SER B 1 272 ? 15.145 22.478 3.277 0.50 6.73 266 SER B O 1
ATOM 5310 N N . LEU B 1 273 ? 15.128 21.625 5.398 1.00 7.69 267 LEU B N 1
ATOM 5311 C CA . LEU B 1 273 ? 13.869 20.860 5.217 1.00 7.51 267 LEU B CA 1
ATOM 5312 C C . LEU B 1 273 ? 12.761 21.843 4.845 1.00 8.26 267 LEU B C 1
ATOM 5313 O O . LEU B 1 273 ? 11.968 21.525 3.948 1.00 7.38 267 LEU B O 1
ATOM 5318 N N . HIS B 1 274 ? 12.684 22.970 5.550 1.00 8.73 268 HIS B N 1
ATOM 5319 C CA . HIS B 1 274 ? 11.581 23.954 5.392 1.00 10.46 268 HIS B CA 1
ATOM 5320 C C . HIS B 1 274 ? 11.535 24.424 3.931 1.00 10.09 268 HIS B C 1
ATOM 5321 O O . HIS B 1 274 ? 10.451 24.492 3.368 1.00 9.49 268 HIS B O 1
ATOM 5328 N N . GLU B 1 275 ? 12.693 24.724 3.368 1.00 11.42 269 GLU B N 1
ATOM 5329 C CA . GLU B 1 275 ? 12.849 25.297 2.007 1.00 14.17 269 GLU B CA 1
ATOM 5330 C C . GLU B 1 275 ? 12.415 24.232 0.998 1.00 12.97 269 GLU B C 1
ATOM 5331 O O . GLU B 1 275 ? 11.728 24.578 0.041 1.00 12.38 269 GLU B O 1
ATOM 5337 N N . LEU B 1 276 ? 12.784 22.970 1.241 1.00 11.90 270 LEU B N 1
ATOM 5338 C CA . LEU B 1 276 ? 12.372 21.836 0.381 1.00 9.60 270 LEU B CA 1
ATOM 5339 C C . LEU B 1 276 ? 10.861 21.657 0.442 1.00 9.23 270 LEU B C 1
ATOM 5340 O O . LEU B 1 276 ? 10.250 21.478 -0.622 1.00 8.44 270 LEU B O 1
ATOM 5345 N N . LEU B 1 277 ? 10.272 21.681 1.640 1.00 8.18 271 LEU B N 1
ATOM 5346 C CA . LEU B 1 277 ? 8.806 21.487 1.832 1.00 8.20 271 LEU B CA 1
ATOM 5347 C C . LEU B 1 277 ? 8.031 22.614 1.119 1.00 8.79 271 LEU B C 1
ATOM 5348 O O . LEU B 1 277 ? 7.008 22.321 0.431 1.00 8.19 271 LEU B O 1
ATOM 5353 N N A ASN B 1 278 ? 8.472 23.860 1.316 0.50 8.12 272 ASN B N 1
ATOM 5354 N N B ASN B 1 278 ? 8.460 23.863 1.335 0.50 8.31 272 ASN B N 1
ATOM 5355 C CA A ASN B 1 278 ? 7.886 25.083 0.697 0.50 8.56 272 ASN B CA 1
ATOM 5356 C CA B ASN B 1 278 ? 7.886 25.082 0.698 0.50 8.89 272 ASN B CA 1
ATOM 5357 C C A ASN B 1 278 ? 7.994 24.995 -0.835 0.50 8.40 272 ASN B C 1
ATOM 5358 C C B ASN B 1 278 ? 7.976 24.944 -0.829 0.50 8.61 272 ASN B C 1
ATOM 5359 O O A ASN B 1 278 ? 6.996 25.310 -1.521 0.50 9.36 272 ASN B O 1
ATOM 5360 O O B ASN B 1 278 ? 6.938 25.148 -1.499 0.50 9.68 272 ASN B O 1
ATOM 5369 N N . GLY B 1 279 ? 9.156 24.615 -1.361 1.00 9.33 273 GLY B N 1
ATOM 5370 C CA . GLY B 1 279 ? 9.359 24.520 -2.818 1.00 10.13 273 GLY B CA 1
ATOM 5371 C C . GLY B 1 279 ? 8.366 23.552 -3.436 1.00 10.45 273 GLY B C 1
ATOM 5372 O O . GLY B 1 279 ? 7.700 23.914 -4.459 1.00 9.51 273 GLY B O 1
ATOM 5373 N N . ILE B 1 280 ? 8.179 22.397 -2.784 1.00 9.72 274 ILE B N 1
ATOM 5374 C CA . ILE B 1 280 ? 7.229 21.365 -3.258 1.00 9.47 274 ILE B CA 1
ATOM 5375 C C . ILE B 1 280 ? 5.818 21.951 -3.197 1.00 10.82 274 ILE B C 1
ATOM 5376 O O . ILE B 1 280 ? 5.094 21.853 -4.189 1.00 12.11 274 ILE B O 1
ATOM 5381 N N . GLU B 1 281 ? 5.422 22.541 -2.075 1.00 12.91 275 GLU B N 1
ATOM 5382 C CA . GLU B 1 281 ? 4.063 23.106 -1.896 1.00 14.22 275 GLU B CA 1
ATOM 5383 C C . GLU B 1 281 ? 3.828 24.231 -2.921 1.00 14.69 275 GLU B C 1
ATOM 5384 O O . GLU B 1 281 ? 2.688 24.357 -3.425 1.00 14.90 275 GLU B O 1
ATOM 5390 N N . LYS B 1 282 ? 4.864 25.032 -3.196 1.00 15.68 276 LYS B N 1
ATOM 5391 C CA . LYS B 1 282 ? 4.808 26.193 -4.134 1.00 17.95 276 LYS B CA 1
ATOM 5392 C C . LYS B 1 282 ? 4.522 25.695 -5.560 1.00 18.75 276 LYS B C 1
ATOM 5393 O O . LYS B 1 282 ? 3.978 26.483 -6.333 1.00 19.23 276 LYS B O 1
ATOM 5399 N N . SER B 1 283 ? 4.792 24.420 -5.868 1.00 17.57 277 SER B N 1
ATOM 5400 C CA . SER B 1 283 ? 4.514 23.810 -7.189 1.00 17.10 277 SER B CA 1
ATOM 5401 C C . SER B 1 283 ? 3.066 23.330 -7.271 1.00 17.68 277 SER B C 1
ATOM 5402 O O . SER B 1 283 ? 2.742 22.717 -8.289 1.00 25.88 277 SER B O 1
ATOM 5405 N N . GLY B 1 284 ? 2.217 23.641 -6.286 1.00 16.50 278 GLY B N 1
ATOM 5406 C CA . GLY B 1 284 ? 0.777 23.314 -6.302 1.00 15.38 278 GLY B CA 1
ATOM 5407 C C . GLY B 1 284 ? 0.460 21.971 -5.661 1.00 15.20 278 GLY B C 1
ATOM 5408 O O . GLY B 1 284 ? -0.686 21.500 -5.778 1.00 19.13 278 GLY B O 1
ATOM 5409 N N . LEU B 1 285 ? 1.419 21.353 -4.989 1.00 14.07 279 LEU B N 1
ATOM 5410 C CA . LEU B 1 285 ? 1.174 20.091 -4.250 1.00 12.66 279 LEU B CA 1
ATOM 5411 C C . LEU B 1 285 ? 0.826 20.413 -2.798 1.00 12.10 279 LEU B C 1
ATOM 5412 O O . LEU B 1 285 ? 1.458 21.318 -2.203 1.00 12.48 279 LEU B O 1
ATOM 5417 N N . LYS B 1 286 ? -0.162 19.696 -2.285 1.00 10.76 280 LYS B N 1
ATOM 5418 C CA . LYS B 1 286 ? -0.637 19.720 -0.891 1.00 11.42 280 LYS B CA 1
ATOM 5419 C C . LYS B 1 286 ? -0.266 18.381 -0.219 1.00 9.61 280 LYS B C 1
ATOM 5420 O O . LYS B 1 286 ? -0.568 17.304 -0.801 1.00 8.01 280 LYS B O 1
ATOM 5426 N N . PHE B 1 287 ? 0.330 18.417 0.970 1.00 7.76 281 PHE B N 1
ATOM 5427 C CA . PHE B 1 287 ? 0.635 17.191 1.758 1.00 6.64 281 PHE B CA 1
ATOM 5428 C C . PHE B 1 287 ? -0.609 16.666 2.470 1.00 5.99 281 PHE B C 1
ATOM 5429 O O . PHE B 1 287 ? -1.441 17.448 2.928 1.00 5.87 281 PHE B O 1
ATOM 5437 N N . ALA B 1 288 ? -0.737 15.341 2.536 1.00 5.52 282 ALA B N 1
ATOM 5438 C CA . ALA B 1 288 ? -1.879 14.646 3.147 1.00 5.72 282 ALA B CA 1
ATOM 5439 C C . ALA B 1 288 ? -1.740 14.774 4.666 1.00 5.82 282 ALA B C 1
ATOM 5440 O O . ALA B 1 288 ? -0.635 14.537 5.177 1.00 5.34 282 ALA B O 1
ATOM 5442 N N . GLU B 1 289 ? -2.836 15.105 5.334 1.00 5.93 283 GLU B N 1
ATOM 5443 C CA . GLU B 1 289 ? -2.850 15.419 6.770 1.00 7.18 283 GLU B CA 1
ATOM 5444 C C . GLU B 1 289 ? -4.200 15.011 7.333 1.00 6.55 283 GLU B C 1
ATOM 5445 O O . GLU B 1 289 ? -5.196 15.207 6.644 1.00 6.35 283 GLU B O 1
ATOM 5451 N N . HIS B 1 290 ? -4.191 14.396 8.508 1.00 5.92 284 HIS B N 1
ATOM 5452 C CA . HIS B 1 290 ? -5.399 14.059 9.289 1.00 6.47 284 HIS B CA 1
ATOM 5453 C C . HIS B 1 290 ? -5.657 15.215 10.248 1.00 7.00 284 HIS B C 1
ATOM 5454 O O . HIS B 1 290 ? -4.706 15.732 10.812 1.00 6.98 284 HIS B O 1
ATOM 5461 N N . PRO B 1 291 ? -6.917 15.617 10.514 1.00 7.55 285 PRO B N 1
ATOM 5462 C CA . PRO B 1 291 ? -7.180 16.754 11.406 1.00 7.85 285 PRO B CA 1
ATOM 5463 C C . PRO B 1 291 ? -6.645 16.582 12.843 1.00 7.68 285 PRO B C 1
ATOM 5464 O O . PRO B 1 291 ? -6.273 17.566 13.468 1.00 8.58 285 PRO B O 1
ATOM 5468 N N . VAL B 1 292 ? -6.576 15.348 13.336 1.00 6.68 286 VAL B N 1
ATOM 5469 C CA . VAL B 1 292 ? -6.090 15.036 14.706 1.00 6.42 286 VAL B CA 1
ATOM 5470 C C . VAL B 1 292 ? -4.649 14.522 14.636 1.00 5.98 286 VAL B C 1
ATOM 5471 O O . VAL B 1 292 ? -3.800 15.079 15.370 1.00 5.96 286 VAL B O 1
ATOM 5475 N N . TYR B 1 293 ? -4.370 13.540 13.778 1.00 4.88 287 TYR B N 1
ATOM 5476 C CA . TYR B 1 293 ? -3.154 12.702 13.881 1.00 4.41 287 TYR B CA 1
ATOM 5477 C C . TYR B 1 293 ? -2.069 13.225 12.956 1.00 4.22 287 TYR B C 1
ATOM 5478 O O . TYR B 1 293 ? -0.950 12.675 12.982 1.00 4.46 287 TYR B O 1
ATOM 5487 N N . GLY B 1 294 ? -2.333 14.331 12.283 1.00 4.29 288 GLY B N 1
ATOM 5488 C CA . GLY B 1 294 ? -1.299 15.079 11.551 1.00 4.21 288 GLY B CA 1
ATOM 5489 C C . GLY B 1 294 ? -0.848 14.397 10.261 1.00 4.30 288 GLY B C 1
ATOM 5490 O O . GLY B 1 294 ? -1.665 13.771 9.571 1.00 3.85 288 GLY B O 1
ATOM 5491 N N . ILE B 1 295 ? 0.426 14.526 9.942 1.00 4.12 289 ILE B N 1
ATOM 5492 C CA . ILE B 1 295 ? 1.003 14.021 8.668 1.00 4.52 289 ILE B CA 1
ATOM 5493 C C . ILE B 1 295 ? 0.603 12.548 8.449 1.00 4.71 289 ILE B C 1
ATOM 5494 O O . ILE B 1 295 ? 0.773 11.717 9.352 1.00 4.13 289 ILE B O 1
ATOM 5499 N N . ILE B 1 296 ? 0.041 12.258 7.268 1.00 4.45 290 ILE B N 1
ATOM 5500 C CA . ILE B 1 296 ? -0.427 10.897 6.875 1.00 4.47 290 ILE B CA 1
ATOM 5501 C C . ILE B 1 296 ? 0.742 10.161 6.220 1.00 4.27 290 ILE B C 1
ATOM 5502 O O . ILE B 1 296 ? 1.355 10.708 5.293 1.00 4.25 290 ILE B O 1
ATOM 5507 N N . THR B 1 297 ? 1.058 8.977 6.731 1.00 4.28 291 THR B N 1
ATOM 5508 C CA . THR B 1 297 ? 2.159 8.093 6.253 1.00 4.15 291 THR B CA 1
ATOM 5509 C C . THR B 1 297 ? 1.603 6.682 6.088 1.00 3.69 291 THR B C 1
ATOM 5510 O O . THR B 1 297 ? 0.553 6.375 6.686 1.00 3.46 291 THR B O 1
ATOM 5514 N N . THR B 1 298 ? 2.287 5.862 5.299 1.00 3.48 292 THR B N 1
ATOM 5515 C CA . THR B 1 298 ? 1.897 4.460 5.033 1.00 3.63 292 THR B CA 1
ATOM 5516 C C . THR B 1 298 ? 1.840 3.711 6.371 1.00 3.52 292 THR B C 1
ATOM 5517 O O . THR B 1 298 ? 0.818 3.064 6.658 1.00 3.11 292 THR B O 1
ATOM 5521 N N . CYS B 1 299 ? 2.890 3.844 7.173 1.00 3.67 293 CYS B N 1
ATOM 5522 C CA . CYS B 1 299 ? 2.953 3.222 8.518 1.00 4.02 293 CYS B CA 1
ATOM 5523 C C . CYS B 1 299 ? 2.489 4.263 9.529 1.00 3.71 293 CYS B C 1
ATOM 5524 O O . CYS B 1 299 ? 3.021 5.375 9.543 1.00 3.80 293 CYS B O 1
ATOM 5527 N N . PRO B 1 300 ? 1.513 3.930 10.398 1.00 3.64 294 PRO B N 1
ATOM 5528 C CA . PRO B 1 300 ? 1.039 4.843 11.434 1.00 3.62 294 PRO B CA 1
ATOM 5529 C C . PRO B 1 300 ? 2.122 5.348 12.411 1.00 3.37 294 PRO B C 1
ATOM 5530 O O . PRO B 1 300 ? 1.935 6.385 13.041 1.00 2.73 294 PRO B O 1
ATOM 5534 N N . THR B 1 301 ? 3.201 4.592 12.573 1.00 3.34 295 THR B N 1
ATOM 5535 C CA . THR B 1 301 ? 4.337 4.991 13.447 1.00 3.73 295 THR B CA 1
ATOM 5536 C C . THR B 1 301 ? 4.979 6.306 12.959 1.00 3.73 295 THR B C 1
ATOM 5537 O O . THR B 1 301 ? 5.662 6.949 13.764 1.00 3.26 295 THR B O 1
ATOM 5541 N N . ASN B 1 302 ? 4.819 6.701 11.698 1.00 3.71 296 ASN B N 1
ATOM 5542 C CA . ASN B 1 302 ? 5.457 7.937 11.157 1.00 4.01 296 ASN B CA 1
ATOM 5543 C C . ASN B 1 302 ? 4.472 9.122 11.144 1.00 4.14 296 ASN B C 1
ATOM 5544 O O . ASN B 1 302 ? 4.824 10.168 10.563 1.00 4.14 296 ASN B O 1
ATOM 5549 N N . MET B 1 303 ? 3.295 8.990 11.744 1.00 3.82 297 MET B N 1
ATOM 5550 C CA . MET B 1 303 ? 2.285 10.073 11.699 1.00 4.49 297 MET B CA 1
ATOM 5551 C C . MET B 1 303 ? 2.655 11.199 12.674 1.00 4.07 297 MET B C 1
ATOM 5552 O O . MET B 1 303 ? 3.572 11.023 13.470 1.00 4.55 297 MET B O 1
ATOM 5557 N N . GLY B 1 304 ? 1.932 12.306 12.610 1.00 3.61 298 GLY B N 1
ATOM 5558 C CA . GLY B 1 304 ? 2.187 13.491 13.439 1.00 3.27 298 GLY B CA 1
ATOM 5559 C C . GLY B 1 304 ? 2.992 14.513 12.667 1.00 3.04 298 GLY B C 1
ATOM 5560 O O . GLY B 1 304 ? 2.402 15.270 11.887 1.00 2.80 298 GLY B O 1
ATOM 5561 N N . THR B 1 305 ? 4.301 14.533 12.881 1.00 2.86 299 THR B N 1
ATOM 5562 C CA . THR B 1 305 ? 5.245 15.387 12.140 1.00 2.63 299 THR B CA 1
ATOM 5563 C C . THR B 1 305 ? 5.850 14.637 10.958 1.00 2.37 299 THR B C 1
ATOM 5564 O O . THR B 1 305 ? 6.409 15.314 10.095 1.00 2.31 299 THR B O 1
ATOM 5568 N N . GLY B 1 306 ? 5.826 13.307 10.955 1.00 2.31 300 GLY B N 1
ATOM 5569 C CA . GLY B 1 306 ? 6.652 12.503 10.028 1.00 2.55 300 GLY B CA 1
ATOM 5570 C C . GLY B 1 306 ? 8.134 12.808 10.133 1.00 2.75 300 GLY B C 1
ATOM 5571 O O . GLY B 1 306 ? 8.881 12.512 9.166 1.00 2.67 300 GLY B O 1
ATOM 5572 N N . LYS B 1 307 ? 8.576 13.367 11.260 1.00 3.25 301 LYS B N 1
ATOM 5573 C CA . LYS B 1 307 ? 9.946 13.921 11.380 1.00 3.98 301 LYS B CA 1
ATOM 5574 C C . LYS B 1 307 ? 10.772 13.112 12.384 1.00 4.25 301 LYS B C 1
ATOM 5575 O O . LYS B 1 307 ? 10.210 12.721 13.436 1.00 3.91 301 LYS B O 1
ATOM 5581 N N . ARG B 1 308 ? 12.044 12.887 12.057 1.00 4.80 302 ARG B N 1
ATOM 5582 C CA . ARG B 1 308 ? 13.090 12.425 13.011 1.00 6.02 302 ARG B CA 1
ATOM 5583 C C . ARG B 1 308 ? 14.263 13.389 12.899 1.00 5.14 302 ARG B C 1
ATOM 5584 O O . ARG B 1 308 ? 14.589 13.796 11.775 1.00 4.79 302 ARG B O 1
ATOM 5592 N N . GLN B 1 309 ? 14.891 13.716 14.010 1.00 4.48 303 GLN B N 1
ATOM 5593 C CA . GLN B 1 309 ? 16.093 14.566 14.001 1.00 4.80 303 GLN B CA 1
ATOM 5594 C C . GLN B 1 309 ? 17.025 14.091 15.107 1.00 4.71 303 GLN B C 1
ATOM 5595 O O . GLN B 1 309 ? 16.552 13.595 16.163 1.00 4.00 303 GLN B O 1
ATOM 5601 N N . SER B 1 310 ? 18.306 14.235 14.863 1.00 4.78 304 SER B N 1
ATOM 5602 C CA . SER B 1 310 ? 19.313 13.812 15.844 1.00 5.60 304 SER B CA 1
ATOM 5603 C C . SER B 1 310 ? 20.644 14.503 15.579 1.00 5.85 304 SER B C 1
ATOM 5604 O O . SER B 1 310 ? 20.836 15.127 14.505 1.00 4.69 304 SER B O 1
ATOM 5607 N N . ILE B 1 311 ? 21.510 14.421 16.572 1.00 6.10 305 ILE B N 1
ATOM 5608 C CA . ILE B 1 311 ? 22.945 14.716 16.376 1.00 7.01 305 ILE B CA 1
ATOM 5609 C C . ILE B 1 311 ? 23.738 13.476 16.798 1.00 6.93 305 ILE B C 1
ATOM 5610 O O . ILE B 1 311 ? 23.202 12.675 17.588 1.00 6.26 305 ILE B O 1
ATOM 5615 N N . LEU B 1 312 ? 24.964 13.354 16.302 1.00 6.84 306 LEU B N 1
ATOM 5616 C CA . LEU B 1 312 ? 25.992 12.467 16.898 1.00 7.40 306 LEU B CA 1
ATOM 5617 C C . LEU B 1 312 ? 26.815 13.310 17.871 1.00 7.12 306 LEU B C 1
ATOM 5618 O O . LEU B 1 312 ? 27.428 14.270 17.415 1.00 6.72 306 LEU B O 1
ATOM 5623 N N . GLY B 1 313 ? 26.800 12.974 19.158 1.00 7.36 307 GLY B N 1
ATOM 5624 C CA . GLY B 1 313 ? 27.655 13.614 20.176 1.00 6.96 307 GLY B CA 1
ATOM 5625 C C . GLY B 1 313 ? 28.564 12.600 20.839 1.00 7.11 307 GLY B C 1
ATOM 5626 O O . GLY B 1 313 ? 28.276 11.380 20.722 1.00 7.09 307 GLY B O 1
ATOM 5627 N N . LYS B 1 314 ? 29.578 13.075 21.571 1.00 6.93 308 LYS B N 1
ATOM 5628 C CA . LYS B 1 314 ? 30.538 12.208 22.287 1.00 6.72 308 LYS B CA 1
ATOM 5629 C C . LYS B 1 314 ? 30.328 12.381 23.787 1.00 6.19 308 LYS B C 1
ATOM 5630 O O . LYS B 1 314 ? 30.426 13.506 24.272 1.00 6.46 308 LYS B O 1
ATOM 5636 N N . PHE B 1 315 ? 30.006 11.291 24.482 1.00 6.47 309 PHE B N 1
ATOM 5637 C CA . PHE B 1 315 ? 29.791 11.284 25.950 1.00 6.67 309 PHE B CA 1
ATOM 5638 C C . PHE B 1 315 ? 30.667 10.206 26.593 1.00 6.49 309 PHE B C 1
ATOM 5639 O O . PHE B 1 315 ? 30.169 9.258 27.204 1.00 5.50 309 PHE B O 1
ATOM 5647 N N . PRO B 1 316 ? 32.007 10.325 26.491 1.00 6.44 310 PRO B N 1
ATOM 5648 C CA . PRO B 1 316 ? 32.876 9.303 27.074 1.00 6.86 310 PRO B CA 1
ATOM 5649 C C . PRO B 1 316 ? 32.726 9.165 28.594 1.00 7.02 310 PRO B C 1
ATOM 5650 O O . PRO B 1 316 ? 32.821 8.030 29.052 1.00 7.69 310 PRO B O 1
ATOM 5654 N N . ASN B 1 317 ? 32.427 10.260 29.316 1.00 7.17 311 ASN B N 1
ATOM 5655 C CA . ASN B 1 317 ? 32.244 10.247 30.784 1.00 8.27 311 ASN B CA 1
ATOM 5656 C C . ASN B 1 317 ? 30.955 9.524 31.139 1.00 7.75 311 ASN B C 1
ATOM 5657 O O . ASN B 1 317 ? 31.039 8.634 31.960 1.00 9.58 311 ASN B O 1
ATOM 5662 N N . LEU B 1 318 ? 29.823 9.903 30.560 1.00 7.58 312 LEU B N 1
ATOM 5663 C CA . LEU B 1 318 ? 28.523 9.285 30.908 1.00 7.52 312 LEU B CA 1
ATOM 5664 C C . LEU B 1 318 ? 28.524 7.810 30.497 1.00 7.19 312 LEU B C 1
ATOM 5665 O O . LEU B 1 318 ? 27.891 7.001 31.189 1.00 7.26 312 LEU B O 1
ATOM 5670 N N . SER B 1 319 ? 29.159 7.478 29.382 1.00 6.66 313 SER B N 1
ATOM 5671 C CA . SER B 1 319 ? 29.130 6.115 28.806 1.00 6.66 313 SER B CA 1
ATOM 5672 C C . SER B 1 319 ? 30.355 5.301 29.277 1.00 6.76 313 SER B C 1
ATOM 5673 O O . SER B 1 319 ? 30.502 4.153 28.815 1.00 6.53 313 SER B O 1
ATOM 5676 N N . LYS B 1 320 ? 31.208 5.877 30.134 1.00 6.86 314 LYS B N 1
ATOM 5677 C CA . LYS B 1 320 ? 32.463 5.234 30.614 1.00 7.50 314 LYS B CA 1
ATOM 5678 C C . LYS B 1 320 ? 33.195 4.610 29.421 1.00 7.19 314 LYS B C 1
ATOM 5679 O O . LYS B 1 320 ? 33.356 3.365 29.380 1.00 7.07 314 LYS B O 1
ATOM 5685 N N . ALA B 1 321 ? 33.534 5.437 28.436 1.00 6.97 315 ALA B N 1
ATOM 5686 C CA . ALA B 1 321 ? 34.278 5.068 27.217 1.00 7.03 315 ALA B CA 1
ATOM 5687 C C . ALA B 1 321 ? 33.511 3.981 26.450 1.00 6.66 315 ALA B C 1
ATOM 5688 O O . ALA B 1 321 ? 34.150 3.065 25.890 1.00 6.62 315 ALA B O 1
ATOM 5690 N N . GLY B 1 322 ? 32.185 4.101 26.411 1.00 6.71 316 GLY B N 1
ATOM 5691 C CA . GLY B 1 322 ? 31.298 3.194 25.670 1.00 6.54 316 GLY B CA 1
ATOM 5692 C C . GLY B 1 322 ? 30.983 1.911 26.417 1.00 6.49 316 GLY B C 1
ATOM 5693 O O . GLY B 1 322 ? 30.206 1.147 25.857 1.00 7.34 316 GLY B O 1
ATOM 5694 N N . THR B 1 323 ? 31.475 1.721 27.648 1.00 6.34 317 THR B N 1
ATOM 5695 C CA . THR B 1 323 ? 31.284 0.469 28.434 1.00 7.04 317 THR B CA 1
ATOM 5696 C C . THR B 1 323 ? 30.033 0.551 29.310 1.00 7.89 317 THR B C 1
ATOM 5697 O O . THR B 1 323 ? 29.711 -0.468 29.937 1.00 9.68 317 THR B O 1
ATOM 5701 N N . ASP B 1 324 ? 29.348 1.697 29.377 1.00 7.95 318 ASP B N 1
ATOM 5702 C CA . ASP B 1 324 ? 28.122 1.832 30.206 1.00 8.39 318 ASP B CA 1
ATOM 5703 C C . ASP B 1 324 ? 27.095 2.669 29.436 1.00 8.45 318 ASP B C 1
ATOM 5704 O O . ASP B 1 324 ? 26.708 3.766 29.889 1.00 7.24 318 ASP B O 1
ATOM 5709 N N . GLU B 1 325 ? 26.598 2.098 28.348 1.00 8.82 319 GLU B N 1
ATOM 5710 C CA . GLU B 1 325 ? 25.575 2.729 27.484 1.00 9.52 319 GLU B CA 1
ATOM 5711 C C . GLU B 1 325 ? 24.315 3.013 28.322 1.00 8.52 319 GLU B C 1
ATOM 5712 O O . GLU B 1 325 ? 23.685 4.073 28.115 1.00 7.63 319 GLU B O 1
ATOM 5718 N N . ALA B 1 326 ? 23.959 2.120 29.254 1.00 7.44 320 ALA B N 1
ATOM 5719 C CA . ALA B 1 326 ? 22.720 2.239 30.057 1.00 6.60 320 ALA B CA 1
ATOM 5720 C C . ALA B 1 326 ? 22.754 3.542 30.864 1.00 6.21 320 ALA B C 1
ATOM 5721 O O . ALA B 1 326 ? 21.699 4.160 31.031 1.00 6.15 320 ALA B O 1
ATOM 5723 N N . ASN B 1 327 ? 23.930 3.913 31.380 1.00 6.21 321 ASN B N 1
ATOM 5724 C CA . ASN B 1 327 ? 24.075 5.145 32.194 1.00 5.82 321 ASN B CA 1
ATOM 5725 C C . ASN B 1 327 ? 23.768 6.347 31.290 1.00 5.65 321 ASN B C 1
ATOM 5726 O O . ASN B 1 327 ? 22.980 7.198 31.698 1.00 5.12 321 ASN B O 1
ATOM 5731 N N . LEU B 1 328 ? 24.371 6.397 30.108 1.00 5.91 322 LEU B N 1
ATOM 5732 C CA . LEU B 1 328 ? 24.124 7.495 29.136 1.00 6.12 322 LEU B CA 1
ATOM 5733 C C . LEU B 1 328 ? 22.629 7.533 28.768 1.00 6.25 322 LEU B C 1
ATOM 5734 O O . LEU B 1 328 ? 22.044 8.637 28.786 1.00 5.33 322 LEU B O 1
ATOM 5739 N N . LYS B 1 329 ? 22.025 6.384 28.445 1.00 6.91 323 LYS B N 1
ATOM 5740 C CA . LYS B 1 329 ? 20.588 6.325 28.044 1.00 8.12 323 LYS B CA 1
ATOM 5741 C C . LYS B 1 329 ? 19.720 6.794 29.215 1.00 8.26 323 LYS B C 1
ATOM 5742 O O . LYS B 1 329 ? 18.775 7.548 28.975 1.00 7.77 323 LYS B O 1
ATOM 5748 N N . ASP B 1 330 ? 20.057 6.398 30.442 1.00 9.36 324 ASP B N 1
ATOM 5749 C CA . ASP B 1 330 ? 19.286 6.794 31.655 1.00 11.66 324 ASP B CA 1
ATOM 5750 C C . ASP B 1 330 ? 19.334 8.314 31.830 1.00 9.40 324 ASP B C 1
ATOM 5751 O O . ASP B 1 330 ? 18.274 8.911 32.053 1.00 9.25 324 ASP B O 1
ATOM 5756 N N . LYS B 1 331 ? 20.526 8.908 31.752 1.00 9.46 325 LYS B N 1
ATOM 5757 C CA . LYS B 1 331 ? 20.716 10.377 31.913 1.00 9.30 325 LYS B CA 1
ATOM 5758 C C . LYS B 1 331 ? 20.014 11.126 30.767 1.00 8.04 325 LYS B C 1
ATOM 5759 O O . LYS B 1 331 ? 19.323 12.107 31.039 1.00 7.49 325 LYS B O 1
ATOM 5765 N N . ALA B 1 332 ? 20.153 10.663 29.525 1.00 6.96 326 ALA B N 1
ATOM 5766 C CA . ALA B 1 332 ? 19.477 11.293 28.363 1.00 6.17 326 ALA B CA 1
ATOM 5767 C C . ALA B 1 332 ? 17.962 11.313 28.610 1.00 6.00 326 ALA B C 1
ATOM 5768 O O . ALA B 1 332 ? 17.336 12.359 28.489 1.00 5.01 326 ALA B O 1
ATOM 5770 N N . LYS B 1 333 ? 17.413 10.177 29.006 1.00 6.77 327 LYS B N 1
ATOM 5771 C CA . LYS B 1 333 ? 15.966 9.977 29.241 1.00 8.55 327 LYS B CA 1
ATOM 5772 C C . LYS B 1 333 ? 15.471 10.914 30.358 1.00 8.10 327 LYS B C 1
ATOM 5773 O O . LYS B 1 333 ? 14.374 11.493 30.208 1.00 7.33 327 LYS B O 1
ATOM 5779 N N . SER B 1 334 ? 16.265 11.108 31.415 1.00 7.52 328 SER B N 1
ATOM 5780 C CA . SER B 1 334 ? 15.887 11.967 32.559 1.00 6.91 328 SER B CA 1
ATOM 5781 C C . SER B 1 334 ? 15.635 13.406 32.081 1.00 6.84 328 SER B C 1
ATOM 5782 O O . SER B 1 334 ? 14.836 14.076 32.742 1.00 6.34 328 SER B O 1
ATOM 5785 N N . ILE B 1 335 ? 16.286 13.882 31.015 1.00 6.69 329 ILE B N 1
ATOM 5786 C CA . ILE B 1 335 ? 16.130 15.285 30.518 1.00 7.00 329 ILE B CA 1
ATOM 5787 C C . ILE B 1 335 ? 15.390 15.369 29.166 1.00 6.64 329 ILE B C 1
ATOM 5788 O O . ILE B 1 335 ? 15.528 16.400 28.474 1.00 6.36 329 ILE B O 1
ATOM 5793 N N . GLY B 1 336 ? 14.626 14.336 28.788 1.00 6.25 330 GLY B N 1
ATOM 5794 C CA . GLY B 1 336 ? 13.765 14.376 27.585 1.00 6.09 330 GLY B CA 1
ATOM 5795 C C . GLY B 1 336 ? 14.507 14.090 26.281 1.00 5.40 330 GLY B C 1
ATOM 5796 O O . GLY B 1 336 ? 14.018 14.493 25.211 1.00 5.00 330 GLY B O 1
ATOM 5797 N N . LEU B 1 337 ? 15.562 13.285 26.338 1.00 4.95 331 LEU B N 1
ATOM 5798 C CA . LEU B 1 337 ? 16.355 12.902 25.143 1.00 4.91 331 LEU B CA 1
ATOM 5799 C C . LEU B 1 337 ? 16.471 11.369 25.104 1.00 5.34 331 LEU B C 1
ATOM 5800 O O . LEU B 1 337 ? 16.221 10.684 26.124 1.00 5.61 331 LEU B O 1
ATOM 5805 N N . GLN B 1 338 ? 16.815 10.856 23.935 1.00 5.69 332 GLN B N 1
ATOM 5806 C CA . GLN B 1 338 ? 17.052 9.426 23.660 1.00 6.46 332 GLN B CA 1
ATOM 5807 C C . GLN B 1 338 ? 18.469 9.301 23.111 1.00 5.74 332 GLN B C 1
ATOM 5808 O O . GLN B 1 338 ? 18.818 10.015 22.163 1.00 6.03 332 GLN B O 1
ATOM 5814 N N . ALA B 1 339 ? 19.244 8.422 23.703 1.00 5.09 333 ALA B N 1
ATOM 5815 C CA . ALA B 1 339 ? 20.593 8.066 23.244 1.00 5.37 333 ALA B CA 1
ATOM 5816 C C . ALA B 1 339 ? 20.542 6.649 22.665 1.00 5.69 333 ALA B C 1
ATOM 5817 O O . ALA B 1 339 ? 19.928 5.750 23.268 1.00 5.39 333 ALA B O 1
ATOM 5819 N N A ARG B 1 340 ? 21.158 6.460 21.506 0.50 5.39 334 ARG B N 1
ATOM 5820 N N B ARG B 1 340 ? 21.199 6.447 21.537 0.50 5.33 334 ARG B N 1
ATOM 5821 C CA A ARG B 1 340 ? 21.283 5.139 20.845 0.50 4.03 334 ARG B CA 1
ATOM 5822 C CA B ARG B 1 340 ? 21.292 5.113 20.906 0.50 3.96 334 ARG B CA 1
ATOM 5823 C C A ARG B 1 340 ? 22.698 5.029 20.287 0.50 5.27 334 ARG B C 1
ATOM 5824 C C B ARG B 1 340 ? 22.671 5.030 20.255 0.50 5.22 334 ARG B C 1
ATOM 5825 O O A ARG B 1 340 ? 23.399 6.078 20.197 0.50 5.57 334 ARG B O 1
ATOM 5826 O O B ARG B 1 340 ? 23.345 6.094 20.120 0.50 5.51 334 ARG B O 1
ATOM 5841 N N . GLY B 1 341 ? 23.076 3.821 19.864 1.00 6.56 335 GLY B N 1
ATOM 5842 C CA . GLY B 1 341 ? 24.366 3.604 19.195 1.00 7.25 335 GLY B CA 1
ATOM 5843 C C . GLY B 1 341 ? 24.417 4.354 17.872 1.00 8.12 335 GLY B C 1
ATOM 5844 O O . GLY B 1 341 ? 23.374 4.840 17.411 1.00 8.56 335 GLY B O 1
ATOM 5845 N N . ILE B 1 342 ? 25.586 4.442 17.252 1.00 8.68 336 ILE B N 1
ATOM 5846 C CA . ILE B 1 342 ? 25.750 5.190 15.970 1.00 10.11 336 ILE B CA 1
ATOM 5847 C C . ILE B 1 342 ? 25.241 4.373 14.774 1.00 11.54 336 ILE B C 1
ATOM 5848 O O . ILE B 1 342 ? 25.103 4.960 13.708 1.00 12.55 336 ILE B O 1
ATOM 5853 N N . GLY B 1 343 ? 24.922 3.089 14.920 1.00 12.11 337 GLY B N 1
ATOM 5854 C CA . GLY B 1 343 ? 24.476 2.263 13.777 1.00 12.05 337 GLY B CA 1
ATOM 5855 C C . GLY B 1 343 ? 22.979 1.991 13.783 1.00 12.59 337 GLY B C 1
ATOM 5856 O O . GLY B 1 343 ? 22.566 0.933 13.252 1.00 13.34 337 GLY B O 1
ATOM 5857 N N . GLY B 1 344 ? 22.186 2.864 14.405 1.00 12.93 338 GLY B N 1
ATOM 5858 C CA . GLY B 1 344 ? 20.711 2.765 14.405 1.00 12.22 338 GLY B CA 1
ATOM 5859 C C . GLY B 1 344 ? 20.208 2.041 15.643 1.00 12.17 338 GLY B C 1
ATOM 5860 O O . GLY B 1 344 ? 20.967 1.930 16.648 1.00 11.12 338 GLY B O 1
ATOM 5861 N N . GLU B 1 345 ? 18.966 1.573 15.602 1.00 11.74 339 GLU B N 1
ATOM 5862 C CA . GLU B 1 345 ? 18.378 0.761 16.694 1.00 13.30 339 GLU B CA 1
ATOM 5863 C C . GLU B 1 345 ? 19.251 -0.480 16.902 1.00 11.82 339 GLU B C 1
ATOM 5864 O O . GLU B 1 345 ? 19.698 -1.050 15.881 1.00 12.12 339 GLU B O 1
ATOM 5870 N N . HIS B 1 346 ? 19.447 -0.881 18.158 1.00 12.09 340 HIS B N 1
ATOM 5871 C CA . HIS B 1 346 ? 20.073 -2.169 18.559 1.00 11.05 340 HIS B CA 1
ATOM 5872 C C . HIS B 1 346 ? 21.535 -2.121 18.137 1.00 10.49 340 HIS B C 1
ATOM 5873 O O . HIS B 1 346 ? 22.083 -3.178 17.839 1.00 12.89 340 HIS B O 1
ATOM 5880 N N . SER B 1 347 ? 22.161 -0.948 18.137 1.00 8.68 341 SER B N 1
ATOM 5881 C CA . SER B 1 347 ? 23.591 -0.779 17.767 1.00 7.72 341 SER B CA 1
ATOM 5882 C C . SER B 1 347 ? 24.413 -0.379 19.004 1.00 7.42 341 SER B C 1
ATOM 5883 O O . SER B 1 347 ? 23.911 -0.501 20.102 1.00 6.80 341 SER B O 1
ATOM 5886 N N . SER B 1 348 ? 25.662 0.033 18.846 1.00 7.15 342 SER B N 1
ATOM 5887 C CA . SER B 1 348 ? 26.592 0.272 19.987 1.00 6.97 342 SER B CA 1
ATOM 5888 C C . SER B 1 348 ? 27.061 1.732 20.045 1.00 7.20 342 SER B C 1
ATOM 5889 O O . SER B 1 348 ? 27.337 2.364 19.007 1.00 6.91 342 SER B O 1
ATOM 5892 N N . VAL B 1 349 ? 27.205 2.237 21.264 1.00 7.93 343 VAL B N 1
ATOM 5893 C CA . VAL B 1 349 ? 27.948 3.503 21.517 1.00 8.31 343 VAL B CA 1
ATOM 5894 C C . VAL B 1 349 ? 29.411 3.152 21.315 1.00 9.71 343 VAL B C 1
ATOM 5895 O O . VAL B 1 349 ? 29.786 2.058 21.781 1.00 11.41 343 VAL B O 1
ATOM 5899 N N . ASP B 1 350 ? 30.204 3.976 20.636 1.00 9.77 344 ASP B N 1
ATOM 5900 C CA . ASP B 1 350 ? 31.614 3.586 20.397 1.00 10.32 344 ASP B CA 1
ATOM 5901 C C . ASP B 1 350 ? 32.490 4.002 21.573 1.00 11.14 344 ASP B C 1
ATOM 5902 O O . ASP B 1 350 ? 31.994 4.535 22.596 1.00 9.89 344 ASP B O 1
ATOM 5907 N N . GLN B 1 351 ? 33.774 3.747 21.413 1.00 13.07 345 GLN B N 1
ATOM 5908 C CA . GLN B 1 351 ? 34.779 3.809 22.498 1.00 15.36 345 GLN B CA 1
ATOM 5909 C C . GLN B 1 351 ? 35.035 5.268 22.895 1.00 12.49 345 GLN B C 1
ATOM 5910 O O . GLN B 1 351 ? 35.473 5.467 24.037 1.00 12.28 345 GLN B O 1
ATOM 5916 N N . GLU B 1 352 ? 34.738 6.241 22.014 1.00 10.77 346 GLU B N 1
ATOM 5917 C CA . GLU B 1 352 ? 34.825 7.696 22.323 1.00 9.63 346 GLU B CA 1
ATOM 5918 C C . GLU B 1 352 ? 33.495 8.222 22.900 1.00 8.13 346 GLU B C 1
ATOM 5919 O O . GLU B 1 352 ? 33.399 9.450 23.103 1.00 7.10 346 GLU B O 1
ATOM 5925 N N . GLY B 1 353 ? 32.533 7.342 23.180 1.00 6.45 347 GLY B N 1
ATOM 5926 C CA . GLY B 1 353 ? 31.222 7.709 23.732 1.00 6.50 347 GLY B CA 1
ATOM 5927 C C . GLY B 1 353 ? 30.299 8.262 22.660 1.00 6.00 347 GLY B C 1
ATOM 5928 O O . GLY B 1 353 ? 29.316 8.915 23.015 1.00 6.03 347 GLY B O 1
ATOM 5929 N N . THR B 1 354 ? 30.597 8.011 21.390 1.00 5.83 348 THR B N 1
ATOM 5930 C CA . THR B 1 354 ? 29.768 8.519 20.275 1.00 5.56 348 THR B CA 1
ATOM 5931 C C . THR B 1 354 ? 28.392 7.832 20.305 1.00 5.40 348 THR B C 1
ATOM 5932 O O . THR B 1 354 ? 28.317 6.571 20.278 1.00 4.65 348 THR B O 1
ATOM 5936 N N . ALA B 1 355 ? 27.339 8.645 20.381 1.00 5.51 349 ALA B N 1
ATOM 5937 C CA . ALA B 1 355 ? 25.932 8.193 20.405 1.00 5.94 349 ALA B CA 1
ATOM 5938 C C . ALA B 1 355 ? 25.059 9.119 19.546 1.00 6.20 349 ALA B C 1
ATOM 5939 O O . ALA B 1 355 ? 25.351 10.333 19.418 1.00 6.17 349 ALA B O 1
ATOM 5941 N N . ASP B 1 356 ? 24.000 8.550 18.996 1.00 5.82 350 ASP B N 1
ATOM 5942 C CA . ASP B 1 356 ? 22.932 9.311 18.320 1.00 6.00 350 ASP B CA 1
ATOM 5943 C C . ASP B 1 356 ? 22.024 9.846 19.423 1.00 5.57 350 ASP B C 1
ATOM 5944 O O . ASP B 1 356 ? 21.551 9.028 20.237 1.00 5.63 350 ASP B O 1
ATOM 5949 N N . ILE B 1 357 ? 21.824 11.164 19.462 1.00 4.43 351 ILE B N 1
ATOM 5950 C CA . ILE B 1 357 ? 20.988 11.843 20.484 1.00 4.22 351 ILE B CA 1
ATOM 5951 C C . ILE B 1 357 ? 19.799 12.472 19.753 1.00 3.95 351 ILE B C 1
ATOM 5952 O O . ILE B 1 357 ? 20.020 13.240 18.789 1.00 3.39 351 ILE B O 1
ATOM 5957 N N . SER B 1 358 ? 18.598 12.152 20.198 1.00 3.85 352 SER B N 1
ATOM 5958 C CA . SER B 1 358 ? 17.341 12.652 19.605 1.00 4.66 352 SER B CA 1
ATOM 5959 C C . SER B 1 358 ? 16.412 13.096 20.722 1.00 4.89 352 SER B C 1
ATOM 5960 O O . SER B 1 358 ? 16.559 12.645 21.860 1.00 4.50 352 SER B O 1
ATOM 5963 N N . PRO B 1 359 ? 15.438 13.978 20.423 1.00 5.28 353 PRO B N 1
ATOM 5964 C CA . PRO B 1 359 ? 14.438 14.398 21.407 1.00 6.05 353 PRO B CA 1
ATOM 5965 C C . PRO B 1 359 ? 13.472 13.251 21.698 1.00 6.55 353 PRO B C 1
ATOM 5966 O O . PRO B 1 359 ? 13.151 12.499 20.787 1.00 6.61 353 PRO B O 1
ATOM 5970 N N . SER B 1 360 ? 13.045 13.096 22.948 1.00 7.50 354 SER B N 1
ATOM 5971 C CA . SER B 1 360 ? 12.080 12.032 23.286 1.00 8.96 354 SER B CA 1
ATOM 5972 C C . SER B 1 360 ? 10.740 12.422 22.664 1.00 9.56 354 SER B C 1
ATOM 5973 O O . SER B 1 360 ? 10.294 13.552 22.827 1.00 8.51 354 SER B O 1
ATOM 5976 N N . ALA B 1 361 ? 10.079 11.473 22.022 1.00 10.98 355 ALA B N 1
ATOM 5977 C CA . ALA B 1 361 ? 8.794 11.735 21.342 1.00 11.14 355 ALA B CA 1
ATOM 5978 C C . ALA B 1 361 ? 7.746 12.183 22.378 1.00 11.35 355 ALA B C 1
ATOM 5979 O O . ALA B 1 361 ? 7.628 11.523 23.435 1.00 11.81 355 ALA B O 1
ATOM 5981 N N . ARG B 1 362 ? 6.997 13.232 22.056 1.00 10.62 356 ARG B N 1
ATOM 5982 C CA . ARG B 1 362 ? 5.748 13.625 22.749 1.00 11.34 356 ARG B CA 1
ATOM 5983 C C . ARG B 1 362 ? 4.729 14.060 21.689 1.00 8.86 356 ARG B C 1
ATOM 5984 O O . ARG B 1 362 ? 4.918 15.121 21.048 1.00 7.54 356 ARG B O 1
ATOM 5992 N N . PHE B 1 363 ? 3.739 13.216 21.452 1.00 7.00 357 PHE B N 1
ATOM 5993 C CA . PHE B 1 363 ? 2.902 13.350 20.253 1.00 6.39 357 PHE B CA 1
ATOM 5994 C C . PHE B 1 363 ? 2.245 14.724 20.264 1.00 5.61 357 PHE B C 1
ATOM 5995 O O . PHE B 1 363 ? 1.660 15.126 21.290 1.00 5.77 357 PHE B O 1
ATOM 6003 N N . GLY B 1 364 ? 2.328 15.428 19.138 1.00 5.14 358 GLY B N 1
ATOM 6004 C CA . GLY B 1 364 ? 1.497 16.613 18.910 1.00 5.00 358 GLY B CA 1
ATOM 6005 C C . GLY B 1 364 ? 2.279 17.901 19.006 1.00 4.70 358 GLY B C 1
ATOM 6006 O O . GLY B 1 364 ? 1.776 18.912 18.507 1.00 4.29 358 GLY B O 1
ATOM 6007 N N . VAL B 1 365 ? 3.500 17.844 19.523 1.00 4.53 359 VAL B N 1
ATOM 6008 C CA . VAL B 1 365 ? 4.341 19.048 19.749 1.00 4.45 359 VAL B CA 1
ATOM 6009 C C . VAL B 1 365 ? 4.817 19.579 18.386 1.00 4.20 359 VAL B C 1
ATOM 6010 O O . VAL B 1 365 ? 5.135 18.768 17.499 1.00 3.82 359 VAL B O 1
ATOM 6014 N N . THR B 1 366 ? 4.855 20.897 18.220 1.00 3.23 360 THR B N 1
ATOM 6015 C CA . THR B 1 366 ? 5.271 21.545 16.963 1.00 3.07 360 THR B CA 1
ATOM 6016 C C . THR B 1 366 ? 6.745 21.266 16.699 1.00 3.11 360 THR B C 1
ATOM 6017 O O . THR B 1 366 ? 7.530 21.065 17.671 1.00 2.92 360 THR B O 1
ATOM 6021 N N . GLU B 1 367 ? 7.111 21.259 15.422 1.00 2.95 361 GLU B N 1
ATOM 6022 C CA . GLU B 1 367 ? 8.515 21.120 14.984 1.00 3.29 361 GLU B CA 1
ATOM 6023 C C . GLU B 1 367 ? 9.382 22.154 15.736 1.00 3.51 361 GLU B C 1
ATOM 6024 O O . GLU B 1 367 ? 10.470 21.809 16.156 1.00 3.22 361 GLU B O 1
ATOM 6030 N N . ALA B 1 368 ? 8.918 23.397 15.845 1.00 3.68 362 ALA B N 1
ATOM 6031 C CA . ALA B 1 368 ? 9.695 24.528 16.403 1.00 3.86 362 ALA B CA 1
ATOM 6032 C C . ALA B 1 368 ? 10.044 24.230 17.877 1.00 3.57 362 ALA B C 1
ATOM 6033 O O . ALA B 1 368 ? 11.198 24.420 18.281 1.00 3.76 362 ALA B O 1
ATOM 6035 N N . ILE B 1 369 ? 9.075 23.744 18.634 1.00 3.55 363 ILE B N 1
ATOM 6036 C CA . ILE B 1 369 ? 9.244 23.404 20.072 1.00 3.95 363 ILE B CA 1
ATOM 6037 C C . ILE B 1 369 ? 10.148 22.172 20.217 1.00 4.08 363 ILE B C 1
ATOM 6038 O O . ILE B 1 369 ? 11.030 22.205 21.078 1.00 3.49 363 ILE B O 1
ATOM 6043 N N . VAL B 1 370 ? 9.994 21.154 19.375 1.00 4.29 364 VAL B N 1
ATOM 6044 C CA . VAL B 1 370 ? 10.857 19.950 19.463 1.00 4.54 364 VAL B CA 1
ATOM 6045 C C . VAL B 1 370 ? 12.317 20.387 19.293 1.00 4.99 364 VAL B C 1
ATOM 6046 O O . VAL B 1 370 ? 13.167 19.990 20.134 1.00 4.41 364 VAL B O 1
ATOM 6050 N N . THR B 1 371 ? 12.616 21.138 18.233 1.00 4.61 365 THR B N 1
ATOM 6051 C CA . THR B 1 371 ? 13.998 21.603 17.987 1.00 5.36 365 THR B CA 1
ATOM 6052 C C . THR B 1 371 ? 14.503 22.432 19.194 1.00 5.18 365 THR B C 1
ATOM 6053 O O . THR B 1 371 ? 15.649 22.190 19.655 1.00 4.08 365 THR B O 1
ATOM 6057 N N . LYS B 1 372 ? 13.670 23.321 19.745 1.00 5.69 366 LYS B N 1
ATOM 6058 C CA . LYS B 1 372 ? 14.040 24.126 20.938 1.00 7.03 366 LYS B CA 1
ATOM 6059 C C . LYS B 1 372 ? 14.398 23.165 22.099 1.00 7.11 366 LYS B C 1
ATOM 6060 O O . LYS B 1 372 ? 15.469 23.351 22.733 1.00 6.11 366 LYS B O 1
ATOM 6066 N N . ARG B 1 373 ? 13.548 22.155 22.334 1.00 7.18 367 ARG B N 1
ATOM 6067 C CA . ARG B 1 373 ? 13.715 21.206 23.453 1.00 7.92 367 ARG B CA 1
ATOM 6068 C C . ARG B 1 373 ? 14.953 20.331 23.228 1.00 7.25 367 ARG B C 1
ATOM 6069 O O . ARG B 1 373 ? 15.595 19.989 24.248 1.00 7.45 367 ARG B O 1
ATOM 6077 N N . LEU B 1 374 ? 15.301 20.002 21.986 1.00 5.90 368 LEU B N 1
ATOM 6078 C CA . LEU B 1 374 ? 16.544 19.264 21.691 1.00 5.80 368 LEU B CA 1
ATOM 6079 C C . LEU B 1 374 ? 17.733 20.154 22.077 1.00 5.20 368 LEU B C 1
ATOM 6080 O O . LEU B 1 374 ? 18.668 19.668 22.733 1.00 4.13 368 LEU B O 1
ATOM 6085 N N . PHE B 1 375 ? 17.734 21.410 21.651 1.00 4.65 369 PHE B N 1
ATOM 6086 C CA . PHE B 1 375 ? 18.869 22.311 21.956 1.00 4.94 369 PHE B CA 1
ATOM 6087 C C . PHE B 1 375 ? 19.032 22.458 23.479 1.00 4.76 369 PHE B C 1
ATOM 6088 O O . PHE B 1 375 ? 20.145 22.302 23.993 1.00 4.86 369 PHE B O 1
ATOM 6096 N N . GLU B 1 376 ? 17.942 22.732 24.178 1.00 4.70 370 GLU B N 1
ATOM 6097 C CA . GLU B 1 376 ? 17.938 22.904 25.643 1.00 5.28 370 GLU B CA 1
ATOM 6098 C C . GLU B 1 376 ? 18.345 21.589 26.322 1.00 5.00 370 GLU B C 1
ATOM 6099 O O . GLU B 1 376 ? 19.051 21.679 27.321 1.00 4.89 370 GLU B O 1
ATOM 6105 N N . GLY B 1 377 ? 17.875 20.438 25.827 1.00 4.21 371 GLY B N 1
ATOM 6106 C CA . GLY B 1 377 ? 18.255 19.108 26.344 1.00 4.10 371 GLY B CA 1
ATOM 6107 C C . GLY B 1 377 ? 19.761 18.925 26.249 1.00 4.03 371 GLY B C 1
ATOM 6108 O O . GLY B 1 377 ? 20.402 18.464 27.234 1.00 4.01 371 GLY B O 1
ATOM 6109 N N . LEU B 1 378 ? 20.327 19.291 25.110 1.00 3.97 372 LEU B N 1
ATOM 6110 C CA . LEU B 1 378 ? 21.786 19.187 24.864 1.00 4.34 372 LEU B CA 1
ATOM 6111 C C . LEU B 1 378 ? 22.558 20.124 25.816 1.00 4.60 372 LEU B C 1
ATOM 6112 O O . LEU B 1 378 ? 23.667 19.754 26.221 1.00 3.87 372 LEU B O 1
ATOM 6117 N N . ILE B 1 379 ? 22.010 21.297 26.169 1.00 4.76 373 ILE B N 1
ATOM 6118 C CA . ILE B 1 379 ? 22.702 22.200 27.134 1.00 4.94 373 ILE B CA 1
ATOM 6119 C C . ILE B 1 379 ? 22.891 21.404 28.426 1.00 4.85 373 ILE B C 1
ATOM 6120 O O . ILE B 1 379 ? 24.023 21.327 28.918 1.00 5.39 373 ILE B O 1
ATOM 6125 N N . VAL B 1 380 ? 21.831 20.760 28.889 1.00 4.55 374 VAL B N 1
ATOM 6126 C CA . VAL B 1 380 ? 21.843 19.997 30.156 1.00 5.02 374 VAL B CA 1
ATOM 6127 C C . VAL B 1 380 ? 22.724 18.750 29.987 1.00 4.88 374 VAL B C 1
ATOM 6128 O O . VAL B 1 380 ? 23.567 18.526 30.875 1.00 4.28 374 VAL B O 1
ATOM 6132 N N . LEU B 1 381 ? 22.548 17.985 28.900 1.00 4.47 375 LEU B N 1
ATOM 6133 C CA . LEU B 1 381 ? 23.307 16.725 28.702 1.00 5.03 375 LEU B CA 1
ATOM 6134 C C . LEU B 1 381 ? 24.825 17.000 28.709 1.00 4.88 375 LEU B C 1
ATOM 6135 O O . LEU B 1 381 ? 25.534 16.276 29.386 1.00 4.35 375 LEU B O 1
ATOM 6140 N N . TYR B 1 382 ? 25.301 17.998 27.972 1.00 5.37 376 TYR B N 1
ATOM 6141 C CA . TYR B 1 382 ? 26.747 18.331 27.929 1.00 6.30 376 TYR B CA 1
ATOM 6142 C C . TYR B 1 382 ? 27.223 18.832 29.301 1.00 7.06 376 TYR B C 1
ATOM 6143 O O . TYR B 1 382 ? 28.356 18.485 29.689 1.00 7.12 376 TYR B O 1
ATOM 6152 N N . GLN B 1 383 ? 26.371 19.537 30.048 1.00 7.40 377 GLN B N 1
ATOM 6153 C CA . GLN B 1 383 ? 26.701 19.926 31.444 1.00 7.73 377 GLN B CA 1
ATOM 6154 C C . GLN B 1 383 ? 26.840 18.669 32.310 1.00 7.46 377 GLN B C 1
ATOM 6155 O O . GLN B 1 383 ? 27.795 18.620 33.081 1.00 7.80 377 GLN B O 1
ATOM 6161 N N . ILE B 1 384 ? 25.919 17.713 32.222 1.00 7.27 378 ILE B N 1
ATOM 6162 C CA . ILE B 1 384 ? 26.018 16.439 32.990 1.00 7.41 378 ILE B CA 1
ATOM 6163 C C . ILE B 1 384 ? 27.328 15.737 32.601 1.00 7.93 378 ILE B C 1
ATOM 6164 O O . ILE B 1 384 ? 28.080 15.346 33.523 1.00 8.04 378 ILE B O 1
ATOM 6169 N N . GLU B 1 385 ? 27.623 15.654 31.304 1.00 8.14 379 GLU B N 1
ATOM 6170 C CA . GLU B 1 385 ? 28.810 14.956 30.756 1.00 8.67 379 GLU B CA 1
ATOM 6171 C C . GLU B 1 385 ? 30.090 15.608 31.306 1.00 10.22 379 GLU B C 1
ATOM 6172 O O . GLU B 1 385 ? 31.005 14.868 31.728 1.00 8.78 379 GLU B O 1
ATOM 6178 N N . LYS B 1 386 ? 30.148 16.940 31.325 1.00 11.52 380 LYS B N 1
ATOM 6179 C CA . LYS B 1 386 ? 31.382 17.676 31.685 1.00 13.49 380 LYS B CA 1
ATOM 6180 C C . LYS B 1 386 ? 31.578 17.603 33.202 1.00 13.74 380 LYS B C 1
ATOM 6181 O O . LYS B 1 386 ? 32.734 17.657 33.607 1.00 13.65 380 LYS B O 1
ATOM 6187 N N . THR B 1 387 ? 30.516 17.394 33.991 1.00 14.07 381 THR B N 1
ATOM 6188 C CA . THR B 1 387 ? 30.582 17.378 35.475 1.00 16.37 381 THR B CA 1
ATOM 6189 C C . THR B 1 387 ? 30.540 15.943 36.013 1.00 17.50 381 THR B C 1
ATOM 6190 O O . THR B 1 387 ? 30.546 15.808 37.227 1.00 19.17 381 THR B O 1
ATOM 6194 N N . THR B 1 388 ? 30.525 14.924 35.151 1.00 18.97 382 THR B N 1
ATOM 6195 C CA . THR B 1 388 ? 30.619 13.498 35.548 1.00 22.50 382 THR B CA 1
ATOM 6196 C C . THR B 1 388 ? 32.099 13.147 35.728 1.00 25.77 382 THR B C 1
ATOM 6197 O O . THR B 1 388 ? 32.740 12.796 34.741 1.00 30.07 382 THR B O 1
#

B-factor: mean 10.93, std 9.62, range [0.5, 87.43]

Radius of gyration: 29.46 Å; Cα contacts (8 Å, |Δi|>4): 1568; chains: 2; bounding box: 63×90×74 Å

Secondary structure (DSSP, 8-state):
----HHHHGGGGB-TTS-B-HHHHHHHHHHHTTT---HHHHH--HHHHHHHHTS-HHHHHHHHHHHHHHHH-TT-SS----SSTTHHHHTHHHHHHHHHHHTT--TT----------SSSSBGGGT-TTTTSEEEEEEEEE-BTTS--GGG--HHHHHHHHHHHHHHHHHSS--EEEEE-STT-TTBPPHHHHHHHHHTT-SPP-GGG-HHHHHTTTTTTTTTT-EEEEETTSSEEEEESSSSSEEEEEEEEESBHHHHHHHHHHHHHHHHTTT--B-EETTTEE--SSGGG-BS-EEEEEEEE-TTTTTTTT-HHHHHHHHHHTTEEEEE---GGG---TT-EEEEEE---TT--HHHHHHHHHHHHHHHHHHHHH-/----HHHHGGGGB-TTSSB-HHHHHHHHHHHTTT---HHHHT--HHHHHHHHTS-HHHHHHHHHHHHHHHH-TT-SS----SSTTHHHHTHHHHHHHHHHHHT--TT----------SSSSBGGGT-TTTTSEEEEEEEEE-BTTS--TTT--HHHHHHHHHHHHHHHHHSS--EEEEE-STT-TTB--HHHHHHHHHTT-SPP-GGG-HHHHHHSTTTTTTTT-EEEEETTSSEEEEESSSSSEEEEEEEEESBHHHHHHHHHHHHHHHHHTT--B-EETTTEE--SSGGG-BS-EEEEEEEE-TTTTTTTT-HHHHHHHHHHTTEEEE-TTSTT----TT-EEEEEEPP-TT--HHHHHHHHHHHHHHHHHHHHH-

Foldseek 3Di:
DFQAQVPQLVQQADPVRFGNVVSVLVLLVVLVVQDHALLSVLDDVVLVVVLVVDDSVSVSQVSLQQQLVSPDSPHNHRGFHFALCSCVVSVSRVVVSLCVLLVPDDQFFADADLPADWPPLFQVVLPVVLFWWKKKKKFFFAFPPATWLLHAALVRLQVLLVVVVVLLVPLPFAWAKAACAPPDPNDADPVRQVVCVVVVNHDDQCSVPNSCSNSNLNPPPPRNWIKIAGPVRQWMWTASHQGRTITMGIGTGGTSSVSSVVSVSSVVSSVVVVIDTSADRGFGGDGRDSSCTRRSMWIWIWAFQLQQCVQQVNQVSLQVLLVVLQKGWDFPADPPNHRRRRRTITIAGHDRGNDYPNVRSVSSSVSVSVSSVVSVVD/DDLAQVVQLQQQADPVRFGNVVSLLVLLVVLVVPAHALLSVLCDPVLVVVLVPDDSVSVSQVSLQQQLVSRDSVHNHRGFHFALCCCVVSVVRCVVSLCVLQVPDDQFFADADLPADWPPLFQVVLPVVLFWWWKKKKFFFAWPPATWLLHQDLVRLQVLLVLVVVLQVPLPFAWAKAACAPPDPNDDDPVRQVVCVVVVNADDQCVVPSSCSNSNLNPPPPRNWIKIAGPVRQWMWTASHQGRTMIMGIGGGGINSVSSVRSVSVVCSSVVSVIDTRADRGFGGDGRDSSCTRRVMWIWIWDFQCQQCVQQVNVVSLQVLLVVLQKGWADPVDPPHGQHRRRTTIITGHRNHRDYPNVRSVSSSVSSSVSVVVSVVD

Nearest PDB structures (foldseek):
  7ews-assembly1_B  TM=9.590E-01  e=1.055E-67  Paramecium tetraurelia
  1rl9-assembly1_A  TM=8.243E-01  e=7.936E-27  Limulus polyphemus
  1u6r-assembly1_B  TM=8.157E-01  e=6.685E-25  Oryctolagus cuniculus
  4z9m-assembly6_F  TM=7.854E-01  e=5.118E-25  Homo sapiens
  4v7n-assembly12_BF  TM=8.041E-01  e=9.108E-23  Namalycastis sp. ST01

Sequence (756 aa):
KKIFAKQDVRKKLYLDEQGNVDFNKIQARWDELKNIKVSLANKHYTQQAVVEKVKTMSAEDQQRFLDIVIAGLTNDDSQVGISSATRPEDYDVFLFYLEPIIREYHKIEGETKQEHDWNIPVGEYVLTKKIDPALEKVSMRARVARNVVGYNLPSSSMDKDERIKFENQMVTVFENFGIPGNYYSLTPGHKNFISDQKADELRKRHFLFIDMTSDNHLMSNGVASDWPFGRGIWISQDESKMMVWVGEEDQLRIISIVQGNDLGKVDQSLHEELLNGIEKSGLKFAEHPVYGIITTCCPTNMMGTGKRRQSILGKFPNLSKAGTDEANLKKDKAKSIGLQQARRGIGGEHSSVDQEGTADISPSARFGVTEAIVTKKRLFEGLIVLYQIEKTTKIFAKQDVRKLYLDEQGNVDFNKIQARWDELKNIKKVSLANKHYTQAVVEKVKTMSAEDQQRFLDIVIAGLTNDDSQVGISATRPEDYDVFLFYLEPIIREYHKIEGETKQEHDWNIPVGEYVLTKIDPALEKVSSMRARVARNVVGYNLPSSMDKDERIKFENQMMVTVFENFGIPGNYYSLTPGHKNFISDQKADELRKRHFLFIDMMTSDNHLMSSNGVASDWPFGRGIWISQDESKMVWVGEEDQLRIISIVQGNDLGKVDQSSLHELLNNGIEKSGLKFAEHPVYGIITTCPTNMGTGKRQSILGKFPNLSKAGTDEANLKDKAKSIGLQARRGIGGEHSSVDQEGTADISPSARFGVTEAIVTKRLFEGLIVLYQIEKTT

Solvent-accessible surface area: 32790 Å² total; per-residue (Å²): 228,120,62,10,26,77,59,20,13,43,117,14,14,38,144,103,3,46,11,26,18,118,85,0,59,64,46,0,64,98,4,108,137,97,90,79,5,21,0,6,115,37,14,64,147,74,18,16,94,70,0,97,72,26,61,53,65,21,29,2,13,0,0,3,0,0,0,7,2,0,23,7,66,81,10,116,9,11,4,2,0,0,27,4,7,0,0,47,26,0,46,73,1,0,53,48,0,1,62,65,76,32,172,15,139,62,179,53,104,13,90,74,57,51,132,18,49,74,58,80,13,35,0,43,142,26,28,110,83,18,94,139,14,11,1,79,2,45,0,6,8,0,1,21,65,14,50,0,0,3,27,8,89,74,94,28,5,52,122,2,1,73,63,0,12,80,10,8,125,110,26,72,24,95,28,74,19,50,0,12,8,69,84,32,165,42,100,8,54,120,124,57,6,73,59,3,48,155,127,161,18,9,9,129,61,7,42,94,54,56,68,26,27,0,13,3,0,2,36,45,54,32,46,2,0,0,0,4,11,5,128,106,80,18,22,5,0,31,0,6,23,44,10,0,0,66,0,16,0,44,33,106,12,30,12,0,1,85,0,2,89,12,0,72,94,0,3,48,8,0,74,168,57,64,21,96,18,0,47,8,97,54,2,0,5,0,0,1,29,3,37,44,7,2,18,5,26,74,2,4,0,41,2,105,0,52,68,2,3,116,34,27,98,38,78,55,26,2,95,81,76,0,148,93,40,24,5,85,6,113,36,95,43,22,148,181,113,59,90,30,131,94,4,20,0,18,0,5,20,29,36,156,28,11,39,18,0,14,76,15,0,87,74,0,9,85,6,0,70,64,0,12,105,51,10,121,111,105,142,95,64,31,16,121,65,4,24,136,104,14,33,51,184,148,34,63,10,28,19,119,89,0,62,53,55,0,65,94,6,74,41,9,47,63,5,20,0,9,113,31,14,64,143,74,10,21,98,97,0,110,106,31,60,55,128,32,25,44,58,0,0,22,0,0,0,7,1,0,22,9,20,24,11,110,7,10,8,1,0,2,62,19,78,1,0,88,58,0,42,68,0,0,56,52,0,0,60,66,74,32,170,9,140,54,155,48,101,13,104,68,58,34,131,19,44,66,49,93,20,27,0,36,137,27,27,112,89,19,105,167,9,25,4,71,5,55,0,0,8,0,1,80,74,31,49,0,0,2,38,7,88,87,108,18,4,48,117,2,1,69,54,0,7,65,2,12,106,117,20,77,34,97,31,75,18,49,0,12,9,69,85,30,148,45,100,14,52,124,144,76,5,65,77,3,58,140,123,130,23,10,4,80,57,0,59,36,43,50,59,13,55,0,12,4,0,3,44,64,53,31,46,1,0,0,0,2,13,5,128,107,85,24,29,14,0,44,0,5,18,40,0,0,0,22,0,15,0,78,35,101,14,30,6,9,0,109,7,3,75,13,0,58,82,0,8,52,6,0,80,177,47,70,20,141,16,2,77,9,110,34,0,1,4,7,0,1,29,0,33,28,9,1,25,2,30,89,17,6,1,39,4,103,0,56,66,1,0,112,40,1,75,38,21,53,25,0,67,75,75,0,108,87,48,39,1,50,4,71,2,25,6,38,75,52,11,4,0,42,131,103,0,10,0,8,0,6,26,39,110,161,28,10,27,18,1,13,69,33,0,91,106,2,14,76,6,0,80,66,0,12,102,46,10,108,100,87

CATH classification: 1.10.135.10 (+1 more: 3.30.590.10)